Protein 6J36 (pdb70)

Nearest PDB structures (foldseek):
  6j36-assembly1_A  TM=1.002E+00  e=2.004E-99  Mesomycoplasma hyopneumoniae
  6j36-assembly1_B  TM=9.979E-01  e=2.632E-93  Mesomycoplasma hyopneumoniae
  7e2p-assembly1_B  TM=9.617E-01  e=6.930E-70  Mycoplasmopsis bovis
  5bof-assembly1_B  TM=9.779E-01  e=1.240E-60  Staphylococcus aureus
  8w21-assembly1_A  TM=9.631E-01  e=4.347E-54  Chlamydia trachomatis D/UW-3/CX

Solvent-accessible surface area: 32927 Å² total; per-residue (Å²): 34,114,2,66,93,9,65,1,28,7,2,1,2,0,83,0,10,0,4,0,28,0,10,0,82,7,133,6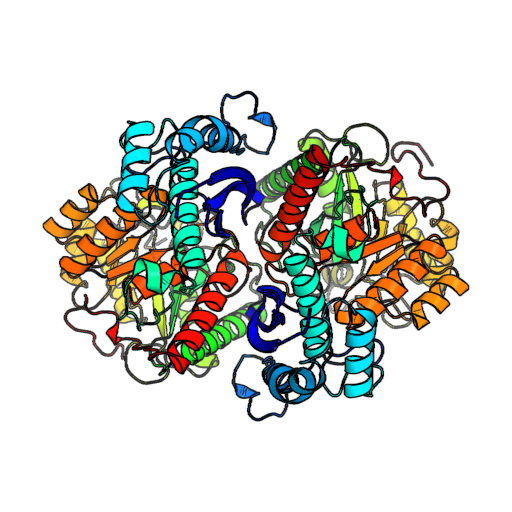8,63,2,90,2,33,1,14,2,24,10,22,23,55,115,42,115,71,28,8,10,16,47,30,0,78,146,47,181,41,21,119,41,4,57,35,89,75,1,0,41,34,0,4,41,14,0,40,103,70,0,4,88,90,0,75,36,44,38,0,103,62,22,151,77,0,1,86,84,0,44,108,52,4,60,44,138,44,6,93,131,2,0,1,6,0,0,0,0,0,0,4,0,0,0,39,0,0,4,80,38,69,216,60,30,19,0,66,45,31,31,39,117,127,10,24,28,1,0,0,0,4,2,2,1,0,18,9,6,70,173,16,74,4,21,0,8,0,71,5,0,2,0,0,0,2,18,31,177,57,1,67,54,0,0,19,2,0,0,51,0,12,25,17,0,20,75,23,0,88,146,67,66,32,58,47,19,11,23,56,28,0,0,6,22,0,102,0,96,26,8,64,66,0,0,69,36,0,24,68,0,0,120,102,17,54,29,78,19,4,10,42,52,139,60,0,0,0,0,0,1,4,1,14,0,38,105,6,52,86,46,140,47,0,17,4,105,39,48,51,80,71,65,36,66,210,136,93,71,19,162,132,91,142,6,40,28,59,34,124,68,0,18,76,27,0,12,114,7,12,81,131,7,2,0,0,2,2,4,5,0,2,2,54,81,13,38,114,1,0,44,34,0,29,137,128,39,7,63,28,20,0,1,2,0,21,52,0,0,5,2,39,41,116,30,1,104,96,0,48,118,62,146,0,5,12,0,2,3,1,26,11,8,11,17,0,0,1,8,45,0,46,60,2,2,111,32,0,48,144,47,36,8,0,0,0,1,5,14,37,50,0,11,5,47,19,27,6,14,0,3,0,0,0,9,27,48,1,1,0,0,10,0,0,0,0,7,4,1,0,0,2,2,2,0,10,56,0,7,34,1,8,54,59,3,99,79,156,63,117,28,39,16,60,3,87,118,4,10,110,18,14,168,110,12,53,69,40,148,97,182,183,30,115,2,66,97,10,68,1,29,5,2,0,1,0,82,0,12,0,4,0,29,0,10,0,79,7,132,72,61,3,89,2,33,1,14,1,22,12,20,25,55,115,42,117,72,25,9,9,16,42,28,0,80,147,51,182,42,15,117,44,4,57,34,81,77,0,0,44,30,0,4,39,17,0,44,104,65,0,5,87,96,0,79,30,45,39,0,97,63,22,146,76,0,2,83,84,0,40,109,53,4,58,49,136,41,4,95,123,1,0,1,5,0,0,0,0,0,0,6,0,0,1,39,0,0,4,80,37,73,216,54,29,20,0,66,45,33,32,36,117,126,10,38,28,1,0,0,0,5,3,2,1,1,20,5,7,156,94,14,82,4,21,0,9,0,67,6,0,2,1,0,0,2,20,28,186,56,1,67,51,0,0,21,2,1,0,43,0,13,24,15,0,22,66,24,0,91,145,68,66,30,60,46,21,11,26,58,32,0,0,5,20,0,96,0,100,27,8,63,59,1,0,68,36,1,21,68,0,0,118,99,16,56,28,78,19,4,13,45,55,141,56,0,0,0,0,0,1,10,1,17,0,38,112,7,49,92,49,151,70,0,25,4,98,38,45,88,68,65,62,188,140,66,73,8,55,36,124,54,0,20,79,24,0,11,116,5,12,81,135,6,2,0,0,2,0,5,6,0,2,1,51,82,10,53,138,5,0,40,44,0,24,152,137,45,6,75,37,22,0,0,0,0,21,48,1,0,6,3,40,38,95,30,2,100,120,0,50,120,84,154,0,7,14,0,2,3,1,28,11,7,12,21,0,0,2,6,44,0,48,63,1,3,108,32,0,50,150,48,35,8,0,0,0,0,4,10,36,53,0,11,5,45,20,26,6,14,0,4,0,0,0,12,24,50,1,0,0,0,11,0,1,0,0,8,4,1,0,0,2,2,2,0,12,55,0,8,32,1,8,58,61,2,97,78,164,59,131,28,34,16,57,2,82,121,3,9,112,20,12,153,90,12,85,106,46,197

Foldseek 3Di:
DFWADKAKDWDAWPVGFIWMKIWIAGPLGFIFMFTAFDDAQDDDFFAHADFQPPHPCQPVDPPSGYRVQLRCCLHPPLTVQRGGDDLLPLVVSLVSVCVSQPDQSSNRNGLRSQANVSRRSLRRVCRSVVHDSLCSLFPDDFFEQAWEFAWAEADDDPFPALENFGTKTKTFFQDFALVVSVVLLVLLRVLLLVVCVVVPWDAAAALQRHDHTRDLYPVRVLVSSQVSLVVSPAHDWADDHRHMAMETERQQQRQDPPFKGFSVSNCPVPDDPPDDPVVCPRIGGLVRLLVVVVVCLLVGRYQEYECSDHLPPLVSLLVSCVPCVQAHFYEYPVNCLLGQVSVVVCLVSVRGQEYEQECSRSRHPVSSVVSCVVSVVSLHAYEYEDDSTFDLGQVSLSVCSSSVSNYYYQGHCDDSRRVSNSVVSVVVCVVCVVPNHHGHNGSVSNSSHNDHDISVDND/DFWADKAKDWDAFLVRFIWMKIWIAGPLGFIFIFTAFDDAQDDDFFQHFDFQPPHPCQPVDPPSGTRVQLRCCLHPPLTVQRGGDDLLPLVVSLVSVCVSCPDQSSNRNGLRSQANVSRRSLRRVCRSVVHDSLCSLFPDDFFEQAFEWAWAEADPDPFPALENFGTKTKTFFQDWALVVSVVLLVLLNVLLLVVCVVVPWDADAALQNHDHTRDLYPVRVLVSSQVSLVVSPAHDWADDHRHMYMETERQQQRQDPPAWGASPSNVVVVCVGIGGLVRLLVVVVVCVLPGRYQEYECSDHLPPLVSQLVSCVPCVLAHFYEYPVNCLLRQVSVVVCLVSVRGQEYEQECSRNRHDVSSVVSCVVSVVSLHAYEYEDDSTFHLGQVSLSVCSSSVRNYYYQGHCDDNRRVSNSVVSVVVCVVCVPPNHHGYNGSVSNSSRNDHDISD

B-factor: mean 31.32, std 9.59, range [12.45, 85.01]

CATH classification: 3.30.390.10 (+1 more: 3.20.20.120)

InterPro domains:
  IPR000941 Enolase [MF_00318] (2-433)
  IPR000941 Enolase [PIRSF001400] (1-439)
  IPR000941 Enolase [PR00148] (37-51)
  IPR000941 Enolase [PR00148] (111-127)
  IPR000941 Enolase [PR00148] (165-178)
  IPR000941 Enolase [PR00148] (333-344)
  IPR000941 Enolase [PR00148] (356-370)
  IPR000941 Enolase [PR00148] (385-402)
  IPR000941 Enolase [PTHR11902] (3-444)
  IPR000941 Enolase [SFLDF00002] (1-433)
  IPR000941 Enolase [TIGR01060] (4-449)
  IPR000941 Enolase [cd03313] (6-432)
  IPR020809 Enolase, conserved site [PS00164] (356-369)
  IPR020810 Enolase, C-terminal TIM barrel domain [PF00113] (145-448)
  IPR020810 Enolase, C-terminal TIM barrel domain [SM01192] (143-449)
  IPR020811 Enolase, N-terminal [PF03952] (4-138)
  IPR020811 Enolase, N-terminal [SM01193] (4-138)
  IPR029017 Enolase-like, N-terminal [G3DSA:3.30.390.10] (3-131)
  IPR029017 Enolase-like, N-terminal [SSF54826] (3-143)
  IPR036849 Enolase-like, C-terminal domain superfamily [G3DSA:3.20.20.120] (132-451)

Secondary structure (DSSP, 8-state):
-BEEEEEEEEEE-TTS-EEEEEEEEETTS-EEEEEPPP--SS-SSS------TTSTTGGGSGGG---HHHHHHIIIIIHHHHTTSBTT-HHHHHHHHHHHH-STT-TTT-HHHHHHHHHHHHHHHHHHTT--HHHHHH-S---BPPEE-EEEEE-STT-SSS--S-EEEEEE-S-SSHHHHHHHHHHHHHHHHHHHHHTT----B-TTS-B----SSHHHHHHHHHHHHHHTT-EESSSSTTEEEEEEE--GGGGB-SS-EE-HHHHHHHS-TT---TT-TTEE-HHHHHHHHHHHHHHS-EEEEES-S-TT-HHHHHHHHHHHTTTSEEEESTTTTT-HHHHHHHHHHT--SEEEE-HHHH-SHHHHHHHHHHHHHTT-EEEEE--SS--S--HHHHHHHHTT--EEE---S-SHHHHHHHHHHHHHHHHHHHHS--B--GGGG-TT-S----SSS--/-BEEEEEEEEEE-TTS-EEEEEEEEETTS-EEEEEPPP--SS-SSS------TTSTTTTSSGGG---HHHHHIIIIIIHHHHTTSBTT-HHHHHHHHHHHH-STT-TTT-HHHHHHHHHHHHHHHHHHTT--HHHHHH-S---BPPEEEEEEEE-STTSSSS--S-EEEEEE-S-SSHHHHHHHHHHHHHHHHHHHHHTT----B-TTS-B----SSHHHHHHHHHHHHHHTT-EESSSSTTEEEEEEE--GGGGB-SS-EE-HHHHHHT---EE-HHHHHHHHHHHHHHS-EEEEES-S-TT-HHHHHHHHHHHTTTSEEEESTTTTT-HHHHHHHHHTT--SEEEE-HHHH-SHHHHHHHHHHHHHTT-EEEEE--SS--S--HHHHHHHHTT--EEE---S-SHHHHHHHHHHHHHHHHHHHHS--B--GGGG-TT-S------

Structure (mmCIF, N/CA/C/O backbone):
data_6J36
#
_entry.id   6J36
#
_cell.length_a   193.154
_cell.length_b   193.154
_cell.length_c   63.943
_cell.angle_alpha   90.00
_cell.angle_beta   90.00
_cell.angle_gamma   90.00
#
_symmetry.space_group_name_H-M   'I 4'
#
loop_
_entity.id
_entity.type
_entity.pdbx_description
1 polymer Enolase
2 non-polymer GLYCEROL
3 non-polymer 'SULFATE ION'
4 water water
#
loop_
_atom_site.group_PDB
_atom_site.id
_atom_site.type_symbol
_atom_site.label_atom_id
_atom_site.label_alt_id
_atom_site.label_comp_id
_atom_site.label_asym_id
_atom_site.label_entity_id
_atom_site.label_seq_id
_atom_site.pdbx_PDB_ins_code
_atom_site.Cartn_x
_atom_site.Cartn_y
_atom_site.Cartn_z
_atom_site.occupancy
_atom_site.B_iso_or_equiv
_atom_site.auth_seq_id
_atom_site.auth_comp_id
_atom_site.auth_asym_id
_atom_site.auth_atom_id
_atom_site.pdbx_PDB_model_num
ATOM 1 N N . SER A 1 2 ? 13.680 202.916 -34.352 1.00 34.78 2 SER A N 1
ATOM 2 C CA . SER A 1 2 ? 12.455 202.586 -35.075 1.00 34.02 2 SER A CA 1
ATOM 3 C C . SER A 1 2 ? 12.313 203.459 -36.340 1.00 38.09 2 SER A C 1
ATOM 4 O O . SER A 1 2 ? 13.013 204.462 -36.501 1.00 41.02 2 SER A O 1
ATOM 7 N N . LYS A 1 3 ? 11.424 203.085 -37.248 1.00 33.37 3 LYS A N 1
ATOM 8 C CA . LYS A 1 3 ? 11.403 203.708 -38.561 1.00 35.53 3 LYS A CA 1
ATOM 9 C C . LYS A 1 3 ? 10.578 204.989 -38.580 1.00 32.27 3 LYS A C 1
ATOM 10 O O . LYS A 1 3 ? 9.501 205.066 -37.982 1.00 31.00 3 LYS A O 1
ATOM 16 N N . ILE A 1 4 ? 11.100 205.994 -39.284 1.00 34.18 4 ILE A N 1
ATOM 17 C CA . ILE A 1 4 ? 10.356 207.220 -39.535 1.00 29.71 4 ILE A CA 1
ATOM 18 C C . ILE A 1 4 ? 9.152 206.903 -40.410 1.00 32.07 4 ILE A C 1
ATOM 19 O O . ILE A 1 4 ? 9.277 206.248 -41.455 1.00 30.44 4 ILE A O 1
ATOM 24 N N . THR A 1 5 ? 7.970 207.362 -39.977 1.00 30.44 5 THR A N 1
ATOM 25 C CA . THR A 1 5 ? 6.721 207.165 -40.701 1.00 27.85 5 THR A CA 1
ATOM 26 C C . THR A 1 5 ? 6.132 208.442 -41.304 1.00 34.18 5 THR A C 1
ATOM 27 O O . THR A 1 5 ? 5.343 208.354 -42.253 1.00 33.26 5 THR A O 1
ATOM 31 N N . LYS A 1 6 ? 6.480 209.616 -40.777 1.00 31.52 6 LYS A N 1
ATOM 32 C CA . LYS A 1 6 ? 5.883 210.865 -41.225 1.00 31.08 6 LYS A CA 1
ATOM 33 C C . LYS A 1 6 ? 6.838 212.011 -40.894 1.00 29.55 6 LYS A C 1
ATOM 34 O O . LYS A 1 6 ? 7.435 212.038 -39.813 1.00 26.35 6 LYS A O 1
ATOM 40 N N . VAL A 1 7 ? 7.009 212.917 -41.857 1.00 32.90 7 VAL A N 1
ATOM 41 C CA . VAL A 1 7 ? 7.768 214.159 -41.711 1.00 25.08 7 VAL A CA 1
ATOM 42 C C . VAL A 1 7 ? 6.903 215.265 -42.286 1.00 25.81 7 VAL A C 1
ATOM 43 O O . VAL A 1 7 ? 6.531 215.209 -43.460 1.00 28.61 7 VAL A O 1
ATOM 47 N N . PHE A 1 8 ? 6.575 216.259 -41.474 1.00 28.47 8 PHE A N 1
ATOM 48 C CA . PHE A 1 8 ? 5.695 217.330 -41.907 1.00 24.95 8 PHE A CA 1
ATOM 49 C C . PHE A 1 8 ? 6.246 218.652 -41.412 1.00 23.65 8 PHE A C 1
ATOM 50 O O . PHE A 1 8 ? 6.656 218.766 -40.255 1.00 25.09 8 PHE A O 1
ATOM 58 N N . ALA A 1 9 ? 6.244 219.641 -42.297 1.00 21.75 9 ALA A N 1
ATOM 59 C CA . ALA A 1 9 ? 6.718 220.980 -42.002 1.00 22.36 9 ALA A CA 1
ATOM 60 C C . ALA A 1 9 ? 5.584 221.970 -42.204 1.00 22.64 9 ALA A C 1
ATOM 61 O O . ALA A 1 9 ? 4.678 221.744 -43.022 1.00 24.45 9 ALA A O 1
ATOM 63 N N . ARG A 1 10 ? 5.667 223.080 -41.470 1.00 17.77 10 ARG A N 1
ATOM 64 C CA . ARG A 1 10 ? 4.716 224.169 -41.575 1.00 20.38 10 ARG A CA 1
ATOM 65 C C . ARG A 1 10 ? 5.443 225.493 -41.368 1.00 23.59 10 ARG A C 1
ATOM 66 O O . ARG A 1 10 ? 6.517 225.560 -40.761 1.00 21.82 10 ARG A O 1
ATOM 74 N N . GLU A 1 11 ? 4.811 226.555 -41.855 1.00 23.89 11 GLU A N 1
ATOM 75 C CA . GLU A 1 11 ? 5.285 227.914 -41.666 1.00 21.42 11 GLU A CA 1
ATOM 76 C C . GLU A 1 11 ? 4.593 228.535 -40.455 1.00 23.96 11 GLU A C 1
ATOM 77 O O . GLU A 1 11 ? 3.358 228.531 -40.363 1.00 20.64 11 GLU A O 1
ATOM 83 N N . ILE A 1 12 ? 5.403 229.068 -39.535 1.00 21.55 12 ILE A N 1
ATOM 84 C CA . ILE A 1 12 ? 4.945 229.791 -38.356 1.00 20.85 12 ILE A CA 1
ATOM 85 C C . ILE A 1 12 ? 5.769 231.063 -38.249 1.00 22.18 12 ILE A C 1
ATOM 86 O O . ILE A 1 12 ? 6.497 231.413 -39.186 1.00 21.94 12 ILE A O 1
ATOM 91 N N . LEU A 1 13 ? 5.670 231.767 -37.119 1.00 21.52 13 LEU A N 1
ATOM 92 C CA . LEU A 1 13 ? 6.380 233.030 -36.941 1.00 20.57 13 LEU A CA 1
ATOM 93 C C . LEU A 1 13 ? 7.462 232.902 -35.876 1.00 24.41 13 LEU A C 1
ATOM 94 O O . LEU A 1 13 ? 7.325 232.130 -34.922 1.00 20.48 13 LEU A O 1
ATOM 99 N N . ASP A 1 14 ? 8.537 233.676 -36.046 1.00 19.50 14 ASP A N 1
ATOM 100 C CA . ASP A 1 14 ? 9.621 233.721 -35.078 1.00 21.43 14 ASP A CA 1
ATOM 101 C C . ASP A 1 14 ? 9.415 234.903 -34.122 1.00 20.62 14 ASP A C 1
ATOM 102 O O . ASP A 1 14 ? 8.430 235.645 -34.206 1.00 20.02 14 ASP A O 1
ATOM 107 N N . SER A 1 15 ? 10.359 235.081 -33.198 1.00 16.91 15 SER A N 1
ATOM 108 C CA . SER A 1 15 ? 10.158 236.037 -32.116 1.00 21.15 15 SER A CA 1
ATOM 109 C C . SER A 1 15 ? 10.291 237.482 -32.568 1.00 21.95 15 SER A C 1
ATOM 110 O O . SER A 1 15 ? 10.031 238.389 -31.776 1.00 18.75 15 SER A O 1
ATOM 113 N N . ARG A 1 16 ? 10.689 237.720 -33.814 1.00 22.57 16 ARG A N 1
ATOM 114 C CA . ARG A 1 16 ? 10.672 239.054 -34.384 1.00 21.97 16 ARG A CA 1
ATOM 115 C C . ARG A 1 16 ? 9.474 239.257 -35.295 1.00 23.65 16 ARG A C 1
ATOM 116 O O . ARG A 1 16 ? 9.396 240.275 -35.983 1.00 21.92 16 ARG A O 1
ATOM 124 N N . GLY A 1 17 ? 8.559 238.295 -35.343 1.00 20.06 17 GLY A N 1
ATOM 125 C CA . GLY A 1 17 ? 7.418 238.433 -36.221 1.00 21.50 17 GLY A CA 1
ATOM 126 C C . GLY A 1 17 ? 7.693 238.165 -37.681 1.00 19.85 17 GLY A C 1
ATOM 127 O O . GLY A 1 17 ? 6.982 238.694 -38.539 1.00 25.04 17 GLY A O 1
ATOM 128 N N . ASN A 1 18 ? 8.695 237.354 -37.997 1.00 18.96 18 ASN A N 1
ATOM 129 C CA . ASN A 1 18 ? 8.962 236.967 -39.375 1.00 22.53 18 ASN A CA 1
ATOM 130 C C . ASN A 1 18 ? 8.765 235.468 -39.532 1.00 23.02 18 ASN A C 1
ATOM 131 O O . ASN A 1 18 ? 8.968 234.720 -38.578 1.00 22.39 18 ASN A O 1
ATOM 136 N N . PRO A 1 19 ? 8.374 235.000 -40.716 1.00 24.93 19 PRO A N 1
ATOM 137 C CA . PRO A 1 19 ? 8.160 233.559 -40.904 1.00 22.21 19 PRO A CA 1
ATOM 138 C C . PRO A 1 19 ? 9.398 232.733 -40.576 1.00 20.26 19 PRO A C 1
ATOM 139 O O . PRO A 1 19 ? 10.530 233.140 -40.828 1.00 20.46 19 PRO A O 1
ATOM 143 N N . THR A 1 20 ? 9.163 231.555 -40.010 1.00 18.07 20 THR A N 1
ATOM 144 C CA . THR A 1 20 ? 10.175 230.513 -39.936 1.00 19.61 20 THR A CA 1
ATOM 145 C C . THR A 1 20 ? 9.463 229.173 -40.028 1.00 21.35 20 THR A C 1
ATOM 146 O O . THR A 1 20 ? 8.246 229.114 -40.191 1.00 18.75 20 THR A O 1
ATOM 150 N N . ILE A 1 21 ? 10.231 228.094 -39.904 1.00 21.08 21 ILE A N 1
ATOM 151 C CA . ILE A 1 21 ? 9.763 226.756 -40.235 1.00 24.47 21 ILE A CA 1
ATOM 152 C C . ILE A 1 21 ? 9.835 225.855 -39.003 1.00 21.26 21 ILE A C 1
ATOM 153 O O . ILE A 1 21 ? 10.811 225.883 -38.246 1.00 20.63 21 ILE A O 1
ATOM 158 N N . GLN A 1 22 ? 8.796 225.049 -38.821 1.00 21.87 22 GLN A N 1
ATOM 159 C CA . GLN A 1 22 ? 8.723 224.031 -37.783 1.00 18.90 22 GLN A CA 1
ATOM 160 C C . GLN A 1 22 ? 8.516 222.678 -38.458 1.00 21.62 22 GLN A C 1
ATOM 161 O O . GLN A 1 22 ? 7.687 222.559 -39.370 1.00 20.39 22 GLN A O 1
ATOM 167 N N . VAL A 1 23 ? 9.275 221.669 -38.030 1.00 22.44 23 VAL A N 1
ATOM 168 C CA . VAL A 1 23 ? 9.200 220.325 -38.596 1.00 25.11 23 VAL A CA 1
ATOM 169 C C . VAL A 1 23 ? 8.836 219.337 -37.495 1.00 24.98 23 VAL A C 1
ATOM 170 O O . VAL A 1 23 ? 9.451 219.346 -36.423 1.00 25.13 23 VAL A O 1
ATOM 174 N N . ASP A 1 24 ? 7.850 218.485 -37.773 1.00 24.07 24 ASP A N 1
ATOM 175 C CA . ASP A 1 24 ? 7.437 217.381 -36.913 1.00 24.16 24 ASP A CA 1
ATOM 176 C C . ASP A 1 24 ? 7.870 216.054 -37.532 1.00 25.81 24 ASP A C 1
ATOM 177 O O . ASP A 1 24 ? 7.709 215.843 -38.738 1.00 28.46 24 ASP A O 1
ATOM 182 N N . VAL A 1 25 ? 8.403 215.151 -36.714 1.00 25.57 25 VAL A N 1
ATOM 183 C CA . VAL A 1 25 ? 8.808 213.821 -37.165 1.00 25.47 25 VAL A CA 1
ATOM 184 C C . VAL A 1 25 ? 8.148 212.773 -36.268 1.00 28.65 25 VAL A C 1
ATOM 185 O O . VAL A 1 25 ? 8.200 212.887 -35.036 1.00 25.15 25 VAL A O 1
ATOM 189 N N . TYR A 1 26 ? 7.540 211.750 -36.887 1.00 29.04 26 TYR A N 1
ATOM 190 C CA . TYR A 1 26 ? 6.921 210.628 -36.181 1.00 29.60 26 TYR A CA 1
ATOM 191 C C . TYR A 1 26 ? 7.642 209.330 -36.530 1.00 33.27 26 TYR A C 1
ATOM 192 O O . TYR A 1 26 ? 8.085 209.148 -37.672 1.00 27.45 26 TYR A O 1
ATOM 201 N N . THR A 1 27 ? 7.753 208.424 -35.547 1.00 32.08 27 THR A N 1
ATOM 202 C CA . THR A 1 27 ? 8.339 207.109 -35.771 1.00 32.60 27 THR A CA 1
ATOM 203 C C . THR A 1 27 ? 7.321 206.012 -35.471 1.00 36.07 27 THR A C 1
ATOM 204 O O . THR A 1 27 ? 6.386 206.199 -34.678 1.00 27.99 27 THR 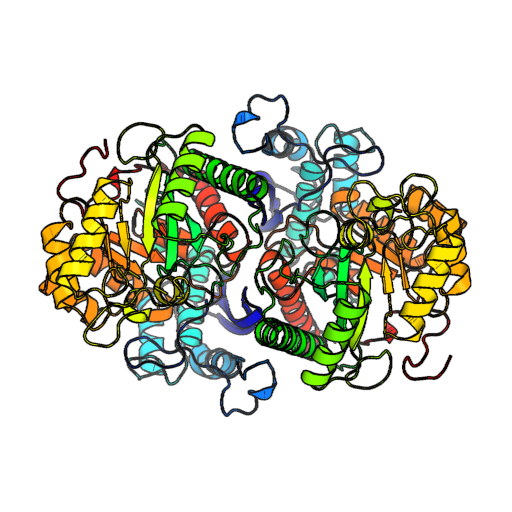A O 1
ATOM 208 N N . LEU A 1 28 ? 7.532 204.858 -36.119 1.00 31.12 28 LEU A N 1
ATOM 209 C CA . LEU A 1 28 ? 6.648 203.707 -35.966 1.00 32.19 28 LEU A CA 1
ATOM 210 C C . LEU A 1 28 ? 6.476 203.285 -34.506 1.00 34.55 28 LEU A C 1
ATOM 211 O O . LEU A 1 28 ? 5.403 202.807 -34.117 1.00 33.14 28 LEU A O 1
ATOM 216 N N . ALA A 1 29 ? 7.507 203.463 -33.682 1.00 35.15 29 ALA A N 1
ATOM 217 C CA . ALA A 1 29 ? 7.419 203.116 -32.267 1.00 37.57 29 ALA A CA 1
ATOM 218 C C . ALA A 1 29 ? 6.649 204.138 -31.430 1.00 37.17 29 ALA A C 1
ATOM 219 O O . ALA A 1 29 ? 6.554 203.963 -30.213 1.00 36.51 29 ALA A O 1
ATOM 221 N N . GLY A 1 30 ? 6.118 205.205 -32.029 1.00 40.07 30 GLY A N 1
ATOM 222 C CA . GLY A 1 30 ? 5.410 206.223 -31.277 1.00 32.42 30 GLY A CA 1
ATOM 223 C C . GLY A 1 30 ? 6.229 207.418 -30.841 1.00 30.09 30 GLY A C 1
ATOM 224 O O . GLY A 1 30 ? 5.731 208.237 -30.061 1.00 28.74 30 GLY A O 1
ATOM 225 N N . GLY A 1 31 ? 7.467 207.548 -31.307 1.00 31.54 31 GLY A N 1
ATOM 226 C CA . GLY A 1 31 ? 8.240 208.743 -31.004 1.00 29.98 31 GLY A CA 1
ATOM 227 C C . GLY A 1 31 ? 7.749 209.943 -31.804 1.00 32.35 31 GLY A C 1
ATOM 228 O O . GLY A 1 31 ? 7.346 209.827 -32.965 1.00 30.94 31 GLY A O 1
ATOM 229 N N . PHE A 1 32 ? 7.785 211.111 -31.166 1.00 31.04 32 PHE A N 1
ATOM 230 C CA . PHE A 1 32 ? 7.436 212.377 -31.802 1.00 28.75 32 PHE A CA 1
ATOM 231 C C . PHE A 1 32 ? 8.532 213.384 -31.482 1.00 26.38 32 PHE A C 1
ATOM 232 O O . PHE A 1 32 ? 8.945 213.508 -30.326 1.00 28.44 32 PHE A O 1
ATOM 240 N N . GLY A 1 33 ? 9.014 214.074 -32.503 1.00 25.95 33 GLY A N 1
ATOM 241 C CA . GLY A 1 33 ? 9.997 215.127 -32.320 1.00 21.21 33 GLY A CA 1
ATOM 242 C C . GLY A 1 33 ? 9.591 216.335 -33.135 1.00 25.06 33 GLY A C 1
ATOM 243 O O . GLY A 1 33 ? 8.980 216.213 -34.197 1.00 24.82 33 GLY A O 1
ATOM 244 N N . SER A 1 34 ? 9.911 217.518 -32.613 1.00 26.16 34 SER A N 1
ATOM 245 C CA . SER A 1 34 ? 9.485 218.744 -33.276 1.00 24.47 34 SER A CA 1
ATOM 246 C C . SER A 1 34 ? 10.492 219.860 -33.025 1.00 25.69 34 SER A C 1
ATOM 247 O O . SER A 1 34 ? 10.893 220.100 -31.884 1.00 22.26 34 SER A O 1
ATOM 250 N N . ALA A 1 35 ? 10.885 220.553 -34.085 1.00 20.88 35 ALA A N 1
ATOM 251 C CA . ALA A 1 35 ? 11.921 221.565 -33.976 1.00 20.55 35 ALA A CA 1
ATOM 252 C C . ALA A 1 35 ? 11.508 222.803 -34.751 1.00 23.09 35 ALA A C 1
ATOM 253 O O . ALA A 1 35 ? 10.797 222.725 -35.762 1.00 20.45 35 ALA A O 1
ATOM 255 N N . ILE A 1 36 ? 11.977 223.953 -34.270 1.00 21.71 36 ILE A N 1
ATOM 256 C CA . ILE A 1 36 ? 11.723 225.238 -34.906 1.00 22.76 36 ILE A CA 1
ATOM 257 C C . ILE A 1 36 ? 13.065 225.868 -35.231 1.00 24.35 36 ILE A C 1
ATOM 258 O O . ILE A 1 36 ? 13.925 225.991 -34.350 1.00 23.69 36 ILE A O 1
ATOM 263 N N . VAL A 1 37 ? 13.236 226.274 -36.480 1.00 22.03 37 VAL A N 1
ATOM 264 C CA . VAL A 1 37 ? 14.529 226.769 -36.960 1.00 21.06 37 VAL A CA 1
ATOM 265 C C . VAL A 1 37 ? 14.638 228.259 -36.637 1.00 19.57 37 VAL A C 1
ATOM 266 O O . VAL A 1 37 ? 13.700 229.012 -36.925 1.00 21.26 37 VAL A O 1
ATOM 270 N N . PRO A 1 38 ? 15.753 228.726 -36.095 1.00 20.83 38 PRO A N 1
ATOM 271 C CA . PRO A 1 38 ? 15.926 230.168 -35.867 1.00 21.53 38 PRO A CA 1
ATOM 272 C C . PRO A 1 38 ? 16.294 230.917 -37.148 1.00 26.83 38 PRO A C 1
ATOM 273 O O . PRO A 1 38 ? 16.614 230.337 -38.185 1.00 21.48 38 PRO A O 1
ATOM 277 N N . SER A 1 39 ? 16.249 232.240 -37.055 1.00 25.95 39 SER A N 1
ATOM 278 C CA . SER A 1 39 ? 16.576 233.075 -38.201 1.00 25.16 39 SER A CA 1
ATOM 279 C C . SER A 1 39 ? 18.057 232.950 -38.556 1.00 27.45 39 SER A C 1
ATOM 280 O O . SER A 1 39 ? 18.907 232.752 -37.689 1.00 26.08 39 SER A O 1
ATOM 283 N N . GLY A 1 40 ? 18.361 233.071 -39.854 1.00 28.15 40 GLY A N 1
ATOM 284 C CA . GLY A 1 40 ? 19.725 232.939 -40.352 1.00 28.94 40 GLY A CA 1
ATOM 285 C C . GLY A 1 40 ? 20.048 233.883 -41.502 1.00 38.08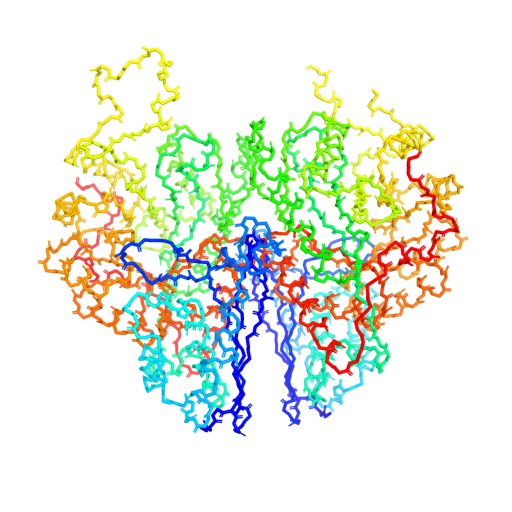 40 GLY A C 1
ATOM 286 O O . GLY A 1 40 ? 19.348 234.883 -41.705 1.00 39.41 40 GLY A O 1
ATOM 287 N N . ALA A 1 41 ? 21.096 233.585 -42.269 1.00 36.13 41 ALA A N 1
ATOM 288 C CA . ALA A 1 41 ? 21.480 234.403 -43.417 1.00 32.76 41 ALA A CA 1
ATOM 289 C C . ALA A 1 41 ? 20.883 233.851 -44.709 1.00 35.17 41 ALA A C 1
ATOM 290 O O . ALA A 1 41 ? 20.833 232.635 -44.919 1.00 31.61 41 ALA A O 1
ATOM 292 N N . SER A 1 42 ? 20.457 234.769 -45.581 1.00 35.69 42 SER A N 1
ATOM 293 C CA . SER A 1 42 ? 19.850 234.483 -46.876 1.00 32.31 42 SER A CA 1
ATOM 294 C C . SER A 1 42 ? 20.839 234.585 -48.033 1.00 35.08 42 SER A C 1
ATOM 295 O O . SER A 1 42 ? 20.715 233.861 -49.030 1.00 34.86 42 SER A O 1
ATOM 298 N N . THR A 1 43 ? 21.785 235.502 -47.924 1.00 34.81 43 THR A N 1
ATOM 299 C CA . THR A 1 43 ? 22.883 235.676 -48.852 1.00 37.47 43 THR A CA 1
ATOM 300 C C . THR A 1 43 ? 24.176 235.581 -48.058 1.00 37.04 43 THR A C 1
ATOM 301 O O . THR A 1 43 ? 24.178 235.694 -46.827 1.00 36.80 43 THR A O 1
ATOM 305 N N . GLY A 1 44 ? 25.276 235.381 -48.758 1.00 37.90 44 GLY A N 1
ATOM 306 C CA . GLY A 1 44 ? 26.581 235.297 -48.122 1.00 38.91 44 GLY A CA 1
ATOM 307 C C . GLY A 1 44 ? 27.352 234.177 -48.776 1.00 38.15 44 GLY A C 1
ATOM 308 O O . GLY A 1 44 ? 26.786 233.199 -49.267 1.00 38.54 44 GLY A O 1
ATOM 309 N N . SER A 1 45 ? 28.672 234.313 -48.787 1.00 30.82 45 SER A N 1
ATOM 310 C CA . SER A 1 45 ? 29.519 233.366 -49.489 1.00 38.06 45 SER A CA 1
ATOM 311 C C . SER A 1 45 ? 30.192 232.369 -48.560 1.00 35.76 45 SER A C 1
ATOM 312 O O . SER A 1 45 ? 31.094 231.655 -48.998 1.00 40.96 45 SER A O 1
ATOM 315 N N . ARG A 1 46 ? 29.777 232.290 -47.299 1.00 34.20 46 ARG A N 1
ATOM 316 C CA . ARG A 1 46 ? 30.577 231.549 -46.331 1.00 37.33 46 ARG A CA 1
ATOM 317 C C . ARG A 1 46 ? 29.761 230.596 -45.465 1.00 36.20 46 ARG A C 1
ATOM 318 O O . ARG A 1 46 ? 30.289 229.577 -45.006 1.00 37.82 46 ARG A O 1
ATOM 326 N N . GLU A 1 47 ? 28.490 230.902 -45.228 1.00 32.70 47 GLU A N 1
ATOM 327 C CA . GLU A 1 47 ? 27.685 230.105 -44.315 1.00 34.28 47 GLU A CA 1
ATOM 328 C C . GLU A 1 47 ? 26.562 229.394 -45.070 1.00 32.28 47 GLU A C 1
ATOM 329 O O . GLU A 1 47 ? 26.302 229.665 -46.244 1.00 31.07 47 GLU A O 1
ATOM 335 N N . ALA A 1 48 ? 25.912 228.444 -44.393 1.00 30.25 48 ALA A N 1
ATOM 336 C CA . ALA A 1 48 ? 24.731 227.808 -44.968 1.00 30.74 48 ALA A CA 1
ATOM 337 C C . ALA A 1 48 ? 23.616 228.835 -45.104 1.00 31.60 48 ALA A C 1
ATOM 338 O O . ALA A 1 48 ? 23.488 229.739 -44.271 1.00 25.23 48 ALA A O 1
ATOM 340 N N . LEU A 1 49 ? 22.822 228.703 -46.175 1.00 27.98 49 LEU A N 1
ATOM 341 C CA . LEU A 1 49 ? 21.882 229.734 -46.602 1.00 28.04 49 LEU A CA 1
ATOM 342 C C . LEU A 1 49 ? 20.455 229.258 -46.365 1.00 27.54 49 LEU A C 1
ATOM 343 O O . LEU A 1 49 ? 20.035 228.230 -46.908 1.00 23.26 49 LEU A O 1
ATOM 348 N N . GLU A 1 50 ? 19.712 230.007 -45.561 1.00 27.54 50 GLU A N 1
ATOM 349 C CA . GLU A 1 50 ? 18.282 229.763 -45.459 1.00 28.60 50 GLU A CA 1
ATOM 350 C C . GLU A 1 50 ? 17.601 230.234 -46.737 1.00 22.78 50 GLU A C 1
ATOM 351 O O . GLU A 1 50 ? 18.039 231.191 -47.383 1.00 22.75 50 GLU A O 1
ATOM 357 N N . LEU A 1 51 ? 16.500 229.574 -47.073 1.00 20.06 51 LEU A N 1
ATOM 358 C CA . LEU A 1 51 ? 15.721 229.903 -48.256 1.00 21.77 51 LEU A CA 1
ATOM 359 C C . LEU A 1 51 ? 14.456 230.640 -47.829 1.00 24.97 51 LEU A C 1
ATOM 360 O O . LEU A 1 51 ? 13.665 230.118 -47.030 1.00 21.10 51 LEU A O 1
ATOM 365 N N . ARG A 1 52 ? 14.278 231.851 -48.359 1.00 24.63 52 ARG A N 1
ATOM 366 C CA . ARG A 1 52 ? 13.077 232.659 -48.205 1.00 24.24 52 ARG A CA 1
ATOM 367 C C . ARG A 1 52 ? 12.267 232.592 -49.498 1.00 31.19 52 ARG A C 1
ATOM 368 O O . ARG A 1 52 ? 12.686 231.993 -50.491 1.00 30.34 52 ARG A O 1
ATOM 376 N N . ASP A 1 53 ? 11.110 233.250 -49.502 1.00 24.72 53 ASP A N 1
ATOM 377 C CA . ASP A 1 53 ? 10.167 233.104 -50.597 1.00 23.72 53 ASP A CA 1
ATOM 378 C C . ASP A 1 53 ? 10.348 234.162 -51.695 1.00 26.75 53 ASP A C 1
ATOM 379 O O . ASP A 1 53 ? 9.449 234.344 -52.520 1.00 26.32 53 ASP A O 1
ATOM 384 N N . THR A 1 54 ? 11.486 234.854 -51.715 1.00 28.56 54 THR A N 1
ATOM 385 C CA . THR A 1 54 ? 11.784 235.833 -52.757 1.00 27.09 54 THR A CA 1
ATOM 386 C C . THR A 1 54 ? 11.573 235.238 -54.141 1.00 27.38 54 THR A C 1
ATOM 387 O O . THR A 1 54 ? 12.028 234.123 -54.415 1.00 29.10 54 THR A O 1
ATOM 391 N N . ASN A 1 55 ? 10.885 235.987 -55.008 1.00 22.01 55 ASN A N 1
ATOM 392 C CA . ASN A 1 55 ? 10.668 235.594 -56.409 1.00 29.58 55 ASN A CA 1
ATOM 393 C C . ASN A 1 55 ? 10.030 234.219 -56.528 1.00 26.35 55 ASN A C 1
ATOM 394 O O . ASN A 1 55 ? 10.494 233.354 -57.272 1.00 24.33 55 ASN A O 1
ATOM 399 N N . THR A 1 56 ? 8.988 234.005 -55.736 1.00 22.44 56 THR A N 1
ATOM 400 C CA . THR A 1 56 ? 8.145 232.826 -55.816 1.00 22.78 56 THR A CA 1
ATOM 401 C C . THR A 1 56 ? 6.711 233.309 -55.745 1.00 23.48 56 THR A C 1
ATOM 402 O O . THR A 1 56 ? 6.447 234.461 -55.391 1.00 25.15 56 THR A O 1
ATOM 406 N N . LYS A 1 57 ? 5.778 232.405 -56.054 1.00 25.19 57 LYS A N 1
ATOM 407 C CA . LYS A 1 57 ? 4.360 232.703 -55.899 1.00 24.21 57 LYS A CA 1
ATOM 408 C C . LYS A 1 57 ? 3.986 233.031 -54.460 1.00 26.78 57 LYS A C 1
ATOM 409 O O . LYS A 1 57 ? 2.862 233.495 -54.214 1.00 31.80 57 LYS A O 1
ATOM 415 N N . TYR A 1 58 ? 4.890 232.798 -53.511 1.00 23.11 58 TYR A N 1
ATOM 416 C CA . TYR A 1 58 ? 4.638 233.050 -52.101 1.00 24.39 58 TYR A CA 1
ATOM 417 C C . TYR A 1 58 ? 5.131 234.416 -51.639 1.00 26.97 58 TYR A C 1
ATOM 418 O O . TYR A 1 58 ? 4.871 234.790 -50.488 1.00 25.61 58 TYR A O 1
ATOM 427 N N . ALA A 1 59 ? 5.831 235.161 -52.505 1.00 25.93 59 ALA A N 1
ATOM 428 C CA . ALA A 1 59 ? 6.567 236.342 -52.060 1.00 27.12 59 ALA A CA 1
ATOM 429 C C . ALA A 1 59 ? 5.664 237.346 -51.355 1.00 28.65 59 ALA A C 1
ATOM 430 O O . ALA A 1 59 ? 6.081 238.006 -50.396 1.00 30.39 59 ALA A O 1
ATOM 432 N N . ASP A 1 60 ? 4.419 237.456 -51.791 1.00 30.34 60 ASP A N 1
ATOM 433 C CA . ASP A 1 60 ? 3.515 238.452 -51.235 1.00 29.35 60 ASP A CA 1
ATOM 434 C C . ASP A 1 60 ? 2.849 238.022 -49.926 1.00 26.88 60 ASP A C 1
ATOM 435 O O . ASP A 1 60 ? 2.084 238.812 -49.370 1.00 24.93 60 ASP A O 1
ATOM 440 N N . ASN A 1 61 ? 3.120 236.812 -49.413 1.00 28.61 61 ASN A N 1
ATOM 441 C CA . ASN A 1 61 ? 2.418 236.327 -48.217 1.00 25.49 61 ASN A CA 1
ATOM 442 C C . ASN A 1 61 ? 2.708 237.185 -46.989 1.00 22.64 61 ASN A C 1
ATOM 443 O O . ASN A 1 61 ? 1.795 237.504 -46.222 1.00 25.32 61 ASN A O 1
ATOM 448 N N . TRP A 1 62 ? 3.968 237.549 -46.771 1.00 24.56 62 TRP A N 1
ATOM 449 C CA . TRP A 1 62 ? 4.395 238.218 -45.543 1.00 24.12 62 TRP A CA 1
ATOM 450 C C . TRP A 1 62 ? 5.282 239.407 -45.877 1.00 25.79 62 TRP A C 1
ATOM 451 O O . TRP A 1 62 ? 5.926 239.440 -46.927 1.00 26.06 62 TRP A O 1
ATOM 462 N N . TYR A 1 63 ? 5.363 240.352 -44.938 1.00 24.35 63 TYR A N 1
ATOM 463 C CA . TYR A 1 63 ? 6.199 241.536 -45.120 1.00 24.27 63 TYR A CA 1
ATOM 464 C C . TYR A 1 63 ? 7.623 241.167 -45.523 1.00 25.61 63 TYR A C 1
ATOM 465 O O . TYR A 1 63 ? 8.180 240.161 -45.072 1.00 24.79 63 TYR A O 1
ATOM 474 N N . GLY A 1 64 ? 8.226 242.018 -46.357 1.00 23.35 64 GLY A N 1
ATOM 475 C CA . GLY A 1 64 ? 9.606 241.834 -46.768 1.00 24.51 64 GLY A CA 1
ATOM 476 C C . GLY A 1 64 ? 9.871 240.607 -47.610 1.00 26.37 64 GLY A C 1
ATOM 477 O O . GLY A 1 64 ? 11.031 240.229 -47.760 1.00 31.90 64 GLY A O 1
ATOM 478 N N . GLN A 1 65 ? 8.835 239.970 -48.158 1.00 25.15 65 GLN A N 1
ATOM 479 C CA . GLN A 1 65 ? 8.976 238.690 -48.864 1.00 29.39 65 GLN A CA 1
ATOM 480 C C . GLN A 1 65 ? 9.707 237.649 -48.012 1.00 26.62 65 GLN A C 1
ATOM 481 O O . GLN A 1 65 ? 10.588 236.936 -48.490 1.00 30.80 65 GLN A O 1
ATOM 487 N N . LYS A 1 66 ? 9.354 237.549 -46.734 1.00 27.40 66 LYS A N 1
ATOM 488 C CA . LYS A 1 66 ? 10.138 236.735 -45.818 1.00 23.50 66 LYS A CA 1
ATOM 489 C C . LYS A 1 66 ? 9.538 235.360 -45.548 1.00 21.82 66 LYS A C 1
ATOM 490 O O . LYS A 1 66 ? 10.014 234.658 -44.654 1.00 23.36 66 LYS A O 1
ATOM 496 N N . GLY A 1 67 ? 8.504 234.959 -46.277 1.00 23.50 67 GLY A N 1
ATOM 497 C CA . GLY A 1 67 ? 7.918 233.651 -46.057 1.00 21.55 67 GLY A CA 1
ATOM 498 C C . GLY A 1 67 ? 8.922 232.535 -46.263 1.00 20.97 67 GLY A C 1
ATOM 499 O O . GLY A 1 67 ? 9.992 232.726 -46.847 1.00 20.93 67 GLY A O 1
ATOM 500 N N . VAL A 1 68 ? 8.565 231.335 -45.788 1.00 16.78 68 VAL A N 1
ATOM 501 C CA . VAL A 1 68 ? 9.459 230.189 -45.938 1.00 18.11 68 VAL A CA 1
ATOM 502 C C . VAL A 1 68 ? 8.675 228.991 -46.461 1.00 21.29 68 VAL A C 1
ATOM 503 O O . VAL A 1 68 ? 9.032 227.839 -46.181 1.00 21.64 68 VAL A O 1
ATOM 507 N N . MET A 1 69 ? 7.605 229.252 -47.231 1.00 25.49 69 MET A N 1
ATOM 508 C CA . MET A 1 69 ? 6.799 228.168 -47.813 1.00 26.15 69 MET A CA 1
ATOM 509 C C . MET A 1 69 ? 7.587 227.319 -48.809 1.00 22.90 69 MET A C 1
ATOM 510 O O . MET A 1 69 ? 7.298 226.124 -48.968 1.00 26.34 69 MET A O 1
ATOM 515 N N . THR A 1 70 ? 8.552 227.905 -49.518 1.00 25.93 70 THR A N 1
ATOM 516 C CA . THR A 1 70 ? 9.348 227.095 -50.440 1.00 25.02 70 THR A CA 1
ATOM 517 C C . THR A 1 70 ? 10.108 226.031 -49.664 1.00 23.23 70 THR A C 1
ATOM 518 O O . THR A 1 70 ? 10.088 224.848 -50.022 1.00 25.01 70 THR A O 1
ATOM 522 N N . ALA A 1 71 ? 10.746 226.434 -48.565 1.00 21.06 71 ALA A N 1
ATOM 523 C CA . ALA A 1 71 ? 11.435 225.487 -47.695 1.00 24.78 71 ALA A CA 1
ATOM 524 C C . ALA A 1 71 ? 10.461 224.477 -47.092 1.00 23.18 71 ALA A C 1
ATOM 525 O O . ALA A 1 71 ? 10.788 223.291 -46.966 1.00 21.75 71 ALA A O 1
ATOM 527 N N . VAL A 1 72 ? 9.251 224.926 -46.741 1.00 22.35 72 VAL A N 1
ATOM 528 C CA . VAL A 1 72 ? 8.225 224.005 -46.256 1.00 22.46 72 VAL A CA 1
ATOM 529 C C . VAL A 1 72 ? 7.877 222.982 -47.330 1.00 22.56 72 VAL A C 1
ATOM 530 O O . VAL A 1 72 ? 7.847 221.770 -47.070 1.00 24.93 72 VAL A O 1
ATOM 534 N N . ASP A 1 73 ? 7.612 223.453 -48.553 1.00 23.68 73 ASP A N 1
ATOM 535 C CA . ASP A 1 73 ? 7.391 222.531 -49.669 1.00 25.47 73 ASP A CA 1
ATOM 536 C C . ASP A 1 73 ? 8.582 221.594 -49.877 1.00 22.79 73 ASP A C 1
ATOM 537 O O . ASP A 1 73 ? 8.395 220.404 -50.139 1.00 24.47 73 ASP A O 1
ATOM 542 N N . ASN A 1 74 ? 9.812 222.098 -49.739 1.00 23.67 74 ASN A N 1
ATOM 543 C CA . ASN A 1 74 ? 10.989 221.243 -49.916 1.00 21.82 74 ASN A CA 1
ATOM 544 C C . ASN A 1 74 ? 11.060 220.137 -48.872 1.00 27.10 74 ASN A C 1
ATOM 545 O O . ASN A 1 74 ? 11.523 219.027 -49.171 1.00 25.36 74 ASN A O 1
ATOM 550 N N . VAL A 1 75 ? 10.645 220.427 -47.629 1.00 22.19 75 VAL A N 1
ATOM 551 C CA . VAL A 1 75 ? 10.561 219.368 -46.631 1.00 22.41 75 VAL A CA 1
ATOM 552 C C . VAL A 1 75 ? 9.463 218.383 -47.012 1.00 22.90 75 VAL A C 1
ATOM 553 O O . VAL A 1 75 ? 9.682 217.167 -47.072 1.00 23.76 75 VAL A O 1
ATOM 557 N N . ASN A 1 76 ? 8.270 218.899 -47.290 1.00 21.67 76 ASN A N 1
ATOM 558 C CA . ASN A 1 76 ? 7.108 218.032 -47.440 1.00 25.17 76 ASN A CA 1
ATOM 559 C C . ASN A 1 76 ? 7.136 217.236 -48.744 1.00 28.99 76 ASN A C 1
ATOM 560 O O . ASN A 1 76 ? 6.575 216.136 -48.802 1.00 28.71 76 ASN A O 1
ATOM 565 N N . ASN A 1 77 ? 7.761 217.769 -49.802 1.00 27.22 77 ASN A N 1
ATOM 566 C CA . ASN A 1 77 ? 7.699 217.147 -51.123 1.00 26.58 77 ASN A CA 1
ATOM 567 C C . ASN A 1 77 ? 8.994 216.487 -51.569 1.00 27.52 77 ASN A C 1
ATOM 568 O O . ASN A 1 77 ? 8.942 215.597 -52.416 1.00 31.43 77 ASN A O 1
ATOM 573 N N . ILE A 1 78 ? 10.147 216.890 -51.034 1.00 27.25 78 ILE A N 1
ATOM 574 C CA . ILE A 1 78 ? 11.439 216.408 -51.503 1.00 23.61 78 ILE A CA 1
ATOM 575 C C . ILE A 1 78 ? 12.183 215.638 -50.415 1.00 27.73 78 ILE A C 1
ATOM 576 O O . ILE A 1 78 ? 12.631 214.510 -50.635 1.00 30.66 78 ILE A O 1
ATOM 581 N N . ILE A 1 79 ? 12.309 216.223 -49.225 1.00 27.83 79 ILE A N 1
ATOM 582 C CA . ILE A 1 79 ? 13.109 215.573 -48.194 1.00 25.68 79 ILE A CA 1
ATOM 583 C C . ILE A 1 79 ? 12.337 214.433 -47.538 1.00 25.55 79 ILE A C 1
ATOM 584 O O . ILE A 1 79 ? 12.893 213.358 -47.291 1.00 28.84 79 ILE A O 1
ATOM 589 N N . ALA A 1 80 ? 11.052 214.639 -47.255 1.00 25.39 80 ALA A N 1
ATOM 590 C CA . ALA A 1 80 ? 10.288 213.638 -46.511 1.00 25.85 80 ALA A CA 1
ATOM 591 C C . ALA A 1 80 ? 10.236 212.287 -47.217 1.00 29.91 80 ALA A C 1
ATOM 592 O O . ALA A 1 80 ? 10.557 211.276 -46.574 1.00 30.30 80 ALA A O 1
ATOM 594 N N . PRO A 1 81 ? 9.855 212.179 -48.501 1.00 33.37 81 PRO A N 1
ATOM 595 C CA . PRO A 1 81 ? 9.869 210.843 -49.131 1.00 31.41 81 PRO A CA 1
ATOM 596 C C . PRO A 1 81 ? 11.234 210.160 -49.112 1.00 30.87 81 PRO A C 1
ATOM 597 O O . PRO A 1 81 ? 11.287 208.927 -49.128 1.00 34.04 81 PRO A O 1
ATOM 601 N N . GLU A 1 82 ? 12.337 210.920 -49.083 1.00 34.11 82 GLU A N 1
ATOM 602 C CA . GLU A 1 82 ? 13.679 210.345 -49.021 1.00 35.24 82 GLU A CA 1
ATOM 603 C C . GLU A 1 82 ? 14.025 209.783 -47.652 1.00 35.09 82 GLU A C 1
ATOM 604 O O . GLU A 1 82 ? 14.895 208.908 -47.556 1.00 36.48 82 GLU A O 1
ATOM 610 N N . ILE A 1 83 ? 13.385 210.292 -46.602 1.00 31.58 83 ILE A N 1
ATOM 611 C CA . ILE A 1 83 ? 13.765 210.007 -45.230 1.00 28.30 83 ILE A CA 1
ATOM 612 C C . ILE A 1 83 ? 12.841 208.980 -44.583 1.00 31.08 83 ILE A C 1
ATOM 613 O O . ILE A 1 83 ? 13.282 208.225 -43.708 1.00 31.07 83 ILE A O 1
ATOM 618 N N . ILE A 1 84 ? 11.576 208.914 -45.008 1.00 30.02 84 ILE A N 1
ATOM 619 C CA . ILE A 1 84 ? 10.630 207.975 -44.419 1.00 34.31 84 ILE A CA 1
ATOM 620 C C . ILE A 1 84 ? 11.076 206.552 -44.712 1.00 34.03 84 ILE A C 1
ATOM 621 O O . ILE A 1 84 ? 11.487 206.229 -45.835 1.00 26.98 84 ILE A O 1
ATOM 626 N N . GLY A 1 85 ? 11.017 205.694 -43.687 1.00 33.64 85 GLY A N 1
ATOM 627 C CA . GLY A 1 85 ? 11.489 204.332 -43.787 1.00 35.13 85 GLY A CA 1
ATOM 628 C C . GLY A 1 85 ? 12.872 204.099 -43.221 1.00 33.80 85 GLY A C 1
ATOM 629 O O . GLY A 1 85 ? 13.259 202.941 -43.058 1.00 32.92 85 GLY A O 1
ATOM 630 N N . LEU A 1 86 ? 13.630 205.154 -42.932 1.00 33.33 86 LEU A N 1
ATOM 631 C CA . LEU A 1 86 ? 14.935 205.026 -42.297 1.00 33.33 86 LEU A CA 1
ATOM 632 C C . LEU A 1 86 ? 14.789 204.969 -40.781 1.00 36.18 86 LEU A C 1
ATOM 633 O O . LEU A 1 86 ? 13.906 205.610 -40.203 1.00 34.47 86 LEU A O 1
ATOM 638 N N . CYS A 1 87 ? 15.659 204.190 -40.138 1.00 35.91 87 CYS A N 1
ATOM 639 C CA . CYS A 1 87 ? 15.657 204.136 -38.683 1.00 40.40 87 CYS A CA 1
ATOM 640 C C . CYS A 1 87 ? 16.062 205.501 -38.123 1.00 39.38 87 CYS A C 1
ATOM 641 O O . CYS A 1 87 ? 17.072 206.083 -38.537 1.00 35.18 87 CYS A O 1
ATOM 644 N N . CYS A 1 88 ? 15.251 206.023 -37.193 1.00 36.49 88 CYS A N 1
ATOM 645 C CA . CYS A 1 88 ? 15.471 207.374 -36.679 1.00 36.85 88 CYS A CA 1
ATOM 646 C C . CYS A 1 88 ? 16.745 207.488 -35.849 1.00 36.04 88 CYS A C 1
ATOM 647 O O . CYS A 1 88 ? 17.288 208.596 -35.729 1.00 35.48 88 CYS A O 1
ATOM 650 N N . LYS A 1 89 ? 17.232 206.379 -35.273 1.00 38.33 89 LYS A N 1
ATOM 651 C CA . LYS A 1 89 ? 18.439 206.421 -34.449 1.00 39.37 89 LYS A CA 1
ATOM 652 C C . LYS A 1 89 ? 19.701 206.704 -35.259 1.00 32.55 89 LYS A C 1
ATOM 653 O O . LYS A 1 89 ? 20.740 207.007 -34.666 1.00 33.28 89 LYS A O 1
ATOM 659 N N . ASN A 1 90 ? 19.637 206.621 -36.586 1.00 33.51 90 ASN A N 1
ATOM 660 C CA . ASN A 1 90 ? 20.817 206.778 -37.438 1.00 31.68 90 ASN A CA 1
ATOM 661 C C . ASN A 1 90 ? 20.978 208.248 -37.825 1.00 30.91 90 ASN A C 1
ATOM 662 O O . ASN A 1 90 ? 20.820 208.639 -38.979 1.00 27.95 90 ASN A O 1
ATOM 667 N N . GLN A 1 91 ? 21.308 209.071 -36.822 1.00 28.04 91 GLN A N 1
ATOM 668 C CA . GLN A 1 91 ? 21.393 210.515 -37.043 1.00 27.58 91 GLN A CA 1
ATOM 669 C C . GLN A 1 91 ? 22.373 210.852 -38.166 1.00 24.40 91 GLN A C 1
ATOM 670 O O . GLN A 1 91 ? 22.065 211.649 -39.064 1.00 21.68 91 GLN A O 1
ATOM 676 N N . ARG A 1 92 ? 23.554 210.240 -38.143 1.00 24.33 92 ARG A N 1
ATOM 677 C CA . ARG A 1 92 ? 24.573 210.608 -39.116 1.00 25.02 92 ARG A CA 1
ATOM 678 C C . ARG A 1 92 ? 24.165 210.191 -40.525 1.00 27.86 92 ARG A C 1
ATOM 679 O O . ARG A 1 92 ? 24.359 210.951 -41.481 1.00 30.61 92 ARG A O 1
ATOM 687 N N . LEU A 1 93 ? 23.549 209.013 -40.659 1.00 27.73 93 LEU A N 1
ATOM 688 C CA . LEU A 1 93 ? 22.988 208.592 -41.938 1.00 28.94 93 LEU A CA 1
ATOM 689 C C . LEU A 1 93 ? 21.965 209.598 -42.458 1.00 28.22 93 LEU A C 1
ATOM 690 O O . LEU A 1 93 ? 22.044 210.037 -43.612 1.00 31.58 93 LEU A O 1
ATOM 695 N N . ILE A 1 94 ? 20.984 209.966 -41.622 1.00 30.69 94 ILE A N 1
ATOM 696 C CA . ILE A 1 94 ? 19.936 210.890 -42.062 1.00 28.61 94 ILE A CA 1
ATOM 697 C C . ILE A 1 94 ? 20.550 212.200 -42.539 1.00 26.16 94 ILE A C 1
ATOM 698 O O . ILE A 1 94 ? 20.211 212.715 -43.613 1.00 27.54 94 ILE A O 1
ATOM 703 N N . ASP A 1 95 ? 21.443 212.769 -41.727 1.00 25.52 95 ASP A N 1
ATOM 704 C CA . ASP A 1 95 ? 22.058 214.041 -42.073 1.00 25.18 95 ASP A CA 1
ATOM 705 C C . ASP A 1 95 ? 22.871 213.922 -43.347 1.00 30.22 95 ASP A C 1
ATOM 706 O O . ASP A 1 95 ? 22.892 214.852 -44.155 1.00 31.02 95 ASP A O 1
ATOM 711 N N . GLN A 1 96 ? 23.568 212.794 -43.532 1.00 32.82 96 GLN A N 1
ATOM 712 C CA . GLN A 1 96 ? 24.333 212.598 -44.761 1.00 35.14 96 GLN A CA 1
ATOM 713 C C . GLN A 1 96 ? 23.404 212.510 -45.963 1.00 31.74 96 GLN A C 1
ATOM 714 O O . GLN A 1 96 ? 23.636 213.169 -46.981 1.00 31.36 96 GLN A O 1
ATOM 720 N N . LYS A 1 97 ? 22.325 211.729 -45.842 1.00 28.64 97 LYS A N 1
ATOM 721 C CA . LYS A 1 97 ? 21.360 211.591 -46.936 1.00 31.25 97 LYS A CA 1
ATOM 722 C C . LYS A 1 97 ? 20.780 212.940 -47.360 1.00 34.09 97 LYS A C 1
ATOM 723 O O . LYS A 1 97 ? 20.654 213.221 -48.562 1.00 35.77 97 LYS A O 1
ATOM 729 N N . ILE A 1 98 ? 20.424 213.789 -46.390 1.00 29.60 98 ILE A N 1
ATOM 730 C CA . ILE A 1 98 ? 19.808 215.074 -46.710 1.00 27.49 98 ILE A CA 1
ATOM 731 C C . ILE A 1 98 ? 20.826 216.041 -47.286 1.00 29.44 98 ILE A C 1
ATOM 732 O O . ILE A 1 98 ? 20.487 216.877 -48.135 1.00 31.17 98 ILE A O 1
ATOM 737 N N . ILE A 1 99 ? 22.076 215.969 -46.830 1.00 27.97 99 ILE A N 1
ATOM 738 C CA . ILE A 1 99 ? 23.123 216.796 -47.425 1.00 31.59 99 ILE A CA 1
ATOM 739 C C . ILE A 1 99 ? 23.297 216.443 -48.901 1.00 31.60 99 ILE A C 1
ATOM 740 O O . ILE A 1 99 ? 23.337 217.323 -49.769 1.00 30.48 99 ILE A O 1
ATOM 745 N N . GLU A 1 100 ? 23.394 215.141 -49.202 1.00 31.75 100 GLU A N 1
ATOM 746 C CA . GLU A 1 100 ? 23.528 214.686 -50.583 1.00 33.49 100 GLU A CA 1
ATOM 747 C C . GLU A 1 100 ? 22.286 215.021 -51.400 1.00 34.16 100 GLU A C 1
ATOM 748 O O . GLU A 1 100 ? 22.381 215.389 -52.574 1.00 31.60 100 GLU A O 1
ATOM 754 N N . LEU A 1 101 ? 21.108 214.909 -50.792 1.00 35.88 101 LEU A N 1
ATOM 755 C CA . LEU A 1 101 ? 19.885 215.238 -51.508 1.00 34.95 101 LEU A CA 1
ATOM 756 C C . LEU A 1 101 ? 19.891 216.689 -51.985 1.00 36.43 101 LEU A C 1
ATOM 757 O O . LEU A 1 101 ? 19.395 216.996 -53.076 1.00 37.86 101 LEU A O 1
ATOM 762 N N . ASP A 1 102 ? 20.448 217.596 -51.179 1.00 37.90 102 ASP A N 1
ATOM 763 C CA . ASP A 1 102 ? 20.536 218.994 -51.579 1.00 32.40 102 ASP A CA 1
ATOM 764 C C . ASP A 1 102 ? 21.667 219.203 -52.580 1.00 35.93 102 ASP A C 1
ATOM 765 O O . ASP A 1 102 ? 21.500 219.917 -53.571 1.00 31.06 102 ASP A O 1
ATOM 770 N N . GLY A 1 103 ? 22.821 218.584 -52.346 1.00 35.92 103 GLY A N 1
ATOM 771 C CA . GLY A 1 103 ? 23.874 218.557 -53.339 1.00 35.02 103 GLY A CA 1
ATOM 772 C C . GLY A 1 103 ? 24.720 219.811 -53.468 1.00 37.81 103 GLY A C 1
ATOM 773 O O . GLY A 1 103 ? 25.725 219.780 -54.185 1.00 40.00 103 GLY A O 1
ATOM 774 N N . THR A 1 104 ? 24.356 220.914 -52.813 1.00 35.57 104 THR A N 1
ATOM 775 C CA . THR A 1 104 ? 25.185 222.112 -52.850 1.00 32.20 104 THR A CA 1
ATOM 776 C C . THR A 1 104 ? 25.869 222.310 -51.503 1.00 35.54 104 THR A C 1
ATOM 777 O O . THR A 1 104 ? 25.271 222.027 -50.459 1.00 33.80 104 THR A O 1
ATOM 781 N N . PRO A 1 105 ? 27.128 222.755 -51.486 1.00 36.28 105 PRO A N 1
ATOM 782 C CA . PRO A 1 105 ? 27.860 222.799 -50.206 1.00 32.35 105 PRO A CA 1
ATOM 783 C C . PRO A 1 105 ? 27.255 223.755 -49.179 1.00 35.14 105 PRO A C 1
ATOM 784 O O . PRO A 1 105 ? 27.337 223.491 -47.972 1.00 26.90 105 PRO A O 1
ATOM 788 N N . ASN A 1 106 ? 26.638 224.850 -49.614 1.00 34.11 106 ASN A N 1
ATOM 789 C CA . ASN A 1 106 ? 26.062 225.824 -48.701 1.00 28.95 106 ASN A CA 1
ATOM 790 C C . ASN A 1 106 ? 24.565 225.599 -48.472 1.00 30.42 106 ASN A C 1
ATOM 791 O O . ASN A 1 106 ? 23.896 226.472 -47.903 1.00 28.53 106 ASN A O 1
ATOM 796 N N . LYS A 1 107 ? 24.038 224.442 -48.895 1.00 31.96 107 LYS A N 1
ATOM 797 C CA . LYS A 1 107 ? 22.645 224.041 -48.673 1.00 30.33 107 LYS A CA 1
ATOM 798 C C . LYS A 1 107 ? 21.650 225.007 -49.321 1.00 31.90 107 LYS A C 1
ATOM 799 O O . LYS A 1 107 ? 20.498 225.124 -48.891 1.00 26.87 107 LYS A O 1
ATOM 805 N N . GLU A 1 108 ? 22.075 225.647 -50.411 1.00 32.22 108 GLU A N 1
ATOM 806 C CA . GLU A 1 108 ? 21.281 226.692 -51.050 1.00 34.62 108 GLU A CA 1
ATOM 807 C C . GLU A 1 108 ? 20.065 226.154 -51.793 1.00 33.47 108 GLU A C 1
ATOM 808 O O . GLU A 1 108 ? 19.057 226.861 -51.908 1.00 34.40 108 GLU A O 1
ATOM 814 N N . LYS A 1 109 ? 20.137 224.937 -52.335 1.00 30.62 109 LYS A N 1
ATOM 815 C CA . LYS A 1 109 ? 19.053 224.472 -53.193 1.00 30.22 109 LYS A CA 1
ATOM 816 C C . LYS A 1 109 ? 17.788 224.218 -52.381 1.00 34.19 109 LYS A C 1
ATOM 817 O O . LYS A 1 109 ? 16.734 224.796 -52.659 1.00 34.87 109 LYS A O 1
ATOM 823 N N . LEU A 1 110 ? 17.874 223.363 -51.364 1.00 31.23 110 LEU A N 1
ATOM 824 C CA . LEU A 1 110 ? 16.714 223.080 -50.528 1.00 29.20 110 LEU A CA 1
ATOM 825 C C . LEU A 1 110 ? 16.521 224.100 -49.410 1.00 28.40 110 LEU A C 1
ATOM 826 O O . LEU A 1 110 ? 15.391 224.286 -48.947 1.00 29.22 110 LEU A O 1
ATOM 831 N N . GLY A 1 111 ? 17.580 224.778 -48.984 1.00 28.19 111 GLY A N 1
ATOM 832 C CA . GLY A 1 111 ? 17.485 225.705 -47.877 1.00 26.90 111 GLY A CA 1
ATOM 833 C C . GLY A 1 111 ? 18.091 225.136 -46.609 1.00 25.19 111 GLY A C 1
ATOM 834 O O . GLY A 1 111 ? 17.763 224.012 -46.206 1.00 24.01 111 GLY A O 1
ATOM 835 N N . ALA A 1 112 ? 19.006 225.888 -45.986 1.00 24.74 112 ALA A N 1
ATOM 836 C CA . ALA A 1 112 ? 19.578 225.440 -44.717 1.00 24.16 112 ALA A CA 1
ATOM 837 C C . ALA A 1 112 ? 18.511 225.321 -43.634 1.00 25.25 112 ALA A C 1
ATOM 838 O O . ALA A 1 112 ? 18.665 224.531 -42.695 1.00 24.38 112 ALA A O 1
ATOM 840 N N . ASN A 1 113 ? 17.432 226.099 -43.739 1.00 21.21 113 ASN A N 1
ATOM 841 C CA . ASN A 1 113 ? 16.374 226.025 -42.741 1.00 20.56 113 ASN A CA 1
ATOM 842 C C . ASN A 1 113 ? 15.533 224.758 -42.907 1.00 20.42 113 ASN A C 1
ATOM 843 O O . ASN A 1 113 ? 15.169 224.122 -41.915 1.00 22.40 113 ASN A O 1
ATOM 848 N N . ALA A 1 114 ? 15.230 224.360 -44.147 1.00 21.10 114 ALA A N 1
ATOM 849 C CA . ALA A 1 114 ? 14.560 223.077 -44.352 1.00 20.36 114 ALA A CA 1
ATOM 850 C C . ALA A 1 114 ? 15.429 221.931 -43.864 1.00 23.94 114 ALA A C 1
ATOM 851 O O . ALA A 1 114 ? 14.933 220.976 -43.256 1.00 22.81 114 ALA A O 1
ATOM 853 N N . ILE A 1 115 ? 16.734 222.014 -44.101 1.00 22.38 115 ILE A N 1
ATOM 854 C CA . ILE A 1 115 ? 17.601 220.897 -43.746 1.00 25.07 115 ILE A CA 1
ATOM 855 C C . ILE A 1 115 ? 17.754 220.795 -42.232 1.00 24.13 115 ILE A C 1
ATOM 856 O O . ILE A 1 115 ? 17.549 219.720 -41.659 1.00 22.78 115 ILE A O 1
ATOM 861 N N . LEU A 1 116 ? 18.074 221.912 -41.555 1.00 24.02 116 LEU A N 1
ATOM 862 C CA . LEU A 1 116 ? 18.247 221.866 -40.095 1.00 22.71 116 LEU A CA 1
ATOM 863 C C . LEU A 1 116 ? 16.962 221.441 -39.378 1.00 23.10 116 LEU A C 1
ATOM 864 O O . LEU A 1 116 ? 17.013 220.643 -38.434 1.00 22.04 116 LEU A O 1
ATOM 869 N N . GLY A 1 117 ? 15.804 221.958 -39.814 1.00 20.75 117 GLY A N 1
ATOM 870 C CA . GLY A 1 117 ? 14.541 221.564 -39.202 1.00 19.49 117 GLY A CA 1
ATOM 871 C C . GLY A 1 117 ? 14.328 220.059 -39.174 1.00 23.54 117 GLY A C 1
ATOM 872 O O . GLY A 1 117 ? 13.942 219.485 -38.148 1.00 27.96 117 GLY A O 1
ATOM 873 N N . VAL A 1 118 ? 14.589 219.394 -40.299 1.00 22.01 118 VAL A N 1
ATOM 874 C CA . VAL A 1 118 ? 14.488 217.941 -40.338 1.00 23.66 118 VAL A CA 1
ATOM 875 C C . VAL A 1 118 ? 15.565 217.300 -39.463 1.00 24.46 118 VAL A C 1
ATOM 876 O O . VAL A 1 118 ? 15.294 216.352 -38.714 1.00 24.11 118 VAL A O 1
ATOM 880 N N . SER A 1 119 ? 16.797 217.812 -39.537 1.00 21.80 119 SER A N 1
ATOM 881 C CA . SER A 1 119 ? 17.901 217.233 -38.784 1.00 22.07 119 SER A CA 1
ATOM 882 C C . SER A 1 119 ? 17.586 217.190 -37.292 1.00 22.62 119 SER A C 1
ATOM 883 O O . SER A 1 119 ? 17.812 216.172 -36.628 1.00 23.16 119 SER A O 1
ATOM 886 N N . LEU A 1 120 ? 17.046 218.285 -36.752 1.00 23.41 120 LEU A N 1
ATOM 887 C CA . LEU A 1 120 ? 16.764 218.373 -35.321 1.00 23.00 120 LEU A CA 1
ATOM 888 C C . LEU A 1 120 ? 15.514 217.587 -34.935 1.00 25.62 120 LEU A C 1
ATOM 889 O O . LEU A 1 120 ? 15.494 216.927 -33.893 1.00 26.49 120 LEU A O 1
ATOM 894 N N . ALA A 1 121 ? 14.459 217.644 -35.751 1.00 25.22 121 ALA A N 1
ATOM 895 C CA . ALA A 1 121 ? 13.247 216.920 -35.395 1.00 23.06 121 ALA A CA 1
ATOM 896 C C . ALA A 1 121 ? 13.506 215.422 -35.377 1.00 24.38 121 ALA A C 1
ATOM 897 O O . ALA A 1 121 ? 12.974 214.701 -34.527 1.00 26.56 121 ALA A O 1
ATOM 899 N N . VAL A 1 122 ? 14.346 214.943 -36.294 1.00 25.40 122 VAL A N 1
ATOM 900 C CA . VAL A 1 122 ? 14.733 213.536 -36.305 1.00 24.12 122 VAL A CA 1
ATOM 901 C C . VAL A 1 122 ? 15.400 213.153 -34.990 1.00 25.93 122 VAL A C 1
ATOM 902 O O . VAL A 1 122 ? 15.086 212.114 -34.398 1.00 25.65 122 VAL A O 1
ATOM 906 N N . ALA A 1 123 ? 16.337 213.985 -34.516 1.00 22.50 123 ALA A N 1
ATOM 907 C CA . ALA A 1 123 ? 17.038 213.661 -33.276 1.00 25.17 123 ALA A CA 1
ATOM 908 C C . ALA A 1 123 ? 16.095 213.700 -32.086 1.00 28.81 123 ALA A C 1
ATOM 909 O O . ALA A 1 123 ? 16.180 212.852 -31.188 1.00 26.15 123 ALA A O 1
ATOM 911 N N . LYS A 1 124 ? 15.195 214.682 -32.053 1.00 25.56 124 LYS A N 1
ATOM 912 C CA . LYS A 1 124 ? 14.285 214.769 -30.922 1.00 21.20 124 LYS A CA 1
ATOM 913 C C . LYS A 1 124 ? 13.325 213.586 -30.904 1.00 24.53 124 LYS A C 1
ATOM 914 O O . LYS A 1 124 ? 13.007 213.067 -29.835 1.00 23.36 124 LYS A O 1
ATOM 920 N N . ALA A 1 125 ? 12.869 213.134 -32.081 1.00 25.19 125 ALA A N 1
ATOM 921 C CA . ALA A 1 125 ? 12.006 211.954 -32.141 1.00 25.35 125 ALA A CA 1
ATOM 922 C C . ALA A 1 125 ? 12.731 210.700 -31.661 1.00 25.82 125 ALA A C 1
ATOM 923 O O . ALA A 1 125 ? 12.114 209.822 -31.054 1.00 25.86 125 ALA A O 1
ATOM 925 N N . ALA A 1 126 ? 14.030 210.587 -31.941 1.00 25.94 126 ALA A N 1
ATOM 926 C CA . ALA A 1 126 ? 14.774 209.413 -31.508 1.00 24.60 126 ALA A CA 1
ATOM 927 C C . ALA A 1 126 ? 14.968 209.424 -30.002 1.00 24.00 126 ALA A C 1
ATOM 928 O O . ALA A 1 126 ? 14.788 208.395 -29.347 1.00 24.65 126 ALA A O 1
ATOM 930 N N . ALA A 1 127 ? 15.351 210.577 -29.440 1.00 22.38 127 ALA A N 1
ATOM 931 C CA . ALA A 1 127 ? 15.380 210.741 -27.985 1.00 26.08 127 ALA A CA 1
ATOM 932 C C . ALA A 1 127 ? 14.015 210.463 -27.359 1.00 26.15 127 ALA A C 1
ATOM 933 O O . ALA A 1 127 ? 13.918 209.768 -26.343 1.00 29.24 127 ALA A O 1
ATOM 935 N N . ASN A 1 128 ? 12.946 211.017 -27.943 1.00 26.63 128 ASN A N 1
ATOM 936 C CA . ASN A 1 128 ? 11.617 210.849 -27.364 1.00 26.22 128 ASN A CA 1
ATOM 937 C C . ASN A 1 128 ? 11.208 209.380 -27.324 1.00 29.66 128 ASN A C 1
ATOM 938 O O . ASN A 1 128 ? 10.606 208.921 -26.348 1.00 29.60 128 ASN A O 1
ATOM 943 N N . GLU A 1 129 ? 11.534 208.631 -28.378 1.00 26.62 129 GLU A N 1
ATOM 944 C CA . GLU A 1 129 ? 11.181 207.216 -28.449 1.00 29.60 129 GLU A CA 1
ATOM 945 C C . GLU A 1 129 ? 12.025 206.380 -27.502 1.00 31.44 129 GLU A C 1
ATOM 946 O O . GLU A 1 129 ? 11.558 205.352 -27.001 1.00 35.90 129 GLU A O 1
ATOM 952 N N . LEU A 1 130 ? 13.251 206.808 -27.223 1.00 31.23 130 LEU A N 1
ATOM 953 C CA . LEU A 1 130 ? 14.091 206.116 -26.263 1.00 28.23 130 LEU A CA 1
ATOM 954 C C . LEU A 1 130 ? 13.840 206.568 -24.827 1.00 30.86 130 LEU A C 1
ATOM 955 O O . LEU A 1 130 ? 14.498 206.070 -23.914 1.00 32.36 130 LEU A O 1
ATOM 960 N N . ARG A 1 131 ? 12.893 207.480 -24.606 1.00 32.08 131 ARG A N 1
ATOM 961 C CA . ARG A 1 131 ? 12.594 208.006 -23.270 1.00 35.30 131 ARG A CA 1
ATOM 962 C C . ARG A 1 131 ? 13.855 208.540 -22.587 1.00 30.74 131 ARG A C 1
ATOM 963 O O . ARG A 1 131 ? 14.110 208.296 -21.406 1.00 30.20 131 ARG A O 1
ATOM 971 N N . MET A 1 132 ? 14.661 209.264 -23.358 1.00 31.86 132 MET A N 1
ATOM 972 C CA . MET A 1 132 ? 15.875 209.922 -22.887 1.00 32.88 132 MET A CA 1
ATOM 973 C C . MET A 1 132 ? 15.756 211.420 -23.101 1.00 28.18 132 MET A C 1
ATOM 974 O O . MET A 1 132 ? 15.262 211.843 -24.151 1.00 31.71 132 MET A O 1
ATOM 979 N N . PRO A 1 133 ? 16.192 212.244 -22.148 1.00 31.32 133 PRO A N 1
ATOM 980 C CA . PRO A 1 133 ? 16.350 213.672 -22.448 1.00 25.70 133 PRO A CA 1
ATOM 981 C C . PRO A 1 133 ? 17.285 213.838 -23.635 1.00 25.52 133 PRO A C 1
ATOM 982 O O . PRO A 1 133 ? 18.192 213.029 -23.846 1.00 28.61 133 PRO A O 1
ATOM 986 N N . LEU A 1 134 ? 17.049 214.893 -24.419 1.00 22.17 134 LEU A N 1
ATOM 987 C CA . LEU A 1 134 ? 17.812 215.088 -25.654 1.00 23.71 134 LEU A CA 1
ATOM 988 C C . LEU A 1 134 ? 19.312 215.126 -25.397 1.00 21.95 134 LEU A C 1
ATOM 989 O O . LEU A 1 134 ? 20.094 214.611 -26.202 1.00 22.74 134 LEU A O 1
ATOM 994 N N . PHE A 1 135 ? 19.735 215.722 -24.279 1.00 23.15 135 PHE A N 1
ATOM 995 C CA . PHE A 1 135 ? 21.164 215.858 -24.020 1.00 19.17 135 PHE A CA 1
ATOM 996 C C . PHE A 1 135 ? 21.806 214.516 -23.706 1.00 23.76 135 PHE A C 1
ATOM 997 O O . PHE A 1 135 ? 23.007 214.353 -23.931 1.00 24.40 135 PHE A O 1
ATOM 1005 N N . ARG A 1 136 ? 21.042 213.558 -23.160 1.00 22.69 136 ARG A N 1
ATOM 1006 C CA . ARG A 1 136 ? 21.581 212.210 -22.966 1.00 25.49 136 ARG A CA 1
ATOM 1007 C C . ARG A 1 136 ? 21.689 211.470 -24.294 1.00 25.53 136 ARG A C 1
ATOM 1008 O O . ARG A 1 136 ? 22.650 210.723 -24.518 1.00 21.82 136 ARG A O 1
ATOM 1016 N N . TYR A 1 137 ? 20.696 211.644 -25.174 1.00 22.57 137 TYR A N 1
ATOM 1017 C CA . TYR A 1 137 ? 20.787 211.079 -26.515 1.00 20.60 137 TYR A CA 1
ATOM 1018 C C . TYR A 1 137 ? 21.978 211.665 -27.260 1.00 23.45 137 TYR A C 1
ATOM 1019 O O . TYR A 1 137 ? 22.759 210.936 -27.878 1.00 25.26 137 TYR A O 1
ATOM 1028 N N . LEU A 1 138 ? 22.146 212.984 -27.203 1.00 20.82 138 LEU A N 1
ATOM 1029 C CA . LEU A 1 138 ? 23.217 213.581 -27.989 1.00 25.05 138 LEU A CA 1
ATOM 1030 C C . LEU A 1 138 ? 24.573 213.261 -27.395 1.00 24.26 138 LEU A C 1
ATOM 1031 O O . LEU A 1 138 ? 25.538 213.105 -28.138 1.00 26.79 138 LEU A O 1
ATOM 1036 N N . GLY A 1 139 ? 24.659 213.130 -26.070 1.00 25.37 139 GLY A N 1
ATOM 1037 C CA . GLY A 1 139 ? 25.943 213.166 -25.407 1.00 21.58 139 GLY A CA 1
ATOM 1038 C C . GLY A 1 139 ? 26.458 211.909 -24.739 1.00 24.26 139 GLY A C 1
ATOM 1039 O O . GLY A 1 139 ? 27.621 211.906 -24.324 1.00 24.55 139 GLY A O 1
ATOM 1040 N N . GLY A 1 140 ? 25.653 210.848 -24.622 1.00 21.93 140 GLY A N 1
ATOM 1041 C CA . GLY A 1 140 ? 26.088 209.647 -23.893 1.00 25.29 140 GLY A CA 1
ATOM 1042 C C . GLY A 1 140 ? 25.743 209.695 -22.410 1.00 25.65 140 GLY A C 1
ATOM 1043 O O . GLY A 1 140 ? 24.938 210.511 -21.976 1.00 23.02 140 GLY A O 1
ATOM 1044 N N . THR A 1 141 ? 26.377 208.813 -21.619 1.00 25.01 141 THR A N 1
ATOM 1045 C CA . THR A 1 141 ? 26.022 208.671 -20.203 1.00 27.14 141 THR A CA 1
ATOM 1046 C C . THR A 1 141 ? 26.615 209.752 -19.307 1.00 29.16 141 THR A C 1
ATOM 1047 O O . THR A 1 141 ? 26.060 210.023 -18.235 1.00 24.19 141 THR A O 1
ATOM 1051 N N . ASN A 1 142 ? 27.726 210.353 -19.700 1.00 26.78 142 ASN A N 1
ATOM 1052 C CA . ASN A 1 142 ? 28.499 211.132 -18.746 1.00 30.01 142 ASN A CA 1
ATOM 1053 C C . ASN A 1 142 ? 28.279 212.647 -18.643 1.00 28.65 142 ASN A C 1
ATOM 1054 O O . ASN A 1 142 ? 28.826 213.240 -17.710 1.00 32.36 142 ASN A O 1
ATOM 1059 N N . PRO A 1 143 ? 27.538 213.330 -19.523 1.00 28.69 143 PRO A N 1
ATOM 1060 C CA . PRO A 1 143 ? 27.442 214.794 -19.375 1.00 31.04 143 PRO A CA 1
ATOM 1061 C C . PRO A 1 143 ? 26.848 215.208 -18.030 1.00 28.97 143 PRO A C 1
ATOM 1062 O O . PRO A 1 143 ? 25.825 214.677 -17.592 1.00 28.20 143 PRO A O 1
ATOM 1066 N N . THR A 1 144 ? 27.528 216.153 -17.364 1.00 25.43 144 THR A N 1
ATOM 1067 C CA . THR A 1 144 ? 27.048 216.754 -16.126 1.00 26.63 144 THR A CA 1
ATOM 1068 C C . THR A 1 144 ? 27.270 218.258 -16.035 1.00 28.56 144 THR A C 1
ATOM 1069 O O . THR A 1 144 ? 26.955 218.837 -14.988 1.00 28.02 144 THR A O 1
ATOM 1073 N N . LEU A 1 145 ? 27.828 218.910 -17.059 1.00 27.16 145 LEU A N 1
ATOM 1074 C CA . LEU A 1 145 ? 28.363 220.260 -16.902 1.00 21.41 145 LEU A CA 1
ATOM 1075 C C . LEU A 1 145 ? 27.305 221.268 -17.319 1.00 23.63 145 LEU A C 1
ATOM 1076 O O . LEU A 1 145 ? 26.985 221.390 -18.505 1.00 23.82 145 LEU A O 1
ATOM 1081 N N . MET A 1 146 ? 26.751 221.979 -16.330 1.00 24.91 146 MET A N 1
ATOM 1082 C CA . MET A 1 146 ? 25.834 223.072 -16.604 1.00 22.88 146 MET A CA 1
ATOM 1083 C C . MET A 1 146 ? 2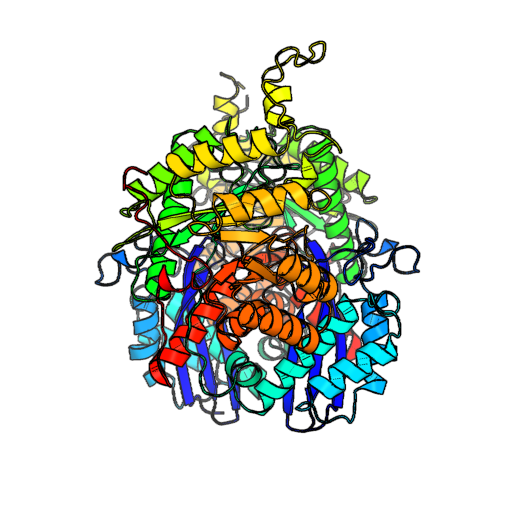6.637 224.271 -17.086 1.00 21.80 146 MET A C 1
ATOM 1084 O O . MET A 1 146 ? 27.658 224.604 -16.481 1.00 25.67 146 MET A O 1
ATOM 1089 N N . PRO A 1 147 ? 26.234 224.922 -18.166 1.00 24.74 147 PRO A N 1
ATOM 1090 C CA . PRO A 1 147 ? 27.073 225.979 -18.733 1.00 26.05 147 PRO A CA 1
ATOM 1091 C C . PRO A 1 147 ? 26.895 227.297 -18.005 1.00 21.93 147 PRO A C 1
ATOM 1092 O O . PRO A 1 147 ? 25.838 227.593 -17.452 1.00 21.96 147 PRO A O 1
ATOM 1096 N N . VAL A 1 148 ? 27.953 228.093 -18.026 1.00 25.05 148 VAL A N 1
ATOM 1097 C CA . VAL A 1 148 ? 27.869 229.487 -17.578 1.00 25.84 148 VAL A CA 1
ATOM 1098 C C . VAL A 1 148 ? 27.167 230.303 -18.658 1.00 25.61 148 VAL A C 1
ATOM 1099 O O . VAL A 1 148 ? 27.592 230.267 -19.823 1.00 24.05 148 VAL A O 1
ATOM 1103 N N . PRO A 1 149 ? 26.120 231.048 -18.321 1.00 26.49 149 PRO A N 1
ATOM 1104 C CA . PRO A 1 149 ? 25.453 231.880 -19.330 1.00 26.03 149 PRO A CA 1
ATOM 1105 C C . PRO A 1 149 ? 26.180 233.196 -19.570 1.00 29.22 149 PRO A C 1
ATOM 1106 O O . PRO A 1 149 ? 26.739 233.803 -18.653 1.00 30.20 149 PRO A O 1
ATOM 1110 N N . MET A 1 150 ? 26.186 233.614 -20.834 1.00 24.85 150 MET A N 1
ATOM 1111 C CA . MET A 1 150 ? 26.586 234.956 -21.247 1.00 28.86 150 MET A CA 1
ATOM 1112 C C . MET A 1 150 ? 25.313 235.771 -21.429 1.00 24.96 150 MET A C 1
ATOM 1113 O O . MET A 1 150 ? 24.654 235.659 -22.463 1.00 26.39 150 MET A O 1
ATOM 1118 N N . LEU A 1 151 ? 24.967 236.604 -20.444 1.00 29.69 151 LEU A N 1
ATOM 1119 C CA . LEU A 1 151 ? 23.678 237.301 -20.436 1.00 27.64 151 LEU A CA 1
ATOM 1120 C C . LEU A 1 151 ? 23.803 238.701 -20.997 1.00 26.67 151 LEU A C 1
ATOM 1121 O O . LEU A 1 151 ? 24.374 239.583 -20.357 1.00 28.23 151 LEU A O 1
ATOM 1126 N N . ASN A 1 152 ? 23.208 238.910 -22.160 1.00 29.15 152 ASN A N 1
ATOM 1127 C CA . ASN A 1 152 ? 23.099 240.243 -22.726 1.00 30.08 152 ASN A CA 1
ATOM 1128 C C . ASN A 1 152 ? 22.392 241.169 -21.737 1.00 30.57 152 ASN A C 1
ATOM 1129 O O . ASN A 1 152 ? 21.447 240.758 -21.056 1.00 33.60 152 ASN A O 1
ATOM 1134 N N . VAL A 1 153 ? 22.864 242.416 -21.631 1.00 28.08 153 VAL A N 1
ATOM 1135 C CA . VAL A 1 153 ? 22.182 243.417 -20.802 1.00 24.98 153 VAL A CA 1
ATOM 1136 C C . VAL A 1 153 ? 22.185 244.797 -21.472 1.00 27.92 153 VAL A C 1
ATOM 1137 O O . VAL A 1 153 ? 21.191 245.529 -21.392 1.00 27.53 153 VAL A O 1
ATOM 1141 N N . ILE A 1 154 ? 23.284 245.168 -22.137 1.00 23.26 154 ILE A N 1
ATOM 1142 C CA . ILE A 1 154 ? 23.432 246.481 -22.761 1.00 26.50 154 ILE A CA 1
ATOM 1143 C C . ILE A 1 154 ? 23.748 246.308 -24.243 1.00 26.94 154 ILE A C 1
ATOM 1144 O O . ILE A 1 154 ? 24.690 245.592 -24.603 1.00 24.11 154 ILE A O 1
ATOM 1149 N N . ASN A 1 155 ? 22.998 247.006 -25.092 1.00 25.44 155 ASN A N 1
ATOM 1150 C CA . ASN A 1 155 ? 23.115 246.876 -26.536 1.00 26.93 155 ASN A CA 1
ATOM 1151 C C . ASN A 1 155 ? 23.508 248.200 -27.178 1.00 28.57 155 ASN A C 1
ATOM 1152 O O . ASN A 1 155 ? 23.120 249.278 -26.709 1.00 28.79 155 ASN A O 1
ATOM 1157 N N . GLY A 1 156 ? 24.280 248.095 -28.255 1.00 30.02 156 GLY A N 1
ATOM 1158 C CA . GLY A 1 156 ? 24.785 249.238 -28.999 1.00 28.28 156 GLY A CA 1
ATOM 1159 C C . GLY A 1 156 ? 24.915 248.872 -30.470 1.00 30.85 156 GLY A C 1
ATOM 1160 O O . GLY A 1 156 ? 24.110 248.106 -31.006 1.00 27.75 156 GLY A O 1
ATOM 1161 N N . GLY A 1 157 ? 25.926 249.427 -31.134 1.00 30.96 157 GLY A N 1
ATOM 1162 C CA . GLY A 1 157 ? 26.082 249.085 -32.537 1.00 29.95 157 GLY A CA 1
ATOM 1163 C C . GLY A 1 157 ? 25.043 249.733 -33.443 1.00 35.53 157 GLY A C 1
ATOM 1164 O O . GLY A 1 157 ? 24.360 250.694 -33.078 1.00 36.48 157 GLY A O 1
ATOM 1165 N N . GLU A 1 158 ? 24.897 249.141 -34.632 1.00 42.87 158 GLU A N 1
ATOM 1166 C CA . GLU A 1 158 ? 24.311 249.850 -35.774 1.00 54.12 158 GLU A CA 1
ATOM 1167 C C . GLU A 1 158 ? 22.920 250.415 -35.460 1.00 55.93 158 GLU A C 1
ATOM 1168 O O . GLU A 1 158 ? 22.660 251.608 -35.675 1.00 50.83 158 GLU A O 1
ATOM 1170 N N . HIS A 1 159 ? 22.016 249.581 -34.939 1.00 52.19 159 HIS A N 1
ATOM 1171 C CA . HIS A 1 159 ? 20.603 249.946 -34.883 1.00 54.12 159 HIS A CA 1
ATOM 1172 C C . HIS A 1 159 ? 20.187 250.626 -33.583 1.00 53.86 159 HIS A C 1
ATOM 1173 O O . HIS A 1 159 ? 19.048 251.102 -33.495 1.00 57.45 159 HIS A O 1
ATOM 1180 N N . ALA A 1 160 ? 21.067 250.695 -32.585 1.00 41.70 160 ALA A N 1
ATOM 1181 C CA . ALA A 1 160 ? 20.751 251.372 -31.334 1.00 41.82 160 ALA A CA 1
ATOM 1182 C C . ALA A 1 160 ? 21.020 252.867 -31.468 1.00 41.00 160 ALA A C 1
ATOM 1183 O O . ALA A 1 160 ? 22.089 253.275 -31.926 1.00 42.47 160 ALA A O 1
ATOM 1185 N N . SER A 1 161 ? 20.050 253.686 -31.055 1.00 43.48 161 SER A N 1
ATOM 1186 C CA . SER A 1 161 ? 20.167 255.141 -31.121 1.00 41.69 161 SER A CA 1
ATOM 1187 C C . SER A 1 161 ? 21.298 255.711 -30.263 1.00 42.36 161 SER A C 1
ATOM 1188 O O . SER A 1 161 ? 21.602 256.904 -30.392 1.00 45.01 161 SER A O 1
ATOM 1191 N N . ASN A 1 162 ? 21.930 254.913 -29.403 1.00 38.21 162 ASN A N 1
ATOM 1192 C CA . ASN A 1 162 ? 22.900 255.446 -28.451 1.00 36.24 162 ASN A CA 1
ATOM 1193 C C . ASN A 1 162 ? 24.266 255.625 -29.116 1.00 34.40 162 ASN A C 1
ATOM 1194 O O . ASN A 1 162 ? 24.425 255.468 -30.325 1.00 32.30 162 ASN A O 1
ATOM 1199 N N . THR A 1 163 ? 25.277 255.950 -28.309 1.00 33.58 163 THR A N 1
ATOM 1200 C CA . THR A 1 163 ? 26.614 256.277 -28.786 1.00 34.82 163 THR A CA 1
ATOM 1201 C C . THR A 1 163 ? 27.602 255.144 -28.535 1.00 34.69 163 THR A C 1
ATOM 1202 O O . THR A 1 163 ? 28.817 255.372 -28.511 1.00 37.93 163 THR A O 1
ATOM 1206 N N . LEU A 1 164 ? 27.104 253.927 -28.352 1.00 32.91 164 LEU A N 1
ATOM 1207 C CA . LEU A 1 164 ? 27.955 252.754 -28.222 1.00 31.49 164 LEU A CA 1
ATOM 1208 C C . LEU A 1 164 ? 28.197 252.172 -29.607 1.00 30.02 164 LEU A C 1
ATOM 1209 O O . LEU A 1 164 ? 27.242 251.834 -30.311 1.00 32.18 164 LEU A O 1
ATOM 1214 N N . ASP A 1 165 ? 29.469 252.036 -29.985 1.00 27.48 165 ASP A N 1
ATOM 1215 C CA . ASP A 1 165 ? 29.799 251.396 -31.247 1.00 29.64 165 ASP A CA 1
ATOM 1216 C C . ASP A 1 165 ? 29.932 249.881 -31.120 1.00 29.56 165 ASP A C 1
ATOM 1217 O O . ASP A 1 165 ? 29.593 249.166 -32.066 1.00 27.41 165 ASP A O 1
ATOM 1222 N N . PHE A 1 166 ? 30.384 249.380 -29.967 1.00 28.55 166 PHE A N 1
ATOM 1223 C CA . PHE A 1 166 ? 30.333 247.947 -29.680 1.00 28.49 166 PHE A CA 1
ATOM 1224 C C . PHE A 1 166 ? 28.883 247.462 -29.640 1.00 26.36 166 PHE A C 1
ATOM 1225 O O . PHE A 1 166 ? 27.980 248.168 -29.178 1.00 25.74 166 PHE A O 1
ATOM 1233 N N . GLN A 1 167 ? 28.666 246.221 -30.086 1.00 28.69 167 GLN A N 1
ATOM 1234 C CA . GLN A 1 167 ? 27.295 245.773 -30.306 1.00 27.98 167 GLN A CA 1
ATOM 1235 C C . GLN A 1 167 ? 26.615 245.287 -29.022 1.00 27.02 167 GLN A C 1
ATOM 1236 O O . GLN A 1 167 ? 25.422 245.541 -28.827 1.00 25.13 167 GLN A O 1
ATOM 1242 N N . GLU A 1 168 ? 27.317 244.580 -28.136 1.00 28.38 168 GLU A N 1
ATOM 1243 C CA . GLU A 1 168 ? 26.638 244.192 -26.906 1.00 28.53 168 GLU A CA 1
ATOM 1244 C C . GLU A 1 168 ? 27.613 243.994 -25.756 1.00 30.25 168 GLU A C 1
ATOM 1245 O O . GLU A 1 168 ? 28.793 243.668 -25.948 1.00 29.29 168 GLU A O 1
ATOM 1251 N N . PHE A 1 169 ? 27.083 244.206 -24.551 1.00 27.89 169 PHE A N 1
ATOM 1252 C CA . PHE A 1 169 ? 27.743 243.931 -23.287 1.00 24.35 169 PHE A CA 1
ATOM 1253 C C . PHE A 1 169 ? 26.954 242.857 -22.548 1.00 28.65 169 PHE A C 1
ATOM 1254 O O . PHE A 1 169 ? 25.717 242.861 -22.574 1.00 26.64 169 PHE A O 1
ATOM 1262 N N . MET A 1 170 ? 27.672 241.952 -21.872 1.00 27.88 170 MET A N 1
ATOM 1263 C CA . MET A 1 170 ? 27.081 240.805 -21.197 1.00 28.20 170 MET A CA 1
ATOM 1264 C C . MET A 1 170 ? 27.709 240.626 -19.824 1.00 28.49 170 MET A C 1
ATOM 1265 O O . MET A 1 170 ? 28.862 241.011 -19.603 1.00 28.82 170 MET A O 1
ATOM 1270 N N . ILE A 1 171 ? 26.938 240.033 -18.902 1.00 25.43 171 ILE A N 1
ATOM 1271 C CA . ILE A 1 171 ? 27.447 239.594 -17.603 1.00 27.62 171 ILE A CA 1
ATOM 1272 C C . ILE A 1 171 ? 27.554 238.074 -17.625 1.00 30.03 171 ILE A C 1
ATOM 1273 O O . ILE A 1 171 ? 26.793 237.389 -18.323 1.00 26.35 171 ILE A O 1
ATOM 1278 N N . MET A 1 172 ? 28.501 237.549 -16.849 1.00 23.81 172 MET A N 1
ATOM 1279 C CA . MET A 1 172 ? 28.681 236.107 -16.673 1.00 22.17 172 MET A CA 1
ATOM 1280 C C . MET A 1 172 ? 28.811 235.823 -15.185 1.00 26.81 172 MET A C 1
ATOM 1281 O O . MET A 1 172 ? 29.827 236.220 -14.577 1.00 26.70 172 MET A O 1
ATOM 1286 N N . PRO A 1 173 ? 27.822 235.163 -14.557 1.00 26.08 173 PRO A N 1
ATOM 1287 C CA . PRO A 1 173 ? 27.907 234.880 -13.105 1.00 23.34 173 PRO A CA 1
ATOM 1288 C C . PRO A 1 173 ? 28.833 233.717 -12.783 1.00 24.16 173 PRO A C 1
ATOM 1289 O O . PRO A 1 173 ? 28.465 232.556 -12.980 1.00 25.02 173 PRO A O 1
ATOM 1293 N N . LEU A 1 174 ? 30.031 234.003 -12.279 1.00 25.31 174 LEU A N 1
ATOM 1294 C CA . LEU A 1 174 ? 31.033 232.955 -12.141 1.00 23.71 174 LEU A CA 1
ATOM 1295 C C . LEU A 1 174 ? 31.057 232.321 -10.749 1.00 25.22 174 LEU A C 1
ATOM 1296 O O . LEU A 1 174 ? 30.974 231.096 -10.635 1.00 23.90 174 LEU A O 1
ATOM 1301 N N . GLY A 1 175 ? 31.179 233.120 -9.688 1.00 27.12 175 GLY A N 1
ATOM 1302 C CA . GLY A 1 175 ? 31.442 232.558 -8.366 1.00 24.49 175 GLY A CA 1
ATOM 1303 C C . GLY A 1 175 ? 30.237 231.996 -7.630 1.00 27.08 175 GLY A C 1
ATOM 1304 O O . GLY A 1 175 ? 29.853 232.521 -6.582 1.00 26.27 175 GLY A O 1
ATOM 1305 N N . PHE A 1 176 ? 29.638 230.923 -8.149 1.00 26.25 176 PHE A N 1
ATOM 1306 C CA . PHE A 1 176 ? 28.430 230.353 -7.569 1.00 28.77 176 PHE A CA 1
ATOM 1307 C C . PHE A 1 176 ? 28.505 228.838 -7.628 1.00 28.25 176 PHE A C 1
ATOM 1308 O O . PHE A 1 176 ? 29.167 228.269 -8.495 1.00 34.67 176 PHE A O 1
ATOM 1316 N N . ARG A 1 177 ? 27.821 228.192 -6.685 1.00 32.92 177 ARG A N 1
ATOM 1317 C CA . ARG A 1 177 ? 27.987 226.756 -6.506 1.00 37.00 177 ARG A CA 1
ATOM 1318 C C . ARG A 1 177 ? 27.160 225.943 -7.488 1.00 29.62 177 ARG A C 1
ATOM 1319 O O . ARG A 1 177 ? 27.570 224.846 -7.865 1.00 31.93 177 ARG A O 1
ATOM 1327 N N . THR A 1 178 ? 25.980 226.438 -7.863 1.00 29.49 178 THR A N 1
ATOM 1328 C CA . THR A 1 178 ? 25.027 225.712 -8.687 1.00 24.94 178 THR A CA 1
ATOM 1329 C C . THR A 1 178 ? 24.585 226.608 -9.834 1.00 27.62 178 THR A C 1
ATOM 1330 O O . THR A 1 178 ? 24.728 227.832 -9.783 1.00 25.99 178 THR A O 1
ATOM 1334 N N . PHE A 1 179 ? 24.037 225.981 -10.877 1.00 26.03 179 PHE A N 1
ATOM 1335 C CA . PHE A 1 179 ? 23.467 226.762 -11.965 1.00 24.60 179 PHE A CA 1
ATOM 1336 C C . PHE A 1 179 ? 22.281 227.588 -11.480 1.00 22.19 179 PHE A C 1
ATOM 1337 O O . PHE A 1 179 ? 22.116 228.745 -11.886 1.00 18.92 179 PHE A O 1
ATOM 1345 N N . LYS A 1 180 ? 21.446 227.016 -10.606 1.00 23.47 180 LYS A N 1
ATOM 1346 C CA . LYS A 1 180 ? 20.314 227.779 -10.094 1.00 24.92 180 LYS A CA 1
ATOM 1347 C C . LYS A 1 180 ? 20.781 229.055 -9.408 1.00 22.02 180 LYS A C 1
ATOM 1348 O O . LYS A 1 180 ? 20.200 230.126 -9.614 1.00 22.93 180 LYS A O 1
ATOM 1354 N N . GLU A 1 181 ? 21.839 228.968 -8.604 1.00 23.93 181 GLU A N 1
ATOM 1355 C CA . GLU A 1 181 ? 22.309 230.153 -7.893 1.00 24.83 181 GLU A CA 1
ATOM 1356 C C . GLU A 1 181 ? 22.902 231.172 -8.851 1.00 23.50 181 GLU A C 1
ATOM 1357 O O . GLU A 1 181 ? 22.710 232.384 -8.677 1.00 25.97 181 GLU A O 1
ATOM 1363 N N . ALA A 1 182 ? 23.630 230.704 -9.866 1.00 25.54 182 ALA A N 1
ATOM 1364 C CA . ALA A 1 182 ? 24.151 231.618 -10.872 1.00 23.10 182 ALA A CA 1
ATOM 1365 C C . ALA A 1 182 ? 23.011 232.326 -11.602 1.00 21.60 182 ALA A C 1
ATOM 1366 O O . ALA A 1 182 ? 23.063 233.542 -11.826 1.00 20.84 182 ALA A O 1
ATOM 1368 N N . LEU A 1 183 ? 21.944 231.596 -11.925 1.00 19.22 183 LEU A N 1
ATOM 1369 C CA . LEU A 1 183 ? 20.810 232.226 -12.594 1.00 21.48 183 LEU A CA 1
ATOM 1370 C C . LEU A 1 183 ? 20.088 233.198 -11.668 1.00 21.02 183 LEU A C 1
ATOM 1371 O O . LEU A 1 183 ? 19.630 234.259 -12.109 1.00 21.88 183 LEU A O 1
ATOM 1376 N N . GLN A 1 184 ? 19.996 232.871 -10.376 1.00 20.19 184 GLN A N 1
ATOM 1377 C CA . GLN A 1 184 ? 19.431 233.818 -9.418 1.00 21.46 184 GLN A CA 1
ATOM 1378 C C . GLN A 1 184 ? 20.248 235.106 -9.370 1.00 21.72 184 GLN A C 1
ATOM 1379 O O . GLN A 1 184 ? 19.683 236.207 -9.333 1.00 25.03 184 GLN A O 1
ATOM 1385 N N . ALA A 1 185 ? 21.578 234.990 -9.411 1.00 17.99 185 ALA A N 1
ATOM 1386 C CA . ALA A 1 185 ? 22.429 236.176 -9.419 1.00 20.18 185 ALA A CA 1
ATOM 1387 C C . ALA A 1 185 ? 22.189 237.027 -10.659 1.00 24.45 185 ALA A C 1
ATOM 1388 O O . ALA A 1 185 ? 22.060 238.254 -10.559 1.00 25.12 185 ALA A O 1
ATOM 1390 N N . ALA A 1 186 ? 22.113 236.391 -11.839 1.00 18.07 186 ALA A N 1
ATOM 1391 C CA . ALA A 1 186 ? 21.828 237.142 -13.060 1.00 21.18 186 ALA A CA 1
ATOM 1392 C C . ALA A 1 186 ? 20.464 237.825 -12.985 1.00 21.91 186 ALA A C 1
ATOM 1393 O O . ALA A 1 186 ? 20.315 238.972 -13.428 1.00 23.30 186 ALA A O 1
ATOM 1395 N N . ASN A 1 187 ? 19.456 237.128 -12.442 1.00 18.24 187 ASN A N 1
ATOM 1396 C CA . ASN A 1 187 ? 18.153 237.743 -12.172 1.00 22.48 187 ASN A CA 1
ATOM 1397 C C . ASN A 1 187 ? 18.281 238.997 -11.313 1.00 23.48 187 ASN A C 1
ATOM 1398 O O . ASN A 1 187 ? 17.631 240.016 -11.585 1.00 22.57 187 ASN A O 1
ATOM 1403 N N . LYS A 1 188 ? 19.124 238.951 -10.278 1.00 19.81 188 LYS A N 1
ATOM 1404 C CA . LYS A 1 188 ? 19.253 240.114 -9.404 1.00 24.03 188 LYS A CA 1
ATOM 1405 C C . LYS A 1 188 ? 19.970 241.262 -10.109 1.00 23.54 188 LYS A C 1
ATOM 1406 O O . LYS A 1 188 ? 19.538 242.414 -10.014 1.00 25.41 188 LYS A O 1
ATOM 1412 N N . VAL A 1 189 ? 21.059 240.971 -10.828 1.00 25.90 189 VAL A N 1
ATOM 1413 C CA . VAL A 1 189 ? 21.759 242.020 -11.572 1.00 25.91 189 VAL A CA 1
ATOM 1414 C C . VAL A 1 189 ? 20.837 242.661 -12.609 1.00 26.71 189 VAL A C 1
ATOM 1415 O O . VAL A 1 189 ? 20.816 243.887 -12.762 1.00 29.87 189 VAL A O 1
ATOM 1419 N N . PHE A 1 190 ? 20.026 241.846 -13.293 1.00 23.32 190 PHE A N 1
ATOM 1420 C CA . PHE A 1 190 ? 19.174 242.321 -14.384 1.00 26.18 190 PHE A CA 1
ATOM 1421 C C . PHE A 1 190 ? 18.121 243.307 -13.885 1.00 25.73 190 PHE A C 1
ATOM 1422 O O . PHE A 1 190 ? 17.941 244.388 -14.455 1.00 25.97 190 PHE A O 1
ATOM 1430 N N . HIS A 1 191 ? 17.411 242.949 -12.819 1.00 27.08 191 HIS A N 1
ATOM 1431 C CA . HIS A 1 191 ? 16.362 243.824 -12.313 1.00 26.45 191 HIS A CA 1
ATOM 1432 C C . HIS A 1 191 ? 16.931 245.038 -11.584 1.00 27.32 191 HIS A C 1
ATOM 1433 O O . HIS A 1 191 ? 16.312 246.106 -11.608 1.00 29.81 191 HIS A O 1
ATOM 1440 N N . ASN A 1 192 ? 18.073 244.880 -10.898 1.00 28.02 192 ASN A N 1
ATOM 1441 C CA . ASN A 1 192 ? 18.762 246.026 -10.311 1.00 28.30 192 ASN A CA 1
ATOM 1442 C C . ASN A 1 192 ? 19.315 246.943 -11.391 1.00 28.03 192 ASN A C 1
ATOM 1443 O O . ASN A 1 192 ? 19.319 248.167 -11.228 1.00 30.61 192 ASN A O 1
ATOM 1448 N N . LEU A 1 193 ? 19.817 246.369 -12.487 1.00 29.78 193 LEU A N 1
ATOM 1449 C CA . LEU A 1 193 ? 20.257 247.194 -13.604 1.00 27.55 193 LEU A CA 1
ATOM 1450 C C . LEU A 1 193 ? 19.088 247.977 -14.178 1.00 28.85 193 LEU A C 1
ATOM 1451 O O . LEU A 1 193 ? 19.220 249.166 -14.481 1.00 32.99 193 LEU A O 1
ATOM 1456 N N . ALA A 1 194 ? 17.921 247.337 -14.290 1.00 28.41 194 ALA A N 1
ATOM 1457 C CA . ALA A 1 194 ? 16.752 248.034 -14.816 1.00 31.34 194 ALA A CA 1
ATOM 1458 C C . ALA A 1 194 ? 16.294 249.135 -13.869 1.00 29.55 194 ALA A C 1
ATOM 1459 O O . ALA A 1 194 ? 15.812 250.184 -14.314 1.00 32.45 194 ALA A O 1
ATOM 1461 N N . LYS A 1 195 ? 16.429 248.915 -12.562 1.00 28.54 195 LYS A N 1
ATOM 1462 C CA . LYS A 1 195 ? 16.034 249.946 -11.604 1.00 32.64 195 LYS A CA 1
ATOM 1463 C C . LYS A 1 195 ? 16.987 251.138 -11.657 1.00 29.99 195 LYS A C 1
ATOM 1464 O O . LYS A 1 195 ? 16.542 252.291 -11.682 1.00 29.77 195 LYS A O 1
ATOM 1470 N N . LEU A 1 196 ? 18.304 250.876 -11.695 1.00 25.37 196 LEU A N 1
ATOM 1471 C CA . LEU A 1 196 ? 19.291 251.952 -11.791 1.00 26.26 196 LEU A CA 1
ATOM 1472 C C . LEU A 1 196 ? 19.095 252.770 -13.055 1.00 32.78 196 LEU A C 1
ATOM 1473 O O . LEU A 1 196 ? 19.224 254.000 -13.033 1.00 37.38 196 LEU A O 1
ATOM 1478 N N . LEU A 1 197 ? 18.792 252.097 -14.171 1.00 32.51 197 LEU A N 1
ATOM 1479 C CA . LEU A 1 197 ? 18.554 252.786 -15.432 1.00 32.16 197 LEU A CA 1
ATOM 1480 C C . LEU A 1 197 ? 17.364 253.725 -15.319 1.00 30.82 197 LEU A C 1
ATOM 1481 O O . LEU A 1 197 ? 17.443 254.891 -15.720 1.00 34.68 197 LEU A O 1
ATOM 1486 N N . LYS A 1 198 ? 16.241 253.230 -14.792 1.00 31.23 198 LYS A N 1
ATOM 1487 C CA . LYS A 1 198 ? 15.089 254.104 -14.580 1.00 37.06 198 LYS A CA 1
ATOM 1488 C C . LYS A 1 198 ? 15.448 255.263 -13.656 1.00 38.69 198 LYS A C 1
ATOM 1489 O O . LYS A 1 198 ? 15.119 256.418 -13.948 1.00 37.96 198 LYS A O 1
ATOM 1495 N N . LYS A 1 199 ? 16.158 254.972 -12.557 1.00 36.79 199 LYS A N 1
ATOM 1496 C CA . LYS A 1 199 ? 16.572 255.999 -11.603 1.00 38.60 199 LYS A CA 1
ATOM 1497 C C . LYS A 1 199 ? 17.305 257.153 -12.272 1.00 39.41 199 LYS A C 1
ATOM 1498 O O . LYS A 1 199 ? 17.165 258.304 -11.846 1.00 41.80 199 LYS A O 1
ATOM 1504 N N . SER A 1 200 ? 18.084 256.877 -13.318 1.00 37.44 200 SER A N 1
ATOM 1505 C CA . SER A 1 200 ? 18.818 257.916 -14.030 1.00 35.20 200 SER A CA 1
ATOM 1506 C C . SER A 1 200 ? 18.093 258.420 -15.275 1.00 37.61 200 SER A C 1
ATOM 1507 O O . SER A 1 200 ? 18.694 259.127 -16.087 1.00 41.74 200 SER A O 1
ATOM 1510 N N . GLY A 1 201 ? 16.828 258.063 -15.457 1.00 37.45 201 GLY A N 1
ATOM 1511 C CA . GLY A 1 201 ? 16.085 258.552 -16.596 1.00 37.66 201 GLY A CA 1
ATOM 1512 C C . GLY A 1 201 ? 16.389 257.876 -17.911 1.00 38.94 201 GLY A C 1
ATOM 1513 O O . GLY A 1 201 ? 16.085 258.441 -18.961 1.00 38.76 201 GLY A O 1
ATOM 1514 N N . PHE A 1 202 ? 16.979 256.686 -17.898 1.00 38.10 202 PHE A N 1
ATOM 1515 C CA . PHE A 1 202 ? 17.188 255.954 -19.140 1.00 36.86 202 PHE A CA 1
ATOM 1516 C C . PHE A 1 202 ? 15.961 255.115 -19.488 1.00 39.35 202 PHE A C 1
ATOM 1517 O O . PHE A 1 202 ? 15.133 254.781 -18.630 1.00 36.66 202 PHE A O 1
ATOM 1525 N N . GLU A 1 203 ? 15.863 254.771 -20.771 1.00 35.46 203 GLU A N 1
ATOM 1526 C CA . GLU A 1 203 ? 14.777 253.941 -21.256 1.00 37.50 203 GLU A CA 1
ATOM 1527 C C . GLU A 1 203 ? 15.000 252.486 -20.876 1.00 35.42 203 GLU A C 1
ATOM 1528 O O . GLU A 1 203 ? 16.131 252.002 -20.788 1.00 31.03 203 GLU A O 1
ATOM 1534 N N . THR A 1 204 ? 13.898 251.780 -20.664 1.00 32.93 204 THR A N 1
ATOM 1535 C CA . THR A 1 204 ? 13.982 250.411 -20.189 1.00 36.01 204 THR A CA 1
ATOM 1536 C C . THR A 1 204 ? 13.220 249.435 -21.094 1.00 31.48 204 THR A C 1
ATOM 1537 O O . THR A 1 204 ? 13.047 248.267 -20.734 1.00 30.01 204 THR A O 1
ATOM 1541 N N . GLN A 1 205 ? 12.818 249.859 -22.291 1.00 29.09 205 GLN A N 1
ATOM 1542 C CA . GLN A 1 205 ? 12.338 248.898 -23.272 1.00 30.28 205 GLN A CA 1
ATOM 1543 C C . GLN A 1 205 ? 13.489 248.005 -23.735 1.00 28.94 205 GLN A C 1
ATOM 1544 O O . GLN A 1 205 ? 14.662 248.287 -23.491 1.00 29.24 205 GLN A O 1
ATOM 1550 N N . VAL A 1 206 ? 13.149 246.908 -24.410 1.00 23.59 206 VAL A N 1
ATOM 1551 C CA . VAL A 1 206 ? 14.146 245.904 -24.750 1.00 26.56 206 VAL A CA 1
ATOM 1552 C C . VAL A 1 206 ? 14.188 245.711 -26.267 1.00 26.92 206 VAL A C 1
ATOM 1553 O O . VAL A 1 206 ? 13.270 246.099 -26.997 1.00 25.54 206 VAL A O 1
ATOM 1557 N N . GLY A 1 207 ? 15.294 245.127 -26.730 1.00 19.82 207 GLY A N 1
ATOM 1558 C CA . GLY A 1 207 ? 15.481 244.764 -28.116 1.00 20.05 207 GLY A CA 1
ATOM 1559 C C . GLY A 1 207 ? 15.251 243.282 -28.372 1.00 27.64 207 GLY A C 1
ATOM 1560 O O . GLY A 1 207 ? 14.585 242.572 -27.604 1.00 25.71 207 GLY A O 1
ATOM 1561 N N . ASP A 1 208 ? 15.839 242.806 -29.465 1.00 25.24 208 ASP A N 1
ATOM 1562 C CA . ASP A 1 208 ? 15.587 241.453 -29.947 1.00 23.68 208 ASP A CA 1
ATOM 1563 C C . ASP A 1 208 ? 15.930 240.389 -28.915 1.00 26.89 208 ASP A C 1
ATOM 1564 O O . ASP A 1 208 ? 15.254 239.355 -28.857 1.00 21.31 208 ASP A O 1
ATOM 1569 N N . GLU A 1 209 ? 16.968 240.606 -28.099 1.00 27.18 209 GLU A N 1
ATOM 1570 C CA . GLU A 1 209 ? 17.409 239.592 -27.145 1.00 26.73 209 GLU A CA 1
ATOM 1571 C C . GLU A 1 209 ? 16.934 239.860 -25.728 1.00 27.77 209 GLU A C 1
ATOM 1572 O O . GLU A 1 209 ? 17.374 239.166 -24.800 1.00 27.83 209 GLU A O 1
ATOM 1578 N N . GLY A 1 210 ? 16.055 240.839 -25.540 1.00 23.18 210 GLY A N 1
ATOM 1579 C CA . GLY A 1 210 ? 15.500 241.136 -24.238 1.00 23.62 210 GLY A CA 1
ATOM 1580 C C . GLY A 1 210 ? 16.393 241.917 -23.302 1.00 25.92 210 GLY A C 1
ATOM 1581 O O . GLY A 1 210 ? 16.109 241.950 -22.097 1.00 24.89 210 GLY A O 1
ATOM 1582 N N . GLY A 1 211 ? 17.479 242.509 -23.806 1.00 25.06 211 GLY A N 1
ATOM 1583 C CA . GLY A 1 211 ? 18.294 243.427 -23.044 1.00 22.98 211 GLY A CA 1
ATOM 1584 C C . GLY A 1 211 ? 18.008 244.889 -23.387 1.00 27.55 211 GLY A C 1
ATOM 1585 O O . GLY A 1 211 ? 17.154 245.219 -24.207 1.00 27.90 211 GLY A O 1
ATOM 1586 N N . PHE A 1 212 ? 18.760 245.774 -22.732 1.00 25.92 212 PHE A N 1
ATOM 1587 C CA . PHE A 1 212 ? 18.534 247.211 -22.777 1.00 27.91 212 PHE A CA 1
ATOM 1588 C C . PHE A 1 212 ? 19.475 247.903 -23.762 1.00 25.72 212 PHE A C 1
ATOM 1589 O O . PHE A 1 212 ? 20.617 247.482 -23.964 1.00 25.52 212 PHE A O 1
ATOM 1597 N N . ALA A 1 213 ? 18.989 248.993 -24.355 1.00 28.87 213 ALA A N 1
ATOM 1598 C CA . ALA A 1 213 ? 19.800 249.877 -25.203 1.00 30.62 213 ALA A CA 1
ATOM 1599 C C . ALA A 1 213 ? 19.610 251.311 -24.742 1.00 25.51 213 ALA A C 1
ATOM 1600 O O . ALA A 1 213 ? 19.034 252.132 -25.458 1.00 28.99 213 ALA A O 1
ATOM 1602 N N . PRO A 1 214 ? 20.051 251.643 -23.532 1.00 32.29 214 PRO A N 1
ATOM 1603 C CA . PRO A 1 214 ? 19.851 253.004 -23.028 1.00 32.38 214 PRO A CA 1
ATOM 1604 C C . PRO A 1 214 ? 20.754 253.990 -23.752 1.00 31.96 214 PRO A C 1
ATOM 1605 O O . PRO A 1 214 ? 21.692 253.616 -24.451 1.00 33.50 214 PRO A O 1
ATOM 1609 N N . ASN A 1 215 ? 20.453 255.277 -23.571 1.00 30.20 215 ASN A N 1
ATOM 1610 C CA . ASN A 1 215 ? 21.163 256.353 -24.264 1.00 32.48 215 ASN A CA 1
ATOM 1611 C C . ASN A 1 215 ? 22.488 256.687 -23.567 1.00 36.09 215 ASN A C 1
ATOM 1612 O O . ASN A 1 215 ? 22.724 257.798 -23.100 1.00 38.11 215 ASN A O 1
ATOM 1617 N N . PHE A 1 216 ? 23.366 255.689 -23.496 1.00 37.16 216 PHE A N 1
ATOM 1618 C CA . PHE A 1 216 ? 24.708 255.912 -22.978 1.00 33.15 216 PHE A CA 1
ATOM 1619 C C . PHE A 1 216 ? 25.555 256.697 -23.981 1.00 36.10 216 PHE A C 1
ATOM 1620 O O . PHE A 1 216 ? 25.347 256.625 -25.193 1.00 35.97 216 PHE A O 1
ATOM 1628 N N . ASN A 1 217 ? 26.535 257.442 -23.458 1.00 40.09 217 ASN A N 1
ATOM 1629 C CA . ASN A 1 217 ? 27.398 258.302 -24.262 1.00 37.20 217 ASN A CA 1
ATOM 1630 C C . ASN A 1 217 ? 28.690 257.635 -24.708 1.00 34.02 217 ASN A C 1
ATOM 1631 O O . ASN A 1 217 ? 29.320 258.127 -25.649 1.00 32.76 217 ASN A O 1
ATOM 1636 N N . SER A 1 218 ? 29.130 256.572 -24.034 1.00 34.93 218 SER A N 1
ATOM 1637 C CA . SER A 1 218 ? 30.389 255.927 -24.389 1.00 32.69 218 SER A CA 1
ATOM 1638 C C . SER A 1 218 ? 30.435 254.527 -23.797 1.00 33.19 218 SER A C 1
ATOM 1639 O O . SER A 1 218 ? 29.682 254.196 -22.877 1.00 31.14 218 SER A O 1
ATOM 1642 N N . HIS A 1 219 ? 31.359 253.720 -24.331 1.00 28.39 219 HIS A N 1
ATOM 1643 C CA . HIS A 1 219 ? 31.642 252.398 -23.778 1.00 29.83 219 HIS A CA 1
ATOM 1644 C C . HIS A 1 219 ? 31.946 252.456 -22.291 1.00 34.28 219 HIS A C 1
ATOM 1645 O O . HIS A 1 219 ? 31.518 251.583 -21.521 1.00 34.77 219 HIS A O 1
ATOM 1652 N N . GLU A 1 220 ? 32.718 253.464 -21.875 1.00 33.53 220 GLU A N 1
ATOM 1653 C CA . GLU A 1 220 ? 33.079 253.606 -20.470 1.00 30.85 220 GLU A CA 1
ATOM 1654 C C . GLU A 1 220 ? 31.850 253.895 -19.619 1.00 30.05 220 GLU A C 1
ATOM 1655 O O . GLU A 1 220 ? 31.671 253.291 -18.556 1.00 36.61 220 GLU A O 1
ATOM 1661 N N . GLN A 1 221 ? 30.976 254.793 -20.071 1.00 29.58 221 GLN A N 1
ATOM 1662 C CA . GLN A 1 221 ? 29.766 255.049 -19.295 1.00 36.63 221 GLN A CA 1
ATOM 1663 C C . GLN A 1 221 ? 28.927 253.783 -19.137 1.00 34.41 221 GLN A C 1
ATOM 1664 O O . GLN A 1 221 ? 28.431 253.499 -18.042 1.00 33.87 221 GLN A O 1
ATOM 1670 N N . ALA A 1 222 ? 28.764 253.007 -20.215 1.00 31.62 222 ALA A N 1
ATOM 1671 C CA . ALA A 1 222 ? 28.006 251.762 -20.122 1.00 29.69 222 ALA A CA 1
ATOM 1672 C C . ALA A 1 222 ? 28.684 250.783 -19.173 1.00 34.19 222 ALA A C 1
ATOM 1673 O O . ALA A 1 222 ? 28.039 250.219 -18.281 1.00 31.67 222 ALA A O 1
ATOM 1675 N N . LEU A 1 223 ? 30.002 250.600 -19.327 1.00 35.39 223 LEU A N 1
ATOM 1676 C CA . LEU A 1 223 ? 30.736 249.671 -18.467 1.00 33.09 223 LEU A CA 1
ATOM 1677 C C . LEU A 1 223 ? 30.727 250.105 -17.005 1.00 33.41 223 LEU A C 1
ATOM 1678 O O . LEU A 1 223 ? 30.683 249.256 -16.105 1.00 37.18 223 LEU A O 1
ATOM 1683 N N . ASP A 1 224 ? 30.782 251.415 -16.735 1.00 35.93 224 ASP A N 1
ATOM 1684 C CA . ASP A 1 224 ? 30.701 251.876 -15.345 1.00 33.74 224 ASP A CA 1
ATOM 1685 C C . ASP A 1 224 ? 29.347 251.519 -14.744 1.00 36.72 224 ASP A C 1
ATOM 1686 O O . ASP A 1 224 ? 29.263 250.991 -13.629 1.00 39.05 224 ASP A O 1
ATOM 1691 N N . PHE A 1 225 ? 28.272 251.807 -15.484 1.00 36.18 225 PHE A N 1
ATOM 1692 C CA . PHE A 1 225 ? 26.922 251.468 -15.046 1.00 34.17 225 PHE A CA 1
ATOM 1693 C C . PHE A 1 225 ? 26.790 249.983 -14.738 1.00 35.03 225 PHE A C 1
ATOM 1694 O O . PHE A 1 225 ? 26.177 249.598 -13.734 1.00 34.68 225 PHE A O 1
ATOM 1702 N N . LEU A 1 226 ? 27.354 249.138 -15.602 1.00 33.51 226 LEU A N 1
ATOM 1703 C CA . LEU A 1 226 ? 27.312 247.699 -15.396 1.00 32.17 226 LEU A CA 1
ATOM 1704 C C . LEU A 1 226 ? 27.995 247.313 -14.091 1.00 31.66 226 LEU A C 1
ATOM 1705 O O . LEU A 1 226 ? 27.468 246.512 -13.309 1.00 29.05 226 LEU A O 1
ATOM 1710 N N . VAL A 1 227 ? 29.182 247.867 -13.846 1.00 32.80 227 VAL A N 1
ATOM 1711 C CA . VAL A 1 227 ? 29.928 247.517 -12.640 1.00 31.24 227 VAL A CA 1
ATOM 1712 C C . VAL A 1 227 ? 29.135 247.879 -11.387 1.00 30.67 227 VAL A C 1
ATOM 1713 O O . VAL A 1 227 ? 29.067 247.101 -10.430 1.00 29.48 227 VAL A O 1
ATOM 1717 N N . ASP A 1 228 ? 28.507 249.053 -11.379 1.00 33.54 228 ASP A N 1
ATOM 1718 C CA . ASP A 1 228 ? 27.766 249.475 -10.196 1.00 33.18 228 ASP A CA 1
ATOM 1719 C C . ASP A 1 228 ? 26.517 248.619 -9.980 1.00 35.15 228 ASP A C 1
ATOM 1720 O O . ASP A 1 228 ? 26.166 248.294 -8.833 1.00 34.89 228 ASP A O 1
ATOM 1725 N N . ALA A 1 229 ? 25.837 248.232 -11.066 1.00 34.52 229 ALA A N 1
ATOM 1726 C CA . ALA A 1 229 ? 24.697 247.329 -10.930 1.00 33.15 229 ALA A CA 1
ATOM 1727 C C . ALA A 1 229 ? 25.110 246.012 -10.285 1.00 28.79 229 ALA A C 1
ATOM 1728 O O . ALA A 1 229 ? 24.393 245.478 -9.431 1.00 28.50 229 ALA A O 1
ATOM 1730 N N . ILE A 1 230 ? 26.261 245.467 -10.685 1.00 30.31 230 ILE A N 1
ATOM 1731 C CA . ILE A 1 230 ? 26.746 244.226 -10.083 1.00 26.18 230 ILE A CA 1
ATOM 1732 C C . ILE A 1 230 ? 26.959 244.424 -8.583 1.00 31.26 230 ILE A C 1
ATOM 1733 O O . ILE A 1 230 ? 26.501 243.621 -7.761 1.00 27.44 230 ILE A O 1
ATOM 1738 N N . LYS A 1 231 ? 27.615 245.529 -8.206 1.00 31.27 231 LYS A N 1
ATOM 1739 C CA . LYS A 1 231 ? 27.833 245.822 -6.792 1.00 32.85 231 LYS A CA 1
ATOM 1740 C C . LYS A 1 231 ? 26.520 246.075 -6.056 1.00 32.29 231 LYS A C 1
ATOM 1741 O O . LYS A 1 231 ? 26.334 245.593 -4.935 1.00 32.13 231 LYS A O 1
ATOM 1747 N N . GLU A 1 232 ? 25.590 246.813 -6.673 1.00 32.24 232 GLU A N 1
ATOM 1748 C CA . GLU A 1 232 ? 24.325 247.109 -6.006 1.00 34.71 232 GLU A CA 1
ATOM 1749 C C . GLU A 1 232 ? 23.532 245.842 -5.716 1.00 33.79 232 GLU A C 1
ATOM 1750 O O . GLU A 1 232 ? 22.790 245.782 -4.730 1.00 32.58 232 GLU A O 1
ATOM 1756 N N . SER A 1 233 ? 23.674 244.829 -6.565 1.00 31.53 233 SER A N 1
ATOM 1757 C CA . SER A 1 233 ? 23.023 243.541 -6.396 1.00 29.85 233 SER A CA 1
ATOM 1758 C C . SER A 1 233 ? 23.666 242.677 -5.316 1.00 29.04 233 SER A C 1
ATOM 1759 O O . SER A 1 233 ? 23.108 241.628 -4.978 1.00 28.32 233 SER A O 1
ATOM 1762 N N . GLY A 1 234 ? 24.823 243.066 -4.788 1.00 26.36 234 GLY A N 1
ATOM 1763 C CA . GLY A 1 234 ? 25.476 242.300 -3.748 1.00 23.24 234 GLY A CA 1
ATOM 1764 C C . GLY A 1 234 ? 26.592 241.384 -4.204 1.00 26.34 234 GLY A C 1
ATOM 1765 O O . GLY A 1 234 ? 26.951 240.467 -3.464 1.00 30.60 234 GLY A O 1
ATOM 1766 N N . PHE A 1 235 ? 27.166 241.611 -5.380 1.00 29.18 235 PHE A N 1
ATOM 1767 C CA . PHE A 1 235 ? 28.155 240.714 -5.959 1.00 27.68 235 PHE A CA 1
ATOM 1768 C C . PHE A 1 235 ? 29.460 241.460 -6.202 1.00 25.86 235 PHE A C 1
ATOM 1769 O O . PHE A 1 235 ? 29.550 242.677 -6.047 1.00 27.30 235 PHE A O 1
ATOM 1777 N N . ASN A 1 236 ? 30.491 240.717 -6.572 1.00 25.49 236 ASN A N 1
ATOM 1778 C CA . ASN A 1 236 ? 31.785 241.330 -6.773 1.00 27.67 236 ASN A CA 1
ATOM 1779 C C . ASN A 1 236 ? 32.145 241.306 -8.248 1.00 29.26 236 ASN A C 1
ATOM 1780 O O . ASN A 1 236 ? 32.226 240.221 -8.846 1.00 29.10 236 ASN A O 1
ATOM 1785 N N . PRO A 1 237 ? 32.339 242.458 -8.887 1.00 31.09 237 PRO A N 1
ATOM 1786 C CA . PRO A 1 237 ? 32.821 242.451 -10.273 1.00 29.34 237 PRO A CA 1
ATOM 1787 C C . PRO A 1 237 ? 34.246 241.920 -10.297 1.00 33.10 237 PRO A C 1
ATOM 1788 O O . PRO A 1 237 ? 35.141 242.475 -9.648 1.00 30.82 237 PRO A O 1
ATOM 1792 N N . GLY A 1 238 ? 34.440 240.817 -11.011 1.00 26.85 238 GLY A N 1
ATOM 1793 C CA . GLY A 1 238 ? 35.734 240.170 -11.043 1.00 28.26 238 GLY A CA 1
ATOM 1794 C C . GLY A 1 238 ? 35.620 238.783 -11.637 1.00 27.71 238 GLY A C 1
ATOM 1795 O O . GLY A 1 238 ? 34.564 238.377 -12.123 1.00 27.05 238 GLY A O 1
ATOM 1796 N N . PHE A 1 239 ? 36.741 238.069 -11.590 1.00 30.73 239 PHE A N 1
ATOM 1797 C CA . PHE A 1 239 ? 36.861 236.727 -12.144 1.00 31.20 239 PHE A CA 1
ATOM 1798 C C . PHE A 1 239 ? 36.825 235.639 -11.074 1.00 33.49 239 PHE A C 1
ATOM 1799 O O . PHE A 1 239 ? 36.073 234.675 -11.208 1.00 31.44 239 PHE A O 1
ATOM 1807 N N . LYS A 1 240 ? 37.620 235.772 -10.012 1.00 30.89 240 LYS A N 1
ATOM 1808 C CA . LYS A 1 240 ? 37.814 234.709 -9.033 1.00 36.91 240 LYS A CA 1
ATOM 1809 C C . LYS A 1 240 ? 37.059 235.000 -7.740 1.00 32.98 240 LYS A C 1
ATOM 1810 O O . LYS A 1 240 ? 36.655 236.133 -7.465 1.00 32.21 240 LYS A O 1
ATOM 1816 N N . GLY A 1 241 ? 36.850 233.944 -6.957 1.00 28.08 241 GLY A N 1
ATOM 1817 C CA . GLY A 1 241 ? 36.231 234.061 -5.652 1.00 28.48 241 GLY A CA 1
ATOM 1818 C C . GLY A 1 241 ? 34.712 233.993 -5.678 1.00 30.63 241 GLY A C 1
ATOM 1819 O O . GLY A 1 241 ? 34.065 233.981 -6.725 1.00 25.90 241 GLY A O 1
ATOM 1820 N N . GLU A 1 242 ? 34.137 233.960 -4.478 1.00 34.29 242 GLU A N 1
ATOM 1821 C CA . GLU A 1 242 ? 32.693 233.848 -4.329 1.00 32.21 242 GLU A CA 1
ATOM 1822 C C . GLU A 1 242 ? 31.997 235.100 -4.832 1.00 31.06 242 GLU A C 1
ATOM 1823 O O . GLU A 1 242 ? 32.461 236.222 -4.600 1.00 25.30 242 GLU A O 1
ATOM 1829 N N . ASN A 1 243 ? 30.849 234.902 -5.480 1.00 27.59 243 ASN A N 1
ATOM 1830 C CA . ASN A 1 243 ? 29.989 235.988 -5.942 1.00 29.63 243 ASN A CA 1
ATOM 1831 C C . ASN A 1 243 ? 30.626 236.827 -7.042 1.00 25.23 243 ASN A C 1
ATOM 1832 O O . ASN A 1 243 ? 30.191 237.955 -7.281 1.00 26.49 243 ASN A O 1
ATOM 1837 N N . ALA A 1 244 ? 31.672 236.322 -7.695 1.00 24.31 244 ALA A N 1
ATOM 1838 C CA . ALA A 1 244 ? 32.262 237.044 -8.814 1.00 26.89 244 ALA A CA 1
ATOM 1839 C C . ALA A 1 244 ? 31.292 237.090 -9.986 1.00 25.75 244 ALA A C 1
ATOM 1840 O O . ALA A 1 244 ? 30.655 236.092 -10.335 1.00 27.15 244 ALA A O 1
ATOM 1842 N N . VAL A 1 245 ? 31.172 238.255 -10.597 1.00 27.14 245 VAL A N 1
ATOM 1843 C CA . VAL A 1 245 ? 30.405 238.405 -11.829 1.00 25.76 245 VAL A CA 1
ATOM 1844 C C . VAL A 1 245 ? 31.284 239.136 -12.833 1.00 26.55 245 VAL A C 1
ATOM 1845 O O . VAL A 1 245 ? 31.725 240.263 -12.566 1.00 26.25 245 VAL A O 1
ATOM 1849 N N . ALA A 1 246 ? 31.564 238.493 -13.971 1.00 26.80 246 ALA A N 1
ATOM 1850 C CA . ALA A 1 246 ? 32.430 239.084 -14.978 1.00 22.38 246 ALA A CA 1
ATOM 1851 C C . ALA A 1 246 ? 31.600 239.732 -16.082 1.00 29.11 246 ALA A C 1
ATOM 1852 O O . ALA A 1 246 ? 30.370 239.639 -16.121 1.00 25.63 246 ALA A O 1
ATOM 1854 N N . ILE A 1 247 ? 32.300 240.401 -16.994 1.00 29.86 247 ILE A N 1
ATOM 1855 C CA . ILE A 1 247 ? 31.684 241.068 -18.130 1.00 25.44 247 ILE A CA 1
ATOM 1856 C C . ILE A 1 247 ? 32.247 240.452 -19.404 1.00 28.74 247 ILE A C 1
ATOM 1857 O O . ILE A 1 247 ? 33.425 240.080 -19.450 1.00 27.78 247 ILE A O 1
ATOM 1862 N N . ALA A 1 248 ? 31.404 240.327 -20.432 1.00 25.07 248 ALA A N 1
ATOM 1863 C CA . ALA A 1 248 ? 31.871 239.977 -21.763 1.00 24.91 248 ALA A CA 1
ATOM 1864 C C . ALA A 1 248 ? 31.334 240.986 -22.771 1.00 30.23 248 ALA A C 1
ATOM 1865 O O . ALA A 1 248 ? 30.290 241.618 -22.570 1.00 28.40 248 ALA A O 1
ATOM 1867 N N . ILE A 1 249 ? 32.057 241.124 -23.875 1.00 28.89 249 ILE A N 1
ATOM 1868 C CA . ILE A 1 249 ? 31.743 242.114 -24.892 1.00 26.14 249 ILE A CA 1
ATOM 1869 C C . ILE A 1 249 ? 31.682 241.437 -26.256 1.00 26.29 249 ILE A C 1
ATOM 1870 O O . ILE A 1 249 ? 32.516 240.581 -26.569 1.00 25.29 249 ILE A O 1
ATOM 1875 N N . ASP A 1 250 ? 30.692 241.818 -27.070 1.00 29.32 250 ASP A N 1
ATOM 1876 C CA . ASP A 1 250 ? 30.709 241.559 -28.515 1.00 28.42 250 ASP A CA 1
ATOM 1877 C C . ASP A 1 250 ? 30.915 242.901 -29.214 1.00 29.49 250 ASP A C 1
ATOM 1878 O O . ASP A 1 250 ? 29.969 243.683 -29.386 1.00 27.58 250 ASP A O 1
ATOM 1883 N N . ALA A 1 251 ? 32.159 243.159 -29.621 1.00 29.18 251 ALA A N 1
ATOM 1884 C CA . ALA A 1 251 ? 32.463 244.394 -30.330 1.00 27.97 251 ALA A CA 1
ATOM 1885 C C . ALA A 1 251 ? 31.844 244.414 -31.724 1.00 26.11 251 ALA A C 1
ATOM 1886 O O . ALA A 1 251 ? 31.440 245.479 -32.202 1.00 26.88 251 ALA A O 1
ATOM 1888 N N . ALA A 1 252 ? 31.726 243.250 -32.367 1.00 27.64 252 ALA A N 1
ATOM 1889 C CA . ALA A 1 252 ? 31.261 243.119 -33.753 1.00 28.23 252 ALA A CA 1
ATOM 1890 C C . ALA A 1 252 ? 31.976 244.127 -34.668 1.00 28.12 252 ALA A C 1
ATOM 1891 O O . ALA A 1 252 ? 31.360 244.955 -35.345 1.00 29.68 252 ALA A O 1
ATOM 1893 N N . ALA A 1 253 ? 33.306 244.028 -34.682 1.00 24.70 253 ALA A N 1
ATOM 1894 C CA . ALA A 1 253 ? 34.140 245.086 -35.243 1.00 31.58 253 ALA A CA 1
ATOM 1895 C C . ALA A 1 253 ? 34.138 245.135 -36.772 1.00 31.13 253 ALA A C 1
ATOM 1896 O O . ALA A 1 253 ? 34.602 246.132 -37.329 1.00 33.68 253 ALA A O 1
ATOM 1898 N N . SER A 1 254 ? 33.643 244.105 -37.466 1.00 25.64 254 SER A N 1
ATOM 1899 C CA . SER A 1 254 ? 33.417 244.238 -38.904 1.00 30.40 254 SER A CA 1
ATOM 1900 C C . SER A 1 254 ? 32.491 245.408 -39.216 1.00 36.38 254 SER A C 1
ATOM 1901 O O . SER A 1 254 ? 32.584 246.003 -40.298 1.00 31.15 254 SER A O 1
ATOM 1904 N N . GLU A 1 255 ? 31.602 245.763 -38.281 1.00 30.03 255 GLU A N 1
ATOM 1905 C CA . GLU A 1 255 ? 30.603 246.779 -38.568 1.00 31.86 255 GLU A CA 1
ATOM 1906 C C . GLU A 1 255 ? 31.169 248.189 -38.548 1.00 32.32 255 GLU A C 1
ATOM 1907 O O . GLU A 1 255 ? 30.530 249.096 -39.082 1.00 35.91 255 GLU A O 1
ATOM 1913 N N . PHE A 1 256 ? 32.331 248.411 -37.927 1.00 34.94 256 PHE A N 1
ATOM 1914 C CA . PHE A 1 256 ? 32.916 249.749 -37.914 1.00 34.15 256 PHE A CA 1
ATOM 1915 C C . PHE A 1 256 ? 34.344 249.751 -38.453 1.00 30.02 256 PHE A C 1
ATOM 1916 O O . PHE A 1 256 ? 35.096 250.696 -38.214 1.00 31.86 256 PHE A O 1
ATOM 1924 N N . TYR A 1 257 ? 34.732 248.699 -39.166 1.00 36.95 257 TYR A N 1
ATOM 1925 C CA . TYR A 1 257 ? 35.962 248.665 -39.941 1.00 36.47 257 TYR A CA 1
ATOM 1926 C C . TYR A 1 257 ? 35.631 249.151 -41.346 1.00 40.52 257 TYR A C 1
ATOM 1927 O O . TYR A 1 257 ? 34.636 248.710 -41.934 1.00 36.85 257 TYR A O 1
ATOM 1936 N N . ASN A 1 258 ? 36.448 250.056 -41.882 1.00 39.41 258 ASN A N 1
ATOM 1937 C CA . ASN A 1 258 ? 36.194 250.579 -43.220 1.00 43.67 258 ASN A CA 1
ATOM 1938 C C . ASN A 1 258 ? 37.071 249.947 -44.290 1.00 43.45 258 ASN A C 1
ATOM 1939 O O . ASN A 1 258 ? 36.972 250.333 -45.456 1.00 45.93 258 ASN A O 1
ATOM 1944 N N . GLY A 1 259 ? 37.920 248.985 -43.929 1.00 44.18 259 GLY A N 1
ATOM 1945 C CA . GLY A 1 259 ? 38.898 248.406 -44.833 1.00 41.35 259 GLY A CA 1
ATOM 1946 C C . GLY A 1 259 ? 40.323 248.647 -44.370 1.00 49.22 259 GLY A C 1
ATOM 1947 O O . GLY A 1 259 ? 41.195 247.795 -44.574 1.00 51.03 259 GLY A O 1
ATOM 1948 N N . GLN A 1 260 ? 40.569 249.788 -43.729 1.00 43.68 260 GLN A N 1
ATOM 1949 C CA . GLN A 1 260 ? 41.905 250.185 -43.303 1.00 43.03 260 GLN A CA 1
ATOM 1950 C C . GLN A 1 260 ? 41.959 250.469 -41.815 1.00 46.38 260 GLN A C 1
ATOM 1951 O O . GLN A 1 260 ? 42.875 249.996 -41.130 1.00 48.06 260 GLN A O 1
ATOM 1957 N N . LYS A 1 261 ? 40.989 251.219 -41.291 1.00 42.28 261 LYS A N 1
ATOM 1958 C CA . LYS A 1 261 ? 40.968 251.583 -39.888 1.00 41.00 261 LYS A CA 1
ATOM 1959 C C . LYS A 1 261 ? 39.608 251.258 -39.280 1.00 41.23 261 LYS A C 1
ATOM 1960 O O . LYS A 1 261 ? 38.592 251.122 -39.972 1.00 38.10 261 LYS A O 1
ATOM 1966 N N . TYR A 1 262 ? 39.612 251.120 -37.963 1.00 34.89 262 TYR A N 1
ATOM 1967 C CA . TYR A 1 262 ? 38.385 251.013 -37.191 1.00 37.91 262 TYR A CA 1
ATOM 1968 C C . TYR A 1 262 ? 37.957 252.416 -36.785 1.00 33.38 262 TYR A C 1
ATOM 1969 O O . TYR A 1 262 ? 38.774 253.206 -36.302 1.00 34.00 262 TYR A O 1
ATOM 1978 N N . VAL A 1 263 ? 36.683 252.728 -36.998 1.00 32.73 263 VAL A N 1
ATOM 1979 C CA . VAL A 1 263 ? 36.151 254.057 -36.728 1.00 32.02 263 VAL A CA 1
ATOM 1980 C C . VAL A 1 263 ? 34.968 253.932 -35.784 1.00 33.43 263 VAL A C 1
ATOM 1981 O O . VAL A 1 263 ? 33.962 253.303 -36.134 1.00 32.29 263 VAL A O 1
ATOM 1985 N N . PHE A 1 264 ? 35.080 254.539 -34.596 1.00 32.12 264 PHE A N 1
ATOM 1986 C CA . PHE A 1 264 ? 33.959 254.650 -33.659 1.00 33.23 264 PHE A CA 1
ATOM 1987 C C . PHE A 1 264 ? 32.996 255.701 -34.207 1.00 31.98 264 PHE A C 1
ATOM 1988 O O . PHE A 1 264 ? 32.950 256.852 -33.759 1.00 31.90 264 PHE A O 1
ATOM 1996 N N . LYS A 1 265 ? 32.183 255.284 -35.181 1.00 32.06 265 LYS A N 1
ATOM 1997 C CA . LYS A 1 265 ? 31.477 256.271 -35.994 1.00 32.11 265 LYS A CA 1
ATOM 1998 C C . LYS A 1 265 ? 30.279 256.887 -35.287 1.00 34.13 265 LYS A C 1
ATOM 1999 O O . LYS A 1 265 ? 29.963 258.053 -35.533 1.00 34.97 265 LYS A O 1
ATOM 2005 N N . LYS A 1 266 ? 29.607 256.155 -34.398 1.00 38.75 266 LYS A N 1
ATOM 2006 C CA . LYS A 1 266 ? 28.562 256.799 -33.602 1.00 36.67 266 LYS A CA 1
ATOM 2007 C C . LYS A 1 266 ? 29.164 257.763 -32.593 1.00 35.20 266 LYS A C 1
ATOM 2008 O O . LYS A 1 266 ? 28.624 258.853 -32.359 1.00 34.43 266 LYS A O 1
ATOM 2014 N N . LEU A 1 267 ? 30.286 257.379 -31.989 1.00 32.61 267 LEU A N 1
ATOM 2015 C CA . LEU A 1 267 ? 30.950 258.270 -31.052 1.00 33.67 267 LEU A CA 1
ATOM 2016 C C . LEU A 1 267 ? 31.410 259.549 -31.750 1.00 37.91 267 LEU A C 1
ATOM 2017 O O . LEU A 1 267 ? 31.279 260.646 -31.194 1.00 39.41 267 LEU A O 1
ATOM 2022 N N . LYS A 1 268 ? 31.929 259.428 -32.984 1.00 37.84 268 LYS A N 1
ATOM 2023 C CA . LYS A 1 268 ? 32.436 260.594 -33.713 1.00 38.57 268 LYS A CA 1
ATOM 2024 C C . LYS A 1 268 ? 31.303 261.494 -34.189 1.00 40.00 268 LYS A C 1
ATOM 2025 O O . LYS A 1 268 ? 31.393 262.722 -34.076 1.00 43.01 268 LYS A O 1
ATOM 2031 N N . ALA A 1 269 ? 30.226 260.905 -34.717 1.00 35.67 269 ALA A N 1
ATOM 2032 C CA . ALA A 1 269 ? 29.057 261.692 -35.107 1.00 40.71 269 ALA A CA 1
ATOM 2033 C C . ALA A 1 269 ? 28.426 262.441 -33.935 1.00 41.24 269 ALA A C 1
ATOM 2034 O O . ALA A 1 269 ? 27.631 263.359 -34.159 1.00 46.97 269 ALA A O 1
ATOM 2036 N N . ALA A 1 270 ? 28.752 262.079 -32.697 1.00 40.78 270 ALA A N 1
ATOM 2037 C CA . ALA A 1 270 ? 28.231 262.806 -31.550 1.00 41.81 270 ALA A CA 1
ATOM 2038 C C . ALA A 1 270 ? 29.095 263.998 -31.172 1.00 44.92 270 ALA A C 1
ATOM 2039 O O . ALA A 1 270 ? 28.560 265.021 -30.724 1.00 47.12 270 ALA A O 1
ATOM 2041 N N . SER A 1 271 ? 30.417 263.888 -31.326 1.00 41.41 271 SER A N 1
ATOM 2042 C CA . SER A 1 271 ? 31.295 265.019 -31.036 1.00 44.34 271 SER A CA 1
ATOM 2043 C C . SER A 1 271 ? 31.334 265.994 -32.209 1.00 46.97 271 SER A C 1
ATOM 2044 O O . SER A 1 271 ? 31.022 267.178 -32.058 1.00 51.51 271 SER A O 1
ATOM 2047 N N . LEU A 1 272 ? 31.685 265.499 -33.393 1.00 44.65 272 LEU A N 1
ATOM 2048 C CA . LEU A 1 272 ? 31.985 266.361 -34.529 1.00 49.54 272 LEU A CA 1
ATOM 2049 C C . LEU A 1 272 ? 30.726 266.770 -35.283 1.00 50.25 272 LEU A C 1
ATOM 2050 O O . LEU A 1 272 ? 29.857 265.940 -35.577 1.00 51.67 272 LEU A O 1
ATOM 2055 N N . SER A 1 273 ? 30.643 268.056 -35.619 1.00 48.15 273 SER A N 1
ATOM 2056 C CA . SER A 1 273 ? 29.602 268.505 -36.527 1.00 48.28 273 SER A CA 1
ATOM 2057 C C . SER A 1 273 ? 29.844 267.927 -37.917 1.00 50.00 273 SER A C 1
ATOM 2058 O O . SER A 1 273 ? 30.889 267.333 -38.202 1.00 49.98 273 SER A O 1
ATOM 2061 N N . LYS A 1 274 ? 28.863 268.122 -38.800 1.00 50.94 274 LYS A N 1
ATOM 2062 C CA . LYS A 1 274 ? 28.878 267.419 -40.080 1.00 54.08 274 LYS A CA 1
ATOM 2063 C C . LYS A 1 274 ? 29.975 267.927 -41.019 1.00 53.13 274 LYS A C 1
ATOM 2064 O O . LYS A 1 274 ? 30.490 267.156 -41.840 1.00 53.65 274 LYS A O 1
ATOM 2070 N N . ASN A 1 275 ? 30.353 269.202 -40.916 1.00 53.33 275 ASN A N 1
ATOM 2071 C CA . ASN A 1 275 ? 31.405 269.779 -41.751 1.00 45.31 275 ASN A CA 1
ATOM 2072 C C . ASN A 1 275 ? 32.810 269.390 -41.298 1.00 49.86 275 ASN A C 1
ATOM 2073 O O . ASN A 1 275 ? 33.785 269.724 -41.986 1.00 39.44 275 ASN A O 1
ATOM 2078 N N . GLN A 1 276 ? 32.943 268.713 -40.155 1.00 49.18 276 GLN A N 1
ATOM 2079 C CA . GLN A 1 276 ? 34.245 268.493 -39.543 1.00 47.88 276 GLN A CA 1
ATOM 2080 C C . GLN A 1 276 ? 34.844 267.148 -39.932 1.00 48.99 276 GLN A C 1
ATOM 2081 O O . GLN A 1 276 ? 34.148 266.133 -40.014 1.00 52.96 276 GLN A O 1
ATOM 2087 N N . ALA A 1 277 ? 36.146 267.160 -40.177 1.00 43.83 277 ALA A N 1
ATOM 2088 C CA . ALA A 1 277 ? 36.925 265.941 -40.237 1.00 43.44 277 ALA A CA 1
ATOM 2089 C C . ALA A 1 277 ? 37.532 265.665 -38.868 1.00 45.00 277 ALA A C 1
ATOM 2090 O O . ALA A 1 277 ? 37.519 266.501 -37.963 1.00 39.96 277 ALA A O 1
ATOM 2092 N N . ASP A 1 278 ? 38.067 264.464 -38.727 1.00 43.01 278 ASP A N 1
ATOM 2093 C CA . ASP A 1 278 ? 38.689 264.028 -37.488 1.00 42.36 278 ASP A CA 1
ATOM 2094 C C . ASP A 1 278 ? 40.201 264.207 -37.626 1.00 40.57 278 ASP A C 1
ATOM 2095 O O . ASP A 1 278 ? 40.971 263.255 -37.729 1.00 39.66 278 ASP A O 1
ATOM 2100 N N . LEU A 1 279 ? 40.614 265.479 -37.655 1.00 43.73 279 LEU A N 1
ATOM 2101 C CA . LEU A 1 279 ? 41.993 265.807 -38.015 1.00 42.24 279 LEU A CA 1
ATOM 2102 C C . LEU A 1 279 ? 42.997 265.169 -37.064 1.00 43.86 279 LEU A C 1
ATOM 2103 O O . LEU A 1 279 ? 44.124 264.854 -37.471 1.00 46.56 279 LEU A O 1
ATOM 2108 N N . ASP A 1 280 ? 42.605 264.959 -35.812 1.00 43.59 280 ASP A N 1
ATOM 2109 C CA . ASP A 1 280 ? 43.475 264.407 -34.782 1.00 46.59 280 ASP A CA 1
ATOM 2110 C C . ASP A 1 280 ? 43.451 262.887 -34.721 1.00 46.01 280 ASP A C 1
ATOM 2111 O O . ASP A 1 280 ? 44.219 262.310 -33.942 1.00 46.18 280 ASP A O 1
ATOM 2116 N N . GLU A 1 281 ? 42.593 262.233 -35.515 1.00 42.16 281 GLU A N 1
ATOM 2117 C CA . GLU A 1 281 ? 42.420 260.776 -35.492 1.00 46.13 281 GLU A CA 1
ATOM 2118 C C . GLU A 1 281 ? 41.995 260.289 -34.103 1.00 45.68 281 GLU A C 1
ATOM 2119 O O . GLU A 1 281 ? 42.476 259.269 -33.600 1.00 45.24 281 GLU A O 1
ATOM 2125 N N . LYS A 1 282 ? 41.067 261.030 -33.488 1.00 45.12 282 LYS A N 1
ATOM 2126 C CA . LYS A 1 282 ? 40.632 260.761 -32.123 1.00 42.76 282 LYS A CA 1
ATOM 2127 C C . LYS A 1 282 ? 39.715 259.543 -32.041 1.00 46.84 282 LYS A C 1
ATOM 2128 O O . LYS A 1 282 ? 39.744 258.817 -31.038 1.00 44.37 282 LYS A O 1
ATOM 2134 N N . PHE A 1 283 ? 38.911 259.306 -33.087 1.00 39.79 283 PHE A N 1
ATOM 2135 C CA . PHE A 1 283 ? 37.938 258.222 -33.142 1.00 36.29 283 PHE A CA 1
ATOM 2136 C C . PHE A 1 283 ? 38.315 257.141 -34.152 1.00 40.44 283 PHE A C 1
ATOM 2137 O O . PHE A 1 283 ? 37.453 256.346 -34.537 1.00 39.09 283 PHE A O 1
ATOM 2145 N N . GLU A 1 284 ? 39.582 257.099 -34.590 1.00 38.60 284 GLU A N 1
ATOM 2146 C CA . GLU A 1 284 ? 40.083 256.127 -35.557 1.00 38.04 284 GLU A CA 1
ATOM 2147 C C . GLU A 1 284 ? 41.211 255.310 -34.954 1.00 33.52 284 GLU A C 1
ATOM 2148 O O . GLU A 1 284 ? 41.969 255.801 -34.112 1.00 36.90 284 GLU A O 1
ATOM 2154 N N . PHE A 1 285 ? 41.347 254.077 -35.447 1.00 33.15 285 PHE A N 1
ATOM 2155 C CA . PHE A 1 285 ? 42.272 253.100 -34.888 1.00 34.56 285 PHE A CA 1
ATOM 2156 C C . PHE A 1 285 ? 42.717 252.142 -35.975 1.00 38.58 285 PHE A C 1
ATOM 2157 O O . PHE A 1 285 ? 41.878 251.506 -36.617 1.00 41.60 285 PHE A O 1
ATOM 2165 N N . ASN A 1 286 ? 44.021 252.001 -36.155 1.00 38.83 286 ASN A N 1
ATOM 2166 C CA . ASN A 1 286 ? 44.485 250.832 -36.876 1.00 37.29 286 ASN A CA 1
ATOM 2167 C C . ASN A 1 286 ? 44.388 249.623 -35.945 1.00 36.89 286 ASN A C 1
ATOM 2168 O O . ASN A 1 286 ? 43.970 249.742 -34.785 1.00 36.90 286 ASN A O 1
ATOM 2173 N N . SER A 1 287 ? 44.808 248.451 -36.440 1.00 32.57 287 SER A N 1
ATOM 2174 C CA . SER A 1 287 ? 44.737 247.222 -35.645 1.00 37.81 287 SER A CA 1
ATOM 2175 C C . SER A 1 287 ? 45.426 247.370 -34.290 1.00 37.32 287 SER A C 1
ATOM 2176 O O . SER A 1 287 ? 44.836 247.077 -33.242 1.00 38.35 287 SER A O 1
ATOM 2179 N N . GLU A 1 288 ? 46.684 247.814 -34.298 1.00 36.60 288 GLU A N 1
ATOM 2180 C CA . GLU A 1 288 ? 47.442 247.921 -33.060 1.00 38.30 288 GLU A CA 1
ATOM 2181 C C . GLU A 1 288 ? 46.830 248.950 -32.120 1.00 38.70 288 GLU A C 1
ATOM 2182 O O . GLU A 1 288 ? 46.798 248.749 -30.899 1.00 37.42 288 GLU A O 1
ATOM 2188 N N . GLU A 1 289 ? 46.346 250.066 -32.667 1.00 36.83 289 GLU A N 1
ATOM 2189 C CA . GLU A 1 289 ? 45.726 251.074 -31.816 1.00 37.97 289 GLU A CA 1
ATOM 2190 C C . GLU A 1 289 ? 44.450 250.541 -31.179 1.00 38.04 289 GLU A C 1
ATOM 2191 O O . GLU A 1 289 ? 44.148 250.864 -30.024 1.00 39.02 289 GLU A O 1
ATOM 2197 N N . LEU A 1 290 ? 43.693 249.717 -31.911 1.00 36.87 290 LEU A N 1
ATOM 2198 C CA . LEU A 1 290 ? 42.484 249.144 -31.328 1.00 36.68 290 LEU A CA 1
ATOM 2199 C C . LEU A 1 290 ? 42.845 248.124 -30.251 1.00 34.63 290 LEU A C 1
ATOM 2200 O O . LEU A 1 290 ? 42.252 248.121 -29.169 1.00 30.81 290 LEU A O 1
ATOM 2205 N N . LEU A 1 291 ? 43.868 247.302 -30.506 1.00 34.94 291 LEU A N 1
ATOM 2206 C CA . LEU A 1 291 ? 44.389 246.402 -29.481 1.00 32.23 291 LEU A CA 1
ATOM 2207 C C . LEU A 1 291 ? 44.805 247.161 -28.218 1.00 34.56 291 LEU A C 1
ATOM 2208 O O . LEU A 1 291 ? 44.559 246.694 -27.101 1.00 33.34 291 LEU A O 1
ATOM 2213 N N . ASN A 1 292 ? 45.441 248.331 -28.371 1.00 34.63 292 ASN A N 1
ATOM 2214 C CA . ASN A 1 292 ? 45.779 249.144 -27.200 1.00 37.59 292 ASN A CA 1
ATOM 2215 C C . ASN A 1 292 ? 44.522 249.603 -26.467 1.00 37.97 292 ASN A C 1
ATOM 2216 O O . ASN A 1 292 ? 44.509 249.701 -25.235 1.00 33.83 292 ASN A O 1
ATOM 2221 N N . TYR A 1 293 ? 43.464 249.929 -27.214 1.00 35.14 293 TYR A N 1
ATOM 2222 C CA . TYR A 1 293 ? 42.232 250.362 -26.567 1.00 36.71 293 TYR A CA 1
ATOM 2223 C C . TYR A 1 293 ? 41.598 249.213 -25.779 1.00 37.18 293 TYR A C 1
ATOM 2224 O O . TYR A 1 293 ? 41.174 249.398 -24.630 1.00 35.53 293 TYR A O 1
ATOM 2233 N N . TYR A 1 294 ? 41.531 248.012 -26.378 1.00 36.72 294 TYR A N 1
ATOM 2234 C CA . TYR A 1 294 ? 41.058 246.840 -25.639 1.00 37.25 294 TYR A CA 1
ATOM 2235 C C . TYR A 1 294 ? 41.872 246.644 -24.361 1.00 36.10 294 TYR A C 1
ATOM 2236 O O . TYR A 1 294 ? 41.310 246.427 -23.283 1.00 32.62 294 TYR A O 1
ATOM 2245 N N . GLY A 1 295 ? 43.202 246.745 -24.464 1.00 32.84 295 GLY A N 1
ATOM 2246 C CA . GLY A 1 295 ? 44.037 246.594 -23.282 1.00 35.52 295 GLY A CA 1
ATOM 2247 C C . GLY A 1 295 ? 43.676 247.559 -22.166 1.00 37.98 295 GLY A C 1
ATOM 2248 O O . GLY A 1 295 ? 43.708 247.198 -20.984 1.00 37.96 295 GLY A O 1
ATOM 2249 N N . GLN A 1 296 ? 43.325 248.798 -22.522 1.00 35.72 296 GLN A N 1
ATOM 2250 C CA . GLN A 1 296 ? 42.901 249.769 -21.516 1.00 38.37 296 GLN A CA 1
ATOM 2251 C C . GLN A 1 296 ? 41.615 249.326 -20.829 1.00 34.52 296 GLN A C 1
ATOM 2252 O O . GLN A 1 296 ? 41.506 249.370 -19.601 1.00 32.73 296 GLN A O 1
ATOM 2258 N N . LEU A 1 297 ? 40.613 248.920 -21.616 1.00 38.28 297 LEU A N 1
ATOM 2259 C CA . LEU A 1 297 ? 39.367 248.454 -21.019 1.00 33.59 297 LEU A CA 1
ATOM 2260 C C . LEU A 1 297 ? 39.608 247.223 -20.152 1.00 32.18 297 LEU A C 1
ATOM 2261 O O . LEU A 1 297 ? 39.087 247.131 -19.036 1.00 31.35 297 LEU A O 1
ATOM 2266 N N . LEU A 1 298 ? 40.426 246.284 -20.636 1.00 33.58 298 LEU A N 1
ATOM 2267 C CA . LEU A 1 298 ? 40.704 245.064 -19.885 1.00 33.80 298 LEU A CA 1
ATOM 2268 C C . LEU A 1 298 ? 41.370 245.351 -18.546 1.00 35.57 298 LEU A C 1
ATOM 2269 O O . LEU A 1 298 ? 41.148 244.614 -17.578 1.00 34.05 298 LEU A O 1
ATOM 2274 N N . ALA A 1 299 ? 42.207 246.392 -18.472 1.00 39.41 299 ALA A N 1
ATOM 2275 C CA . ALA A 1 299 ? 42.897 246.702 -17.219 1.00 36.07 299 ALA A CA 1
ATOM 2276 C C . ALA A 1 299 ? 41.942 247.286 -16.185 1.00 35.46 299 ALA A C 1
ATOM 2277 O O . ALA A 1 299 ? 42.024 246.949 -14.999 1.00 38.79 299 ALA A O 1
ATOM 2279 N N . LYS A 1 300 ? 41.009 248.140 -16.620 1.00 32.54 300 LYS A N 1
ATOM 2280 C CA . LYS A 1 300 ? 40.089 248.813 -15.710 1.00 32.82 300 LYS A CA 1
ATOM 2281 C C . LYS A 1 300 ? 38.814 248.019 -15.414 1.00 37.16 300 LYS A C 1
ATOM 2282 O O . LYS A 1 300 ? 38.243 248.170 -14.329 1.00 34.15 300 LYS A O 1
ATOM 2288 N N . TYR A 1 301 ? 38.352 247.166 -16.331 1.00 36.16 301 TYR A N 1
ATOM 2289 C CA . TYR A 1 301 ? 37.059 246.523 -16.136 1.00 33.10 301 TYR A CA 1
ATOM 2290 C C . TYR A 1 301 ? 37.191 245.007 -16.156 1.00 33.63 301 TYR A C 1
ATOM 2291 O O . TYR A 1 301 ? 38.054 244.465 -16.847 1.00 29.21 301 TYR A O 1
ATOM 2300 N N . PRO A 1 302 ? 36.342 244.290 -15.412 1.00 36.31 302 PRO A N 1
ATOM 2301 C CA . PRO A 1 302 ? 36.470 242.822 -15.335 1.00 33.99 302 PRO A CA 1
ATOM 2302 C C . PRO A 1 302 ? 35.931 242.118 -16.582 1.00 34.39 302 PRO A C 1
ATOM 2303 O O . PRO A 1 302 ? 34.982 241.329 -16.527 1.00 30.48 302 PRO A O 1
ATOM 2307 N N . ILE A 1 303 ? 36.542 242.408 -17.730 1.00 30.22 303 ILE A N 1
ATOM 2308 C CA . ILE A 1 303 ? 36.111 241.851 -19.010 1.00 31.01 303 ILE A CA 1
ATOM 2309 C C . ILE A 1 303 ? 36.850 240.536 -19.223 1.00 30.05 303 ILE A C 1
ATOM 2310 O O . ILE A 1 303 ? 38.058 240.515 -19.479 1.00 30.12 303 ILE A O 1
ATOM 2315 N N . ILE A 1 304 ? 36.112 239.434 -19.127 1.00 27.36 304 ILE A N 1
ATOM 2316 C CA . ILE A 1 304 ? 36.696 238.108 -19.278 1.00 28.61 304 ILE A CA 1
ATOM 2317 C C . ILE A 1 304 ? 36.715 237.646 -20.737 1.00 26.72 304 ILE A C 1
ATOM 2318 O O . ILE A 1 304 ? 37.530 236.785 -21.098 1.00 28.15 304 ILE A O 1
ATOM 2323 N N . SER A 1 305 ? 35.864 238.208 -21.592 1.00 22.61 305 SER A N 1
ATOM 2324 C CA . SER A 1 305 ? 35.694 237.667 -22.933 1.00 26.82 305 SER A CA 1
ATOM 2325 C C . SER A 1 305 ? 35.352 238.781 -23.917 1.00 23.27 305 SER A C 1
ATOM 2326 O O . SER A 1 305 ? 34.540 239.662 -23.616 1.00 22.82 305 SER A O 1
ATOM 2329 N N . ILE A 1 306 ? 35.978 238.734 -25.093 1.00 26.33 306 ILE A N 1
ATOM 2330 C CA . ILE A 1 306 ? 35.712 239.692 -26.165 1.00 24.81 306 ILE A CA 1
ATOM 2331 C C . ILE A 1 306 ? 35.476 238.914 -27.450 1.00 24.19 306 ILE A C 1
ATOM 2332 O O . ILE A 1 306 ? 36.335 238.124 -27.857 1.00 24.13 306 ILE A O 1
ATOM 2337 N N . GLU A 1 307 ? 34.322 239.150 -28.088 1.00 20.90 307 GLU A N 1
ATOM 2338 C CA . GLU A 1 307 ? 33.911 238.481 -29.319 1.00 28.10 307 GLU A CA 1
ATOM 2339 C C . GLU A 1 307 ? 34.027 239.445 -30.503 1.00 29.08 307 GLU A C 1
ATOM 2340 O O . GLU A 1 307 ? 33.655 240.621 -30.398 1.00 27.85 307 GLU A O 1
ATOM 2346 N N . ASP A 1 308 ? 34.567 238.948 -31.620 1.00 26.55 308 ASP A N 1
ATOM 2347 C CA . ASP A 1 308 ? 34.759 239.736 -32.844 1.00 28.89 308 ASP A CA 1
ATOM 2348 C C . ASP A 1 308 ? 35.436 241.079 -32.555 1.00 30.76 308 ASP A C 1
ATOM 2349 O O . ASP A 1 308 ? 34.981 242.141 -32.992 1.00 30.54 308 ASP A O 1
ATOM 2354 N N . GLY A 1 309 ? 36.535 241.034 -31.804 1.00 24.51 309 GLY A N 1
ATOM 2355 C CA . GLY A 1 309 ? 37.265 242.256 -31.520 1.00 27.19 309 GLY A CA 1
ATOM 2356 C C . GLY A 1 309 ? 37.815 242.939 -32.757 1.00 33.58 309 GLY A C 1
ATOM 2357 O O . GLY A 1 309 ? 38.057 244.152 -32.734 1.00 32.93 309 GLY A O 1
ATOM 2358 N N . PHE A 1 310 ? 38.008 242.191 -33.838 1.00 26.62 310 PHE A N 1
ATOM 2359 C CA . PHE A 1 310 ? 38.572 242.711 -35.072 1.00 31.35 310 PHE A CA 1
ATOM 2360 C C . PHE A 1 310 ? 37.702 242.228 -36.227 1.00 31.39 310 PHE A C 1
ATOM 2361 O O . PHE A 1 310 ? 36.807 241.397 -36.045 1.00 30.60 310 PHE A O 1
ATOM 2369 N N . ALA A 1 311 ? 37.919 242.795 -37.411 1.00 29.45 311 ALA A N 1
ATOM 2370 C CA . ALA A 1 311 ? 37.016 242.522 -38.524 1.00 30.84 311 ALA A CA 1
ATOM 2371 C C . ALA A 1 311 ? 37.271 241.133 -39.114 1.00 27.55 311 ALA A C 1
ATOM 2372 O O . ALA A 1 311 ? 38.336 240.539 -38.935 1.00 29.53 311 ALA A O 1
ATOM 2374 N N . GLU A 1 312 ? 36.258 240.619 -39.823 1.00 30.58 312 GLU A N 1
ATOM 2375 C CA . GLU A 1 312 ? 36.342 239.297 -40.452 1.00 35.55 312 GLU A CA 1
ATOM 2376 C C . GLU A 1 312 ? 37.508 239.186 -41.429 1.00 39.04 312 GLU A C 1
ATOM 2377 O O . GLU A 1 312 ? 38.039 238.090 -41.639 1.00 39.50 312 GLU A O 1
ATOM 2383 N N . SER A 1 313 ? 37.893 240.287 -42.065 1.00 35.35 313 SER A N 1
ATOM 2384 C CA . SER A 1 313 ? 38.990 240.253 -43.018 1.00 39.30 313 SER A CA 1
ATOM 2385 C C . SER A 1 313 ? 40.329 240.592 -42.380 1.00 40.45 313 SER A C 1
ATOM 2386 O O . SER A 1 313 ? 41.371 240.448 -43.033 1.00 47.27 313 SER A O 1
ATOM 2389 N N . ASP A 1 314 ? 40.334 241.006 -41.117 1.00 36.19 314 ASP A N 1
ATOM 2390 C CA . ASP A 1 314 ? 41.563 241.405 -40.447 1.00 31.71 314 ASP A CA 1
ATOM 2391 C C . ASP A 1 314 ? 42.078 240.256 -39.576 1.00 32.49 314 ASP A C 1
ATOM 2392 O O . ASP A 1 314 ? 42.072 240.305 -38.342 1.00 36.87 314 ASP A O 1
ATOM 2397 N N . TRP A 1 315 ? 42.533 239.203 -40.262 1.00 32.63 315 TRP A N 1
ATOM 2398 C CA . TRP A 1 315 ? 43.112 238.046 -39.587 1.00 29.62 315 TRP A CA 1
ATOM 2399 C C . TRP A 1 315 ? 44.328 238.435 -38.762 1.00 33.58 315 TRP A C 1
ATOM 2400 O O . TRP A 1 315 ? 44.546 237.892 -37.669 1.00 35.25 315 TRP A O 1
ATOM 2411 N N . GLN A 1 316 ? 45.121 239.386 -39.257 1.00 32.59 316 GLN A N 1
ATOM 2412 C CA . GLN A 1 316 ? 46.289 239.833 -38.504 1.00 36.24 316 GLN A CA 1
ATOM 2413 C C . GLN A 1 316 ? 45.897 240.443 -37.160 1.00 34.28 316 GLN A C 1
ATOM 2414 O O . GLN A 1 316 ? 46.525 240.154 -36.133 1.00 31.42 316 GLN A O 1
ATOM 2420 N N . GLY A 1 317 ? 44.881 241.309 -37.147 1.00 34.12 317 GLY A N 1
ATOM 2421 C CA . GLY A 1 317 ? 44.431 241.874 -35.884 1.00 32.79 317 GLY A CA 1
ATOM 2422 C C . GLY A 1 317 ? 44.062 240.803 -34.870 1.00 34.81 317 GLY A C 1
ATOM 2423 O O . GLY A 1 317 ? 44.384 240.919 -33.681 1.00 35.14 317 GLY A O 1
ATOM 2424 N N . PHE A 1 318 ? 43.387 239.740 -35.325 1.00 31.45 318 PHE A N 1
ATOM 2425 C CA . PHE A 1 318 ? 43.041 238.645 -34.426 1.00 28.62 318 PHE A CA 1
ATOM 2426 C C . PHE A 1 318 ? 44.292 237.954 -33.900 1.00 32.95 318 PHE A C 1
ATOM 2427 O O . PHE A 1 318 ? 44.407 237.689 -32.696 1.00 33.04 318 PHE A O 1
ATOM 2435 N N . ILE A 1 319 ? 45.245 237.663 -34.794 1.00 32.19 319 ILE A N 1
ATOM 2436 C CA . ILE A 1 319 ? 46.446 236.936 -34.401 1.00 30.66 319 ILE A CA 1
ATOM 2437 C C . ILE A 1 319 ? 47.230 237.723 -33.359 1.00 32.61 319 ILE A C 1
ATOM 2438 O O . ILE A 1 319 ? 47.748 237.156 -32.387 1.00 35.33 319 ILE A O 1
ATOM 2443 N N . ALA A 1 320 ? 47.309 239.043 -33.531 1.00 33.16 320 ALA A N 1
ATOM 2444 C CA . ALA A 1 320 ? 47.978 239.883 -32.542 1.00 35.41 320 ALA A CA 1
ATOM 2445 C C . ALA A 1 320 ? 47.171 239.969 -31.247 1.00 36.62 320 ALA A C 1
ATOM 2446 O O . ALA A 1 320 ? 47.746 239.946 -30.151 1.00 35.48 320 ALA A O 1
ATOM 2448 N N . PHE A 1 321 ? 45.839 240.061 -31.355 1.00 34.35 321 PHE A N 1
ATOM 2449 C CA . PHE A 1 321 ? 44.976 240.040 -30.171 1.00 33.19 321 PHE A CA 1
ATOM 2450 C C . PHE A 1 321 ? 45.193 238.771 -29.345 1.00 34.43 321 PHE A C 1
ATOM 2451 O O . PHE A 1 321 ? 45.374 238.836 -28.121 1.00 32.47 321 PHE A O 1
ATOM 2459 N N . ASN A 1 322 ? 45.173 237.600 -29.999 1.00 32.43 322 ASN A N 1
ATOM 2460 C CA . ASN A 1 322 ? 45.376 236.345 -29.275 1.00 33.96 322 ASN A CA 1
ATOM 2461 C C . ASN A 1 322 ? 46.786 236.245 -28.700 1.00 37.15 322 ASN A C 1
ATOM 2462 O O . ASN A 1 322 ? 46.984 235.632 -27.641 1.00 37.77 322 ASN A O 1
ATOM 2467 N N . GLN A 1 323 ? 47.765 236.845 -29.380 1.00 36.58 323 GLN A N 1
ATOM 2468 C CA . GLN A 1 323 ? 49.140 236.854 -28.895 1.00 40.16 323 GLN A CA 1
ATOM 2469 C C . GLN A 1 323 ? 49.287 237.679 -27.617 1.00 38.57 323 GLN A C 1
ATOM 2470 O O . GLN A 1 323 ? 49.976 237.259 -26.680 1.00 37.58 323 GLN A O 1
ATOM 2476 N N . LYS A 1 324 ? 48.655 238.854 -27.554 1.00 34.68 324 LYS A N 1
ATOM 2477 C CA . LYS A 1 324 ? 48.901 239.763 -26.436 1.00 32.77 324 LYS A CA 1
ATOM 2478 C C . LYS A 1 324 ? 48.086 239.406 -25.189 1.00 37.82 324 LYS A C 1
ATOM 2479 O O . LYS A 1 324 ? 48.614 239.454 -24.073 1.00 39.35 324 LYS A O 1
ATOM 2485 N N . TYR A 1 325 ? 46.801 239.064 -25.343 1.00 40.65 325 TYR A N 1
ATOM 2486 C CA . TYR A 1 325 ? 45.912 238.853 -24.201 1.00 36.73 325 TYR A CA 1
ATOM 2487 C C . TYR A 1 325 ? 45.230 237.489 -24.205 1.00 36.21 325 TYR A C 1
ATOM 2488 O O . TYR A 1 325 ? 44.365 237.245 -23.352 1.00 34.01 325 TYR A O 1
ATOM 2497 N N . GLY A 1 326 ? 45.585 236.594 -25.132 1.00 33.94 326 GLY A N 1
ATOM 2498 C CA . GLY A 1 326 ? 44.907 235.309 -25.230 1.00 31.47 326 GLY A CA 1
ATOM 2499 C C . GLY A 1 326 ? 45.182 234.358 -24.081 1.00 33.25 326 GLY A C 1
ATOM 2500 O O . GLY A 1 326 ? 44.403 233.424 -23.857 1.00 34.20 326 GLY A O 1
ATOM 2501 N N . ASN A 1 327 ? 46.272 234.565 -23.346 1.00 38.93 327 ASN A N 1
ATOM 2502 C CA . ASN A 1 327 ? 46.536 233.709 -22.197 1.00 36.88 327 ASN A CA 1
ATOM 2503 C C . ASN A 1 327 ? 45.571 233.989 -21.058 1.00 35.19 327 ASN A C 1
ATOM 2504 O O . ASN A 1 327 ? 45.246 233.078 -20.294 1.00 35.83 327 ASN A O 1
ATOM 2509 N N . ASN A 1 328 ? 45.083 235.226 -20.949 1.00 34.29 328 ASN A N 1
ATOM 2510 C CA . ASN A 1 328 ? 44.317 235.680 -19.799 1.00 33.52 328 ASN A CA 1
ATOM 2511 C C . ASN A 1 328 ? 42.880 236.048 -20.121 1.00 30.61 328 ASN A C 1
ATOM 2512 O O . ASN A 1 328 ? 42.142 236.423 -19.203 1.00 29.95 328 ASN A O 1
ATOM 2517 N N . HIS A 1 329 ? 42.472 235.997 -21.387 1.00 28.79 329 HIS A N 1
ATOM 2518 C CA . HIS A 1 329 ? 41.168 236.490 -21.807 1.00 27.05 329 HIS A CA 1
ATOM 2519 C C . HIS A 1 329 ? 40.652 235.633 -22.947 1.00 30.82 329 HIS A C 1
ATOM 2520 O O . HIS A 1 329 ? 41.427 235.162 -23.785 1.00 29.93 329 HIS A O 1
ATOM 2527 N N . GLN A 1 330 ? 39.334 235.430 -22.970 1.00 30.22 330 GLN A N 1
ATOM 2528 C CA . GLN A 1 330 ? 38.700 234.711 -24.069 1.00 30.04 330 GLN A CA 1
ATOM 2529 C C . GLN A 1 330 ? 38.592 235.609 -25.302 1.00 27.31 330 GLN A C 1
ATOM 2530 O O . GLN A 1 330 ? 38.174 236.770 -25.204 1.00 25.04 330 GLN A O 1
ATOM 2536 N N . ILE A 1 331 ? 38.979 235.063 -26.455 1.00 27.29 331 ILE A N 1
ATOM 2537 C CA . ILE A 1 331 ? 38.923 235.732 -27.760 1.00 28.57 331 ILE A CA 1
ATOM 2538 C C . ILE A 1 331 ? 38.008 234.896 -28.661 1.00 27.73 331 ILE A C 1
ATOM 2539 O O . ILE A 1 331 ? 38.421 233.831 -29.138 1.00 25.55 331 ILE A O 1
ATOM 2544 N N . VAL A 1 332 ? 36.786 235.380 -28.922 1.00 23.69 332 VAL A N 1
ATOM 2545 C CA . VAL A 1 332 ? 35.762 234.622 -29.642 1.00 23.35 332 VAL A CA 1
ATOM 2546 C C . VAL A 1 332 ? 35.668 235.099 -31.085 1.00 25.55 332 VAL A C 1
ATOM 2547 O O . VAL A 1 332 ? 35.616 236.309 -31.347 1.00 26.68 332 VAL A O 1
ATOM 2551 N N . GLY A 1 333 ? 35.611 234.145 -32.014 1.00 27.60 333 GLY A N 1
ATOM 2552 C CA . GLY A 1 333 ? 35.233 234.414 -33.397 1.00 27.82 333 GLY A CA 1
ATOM 2553 C C . GLY A 1 333 ? 33.760 234.117 -33.601 1.00 28.87 333 GLY A C 1
ATOM 2554 O O . GLY A 1 333 ? 33.257 233.071 -33.182 1.00 27.86 333 GLY A O 1
ATOM 2555 N N . ASP A 1 334 ? 33.060 235.061 -34.224 1.00 26.75 334 ASP A N 1
ATOM 2556 C CA . ASP A 1 334 ? 31.677 234.828 -34.628 1.00 30.16 334 ASP A CA 1
ATOM 2557 C C . ASP A 1 334 ? 31.543 235.089 -36.126 1.00 30.81 334 ASP A C 1
ATOM 2558 O O . ASP A 1 334 ? 31.456 234.154 -36.939 1.00 26.74 334 ASP A O 1
ATOM 2563 N N . ASP A 1 335 ? 31.530 236.369 -36.497 1.00 28.48 335 ASP A N 1
ATOM 2564 C CA . ASP A 1 335 ? 31.560 236.713 -37.907 1.00 30.35 335 ASP A CA 1
ATOM 2565 C C . ASP A 1 335 ? 32.841 236.209 -38.562 1.00 30.03 335 ASP A C 1
ATOM 2566 O O . ASP A 1 335 ? 32.825 235.812 -39.731 1.00 32.09 335 ASP A O 1
ATOM 2571 N N . LEU A 1 336 ? 33.941 236.155 -37.807 1.00 28.85 336 LEU A N 1
ATOM 2572 C CA . LEU A 1 336 ? 35.192 235.653 -38.360 1.00 30.07 336 LEU A CA 1
ATOM 2573 C C . LEU A 1 336 ? 35.042 234.222 -38.886 1.00 33.09 336 LEU A C 1
ATOM 2574 O O . LEU A 1 336 ? 35.579 233.885 -39.946 1.00 31.31 336 LEU A O 1
ATOM 2579 N N . THR A 1 337 ? 34.297 233.369 -38.171 1.00 32.05 337 THR A N 1
ATOM 2580 C CA . THR A 1 337 ? 34.313 231.933 -38.427 1.00 25.43 337 THR A CA 1
ATOM 2581 C C . THR A 1 337 ? 33.007 231.363 -38.965 1.00 26.85 337 THR A C 1
ATOM 2582 O O . THR A 1 337 ? 33.046 230.329 -39.643 1.00 24.49 337 THR A O 1
ATOM 2586 N N . VAL A 1 338 ? 31.870 232.017 -38.687 1.00 28.19 338 VAL A N 1
ATOM 2587 C CA . VAL A 1 338 ? 30.495 231.624 -39.024 1.00 26.74 338 VAL A CA 1
ATOM 2588 C C . VAL A 1 338 ? 30.253 230.114 -38.980 1.00 27.39 338 VAL A C 1
ATOM 2589 O O . VAL A 1 338 ? 29.600 229.556 -39.869 1.00 30.24 338 VAL A O 1
ATOM 2593 N N . THR A 1 339 ? 30.754 229.445 -37.941 1.00 27.58 339 THR A N 1
ATOM 2594 C CA . THR A 1 339 ? 30.523 228.004 -37.736 1.00 31.88 339 THR A CA 1
ATOM 2595 C C . THR A 1 339 ? 30.927 227.183 -38.966 1.00 29.69 339 THR A C 1
ATOM 2596 O O . THR A 1 339 ? 30.315 226.164 -39.307 1.00 28.72 339 THR A O 1
ATOM 2600 N N . ASN A 1 340 ? 31.988 227.617 -39.631 1.00 30.85 340 ASN A N 1
ATOM 2601 C CA . ASN A 1 340 ? 32.479 226.957 -40.836 1.00 30.60 340 ASN A CA 1
ATOM 2602 C C . ASN A 1 340 ? 33.724 226.153 -40.474 1.00 30.22 340 ASN A C 1
ATOM 2603 O O . ASN A 1 340 ? 34.726 226.724 -40.028 1.00 30.00 340 ASN A O 1
ATOM 2608 N N . VAL A 1 341 ? 33.657 224.837 -40.694 1.00 28.86 341 VAL A N 1
ATOM 2609 C CA . VAL A 1 341 ? 34.722 223.920 -40.289 1.00 32.78 341 VAL A CA 1
ATOM 2610 C C . VAL A 1 341 ? 36.050 224.273 -40.960 1.00 31.20 341 VAL A C 1
ATOM 2611 O O . VAL A 1 341 ? 37.114 224.221 -40.327 1.00 27.66 341 VAL A O 1
ATOM 2615 N N . GLU A 1 342 ? 36.014 224.645 -42.244 1.00 32.07 342 GLU A N 1
ATOM 2616 C CA . GLU A 1 342 ? 37.248 224.988 -42.949 1.00 32.50 342 GLU A CA 1
ATOM 2617 C C . GLU A 1 342 ? 37.862 226.280 -42.410 1.00 30.86 342 GLU A C 1
ATOM 2618 O O . GLU A 1 342 ? 39.090 226.394 -42.300 1.00 34.69 342 GLU A O 1
ATOM 2624 N N . ILE A 1 343 ? 37.029 227.264 -42.068 1.00 30.58 343 ILE A N 1
ATOM 2625 C CA . ILE A 1 343 ? 37.555 228.502 -41.499 1.00 29.34 343 ILE A CA 1
ATOM 2626 C C . ILE A 1 343 ? 38.080 228.274 -40.085 1.00 30.11 343 ILE A C 1
ATOM 2627 O O . ILE A 1 343 ? 39.070 228.894 -39.677 1.00 30.71 343 ILE A O 1
ATOM 2632 N N . LEU A 1 344 ? 37.441 227.381 -39.319 1.00 30.68 344 LEU A N 1
ATOM 2633 C CA . LEU A 1 344 ? 37.947 227.033 -37.995 1.00 27.54 344 LEU A CA 1
ATOM 2634 C C . LEU A 1 344 ? 39.326 226.385 -38.086 1.00 28.86 344 LEU A C 1
ATOM 2635 O O . LEU A 1 344 ? 40.212 226.695 -37.282 1.00 28.80 344 LEU A O 1
ATOM 2640 N N . LYS A 1 345 ? 39.538 225.497 -39.068 1.00 30.08 345 LYS A N 1
ATOM 2641 C CA . LYS A 1 345 ? 40.871 224.922 -39.266 1.00 32.64 345 LYS A CA 1
ATOM 2642 C C . LYS A 1 345 ? 41.905 226.011 -39.517 1.00 31.70 345 LYS A C 1
ATOM 2643 O O . LYS A 1 345 ? 43.021 225.951 -38.992 1.00 34.25 345 LYS A O 1
ATOM 2649 N N . LYS A 1 346 ? 41.538 227.025 -40.303 1.00 29.94 346 LYS A N 1
ATOM 2650 C CA . LYS A 1 346 ? 42.421 228.166 -40.530 1.00 30.99 346 LYS A CA 1
ATOM 2651 C C . LYS A 1 346 ? 42.671 228.943 -39.238 1.00 29.06 346 LYS A C 1
ATOM 2652 O O . LYS A 1 346 ? 43.812 229.290 -38.922 1.00 33.40 346 LYS A O 1
ATOM 2658 N N . ALA A 1 347 ? 41.611 229.222 -38.474 1.00 29.62 347 ALA A N 1
ATOM 2659 C CA . ALA A 1 347 ? 41.771 229.932 -37.206 1.00 29.77 347 ALA A CA 1
ATOM 2660 C C . ALA A 1 347 ? 42.638 229.146 -36.222 1.00 31.75 347 ALA A C 1
ATOM 2661 O O . ALA A 1 347 ? 43.440 229.733 -35.483 1.00 30.76 347 ALA A O 1
ATOM 2663 N N . ILE A 1 348 ? 42.481 227.817 -36.190 1.00 31.42 348 ILE A N 1
ATOM 2664 C CA . ILE A 1 348 ? 43.322 226.978 -35.338 1.00 31.77 348 ILE A CA 1
ATOM 2665 C C . ILE A 1 348 ? 44.777 227.067 -35.786 1.00 37.15 348 ILE A C 1
ATOM 2666 O O . ILE A 1 348 ? 45.691 227.236 -34.968 1.00 35.09 348 ILE A O 1
ATOM 2671 N N . ASN A 1 349 ? 45.002 226.978 -37.104 1.00 29.78 349 ASN A N 1
ATOM 2672 C CA . ASN A 1 349 ? 46.353 226.964 -37.660 1.00 34.95 349 ASN A CA 1
ATOM 2673 C C . ASN A 1 349 ? 47.048 228.312 -37.479 1.00 35.12 349 ASN A C 1
ATOM 2674 O O . ASN A 1 349 ? 48.247 228.359 -37.182 1.00 40.28 349 ASN A O 1
ATOM 2679 N N . LEU A 1 350 ? 46.312 229.416 -37.620 1.00 33.11 350 LEU A N 1
ATOM 2680 C CA . LEU A 1 350 ? 46.879 230.752 -37.458 1.00 33.50 350 LEU A CA 1
ATOM 2681 C C . LEU A 1 350 ? 46.845 231.253 -36.019 1.00 33.02 350 LEU A C 1
ATOM 2682 O O . LEU A 1 350 ? 47.314 232.370 -35.758 1.00 32.00 350 LEU A O 1
ATOM 2687 N N . LYS A 1 351 ? 46.287 230.470 -35.089 1.00 36.73 351 LYS A N 1
ATOM 2688 C CA . LYS A 1 351 ? 46.145 230.865 -33.682 1.00 33.76 351 LYS A CA 1
ATOM 2689 C C . LYS A 1 351 ? 45.431 232.213 -33.547 1.00 28.72 351 LYS A C 1
ATOM 2690 O O . LYS A 1 351 ? 45.830 233.088 -32.775 1.00 28.72 351 LYS A O 1
ATOM 2696 N N . ALA A 1 352 ? 44.336 232.358 -34.300 1.00 28.48 352 ALA A N 1
ATOM 2697 C CA . ALA A 1 352 ? 43.603 233.617 -34.358 1.00 29.77 352 ALA A CA 1
ATOM 2698 C C . ALA A 1 352 ? 42.693 233.822 -33.151 1.00 29.24 352 ALA A C 1
ATOM 2699 O O . ALA A 1 352 ? 42.509 234.966 -32.710 1.00 28.17 352 ALA A O 1
ATOM 2701 N N . ILE A 1 353 ? 42.133 232.741 -32.596 1.00 28.68 353 ILE A N 1
ATOM 2702 C CA . ILE A 1 353 ? 41.151 232.810 -31.517 1.00 29.19 353 ILE A CA 1
ATOM 2703 C C . ILE A 1 353 ? 41.406 231.669 -30.541 1.00 29.03 353 ILE A C 1
ATOM 2704 O O . ILE A 1 353 ? 42.150 230.732 -30.826 1.00 28.80 353 ILE A O 1
ATOM 2709 N N . ASN A 1 354 ? 40.766 231.748 -29.376 1.00 28.74 354 ASN A N 1
ATOM 2710 C CA . ASN A 1 354 ? 40.747 230.607 -28.468 1.00 31.62 354 ASN A CA 1
ATOM 2711 C C . ASN A 1 354 ? 39.323 230.184 -28.130 1.00 28.48 354 ASN A C 1
ATOM 2712 O O . ASN A 1 354 ? 39.114 229.426 -27.177 1.00 27.58 354 ASN A O 1
ATOM 2717 N N . SER A 1 355 ? 38.349 230.621 -28.930 1.00 26.87 355 SER A N 1
ATOM 2718 C CA . SER A 1 355 ? 36.941 230.341 -28.685 1.00 26.26 355 SER A CA 1
ATOM 2719 C C . SER A 1 355 ? 36.156 230.644 -29.958 1.00 28.89 355 SER A C 1
ATOM 2720 O O . SER A 1 355 ? 36.535 231.522 -30.740 1.00 25.48 355 SER A O 1
ATOM 2723 N N . ILE A 1 356 ? 35.043 229.933 -30.143 1.00 24.83 356 ILE A N 1
ATOM 2724 C CA . ILE A 1 356 ? 34.194 230.118 -31.315 1.00 25.87 356 ILE A CA 1
ATOM 2725 C C . ILE A 1 356 ? 32.730 229.967 -30.905 1.00 25.88 356 ILE A C 1
ATOM 2726 O O . ILE A 1 356 ? 32.392 229.107 -30.086 1.00 21.43 356 ILE A O 1
ATOM 2731 N N . LEU A 1 357 ? 31.875 230.854 -31.434 1.00 24.52 357 LEU A N 1
ATOM 2732 C CA . LEU A 1 357 ? 30.428 230.690 -31.340 1.00 23.58 357 LEU A CA 1
ATOM 2733 C C . LEU A 1 357 ? 29.946 229.568 -32.253 1.00 26.59 357 LEU A C 1
ATOM 2734 O O . LEU A 1 357 ? 30.433 229.405 -33.379 1.00 23.83 357 LEU A O 1
ATOM 2739 N N . ILE A 1 358 ? 28.956 228.816 -31.780 1.00 24.21 358 ILE A N 1
ATOM 2740 C CA . ILE A 1 358 ? 28.390 227.695 -32.519 1.00 23.31 358 ILE A CA 1
ATOM 2741 C C . ILE A 1 358 ? 26.925 227.998 -32.799 1.00 26.18 358 ILE A C 1
ATOM 2742 O O . ILE A 1 358 ? 26.124 228.135 -31.864 1.00 24.97 358 ILE A O 1
ATOM 2747 N N . LYS A 1 359 ? 26.570 228.086 -34.082 1.00 24.92 359 LYS A N 1
ATOM 2748 C CA . LYS A 1 359 ? 25.204 228.392 -34.513 1.00 23.95 359 LYS A CA 1
ATOM 2749 C C . LYS A 1 359 ? 24.729 227.268 -35.434 1.00 22.79 359 LYS A C 1
ATOM 2750 O O . LYS A 1 359 ? 25.150 227.187 -36.588 1.00 23.06 359 LYS A O 1
ATOM 2756 N N . LEU A 1 360 ? 23.850 226.415 -34.910 1.00 24.79 360 LEU A N 1
ATOM 2757 C CA . LEU A 1 360 ? 23.324 225.259 -35.637 1.00 23.02 360 LEU A CA 1
ATOM 2758 C C . LEU A 1 360 ? 22.971 225.576 -37.088 1.00 24.99 360 LEU A C 1
ATOM 2759 O O . LEU A 1 360 ? 23.353 224.848 -38.016 1.00 24.87 360 LEU A O 1
ATOM 2764 N N . ASN A 1 361 ? 22.249 226.671 -37.295 1.00 22.18 361 ASN A N 1
ATOM 2765 C CA . ASN A 1 361 ? 21.679 226.992 -38.593 1.00 25.42 361 ASN A CA 1
ATOM 2766 C C . ASN A 1 361 ? 22.678 227.696 -39.504 1.00 26.50 361 ASN A C 1
ATOM 2767 O O . ASN A 1 361 ? 22.381 227.905 -40.680 1.00 28.54 361 ASN A O 1
ATOM 2772 N N . GLN A 1 362 ? 23.876 228.007 -39.002 1.00 26.18 362 GLN A N 1
ATOM 2773 C CA . GLN A 1 362 ? 24.949 228.501 -39.854 1.00 28.48 362 GLN A CA 1
ATOM 2774 C C . GLN A 1 362 ? 25.694 227.387 -40.570 1.00 27.10 362 GLN A C 1
ATOM 2775 O O . GLN A 1 362 ? 26.399 227.663 -41.546 1.00 25.90 362 GLN A O 1
ATOM 2781 N N . ILE A 1 363 ? 25.597 226.152 -40.086 1.00 26.73 363 ILE A N 1
ATOM 2782 C CA . ILE A 1 363 ? 26.253 225.015 -40.714 1.00 26.91 363 ILE A CA 1
ATOM 2783 C C . ILE A 1 363 ? 25.236 224.056 -41.326 1.00 26.25 363 ILE A C 1
ATOM 2784 O O . ILE A 1 363 ? 25.419 223.595 -42.456 1.00 30.36 363 ILE A O 1
ATOM 2789 N N . GLY A 1 364 ? 24.128 223.795 -40.631 1.00 26.58 364 GLY A N 1
ATOM 2790 C CA . GLY A 1 364 ? 22.894 223.356 -41.258 1.00 23.69 364 GLY A CA 1
ATOM 2791 C C . GLY A 1 364 ? 22.403 221.978 -40.870 1.00 25.24 364 GLY A C 1
ATOM 2792 O O . GLY A 1 364 ? 21.241 221.664 -41.153 1.00 26.14 364 GLY A O 1
ATOM 2793 N N . THR A 1 365 ? 23.237 221.121 -40.274 1.00 22.15 365 THR A N 1
ATOM 2794 C CA . THR A 1 365 ? 22.773 219.858 -39.694 1.00 21.82 365 THR A CA 1
ATOM 2795 C C . THR A 1 365 ? 23.370 219.674 -38.300 1.00 24.99 365 THR A C 1
ATOM 2796 O O . THR A 1 365 ? 24.315 220.367 -37.897 1.00 20.97 365 THR A O 1
ATOM 2800 N N . LEU A 1 366 ? 22.790 218.726 -37.555 1.00 23.46 366 LEU A N 1
ATOM 2801 C CA . LEU A 1 366 ? 23.262 218.465 -36.196 1.00 25.33 366 LEU A CA 1
ATOM 2802 C C . LEU A 1 366 ? 24.604 217.738 -36.208 1.00 25.55 366 LEU A C 1
ATOM 2803 O O . LEU A 1 366 ? 25.486 218.057 -35.406 1.00 24.26 366 LEU A O 1
ATOM 2808 N N . SER A 1 367 ? 24.791 216.774 -37.125 1.00 26.88 367 SER A N 1
ATOM 2809 C CA . SER A 1 367 ? 26.059 216.043 -37.166 1.00 26.97 367 SER A CA 1
ATOM 2810 C C . SER A 1 367 ? 27.227 216.961 -37.541 1.00 23.14 367 SER A C 1
ATOM 2811 O O . SER A 1 367 ? 28.334 216.815 -37.015 1.00 25.85 367 SER A O 1
ATOM 2814 N N . GLU A 1 368 ? 27.005 217.917 -38.437 1.00 21.16 368 GLU A N 1
ATOM 2815 C CA . GLU A 1 368 ? 28.093 218.818 -38.792 1.00 23.90 368 GLU A CA 1
ATOM 2816 C C . GLU A 1 368 ? 28.396 219.752 -37.632 1.00 25.01 368 GLU A C 1
ATOM 2817 O O . GLU A 1 368 ? 29.563 220.045 -37.347 1.00 24.54 368 GLU A O 1
ATOM 2823 N N . THR A 1 369 ? 27.353 220.202 -36.931 1.00 24.97 369 THR A N 1
ATOM 2824 C CA . THR A 1 369 ? 27.572 220.990 -35.728 1.00 22.96 369 THR A CA 1
ATOM 2825 C C . THR A 1 369 ? 28.399 220.216 -34.706 1.00 23.54 369 THR A C 1
ATOM 2826 O O . THR A 1 369 ? 29.315 220.776 -34.092 1.00 24.78 369 THR A O 1
ATOM 2830 N N . LEU A 1 370 ? 28.108 218.924 -34.518 1.00 21.32 370 LEU A N 1
ATOM 2831 C CA . LEU A 1 370 ? 28.874 218.157 -33.536 1.00 24.46 370 LEU A CA 1
ATOM 2832 C C . LEU A 1 370 ? 30.310 217.935 -34.007 1.00 26.66 370 LEU A C 1
ATOM 2833 O O . LEU A 1 370 ? 31.247 217.984 -33.196 1.00 24.48 370 LEU A O 1
ATOM 2838 N N . ASP A 1 371 ? 30.512 217.701 -35.317 1.00 23.88 371 ASP A N 1
ATOM 2839 C CA . ASP A 1 371 ? 31.875 217.666 -35.846 1.00 22.96 371 ASP A CA 1
ATOM 2840 C C . ASP A 1 371 ? 32.616 218.959 -35.515 1.00 24.50 371 ASP A C 1
ATOM 2841 O O . ASP A 1 371 ? 33.769 218.928 -35.065 1.00 23.58 371 ASP A O 1
ATOM 2846 N N . ALA A 1 372 ? 31.952 220.108 -35.713 1.00 24.16 372 ALA A N 1
ATOM 2847 C CA . ALA A 1 372 ? 32.613 221.401 -35.550 1.00 25.83 372 ALA A CA 1
ATOM 2848 C C . ALA A 1 372 ? 32.956 221.663 -34.093 1.00 26.47 372 ALA A C 1
ATOM 2849 O O . ALA A 1 372 ? 34.059 222.129 -33.783 1.00 24.11 372 ALA A O 1
ATOM 2851 N N . ILE A 1 373 ? 32.021 221.353 -33.190 1.00 26.24 373 ILE A N 1
ATOM 2852 C CA . ILE A 1 373 ? 32.269 221.464 -31.753 1.00 25.45 373 ILE A CA 1
ATOM 2853 C C . ILE A 1 373 ? 33.457 220.597 -31.343 1.00 27.29 373 ILE A C 1
ATOM 2854 O O . ILE A 1 373 ? 34.367 221.043 -30.630 1.00 23.84 373 ILE A O 1
ATOM 2859 N N . HIS A 1 374 ? 33.446 219.330 -31.764 1.00 27.81 374 HIS A N 1
ATOM 2860 C CA . HIS A 1 374 ? 34.513 218.412 -31.380 1.00 29.14 374 HIS A CA 1
ATOM 2861 C C . HIS A 1 374 ? 35.883 218.889 -31.883 1.00 31.55 374 HIS A C 1
ATOM 2862 O O . HIS A 1 374 ? 36.881 218.803 -31.151 1.00 25.24 374 HIS A O 1
ATOM 2869 N N . LEU A 1 375 ? 35.952 219.405 -33.122 1.00 25.15 375 LEU A N 1
ATOM 2870 C CA . LEU A 1 375 ? 37.217 219.946 -33.626 1.00 26.81 375 LEU A CA 1
ATOM 2871 C C . LEU A 1 375 ? 37.681 221.146 -32.796 1.00 26.32 375 LEU A C 1
ATOM 2872 O O . LEU A 1 375 ? 38.872 221.283 -32.489 1.00 26.68 375 LEU A O 1
ATOM 2877 N N . ALA A 1 376 ? 36.755 222.023 -32.418 1.00 25.45 376 ALA A N 1
ATOM 2878 C CA . ALA A 1 376 ? 37.114 223.179 -31.600 1.00 27.65 376 ALA A CA 1
ATOM 2879 C C . ALA A 1 376 ? 37.681 222.752 -30.246 1.00 28.88 376 ALA A C 1
ATOM 2880 O O . ALA A 1 376 ? 38.726 223.250 -29.812 1.00 27.59 376 ALA A O 1
ATOM 2882 N N . GLN A 1 377 ? 37.003 221.821 -29.571 1.00 27.27 377 GLN A N 1
ATOM 2883 C CA . GLN A 1 377 ? 37.411 221.416 -28.228 1.00 27.53 377 GLN A CA 1
ATOM 2884 C C . GLN A 1 377 ? 38.720 220.634 -28.252 1.00 28.57 377 GLN A C 1
ATOM 2885 O O . GLN A 1 377 ? 39.584 220.831 -27.391 1.00 26.79 377 GLN A O 1
ATOM 2891 N N . LYS A 1 378 ? 38.890 219.754 -29.236 1.00 27.02 378 LYS A N 1
ATOM 2892 C CA . LYS A 1 378 ? 40.140 219.010 -29.362 1.00 26.29 378 LYS A CA 1
ATOM 2893 C C . LYS A 1 378 ? 41.3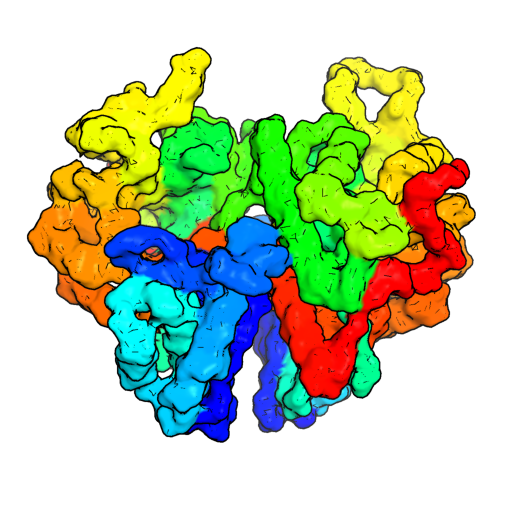36 219.944 -29.501 1.00 28.58 378 LYS A C 1
ATOM 2894 O O . LYS A 1 378 ? 42.435 219.618 -29.047 1.00 33.20 378 LYS A O 1
ATOM 2900 N N . SER A 1 379 ? 41.139 221.107 -30.107 1.00 28.68 379 SER A N 1
ATOM 2901 C CA . SER A 1 379 ? 42.203 222.065 -30.349 1.00 28.15 379 SER A CA 1
ATOM 2902 C C . SER A 1 379 ? 42.405 223.011 -29.193 1.00 29.66 379 SER A C 1
ATOM 2903 O O . SER A 1 379 ? 43.195 223.948 -29.313 1.00 32.57 379 SER A O 1
ATOM 2906 N N . GLY A 1 380 ? 41.696 222.810 -28.086 1.00 32.62 380 GLY A N 1
ATOM 2907 C CA . GLY A 1 380 ? 41.888 223.658 -26.930 1.00 27.52 380 GLY A CA 1
ATOM 2908 C C . GLY A 1 380 ? 41.083 224.930 -26.947 1.00 30.87 380 GLY A C 1
ATOM 2909 O O . GLY A 1 380 ? 41.393 225.849 -26.194 1.00 33.27 380 GLY A O 1
ATOM 2910 N N . MET A 1 381 ? 40.059 225.017 -27.786 1.00 30.76 381 MET A N 1
ATOM 2911 C CA . MET A 1 381 ? 39.147 226.153 -27.799 1.00 31.62 381 MET A CA 1
ATOM 2912 C C . MET A 1 381 ? 37.864 225.817 -27.051 1.00 29.01 381 MET A C 1
ATOM 2913 O O . MET A 1 381 ? 37.474 224.651 -26.937 1.00 28.64 381 MET A O 1
ATOM 2918 N N . THR A 1 382 ? 37.190 226.854 -26.558 1.00 26.96 382 THR A N 1
ATOM 2919 C CA . THR A 1 382 ? 35.837 226.667 -26.060 1.00 27.53 382 THR A CA 1
ATOM 2920 C C . THR A 1 382 ? 34.856 226.833 -27.217 1.00 28.45 382 THR A C 1
ATOM 2921 O O . THR A 1 382 ? 35.133 227.537 -28.190 1.00 28.23 382 THR A O 1
ATOM 2925 N N . ALA A 1 383 ? 33.726 226.130 -27.128 1.00 22.94 383 ALA A N 1
ATOM 2926 C CA . ALA A 1 383 ? 32.648 226.224 -28.108 1.00 26.95 383 ALA A CA 1
ATOM 2927 C C . ALA A 1 383 ? 31.434 226.781 -27.382 1.00 23.81 383 ALA A C 1
ATOM 2928 O O . ALA A 1 383 ? 30.872 226.117 -26.512 1.00 27.60 383 ALA A O 1
ATOM 2930 N N . VAL A 1 384 ? 31.057 228.009 -27.703 1.00 25.16 384 VAL A N 1
ATOM 2931 C CA . VAL A 1 384 ? 29.973 228.711 -27.026 1.00 24.44 384 VAL A CA 1
ATOM 2932 C C . VAL A 1 384 ? 28.707 228.523 -27.856 1.00 26.03 384 VAL A C 1
ATOM 2933 O O . VAL A 1 384 ? 28.622 229.026 -28.984 1.00 21.41 384 VAL A O 1
ATOM 2937 N N . ILE A 1 385 ? 27.727 227.799 -27.311 1.00 19.45 385 ILE A N 1
ATOM 2938 C CA . ILE A 1 385 ? 26.500 227.506 -28.044 1.00 22.07 385 ILE A CA 1
ATOM 2939 C C . ILE A 1 385 ? 25.654 228.770 -28.084 1.00 23.37 385 ILE A C 1
ATOM 2940 O O . ILE A 1 385 ? 25.341 229.348 -27.041 1.00 23.37 385 ILE A O 1
ATOM 2945 N N . SER A 1 386 ? 25.283 229.206 -29.286 1.00 25.46 386 SER A N 1
ATOM 2946 C CA . SER A 1 386 ? 24.723 230.538 -29.470 1.00 23.47 386 SER A CA 1
ATOM 2947 C C . SER A 1 386 ? 23.299 230.494 -30.015 1.00 20.28 386 SER A C 1
ATOM 2948 O O . SER A 1 386 ? 22.933 229.604 -30.775 1.00 19.52 386 SER A O 1
ATOM 2951 N N . HIS A 1 387 ? 22.503 231.475 -29.591 1.00 20.84 387 HIS A N 1
ATOM 2952 C CA . HIS A 1 387 ? 21.180 231.749 -30.121 1.00 18.83 387 HIS A CA 1
ATOM 2953 C C . HIS A 1 387 ? 21.308 232.571 -31.408 1.00 23.46 387 HIS A C 1
ATOM 2954 O O . HIS A 1 387 ? 22.411 232.893 -31.858 1.00 21.43 387 HIS A O 1
ATOM 2961 N N . ARG A 1 388 ? 20.170 232.916 -32.012 1.00 22.37 388 ARG A N 1
ATOM 2962 C CA . ARG A 1 388 ? 20.099 233.892 -33.097 1.00 19.77 388 ARG A CA 1
ATOM 2963 C C . ARG A 1 388 ? 19.200 235.047 -32.670 1.00 26.75 388 ARG A C 1
ATOM 2964 O O . ARG A 1 388 ? 18.566 235.013 -31.610 1.00 23.54 388 ARG A O 1
ATOM 2972 N N . SER A 1 389 ? 19.161 236.088 -33.504 1.00 23.93 389 SER A N 1
ATOM 2973 C CA . SER A 1 389 ? 18.275 237.216 -33.237 1.00 26.05 389 SER A CA 1
ATOM 2974 C C . SER A 1 389 ? 16.808 236.809 -33.321 1.00 25.25 389 SER A C 1
ATOM 2975 O O . SER A 1 389 ? 15.986 237.267 -32.518 1.00 24.32 389 SER A O 1
ATOM 2978 N N . GLY A 1 390 ? 16.456 235.982 -34.304 1.00 24.54 390 GLY A N 1
ATOM 2979 C CA . GLY A 1 390 ? 15.104 235.483 -34.457 1.00 25.08 390 GLY A CA 1
ATOM 2980 C C . GLY A 1 390 ? 15.017 234.082 -33.897 1.00 25.61 390 GLY A C 1
ATOM 2981 O O . GLY A 1 390 ? 15.744 233.190 -34.324 1.00 25.49 390 GLY A O 1
ATOM 2982 N N . GLU A 1 391 ? 14.134 233.892 -32.916 1.00 24.28 391 GLU A N 1
ATOM 2983 C CA . GLU A 1 391 ? 14.164 232.712 -32.064 1.00 26.20 391 GLU A CA 1
ATOM 2984 C C . GLU A 1 391 ? 12.742 232.252 -31.776 1.00 22.77 391 GLU A C 1
ATOM 2985 O O . GLU A 1 391 ? 11.770 232.846 -32.244 1.00 23.38 391 GLU A O 1
ATOM 2991 N N . SER A 1 392 ? 12.641 231.202 -30.962 1.00 22.05 392 SER A N 1
ATOM 2992 C CA . SER A 1 392 ? 11.380 230.557 -30.625 1.00 26.32 392 SER A CA 1
ATOM 2993 C C . SER A 1 392 ? 11.514 229.919 -29.243 1.00 26.54 392 SER A C 1
ATOM 2994 O O . SER A 1 392 ? 12.548 230.042 -28.579 1.00 27.39 392 SER A O 1
ATOM 2997 N N . GLU A 1 393 ? 10.456 229.223 -28.808 1.00 27.53 393 GLU A N 1
ATOM 2998 C CA . GLU A 1 393 ? 10.525 228.448 -27.569 1.00 27.54 393 GLU A CA 1
ATOM 2999 C C . GLU A 1 393 ? 11.341 227.165 -27.726 1.00 24.48 393 GLU A C 1
ATOM 3000 O O . GLU A 1 393 ? 11.476 226.404 -26.762 1.00 25.41 393 GLU A O 1
ATOM 3006 N N . ASP A 1 394 ? 11.879 226.896 -28.905 1.00 24.62 394 ASP A N 1
ATOM 3007 C CA . ASP A 1 394 ? 12.743 225.734 -29.071 1.00 25.29 394 ASP A CA 1
ATOM 3008 C C . ASP A 1 394 ? 13.977 225.892 -28.191 1.00 22.61 394 ASP A C 1
ATOM 3009 O O . ASP A 1 394 ? 14.573 226.971 -28.143 1.00 26.08 394 ASP A O 1
ATOM 3014 N N . THR A 1 395 ? 14.357 224.827 -27.471 1.00 20.06 395 THR A N 1
ATOM 3015 C CA . THR A 1 395 ? 15.469 224.923 -26.530 1.00 22.42 395 THR A CA 1
ATOM 3016 C C . THR A 1 395 ? 16.592 223.934 -26.837 1.00 22.06 395 THR A C 1
ATOM 3017 O O . THR A 1 395 ? 17.334 223.541 -25.940 1.00 20.02 395 THR A O 1
ATOM 3021 N N . THR A 1 396 ? 16.743 223.548 -28.105 1.00 21.60 396 THR A N 1
ATOM 3022 C CA . THR A 1 396 ? 17.786 222.597 -28.490 1.00 20.01 396 THR A CA 1
ATOM 3023 C C . THR A 1 396 ? 19.152 222.968 -27.922 1.00 19.50 396 THR A C 1
ATOM 3024 O O . THR A 1 396 ? 19.880 222.098 -27.424 1.00 21.81 396 THR A O 1
ATOM 3028 N N . ILE A 1 397 ? 19.515 224.255 -27.983 1.00 19.98 397 ILE A N 1
ATOM 3029 C CA . ILE A 1 397 ? 20.880 224.674 -27.661 1.00 21.89 397 ILE A CA 1
ATOM 3030 C C . ILE A 1 397 ? 21.192 224.507 -26.178 1.00 20.72 397 ILE A C 1
ATOM 3031 O O . ILE A 1 397 ? 22.370 224.406 -25.809 1.00 19.94 397 ILE A O 1
ATOM 3036 N N . ALA A 1 398 ? 20.167 224.506 -25.319 1.00 18.87 398 ALA A N 1
ATOM 3037 C CA . ALA A 1 398 ? 20.369 224.134 -23.921 1.00 20.04 398 ALA A CA 1
ATOM 3038 C C . ALA A 1 398 ? 20.852 222.697 -23.817 1.00 21.26 398 ALA A C 1
ATOM 3039 O O . ALA A 1 398 ? 21.880 222.420 -23.191 1.00 21.59 398 ALA A O 1
ATOM 3041 N N . ASP A 1 399 ? 20.119 221.762 -24.436 1.00 21.15 399 ASP A N 1
ATOM 3042 C CA . ASP A 1 399 ? 20.538 220.364 -24.392 1.00 23.08 399 ASP A CA 1
ATOM 3043 C C . ASP A 1 399 ? 21.879 220.179 -25.083 1.00 23.30 399 ASP A C 1
ATOM 3044 O O . ASP A 1 399 ? 22.712 219.389 -24.624 1.00 20.41 399 ASP A O 1
ATOM 3049 N N . LEU A 1 400 ? 22.117 220.922 -26.174 1.00 22.51 400 LEU A N 1
ATOM 3050 C CA . LEU A 1 400 ? 23.370 220.762 -26.901 1.00 19.72 400 LEU A CA 1
ATOM 3051 C C . LEU A 1 400 ? 24.533 221.205 -26.043 1.00 19.33 400 LEU A C 1
ATOM 3052 O O . LEU A 1 400 ? 25.544 220.500 -25.944 1.00 21.82 400 LEU A O 1
ATOM 3057 N N . ALA A 1 401 ? 24.393 222.357 -25.386 1.00 20.94 401 ALA A N 1
ATOM 3058 C CA . ALA A 1 401 ? 25.472 222.856 -24.539 1.00 21.36 401 ALA A CA 1
ATOM 3059 C C . ALA A 1 401 ? 25.834 221.857 -23.443 1.00 22.15 401 ALA A C 1
ATOM 3060 O O . ALA A 1 401 ? 27.021 221.656 -23.144 1.00 22.62 401 ALA A O 1
ATOM 3062 N N . VAL A 1 402 ? 24.829 221.217 -22.831 1.00 21.08 402 VAL A N 1
ATOM 3063 C CA . VAL A 1 402 ? 25.119 220.231 -21.786 1.00 27.09 402 VAL A CA 1
ATOM 3064 C C . VAL A 1 402 ? 25.701 218.958 -22.400 1.00 27.55 402 VAL A C 1
ATOM 3065 O O . VAL A 1 402 ? 26.667 218.386 -21.877 1.00 27.56 402 VAL A O 1
ATOM 3069 N N . ALA A 1 403 ? 25.145 218.521 -23.535 1.00 21.16 403 ALA A N 1
ATOM 3070 C CA . ALA A 1 403 ? 25.569 217.266 -24.163 1.00 25.77 403 ALA A CA 1
ATOM 3071 C C . ALA A 1 403 ? 27.059 217.259 -24.491 1.00 26.43 403 ALA A C 1
ATOM 3072 O O . ALA A 1 403 ? 27.720 216.230 -24.335 1.00 25.77 403 ALA A O 1
ATOM 3074 N N . VAL A 1 404 ? 27.604 218.383 -24.970 1.00 25.29 404 VAL A N 1
ATOM 3075 C CA . VAL A 1 404 ? 29.005 218.435 -25.385 1.00 23.07 404 VAL A CA 1
ATOM 3076 C C . VAL A 1 404 ? 29.903 219.038 -24.308 1.00 23.70 404 VAL A C 1
ATOM 3077 O O . VAL A 1 404 ? 31.101 219.226 -24.551 1.00 21.16 404 VAL A O 1
ATOM 3081 N N . SER A 1 405 ? 29.356 219.336 -23.119 1.00 22.71 405 SER A N 1
ATOM 3082 C CA . SER A 1 405 ? 30.098 220.013 -22.053 1.00 23.16 405 SER A CA 1
ATOM 3083 C C . SER A 1 405 ? 30.754 221.288 -22.579 1.00 27.57 405 SER A C 1
ATOM 3084 O O . SER A 1 405 ? 31.942 221.527 -22.372 1.00 27.91 405 SER A O 1
ATOM 3087 N N . SER A 1 406 ? 29.969 222.107 -23.282 1.00 20.90 406 SER A N 1
ATOM 3088 C CA . SER A 1 406 ? 30.501 223.367 -23.778 1.00 24.26 406 SER A CA 1
ATOM 3089 C C . SER A 1 406 ? 31.047 224.219 -22.640 1.00 23.48 406 SER A C 1
ATOM 3090 O O . SER A 1 406 ? 32.143 224.777 -22.749 1.00 25.96 406 SER A O 1
ATOM 3093 N N . GLY A 1 407 ? 30.308 224.316 -21.536 1.00 23.88 407 GLY A N 1
ATOM 3094 C CA . GLY A 1 407 ? 30.697 225.163 -20.432 1.00 22.93 407 GLY A CA 1
ATOM 3095 C C . GLY A 1 407 ? 30.212 226.586 -20.543 1.00 22.90 407 GLY A C 1
ATOM 3096 O O . GLY A 1 407 ? 30.261 227.319 -19.551 1.00 23.04 407 GLY A O 1
ATOM 3097 N N . GLN A 1 408 ? 29.747 227.004 -21.717 1.00 21.68 408 GLN A N 1
ATOM 3098 C CA . GLN A 1 408 ? 29.258 228.360 -21.909 1.00 21.66 408 GLN A CA 1
ATOM 3099 C C . GLN A 1 408 ? 28.141 228.348 -22.943 1.00 24.92 408 GLN A C 1
ATOM 3100 O O . GLN A 1 408 ? 28.214 227.643 -23.955 1.00 24.39 408 GLN A O 1
ATOM 3106 N N . ILE A 1 409 ? 27.121 229.152 -22.688 1.00 25.45 409 ILE A N 1
ATOM 3107 C CA . ILE A 1 409 ? 25.999 229.316 -23.596 1.00 22.86 409 ILE A CA 1
ATOM 3108 C C . ILE A 1 409 ? 25.712 230.809 -23.702 1.00 27.17 409 ILE A C 1
ATOM 3109 O O . ILE A 1 409 ? 25.952 231.575 -22.763 1.00 26.98 409 ILE A O 1
ATOM 3114 N N . LYS A 1 410 ? 25.234 231.227 -24.873 1.00 21.48 410 LYS A N 1
ATOM 3115 C CA . LYS A 1 410 ? 24.912 232.621 -25.155 1.00 24.11 410 LYS A CA 1
ATOM 3116 C C . LYS A 1 410 ? 23.493 232.643 -25.704 1.00 23.03 410 LYS A C 1
ATOM 3117 O O . LYS A 1 410 ? 23.272 232.352 -26.886 1.00 22.96 410 LYS A O 1
ATOM 3123 N N . THR A 1 411 ? 22.528 233.006 -24.867 1.00 19.74 411 THR A N 1
ATOM 3124 C CA . THR A 1 411 ? 21.154 232.871 -25.323 1.00 21.98 411 THR A CA 1
ATOM 3125 C C . THR A 1 411 ? 20.275 234.016 -24.823 1.00 27.60 411 THR A C 1
ATOM 3126 O O . THR A 1 411 ? 19.046 233.873 -24.729 1.00 25.63 411 THR A O 1
ATOM 3130 N N . GLY A 1 412 ? 20.875 235.161 -24.529 1.00 25.76 412 GLY A N 1
ATOM 3131 C CA . GLY A 1 412 ? 20.128 236.403 -24.462 1.00 23.95 412 GLY A CA 1
ATOM 3132 C C . GLY A 1 412 ? 19.986 236.921 -23.046 1.00 27.81 412 GLY A C 1
ATOM 3133 O O . GLY A 1 412 ? 20.522 236.367 -22.084 1.00 27.52 412 GLY A O 1
ATOM 3134 N N . SER A 1 413 ? 19.226 238.004 -22.936 1.00 25.28 413 SER A N 1
ATOM 3135 C CA . SER A 1 413 ? 19.016 238.617 -21.633 1.00 27.79 413 SER A CA 1
ATOM 3136 C C . SER A 1 413 ? 18.013 237.798 -20.826 1.00 25.99 413 SER A C 1
ATOM 3137 O O . SER A 1 413 ? 17.670 236.673 -21.191 1.00 25.52 413 SER A O 1
ATOM 3140 N N . LEU A 1 414 ? 17.528 238.356 -19.715 1.00 25.51 414 LEU A N 1
ATOM 3141 C CA . LEU A 1 414 ? 16.524 237.683 -18.883 1.00 25.70 414 LEU A CA 1
ATOM 3142 C C . LEU A 1 414 ? 15.124 238.263 -19.082 1.00 26.41 414 LEU A C 1
ATOM 3143 O O . LEU A 1 414 ? 14.389 238.511 -18.120 1.00 24.95 414 LEU A O 1
ATOM 3148 N N . SER A 1 415 ? 14.730 238.486 -20.330 1.00 25.37 415 SER A N 1
ATOM 3149 C CA . SER A 1 415 ? 13.324 238.691 -20.639 1.00 25.15 415 SER A CA 1
ATOM 3150 C C . SER A 1 415 ? 13.078 238.168 -22.043 1.00 21.68 415 SER A C 1
ATOM 3151 O O . SER A 1 415 ? 14.019 237.938 -22.803 1.00 21.59 415 SER A O 1
ATOM 3154 N N . ARG A 1 416 ? 11.796 237.977 -22.364 1.00 18.98 416 ARG A N 1
ATOM 3155 C CA . ARG A 1 416 ? 11.288 237.360 -23.593 1.00 23.96 416 ARG A CA 1
ATOM 3156 C C . ARG A 1 416 ? 11.425 235.848 -23.524 1.00 25.87 416 ARG A C 1
ATOM 3157 O O . ARG A 1 416 ? 12.517 235.315 -23.262 1.00 20.52 416 ARG A O 1
ATOM 3165 N N . THR A 1 417 ? 10.319 235.154 -23.797 1.00 23.65 417 THR A N 1
ATOM 3166 C CA . THR A 1 417 ? 10.341 233.699 -23.777 1.00 22.51 417 THR A CA 1
ATOM 3167 C C . THR A 1 417 ? 11.361 233.138 -24.763 1.00 23.34 417 THR A C 1
ATOM 3168 O O . THR A 1 417 ? 11.912 232.061 -24.515 1.00 22.86 417 THR A O 1
ATOM 3172 N N . ASP A 1 418 ? 11.655 233.860 -25.862 1.00 21.71 418 ASP A N 1
ATOM 3173 C CA . ASP A 1 418 ? 12.617 233.348 -26.839 1.00 23.48 418 ASP A CA 1
ATOM 3174 C C . ASP A 1 418 ? 14.004 233.163 -26.239 1.00 22.37 418 ASP A C 1
ATOM 3175 O O . ASP A 1 418 ? 14.789 232.358 -26.747 1.00 22.92 418 ASP A O 1
ATOM 3180 N N . ARG A 1 419 ? 14.312 233.867 -25.163 1.00 23.37 419 ARG A N 1
ATOM 3181 C CA . ARG A 1 419 ? 15.524 233.644 -24.394 1.00 19.66 419 ARG A CA 1
ATOM 3182 C C . ARG A 1 419 ? 15.260 232.849 -23.114 1.00 22.20 419 ARG A C 1
ATOM 3183 O O . ARG A 1 419 ? 16.002 231.908 -22.811 1.00 22.25 419 ARG A O 1
ATOM 3191 N N . ILE A 1 420 ? 14.179 233.181 -22.395 1.00 21.60 420 ILE A N 1
ATOM 3192 C CA . ILE A 1 420 ? 13.899 232.621 -21.068 1.00 22.51 420 ILE A CA 1
ATOM 3193 C C . ILE A 1 420 ? 13.694 231.109 -21.140 1.00 22.40 420 ILE A C 1
ATOM 3194 O O . ILE A 1 420 ? 14.129 230.365 -20.249 1.00 22.32 420 ILE A O 1
ATOM 3199 N N . ALA A 1 421 ? 13.056 230.626 -22.211 1.00 22.17 421 ALA A N 1
ATOM 3200 C CA . ALA A 1 421 ? 12.825 229.187 -22.348 1.00 23.88 421 ALA A CA 1
ATOM 3201 C C . ALA A 1 421 ? 14.125 228.387 -22.267 1.00 20.63 421 ALA A C 1
ATOM 3202 O O . ALA A 1 421 ? 14.126 227.258 -21.767 1.00 23.36 421 ALA A O 1
ATOM 3204 N N . LYS A 1 422 ? 15.234 228.935 -22.766 1.00 21.39 422 LYS A N 1
ATOM 3205 C CA . LYS A 1 422 ? 16.491 228.197 -22.712 1.00 20.32 422 LYS A CA 1
ATOM 3206 C C . LYS A 1 422 ? 17.009 228.104 -21.282 1.00 21.20 422 LYS A C 1
ATOM 3207 O O . LYS A 1 422 ? 17.543 227.065 -20.878 1.00 20.33 422 LYS A O 1
ATOM 3213 N N . TYR A 1 423 ? 16.885 229.184 -20.505 1.00 20.17 423 TYR A N 1
ATOM 3214 C CA . TYR A 1 423 ? 17.300 229.106 -19.107 1.00 21.30 423 TYR A CA 1
ATOM 3215 C C . TYR A 1 423 ? 16.397 228.156 -18.341 1.00 19.38 423 TYR A C 1
ATOM 3216 O O . TYR A 1 423 ? 16.863 227.410 -17.471 1.00 22.48 423 TYR A O 1
ATOM 3225 N N . ASN A 1 424 ? 15.109 228.146 -18.685 1.00 19.94 424 ASN A N 1
ATOM 3226 C CA . ASN A 1 424 ? 14.172 227.228 -18.060 1.00 20.10 424 ASN A CA 1
ATOM 3227 C C . ASN A 1 424 ? 14.513 225.786 -18.404 1.00 23.44 424 ASN A C 1
ATOM 3228 O O . ASN A 1 424 ? 14.405 224.892 -17.551 1.00 21.58 424 ASN A O 1
ATOM 3233 N N . ARG A 1 425 ? 14.919 225.535 -19.653 1.00 21.52 425 ARG A N 1
ATOM 3234 C CA . ARG A 1 425 ? 15.323 224.183 -20.012 1.00 23.10 425 ARG A CA 1
ATOM 3235 C C . ARG A 1 425 ? 16.561 223.758 -19.223 1.00 22.16 425 ARG A C 1
ATOM 3236 O O . ARG A 1 425 ? 16.663 222.604 -18.792 1.00 21.93 425 ARG A O 1
ATOM 3244 N N . LEU A 1 426 ? 17.503 224.687 -19.007 1.00 16.60 426 LEU A N 1
ATOM 3245 C CA . LEU A 1 426 ? 18.670 224.388 -18.185 1.00 19.12 426 LEU A CA 1
ATOM 3246 C C . LEU A 1 426 ? 18.278 224.110 -16.726 1.00 22.99 426 LEU A C 1
ATOM 3247 O O . LEU A 1 426 ? 18.881 223.258 -16.071 1.00 18.95 426 LEU A O 1
ATOM 3252 N N . LEU A 1 427 ? 17.257 224.804 -16.207 1.00 17.25 427 LEU A N 1
ATOM 3253 C CA . LEU A 1 427 ? 16.776 224.496 -14.866 1.00 19.54 427 LEU A CA 1
ATOM 3254 C C . LEU A 1 427 ? 16.186 223.090 -14.807 1.00 22.30 427 LEU A C 1
ATOM 3255 O O . LEU A 1 427 ? 16.405 222.363 -13.830 1.00 19.33 427 LEU A O 1
ATOM 3260 N N . VAL A 1 428 ? 15.445 222.683 -15.851 1.00 19.82 428 VAL A N 1
ATOM 3261 C CA . VAL A 1 428 ? 14.907 221.322 -15.891 1.00 22.58 428 VAL A CA 1
ATOM 3262 C C . VAL A 1 428 ? 16.041 220.299 -16.046 1.00 25.14 428 VAL A C 1
ATOM 3263 O O . VAL A 1 428 ? 16.021 219.228 -15.426 1.00 20.99 428 VAL A O 1
ATOM 3267 N N . ILE A 1 429 ? 17.047 220.602 -16.872 1.00 23.36 429 ILE A N 1
ATOM 3268 C CA . ILE A 1 429 ? 18.170 219.675 -16.996 1.00 23.05 429 ILE A CA 1
ATOM 3269 C C . ILE A 1 429 ? 18.926 219.583 -15.674 1.00 21.74 429 ILE A C 1
ATOM 3270 O O . ILE A 1 429 ? 19.348 218.496 -15.259 1.00 21.60 429 ILE A O 1
ATOM 3275 N N . GLU A 1 430 ? 19.101 220.718 -14.988 1.00 20.34 430 GLU A N 1
ATOM 3276 C CA . GLU A 1 430 ? 19.757 220.694 -13.685 1.00 21.70 430 GLU A CA 1
ATOM 3277 C C . GLU A 1 430 ? 18.974 219.830 -12.701 1.00 23.68 430 GLU A C 1
ATOM 3278 O O . GLU A 1 430 ? 19.562 219.070 -11.923 1.00 22.10 430 GLU A O 1
ATOM 3284 N N . GLU A 1 431 ? 17.644 219.921 -12.736 1.00 24.96 431 GLU A N 1
ATOM 3285 C CA . GLU A 1 431 ? 16.818 219.112 -11.848 1.00 24.53 431 GLU A CA 1
ATOM 3286 C C . GLU A 1 431 ? 16.947 217.631 -12.189 1.00 29.40 431 GLU A C 1
ATOM 3287 O O . GLU A 1 431 ? 17.056 216.788 -11.286 1.00 25.35 431 GLU A O 1
ATOM 3293 N N . TYR A 1 432 ? 16.981 217.298 -13.488 1.00 22.86 432 TYR A N 1
ATOM 3294 C CA . TYR A 1 432 ? 17.149 215.901 -13.889 1.00 26.09 432 TYR A CA 1
ATOM 3295 C C . TYR A 1 432 ? 18.480 215.345 -13.392 1.00 26.83 432 TYR A C 1
ATOM 3296 O O . TYR A 1 432 ? 18.533 214.245 -12.823 1.00 26.68 432 TYR A O 1
ATOM 3305 N N . LEU A 1 433 ? 19.566 216.102 -13.581 1.00 23.90 433 LEU A N 1
ATOM 3306 C CA . LEU A 1 433 ? 20.879 215.631 -13.147 1.00 25.05 433 LEU A CA 1
ATOM 3307 C C . LEU A 1 433 ? 20.981 215.561 -11.627 1.00 31.64 433 LEU A C 1
ATOM 3308 O O . LEU A 1 433 ? 21.692 214.703 -11.093 1.00 31.80 433 LEU A O 1
ATOM 3313 N N . ASN A 1 434 ? 20.272 216.431 -10.903 1.00 29.87 434 ASN A N 1
ATOM 3314 C CA . ASN A 1 434 ? 20.374 216.388 -9.447 1.00 30.48 434 ASN A CA 1
ATOM 3315 C C . ASN A 1 434 ? 19.818 215.078 -8.883 1.00 30.71 434 ASN A C 1
ATOM 3316 O O . ASN A 1 434 ? 20.380 214.522 -7.933 1.00 31.13 434 ASN A O 1
ATOM 3321 N N . SER A 1 435 ? 18.744 214.547 -9.468 1.00 30.81 435 SER A N 1
ATOM 3322 C CA . SER A 1 435 ? 18.200 213.305 -8.925 1.00 36.18 435 SER A CA 1
ATOM 3323 C C . SER A 1 435 ? 18.793 212.036 -9.544 1.00 34.70 435 SER A C 1
ATOM 3324 O O . SER A 1 435 ? 18.935 211.041 -8.832 1.00 44.84 435 SER A O 1
ATOM 3327 N N . TYR A 1 436 ? 19.183 212.039 -10.821 1.00 38.63 436 TYR A N 1
ATOM 3328 C CA . TYR A 1 436 ? 19.635 210.822 -11.498 1.00 36.45 436 TYR A CA 1
ATOM 3329 C C . TYR A 1 436 ? 21.127 210.794 -11.796 1.00 36.56 436 TYR A C 1
ATOM 3330 O O . TYR A 1 436 ? 21.604 209.828 -12.408 1.00 32.40 436 TYR A O 1
ATOM 3339 N N . ALA A 1 437 ? 21.874 211.806 -11.353 1.00 37.01 437 ALA A N 1
ATOM 3340 C CA . ALA A 1 437 ? 23.312 211.897 -11.573 1.00 32.84 437 ALA A CA 1
ATOM 3341 C C . ALA A 1 437 ? 23.900 212.981 -10.671 1.00 35.61 437 ALA A C 1
ATOM 3342 O O . ALA A 1 437 ? 23.661 212.987 -9.454 1.00 35.99 437 ALA A O 1
ATOM 3344 N N . LYS A 1 438 ? 24.648 213.921 -11.256 1.00 38.99 438 LYS A N 1
ATOM 3345 C CA . LYS A 1 438 ? 25.055 215.127 -10.536 1.00 39.39 438 LYS A CA 1
ATOM 3346 C C . LYS A 1 438 ? 25.108 216.297 -11.513 1.00 35.42 438 LYS A C 1
ATOM 3347 O O . LYS A 1 438 ? 25.515 216.138 -12.672 1.00 34.46 438 LYS A O 1
ATOM 3353 N N . ALA A 1 439 ? 24.690 217.468 -11.051 1.00 32.94 439 ALA A N 1
ATOM 3354 C CA . ALA A 1 439 ? 24.825 218.688 -11.839 1.00 33.32 439 ALA A CA 1
ATOM 3355 C C . ALA A 1 439 ? 26.057 219.419 -11.339 1.00 32.40 439 ALA A C 1
ATOM 3356 O O . ALA A 1 439 ? 26.179 219.677 -10.141 1.00 34.70 439 ALA A O 1
ATOM 3358 N N . ASP A 1 440 ? 26.983 219.711 -12.241 1.00 32.76 440 ASP A N 1
ATOM 3359 C CA . ASP A 1 440 ? 28.167 220.491 -11.915 1.00 32.99 440 ASP A CA 1
ATOM 3360 C C . ASP A 1 440 ? 28.055 221.886 -12.521 1.00 31.05 440 ASP A C 1
ATOM 3361 O O . ASP A 1 440 ? 27.822 222.036 -13.730 1.00 29.69 440 ASP A O 1
ATOM 3366 N N . TYR A 1 441 ? 28.204 222.892 -11.672 1.00 29.62 441 TYR A N 1
ATOM 3367 C CA . TYR A 1 441 ? 28.487 224.259 -12.081 1.00 26.28 441 TYR A CA 1
ATOM 3368 C C . TYR A 1 441 ? 29.845 224.608 -11.492 1.00 29.61 441 TYR A C 1
ATOM 3369 O O . TYR A 1 441 ? 30.015 224.585 -10.265 1.00 29.07 441 TYR A O 1
ATOM 3378 N N . ILE A 1 442 ? 30.816 224.892 -12.358 1.00 25.39 442 ILE A N 1
ATOM 3379 C CA . ILE A 1 442 ? 32.204 225.073 -11.945 1.00 27.72 442 ILE A CA 1
ATOM 3380 C C . ILE A 1 442 ? 32.689 226.504 -12.174 1.00 30.47 442 ILE A C 1
ATOM 3381 O O . ILE A 1 442 ? 33.890 226.773 -12.050 1.00 28.98 442 ILE A O 1
ATOM 3386 N N . GLY A 1 443 ? 31.788 227.422 -12.522 1.00 26.00 443 GLY A N 1
ATOM 3387 C CA . GLY A 1 443 ? 32.134 228.834 -12.616 1.00 21.46 443 GLY A CA 1
ATOM 3388 C C . GLY A 1 443 ? 33.313 229.090 -13.541 1.00 27.38 443 GLY A C 1
ATOM 3389 O O . GLY A 1 443 ? 33.329 228.649 -14.700 1.00 25.90 443 GLY A O 1
ATOM 3390 N N . ARG A 1 444 ? 34.323 229.802 -13.013 1.00 23.79 444 ARG A N 1
ATOM 3391 C CA . ARG A 1 444 ? 35.460 230.242 -13.815 1.00 28.80 444 ARG A CA 1
ATOM 3392 C C . ARG A 1 444 ? 36.249 229.077 -14.399 1.00 32.63 444 ARG A C 1
ATOM 3393 O O . ARG A 1 444 ? 36.989 229.273 -15.369 1.00 29.78 444 ARG A O 1
ATOM 3401 N N . GLU A 1 445 ? 36.096 227.869 -13.851 1.00 27.86 445 GLU A N 1
ATOM 3402 C CA . GLU A 1 445 ? 36.866 226.744 -14.366 1.00 31.40 445 GLU A CA 1
ATOM 3403 C C . GLU A 1 445 ? 36.470 226.330 -15.780 1.00 25.97 445 GLU A C 1
ATOM 3404 O O . GLU A 1 445 ? 37.125 225.450 -16.338 1.00 31.29 445 GLU A O 1
ATOM 3410 N N . VAL A 1 446 ? 35.419 226.903 -16.372 1.00 26.28 446 VAL A N 1
ATOM 3411 C CA . VAL A 1 446 ? 35.072 226.488 -17.733 1.00 26.93 446 VAL A CA 1
ATOM 3412 C C . VAL A 1 446 ? 36.055 227.041 -18.760 1.00 30.49 446 VAL A C 1
ATOM 3413 O O . VAL A 1 446 ? 36.130 226.529 -19.886 1.00 26.59 446 VAL A O 1
ATOM 3417 N N . PHE A 1 447 ? 36.823 228.070 -18.403 1.00 28.35 447 PHE A N 1
ATOM 3418 C CA . PHE A 1 447 ? 37.802 228.657 -19.315 1.00 28.02 447 PHE A CA 1
ATOM 3419 C C . PHE A 1 447 ? 39.086 227.822 -19.337 1.00 29.63 447 PHE A C 1
ATOM 3420 O O . PHE A 1 447 ? 40.174 228.284 -19.007 1.00 27.97 447 PHE A O 1
ATOM 3428 N N . TYR A 1 448 ? 38.943 226.560 -19.751 1.00 31.33 448 TYR A N 1
ATOM 3429 C CA . TYR A 1 448 ? 40.117 225.711 -19.946 1.00 31.53 448 TYR A CA 1
ATOM 3430 C C . TYR A 1 448 ? 40.993 226.200 -21.094 1.00 31.42 448 TYR A C 1
ATOM 3431 O O . TYR A 1 448 ? 42.141 225.760 -21.213 1.00 33.43 448 TYR A O 1
ATOM 3440 N N . ASN A 1 449 ? 40.475 227.086 -21.947 1.00 33.84 449 ASN A N 1
ATOM 3441 C CA . ASN A 1 449 ? 41.246 227.656 -23.049 1.00 32.38 449 ASN A CA 1
ATOM 3442 C C . ASN A 1 449 ? 42.180 228.771 -22.601 1.00 32.31 449 ASN A C 1
ATOM 3443 O O . ASN A 1 449 ? 42.977 229.241 -23.414 1.00 36.95 449 ASN A O 1
ATOM 3448 N N . LEU A 1 450 ? 42.101 229.211 -21.349 1.00 28.13 450 LEU A N 1
ATOM 3449 C CA . LEU A 1 450 ? 42.921 230.314 -20.864 1.00 34.13 450 LEU A CA 1
ATOM 3450 C C . LEU A 1 450 ? 44.105 229.748 -20.095 1.00 37.47 450 LEU A C 1
ATOM 3451 O O . LEU A 1 450 ? 43.921 229.043 -19.097 1.00 32.57 450 LEU A O 1
ATOM 3456 N N . LYS A 1 451 ? 45.313 230.060 -20.570 1.00 40.67 451 LYS A N 1
ATOM 3457 C CA . LYS A 1 451 ? 46.535 229.537 -19.965 1.00 42.86 451 LYS A CA 1
ATOM 3458 C C . LYS A 1 451 ? 46.661 229.970 -18.506 1.00 44.90 451 LYS A C 1
ATOM 3459 O O . LYS A 1 451 ? 47.063 229.178 -17.646 1.00 41.95 451 LYS A O 1
ATOM 3465 N N . LYS A 1 452 ? 46.313 231.223 -18.206 1.00 46.34 452 LYS A N 1
ATOM 3466 C CA . LYS A 1 452 ? 46.372 231.722 -16.835 1.00 50.88 452 LYS A CA 1
ATOM 3467 C C . LYS A 1 452 ? 45.273 232.764 -16.654 1.00 47.60 452 LYS A C 1
ATOM 3468 O O . LYS A 1 452 ? 45.447 233.933 -17.012 1.00 51.43 452 LYS A O 1
ATOM 3474 N N . LEU A 1 453 ? 44.161 232.346 -16.076 1.00 47.10 453 LEU A N 1
ATOM 3475 C CA . LEU A 1 453 ? 43.190 233.318 -15.610 1.00 49.80 453 LEU A CA 1
ATOM 3476 C C . LEU A 1 453 ? 43.671 233.953 -14.305 1.00 49.60 453 LEU A C 1
ATOM 3477 O O . LEU A 1 453 ? 44.032 233.248 -13.356 1.00 51.01 453 LEU A O 1
ATOM 3482 N N . GLU A 1 454 ? 43.669 235.277 -14.262 1.00 47.64 454 GLU A N 1
ATOM 3483 C CA . GLU A 1 454 ? 44.186 236.041 -13.139 1.00 49.80 454 GLU A CA 1
ATOM 3484 C C . GLU A 1 454 ? 43.041 236.592 -12.303 1.00 47.41 454 GLU A C 1
ATOM 3485 O O . GLU A 1 454 ? 41.872 236.504 -12.683 1.00 44.72 454 GLU A O 1
ATOM 3491 N N . HIS A 1 455 ? 43.401 237.151 -11.140 1.00 43.76 455 HIS A N 1
ATOM 3492 C CA . HIS A 1 455 ? 42.476 237.963 -10.359 1.00 43.37 455 HIS A CA 1
ATOM 3493 C C . HIS A 1 455 ? 42.325 239.320 -11.026 1.00 41.54 455 HIS A C 1
ATOM 3494 O O . HIS A 1 455 ? 43.321 239.990 -11.317 1.00 41.76 455 HIS A O 1
ATOM 3501 N N . HIS A 1 456 ? 41.080 239.740 -11.255 1.00 38.65 456 HIS A N 1
ATOM 3502 C CA . HIS A 1 456 ? 40.881 241.029 -11.904 1.00 43.57 456 HIS A CA 1
ATOM 3503 C C . HIS A 1 456 ? 41.359 242.182 -11.027 1.00 42.48 456 HIS A C 1
ATOM 3504 O O . HIS A 1 456 ? 41.997 243.116 -11.524 1.00 42.04 456 HIS A O 1
ATOM 3511 N N . HIS A 1 457 ? 41.047 242.146 -9.727 1.00 42.09 457 HIS A N 1
ATOM 3512 C CA . HIS A 1 457 ? 41.440 243.247 -8.853 1.00 47.77 457 HIS A CA 1
ATOM 3513 C C . HIS A 1 457 ? 42.956 243.350 -8.694 1.00 47.97 457 HIS A C 1
ATOM 3514 O O . HIS A 1 457 ? 43.451 244.416 -8.307 1.00 44.44 457 HIS A O 1
ATOM 3521 N N . HIS A 1 458 ? 43.695 242.283 -9.002 1.00 44.72 458 HIS A N 1
ATOM 3522 C CA . HIS A 1 458 ? 45.151 242.334 -8.958 1.00 49.49 458 HIS A CA 1
ATOM 3523 C C . HIS A 1 458 ? 45.684 243.416 -9.890 1.00 49.32 458 HIS A C 1
ATOM 3524 O O . HIS A 1 458 ? 45.162 243.633 -10.991 1.00 47.21 458 HIS A O 1
ATOM 3531 N N . HIS A 1 459 ? 46.735 244.098 -9.436 1.00 49.67 459 HIS A N 1
ATOM 3532 C CA . HIS A 1 459 ? 47.426 245.053 -10.286 1.00 56.15 459 HIS A CA 1
ATOM 3533 C C . HIS A 1 459 ? 48.275 244.298 -11.302 1.00 57.00 459 HIS A C 1
ATOM 3534 O O . HIS A 1 459 ? 49.211 243.583 -10.927 1.00 56.08 459 HIS A O 1
ATOM 3541 N N . HIS A 1 460 ? 47.947 244.454 -12.583 1.00 61.94 460 HIS A N 1
ATOM 3542 C CA . HIS A 1 460 ? 48.682 243.775 -13.645 1.00 63.73 460 HIS A CA 1
ATOM 3543 C C . HIS A 1 460 ? 49.828 244.648 -14.173 1.00 67.65 460 HIS A C 1
ATOM 3544 O O . HIS A 1 460 ? 49.691 245.857 -14.422 1.00 63.64 460 HIS A O 1
ATOM 3552 N N . SER B 1 2 ? -8.077 207.938 -17.675 1.00 35.17 2 SER B N 1
ATOM 3553 C CA . SER B 1 2 ? -7.199 207.067 -16.904 1.00 35.99 2 SER B CA 1
ATOM 3554 C C . SER B 1 2 ? -6.720 207.765 -15.624 1.00 38.10 2 SER B C 1
ATOM 3555 O O . SER B 1 2 ? -6.830 208.987 -15.495 1.00 37.79 2 SER B O 1
ATOM 3558 N N . LYS B 1 3 ? -6.198 206.993 -14.674 1.00 34.73 3 LYS B N 1
ATOM 3559 C CA . LYS B 1 3 ? -5.877 207.532 -13.355 1.00 38.50 3 LYS B CA 1
ATOM 3560 C C . LYS B 1 3 ? -4.615 208.385 -13.394 1.00 32.06 3 LYS B C 1
ATOM 3561 O O . LYS B 1 3 ? -3.637 208.041 -14.057 1.00 32.72 3 LYS B O 1
ATOM 3567 N N . ILE B 1 4 ? -4.648 209.506 -12.673 1.00 34.52 4 ILE B N 1
ATOM 3568 C CA . ILE B 1 4 ? -3.453 210.317 -12.479 1.00 29.56 4 ILE B CA 1
ATOM 3569 C C . ILE B 1 4 ? -2.479 209.546 -11.601 1.00 35.31 4 ILE B C 1
ATOM 3570 O O . ILE B 1 4 ? -2.834 209.085 -10.508 1.00 30.70 4 ILE B O 1
ATOM 3575 N N . THR B 1 5 ? -1.243 209.396 -12.079 1.00 33.88 5 THR B N 1
ATOM 3576 C CA . THR B 1 5 ? -0.220 208.692 -11.322 1.00 29.20 5 THR B CA 1
ATOM 3577 C C . THR B 1 5 ? 0.813 209.616 -10.689 1.00 33.53 5 THR B C 1
ATOM 3578 O O . THR B 1 5 ? 1.404 209.257 -9.660 1.00 31.05 5 THR B O 1
ATOM 3582 N N . LYS B 1 6 ? 1.034 210.798 -11.267 1.00 30.33 6 LYS B N 1
ATOM 3583 C CA . LYS B 1 6 ? 2.115 211.676 -10.841 1.00 29.34 6 LYS B CA 1
ATOM 3584 C C . LYS B 1 6 ? 1.725 213.123 -11.118 1.00 31.18 6 LYS B C 1
ATOM 3585 O O . LYS B 1 6 ? 1.220 213.432 -12.203 1.00 26.49 6 LYS B O 1
ATOM 3591 N N . VAL B 1 7 ? 1.952 213.993 -10.130 1.00 27.47 7 VAL B N 1
ATOM 3592 C CA . VAL B 1 7 ? 1.805 215.439 -10.258 1.00 24.20 7 VAL B CA 1
ATOM 3593 C C . VAL B 1 7 ? 3.069 216.068 -9.686 1.00 24.24 7 VAL B C 1
ATOM 3594 O O . VAL B 1 7 ? 3.439 215.771 -8.551 1.00 30.41 7 VAL B O 1
ATOM 3598 N N . PHE B 1 8 ? 3.746 216.910 -10.469 1.00 23.82 8 PHE B N 1
ATOM 3599 C CA . PHE B 1 8 ? 5.006 217.504 -10.031 1.00 23.67 8 PHE B CA 1
ATOM 3600 C C . PHE B 1 8 ? 5.114 218.932 -10.551 1.00 23.70 8 PHE B C 1
ATOM 3601 O O . PHE B 1 8 ? 4.872 219.188 -11.735 1.00 25.47 8 PHE B O 1
ATOM 3609 N N . ALA B 1 9 ? 5.499 219.848 -9.665 1.00 23.04 9 ALA B N 1
ATOM 3610 C CA . ALA B 1 9 ? 5.642 221.268 -9.957 1.00 22.52 9 ALA B CA 1
ATOM 3611 C C . ALA B 1 9 ? 7.090 221.705 -9.765 1.00 24.06 9 ALA B C 1
ATOM 3612 O O . ALA B 1 9 ? 7.818 221.147 -8.934 1.00 22.55 9 ALA B O 1
ATOM 3614 N N . ARG B 1 10 ? 7.493 222.726 -10.528 1.00 18.73 10 ARG B N 1
ATOM 3615 C CA . ARG B 1 10 ? 8.820 223.310 -10.425 1.00 18.15 10 ARG B CA 1
ATOM 3616 C C . ARG B 1 10 ? 8.712 224.813 -10.647 1.00 22.41 10 ARG B C 1
ATOM 3617 O O . ARG B 1 10 ? 7.753 225.317 -11.247 1.00 23.09 10 ARG B O 1
ATOM 3625 N N . GLU B 1 11 ? 9.724 225.524 -10.164 1.00 19.51 11 GLU B N 1
ATOM 3626 C CA . GLU B 1 11 ? 9.844 226.964 -10.353 1.00 22.49 11 GLU B CA 1
ATOM 3627 C C . GLU B 1 11 ? 10.738 227.249 -11.559 1.00 22.52 11 GLU B C 1
ATOM 3628 O O . GLU B 1 11 ? 11.873 226.764 -11.631 1.00 20.51 11 GLU B O 1
ATOM 3634 N N . ILE B 1 12 ? 10.207 228.012 -12.511 1.00 20.55 12 ILE B N 1
ATOM 3635 C CA . ILE B 1 12 ? 10.949 228.483 -13.667 1.00 16.76 12 ILE B CA 1
ATOM 3636 C C . ILE B 1 12 ? 10.739 229.990 -13.730 1.00 22.74 12 ILE B C 1
ATOM 3637 O O . ILE B 1 12 ? 10.175 230.580 -12.795 1.00 21.30 12 ILE B O 1
ATOM 3642 N N . LEU B 1 13 ? 11.162 230.620 -14.834 1.00 20.36 13 LEU B N 1
ATOM 3643 C CA . LEU B 1 13 ? 11.041 232.062 -15.026 1.00 20.63 13 LEU B CA 1
ATOM 3644 C C . LEU B 1 13 ? 10.009 232.391 -16.108 1.00 23.95 13 LEU B C 1
ATOM 3645 O O . LEU B 1 13 ? 9.865 231.657 -17.097 1.00 18.83 13 LEU B O 1
ATOM 3650 N N . ASP B 1 14 ? 9.291 233.497 -15.923 1.00 20.08 14 ASP B N 1
ATOM 3651 C CA . ASP B 1 14 ? 8.331 233.960 -16.921 1.00 21.75 14 ASP B CA 1
ATOM 3652 C C . ASP B 1 14 ? 9.021 234.923 -17.894 1.00 19.70 14 ASP B C 1
ATOM 3653 O O . ASP B 1 14 ? 10.235 235.130 -17.832 1.00 20.02 14 ASP B O 1
ATOM 3658 N N . SER B 1 15 ? 8.248 235.553 -18.790 1.00 17.70 15 SER B N 1
ATOM 3659 C CA . SER B 1 15 ? 8.844 236.335 -19.872 1.00 20.42 15 SER B CA 1
ATOM 3660 C C . SER B 1 15 ? 9.377 237.689 -19.416 1.00 22.70 15 SER B C 1
ATOM 3661 O O . SER B 1 15 ? 10.026 238.380 -20.208 1.00 19.89 15 SER B O 1
ATOM 3664 N N . ARG B 1 16 ? 9.126 238.085 -18.166 1.00 21.76 16 ARG B N 1
ATOM 3665 C CA . ARG B 1 16 ? 9.707 239.301 -17.615 1.00 23.38 16 ARG B CA 1
ATOM 3666 C C . ARG B 1 16 ? 10.891 239.015 -16.707 1.00 21.45 16 ARG B C 1
ATOM 3667 O O . ARG B 1 16 ? 11.362 239.921 -16.019 1.00 22.82 16 ARG B O 1
ATOM 3675 N N . GLY B 1 17 ? 11.374 237.779 -16.675 1.00 22.00 17 GLY B N 1
ATOM 3676 C CA . GLY B 1 17 ? 12.471 237.465 -15.788 1.00 20.77 17 GLY B CA 1
ATOM 3677 C C . GLY B 1 17 ? 12.072 237.268 -14.346 1.00 25.15 17 GLY B C 1
ATOM 3678 O O . GLY B 1 17 ? 12.935 237.354 -13.468 1.00 23.50 17 GLY B O 1
ATOM 3679 N N . ASN B 1 18 ? 10.768 236.985 -14.066 1.00 20.14 18 ASN B N 1
ATOM 3680 C CA . ASN B 1 18 ? 10.299 236.746 -12.698 1.00 23.49 18 ASN B CA 1
ATOM 3681 C C . ASN B 1 18 ? 9.818 235.308 -12.530 1.00 25.53 18 ASN B C 1
ATOM 3682 O O . ASN B 1 18 ? 9.294 234.719 -13.477 1.00 24.67 18 ASN B O 1
ATOM 3687 N N . PRO B 1 19 ? 9.984 234.719 -11.342 1.00 24.78 19 PRO B N 1
ATOM 3688 C CA . PRO B 1 19 ? 9.606 233.313 -11.155 1.00 19.80 19 PRO B CA 1
ATOM 3689 C C . PRO B 1 19 ? 8.146 233.055 -11.487 1.00 20.86 19 PRO B C 1
ATOM 3690 O O . PRO B 1 19 ? 7.277 233.902 -11.284 1.00 23.47 19 PRO B O 1
ATOM 3694 N N . THR B 1 20 ? 7.880 231.856 -11.994 1.00 19.72 20 THR B N 1
ATOM 3695 C CA . THR B 1 20 ? 6.522 231.339 -12.078 1.00 17.88 20 THR B CA 1
ATOM 3696 C C . THR B 1 20 ? 6.594 229.824 -11.962 1.00 20.42 20 THR B C 1
ATOM 3697 O O . THR B 1 20 ? 7.671 229.236 -11.815 1.00 20.11 20 THR B O 1
ATOM 3701 N N . ILE B 1 21 ? 5.434 229.190 -11.984 1.00 21.57 21 ILE B N 1
ATOM 3702 C CA . ILE B 1 21 ? 5.326 227.776 -11.666 1.00 24.47 21 ILE B CA 1
ATOM 3703 C C . ILE B 1 21 ? 4.928 227.010 -12.923 1.00 20.11 21 ILE B C 1
ATOM 3704 O O . ILE B 1 21 ? 4.073 227.453 -13.697 1.00 21.50 21 ILE B O 1
ATOM 3709 N N . GLN B 1 22 ? 5.545 225.853 -13.109 1.00 19.97 22 GLN B N 1
ATOM 3710 C CA . GLN B 1 22 ? 5.194 224.903 -14.147 1.00 20.07 22 GLN B CA 1
ATOM 3711 C C . GLN B 1 22 ? 4.751 223.614 -13.479 1.00 19.16 22 GLN B C 1
ATOM 3712 O O . GLN B 1 22 ? 5.377 223.177 -12.511 1.00 19.15 22 GLN B O 1
ATOM 3718 N N . VAL B 1 23 ? 3.686 222.995 -13.998 1.00 24.17 23 VAL B N 1
ATOM 3719 C CA . VAL B 1 23 ? 3.139 221.760 -13.430 1.00 22.67 23 VAL B CA 1
ATOM 3720 C C . VAL B 1 23 ? 3.063 220.684 -14.512 1.00 22.94 23 VAL B C 1
ATOM 3721 O O . VAL B 1 23 ? 2.531 220.930 -15.598 1.00 23.92 23 VAL B O 1
ATOM 3725 N N . ASP B 1 24 ? 3.577 219.490 -14.201 1.00 21.82 24 ASP B N 1
ATOM 3726 C CA . ASP B 1 24 ? 3.451 218.302 -15.037 1.00 22.42 24 ASP B CA 1
ATOM 3727 C C . ASP B 1 24 ? 2.496 217.295 -14.399 1.00 25.21 24 ASP B C 1
ATOM 3728 O O . ASP B 1 24 ? 2.535 217.067 -13.181 1.00 24.50 24 ASP B O 1
ATOM 3733 N N . VAL B 1 25 ? 1.668 216.657 -15.229 1.00 20.25 25 VAL B N 1
ATOM 3734 C CA . VAL B 1 25 ? 0.734 215.626 -14.790 1.00 23.31 25 VAL B CA 1
ATOM 3735 C C . VAL B 1 25 ? 0.921 214.404 -15.686 1.00 27.71 25 VAL B C 1
ATOM 3736 O O . VAL B 1 25 ? 0.964 214.536 -16.916 1.00 25.43 25 VAL B O 1
ATOM 3740 N N . TYR B 1 26 ? 1.008 213.216 -15.076 1.00 25.91 26 TYR B N 1
ATOM 3741 C CA . TYR B 1 26 ? 1.070 211.962 -15.819 1.00 29.76 26 TYR B CA 1
ATOM 3742 C C . TYR B 1 26 ? -0.103 211.068 -15.434 1.00 31.32 26 TYR B C 1
ATOM 3743 O O . TYR B 1 26 ? -0.587 211.108 -14.296 1.00 26.47 26 TYR B O 1
ATOM 3752 N N . THR B 1 27 ? -0.539 210.238 -16.383 1.00 30.82 27 THR B N 1
ATOM 3753 C CA . THR B 1 27 ? -1.613 209.285 -16.139 1.00 31.25 27 THR B CA 1
ATOM 3754 C C . THR B 1 27 ? -1.169 207.867 -16.467 1.00 33.41 27 THR B C 1
ATOM 3755 O O . THR B 1 27 ? -0.237 207.647 -17.248 1.00 28.50 27 THR B O 1
ATOM 3759 N N . LEU B 1 28 ? -1.902 206.914 -15.875 1.00 31.75 28 LEU B N 1
ATOM 3760 C CA . LEU B 1 28 ? -1.593 205.494 -16.017 1.00 31.91 28 LEU B CA 1
ATOM 3761 C C . LEU B 1 28 ? -1.537 205.065 -17.480 1.00 33.09 28 LEU B C 1
ATOM 3762 O O . LEU B 1 28 ? -0.672 204.270 -17.870 1.00 34.20 28 LEU B O 1
ATOM 3767 N N . ALA B 1 29 ? -2.442 205.581 -18.309 1.00 28.58 29 ALA B N 1
ATOM 3768 C CA . ALA B 1 29 ? -2.456 205.195 -19.716 1.00 32.62 29 ALA B CA 1
ATOM 3769 C C . ALA B 1 29 ? -1.351 205.852 -20.549 1.00 35.45 29 ALA B C 1
ATOM 3770 O O . ALA B 1 29 ? -1.281 205.605 -21.754 1.00 39.49 29 ALA B O 1
ATOM 3772 N N . GLY B 1 30 ? -0.491 206.676 -19.962 1.00 35.75 30 GLY B N 1
ATOM 3773 C CA . GLY B 1 30 ? 0.568 207.321 -20.708 1.00 29.78 30 GLY B CA 1
ATOM 3774 C C . GLY B 1 30 ? 0.324 208.769 -21.079 1.00 28.33 30 GLY B C 1
ATOM 3775 O O . GLY B 1 30 ? 1.118 209.336 -21.825 1.00 27.83 30 GLY B O 1
ATOM 3776 N N . GLY B 1 31 ? -0.743 209.383 -20.593 1.00 31.83 31 GLY B N 1
ATOM 3777 C CA . GLY B 1 31 ? -0.953 210.789 -20.863 1.00 29.91 31 GLY B CA 1
ATOM 3778 C C . GLY B 1 31 ? 0.024 211.662 -20.099 1.00 31.63 31 GLY B C 1
ATOM 3779 O O . GLY B 1 31 ? 0.430 211.360 -18.971 1.00 33.36 31 GLY B O 1
ATOM 3780 N N . PHE B 1 32 ? 0.411 212.764 -20.736 1.00 30.98 32 PHE B N 1
ATOM 3781 C CA . PHE B 1 32 ? 1.286 213.755 -20.130 1.00 27.19 32 PHE B CA 1
ATOM 3782 C C . PHE B 1 32 ? 0.734 215.139 -20.426 1.00 26.05 32 PHE B C 1
ATOM 3783 O O . PHE B 1 32 ? 0.370 215.435 -21.567 1.00 28.46 32 PHE B O 1
ATOM 3791 N N . GLY B 1 33 ? 0.644 215.965 -19.401 1.00 31.06 33 GLY B N 1
ATOM 3792 C CA . GLY B 1 33 ? 0.197 217.338 -19.564 1.00 24.63 33 GLY B CA 1
ATOM 3793 C C . GLY B 1 33 ? 1.096 218.262 -18.776 1.00 27.74 33 GLY B C 1
ATOM 3794 O O . GLY B 1 33 ? 1.555 217.919 -17.688 1.00 26.41 33 GLY B O 1
ATOM 3795 N N . SER B 1 34 ? 1.366 219.432 -19.348 1.00 24.73 34 SER B N 1
ATOM 3796 C CA . SER B 1 34 ? 2.242 220.392 -18.693 1.00 26.09 34 SER B CA 1
ATOM 3797 C C . SER B 1 34 ? 1.726 221.799 -18.934 1.00 21.82 34 SER B C 1
ATOM 3798 O O . SER B 1 34 ? 1.324 222.132 -20.046 1.00 21.93 34 SER B O 1
ATOM 3801 N N . ALA B 1 35 ? 1.757 222.629 -17.900 1.00 20.00 35 ALA B N 1
ATOM 3802 C CA . ALA B 1 35 ? 1.223 223.975 -18.019 1.00 20.59 35 ALA B CA 1
ATOM 3803 C C . ALA B 1 35 ? 2.095 224.947 -17.240 1.00 21.66 35 ALA B C 1
ATOM 3804 O O . ALA B 1 35 ? 2.712 224.588 -16.231 1.00 22.84 35 ALA B O 1
ATOM 3806 N N . ILE B 1 36 ? 2.125 226.191 -17.706 1.00 24.03 36 ILE B N 1
ATOM 3807 C CA . ILE B 1 36 ? 2.863 227.268 -17.051 1.00 24.00 36 ILE B CA 1
ATOM 3808 C C . ILE B 1 36 ? 1.887 228.390 -16.719 1.00 22.98 36 ILE B C 1
ATOM 3809 O O . ILE B 1 36 ? 1.178 228.877 -17.607 1.00 21.56 36 ILE B O 1
ATOM 3814 N N . VAL B 1 37 ? 1.866 228.813 -15.456 1.00 24.74 37 VAL B N 1
ATOM 3815 C CA . VAL B 1 37 ? 0.934 229.848 -15.000 1.00 20.30 37 VAL B CA 1
ATOM 3816 C C . VAL B 1 37 ? 1.466 231.232 -15.365 1.00 20.28 37 VAL B C 1
ATOM 3817 O O . VAL B 1 37 ? 2.653 231.509 -15.166 1.00 21.53 37 VAL B O 1
ATOM 3821 N N . PRO B 1 38 ? 0.645 232.121 -15.899 1.00 21.07 38 PRO B N 1
ATOM 3822 C CA . PRO B 1 38 ? 1.086 233.502 -16.136 1.00 22.83 38 PRO B CA 1
ATOM 3823 C C . PRO B 1 38 ? 1.049 234.309 -14.839 1.00 28.51 38 PRO B C 1
ATOM 3824 O O . PRO B 1 38 ? 0.503 233.877 -13.827 1.00 25.31 38 PRO B O 1
ATOM 3828 N N . SER B 1 39 ? 1.645 235.501 -14.881 1.00 27.47 39 SER B N 1
ATOM 3829 C CA . SER B 1 39 ? 1.729 236.326 -13.681 1.00 25.70 39 SER B CA 1
ATOM 3830 C C . SER B 1 39 ? 0.381 236.977 -13.393 1.00 30.10 39 SER B C 1
ATOM 3831 O O . SER B 1 39 ? -0.360 237.340 -14.309 1.00 29.15 39 SER B O 1
ATOM 3834 N N . GLY B 1 40 ? 0.068 237.122 -12.099 1.00 27.98 40 GLY B N 1
ATOM 3835 C CA . GLY B 1 40 ? -1.210 237.657 -11.656 1.00 29.74 40 GLY B CA 1
ATOM 3836 C C . GLY B 1 40 ? -1.070 238.578 -10.457 1.00 35.85 40 GLY B C 1
ATOM 3837 O O . GLY B 1 40 ? 0.024 239.081 -10.190 1.00 39.06 40 GLY B O 1
ATOM 3838 N N . ALA B 1 41 ? -2.151 238.817 -9.721 1.00 37.11 41 ALA B N 1
ATOM 3839 C CA . ALA B 1 41 ? -2.101 239.716 -8.575 1.00 34.14 41 ALA B CA 1
ATOM 3840 C C . ALA B 1 41 ? -1.721 238.964 -7.306 1.00 37.03 41 ALA B C 1
ATOM 3841 O O . ALA B 1 41 ? -2.120 237.813 -7.101 1.00 31.97 41 ALA B O 1
ATOM 3843 N N . SER B 1 42 ? -0.953 239.640 -6.451 1.00 38.24 42 SER B N 1
ATOM 3844 C CA . SER B 1 42 ? -0.555 239.116 -5.152 1.00 37.82 42 SER B CA 1
ATOM 3845 C C . SER B 1 42 ? -1.382 239.696 -4.005 1.00 35.60 42 SER B C 1
ATOM 3846 O O . SER B 1 42 ? -1.466 239.078 -2.935 1.00 35.91 42 SER B O 1
ATOM 3849 N N . THR B 1 43 ? -1.981 240.867 -4.210 1.00 33.02 43 THR B N 1
ATOM 3850 C CA . THR B 1 43 ? -2.892 241.482 -3.259 1.00 36.39 43 THR B CA 1
ATOM 3851 C C . THR B 1 43 ? -4.087 242.027 -4.031 1.00 35.52 43 THR B C 1
ATOM 3852 O O . THR B 1 43 ? -4.059 242.164 -5.257 1.00 38.69 43 THR B O 1
ATOM 3856 N N . GLY B 1 44 ? -5.149 242.335 -3.301 1.00 41.01 44 GLY B N 1
ATOM 3857 C CA . GLY B 1 44 ? -6.398 242.768 -3.901 1.00 30.80 44 GLY B CA 1
ATOM 3858 C C . GLY B 1 44 ? -7.462 241.978 -3.172 1.00 34.89 44 GLY B C 1
ATOM 3859 O O . GLY B 1 44 ? -7.228 240.863 -2.701 1.00 38.30 44 GLY B O 1
ATOM 3860 N N . SER B 1 45 ? -8.645 242.568 -3.055 1.00 34.27 45 SER B N 1
ATOM 3861 C CA . SER B 1 45 ? -9.758 241.896 -2.400 1.00 36.58 45 SER B CA 1
ATOM 3862 C C . SER B 1 45 ? -10.773 241.351 -3.393 1.00 35.36 45 SER B C 1
ATOM 3863 O O . SER B 1 45 ? -11.849 240.903 -2.982 1.00 38.01 45 SER B O 1
ATOM 3866 N N . ARG B 1 46 ? -10.463 241.374 -4.686 1.00 32.81 46 ARG B N 1
ATOM 3867 C CA . ARG B 1 46 ? -11.462 241.034 -5.687 1.00 33.43 46 ARG B CA 1
ATOM 3868 C C . ARG B 1 46 ? -11.108 239.832 -6.552 1.00 32.69 46 ARG B C 1
ATOM 3869 O O . ARG B 1 46 ? -12.021 239.170 -7.053 1.00 35.71 46 ARG B O 1
ATOM 3877 N N . GLU B 1 47 ? -9.828 239.532 -6.754 1.00 33.10 47 GLU B N 1
ATOM 3878 C CA . GLU B 1 47 ? -9.437 238.455 -7.652 1.00 30.51 47 GLU B CA 1
ATOM 3879 C C . GLU B 1 47 ? -8.759 237.323 -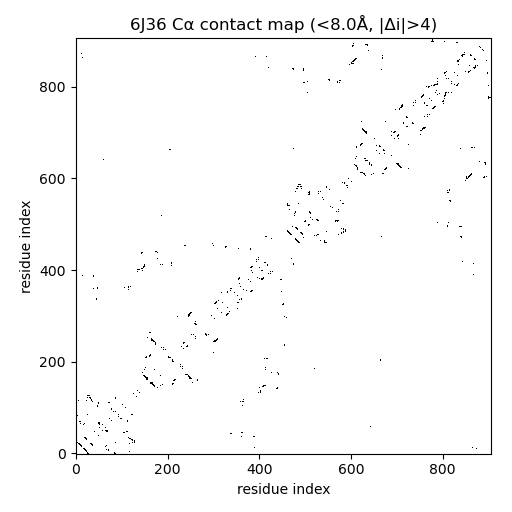6.886 1.00 29.35 47 GLU B C 1
ATOM 3880 O O . GLU B 1 47 ? -8.320 237.487 -5.747 1.00 29.02 47 GLU B O 1
ATOM 3886 N N . ALA B 1 48 ? -8.695 236.153 -7.519 1.00 29.72 48 ALA B N 1
ATOM 3887 C CA . ALA B 1 48 ? -7.895 235.072 -6.962 1.00 29.63 48 ALA B CA 1
ATOM 3888 C C . ALA B 1 48 ? -6.454 235.549 -6.824 1.00 28.03 48 ALA B C 1
ATOM 3889 O O . ALA B 1 48 ? -5.954 236.286 -7.673 1.00 25.42 48 ALA B O 1
ATOM 3891 N N . LEU B 1 49 ? -5.797 235.153 -5.732 1.00 27.02 49 LEU B N 1
ATOM 3892 C CA . LEU B 1 49 ? -4.486 235.685 -5.367 1.00 30.25 49 LEU B CA 1
ATOM 3893 C C . LEU B 1 49 ? -3.400 234.638 -5.594 1.00 29.51 49 LEU B C 1
ATOM 3894 O O . LEU B 1 49 ? -3.465 233.539 -5.031 1.00 25.72 49 LEU B O 1
ATOM 3899 N N . GLU B 1 50 ? -2.400 234.984 -6.408 1.00 28.09 50 GLU B N 1
ATOM 3900 C CA . GLU B 1 50 ? -1.205 234.152 -6.527 1.00 26.10 50 GLU B CA 1
ATOM 3901 C C . GLU B 1 50 ? -0.333 234.286 -5.281 1.00 22.12 50 GLU B C 1
ATOM 3902 O O . GLU B 1 50 ? -0.302 235.328 -4.620 1.00 23.02 50 GLU B O 1
ATOM 3908 N N . LEU B 1 51 ? 0.415 233.232 -4.989 1.00 21.68 51 LEU B N 1
ATOM 3909 C CA . LEU B 1 51 ? 1.235 233.168 -3.787 1.00 23.34 51 LEU B CA 1
ATOM 3910 C C . LEU B 1 51 ? 2.708 233.265 -4.163 1.00 25.05 51 LEU B C 1
ATOM 3911 O O . LEU B 1 51 ? 3.219 232.398 -4.885 1.00 21.06 51 LEU B O 1
ATOM 3916 N N . ARG B 1 52 ? 3.375 234.312 -3.665 1.00 20.29 52 ARG B N 1
ATOM 3917 C CA . ARG B 1 52 ? 4.812 234.550 -3.785 1.00 23.60 52 ARG B CA 1
ATOM 3918 C C . ARG B 1 52 ? 5.517 234.137 -2.495 1.00 25.32 52 ARG B C 1
ATOM 3919 O O . ARG B 1 52 ? 4.880 233.799 -1.500 1.00 22.93 52 ARG B O 1
ATOM 3927 N N . ASP B 1 53 ? 6.850 234.191 -2.513 1.00 24.04 53 ASP B N 1
ATOM 3928 C CA . ASP B 1 53 ? 7.667 233.704 -1.409 1.00 23.85 53 ASP B CA 1
ATOM 3929 C C . ASP B 1 53 ? 7.950 234.771 -0.342 1.00 24.48 53 ASP B C 1
ATOM 3930 O O . ASP B 1 53 ? 8.853 234.587 0.479 1.00 25.87 53 ASP B O 1
ATOM 3935 N N . THR B 1 54 ? 7.186 235.861 -0.318 1.00 27.18 54 THR B N 1
ATOM 3936 C CA . THR B 1 54 ? 7.352 236.888 0.710 1.00 28.95 54 THR B CA 1
ATOM 3937 C C . THR B 1 54 ? 7.257 236.283 2.108 1.00 25.72 54 THR B C 1
ATOM 3938 O O . THR B 1 54 ? 6.362 235.482 2.387 1.00 25.29 54 THR B O 1
ATOM 3942 N N . ASN B 1 55 ? 8.196 236.659 2.978 1.00 25.85 55 ASN B N 1
ATOM 3943 C CA . ASN B 1 55 ? 8.193 236.235 4.386 1.00 30.09 55 ASN B CA 1
ATOM 3944 C C . ASN B 1 55 ? 8.224 234.719 4.517 1.00 27.24 55 ASN B C 1
ATOM 3945 O O . ASN B 1 55 ? 7.457 234.120 5.278 1.00 23.62 55 ASN B O 1
ATOM 3950 N N . THR B 1 56 ? 9.103 234.100 3.729 1.00 23.63 56 THR B N 1
ATOM 3951 C CA . THR B 1 56 ? 9.403 232.684 3.841 1.00 21.01 56 THR B CA 1
ATOM 3952 C C . THR B 1 56 ? 10.910 232.525 3.758 1.00 23.60 56 THR B C 1
ATOM 3953 O O . THR B 1 56 ? 11.643 233.478 3.464 1.00 23.64 56 THR B O 1
ATOM 3957 N N . LYS B 1 57 ? 11.363 231.295 4.009 1.00 19.43 57 LYS B N 1
ATOM 3958 C CA . LYS B 1 57 ? 12.758 230.926 3.850 1.00 25.11 57 LYS B CA 1
ATOM 3959 C C . LYS B 1 57 ? 13.215 230.987 2.396 1.00 26.11 57 LYS B C 1
ATOM 3960 O O . LYS B 1 57 ? 14.412 230.850 2.129 1.00 25.45 57 LYS B O 1
ATOM 3966 N N . TYR B 1 58 ? 12.297 231.188 1.458 1.00 20.84 58 TYR B N 1
ATOM 3967 C CA . TYR B 1 58 ? 12.632 231.298 0.048 1.00 26.49 58 TYR B CA 1
ATOM 3968 C C . TYR B 1 58 ? 12.768 232.741 -0.421 1.00 26.74 58 TYR B C 1
ATOM 3969 O O . TYR B 1 58 ? 13.158 232.963 -1.571 1.00 26.13 58 TYR B O 1
ATOM 3978 N N . ALA B 1 59 ? 12.458 233.718 0.444 1.00 28.25 59 ALA B N 1
ATOM 3979 C CA . ALA B 1 59 ? 12.254 235.092 -0.013 1.00 26.01 59 ALA B CA 1
ATOM 3980 C C . ALA B 1 59 ? 13.467 235.652 -0.737 1.00 27.07 59 ALA B C 1
ATOM 3981 O O . ALA B 1 59 ? 13.312 236.444 -1.672 1.00 31.45 59 ALA B O 1
ATOM 3983 N N . ASP B 1 60 ? 14.671 235.270 -0.332 1.00 25.74 60 ASP B N 1
ATOM 3984 C CA . ASP B 1 60 ? 15.874 235.859 -0.905 1.00 28.41 60 ASP B CA 1
ATOM 3985 C C . ASP B 1 60 ? 16.367 235.145 -2.151 1.00 23.91 60 ASP B C 1
ATOM 3986 O O . ASP B 1 60 ? 17.357 235.593 -2.739 1.00 22.65 60 ASP B O 1
ATOM 3991 N N . ASN B 1 61 ? 15.714 234.050 -2.557 1.00 23.27 61 ASN B N 1
ATOM 3992 C CA . ASN B 1 61 ? 16.120 233.331 -3.766 1.00 24.91 61 ASN B CA 1
ATOM 3993 C C . ASN B 1 61 ? 16.197 234.254 -4.983 1.00 22.54 61 ASN B C 1
ATOM 3994 O O . ASN B 1 61 ? 17.154 234.192 -5.757 1.00 27.76 61 ASN B O 1
ATOM 3999 N N . TRP B 1 62 ? 15.193 235.107 -5.174 1.00 22.27 62 TRP B N 1
ATOM 4000 C CA . TRP B 1 62 ? 15.061 235.898 -6.395 1.00 26.20 62 TRP B CA 1
ATOM 4001 C C . TRP B 1 62 ? 14.760 237.359 -6.069 1.00 27.10 62 TRP B C 1
ATOM 4002 O O . TRP B 1 62 ? 14.251 237.693 -4.998 1.00 26.75 62 TRP B O 1
ATOM 4013 N N . TYR B 1 63 ? 15.039 238.223 -7.040 1.00 28.16 63 TYR B N 1
ATOM 4014 C CA . TYR B 1 63 ? 14.816 239.654 -6.878 1.00 23.67 63 TYR B CA 1
ATOM 4015 C C . TYR B 1 63 ? 13.383 239.964 -6.464 1.00 24.95 63 TYR B C 1
ATOM 4016 O O . TYR B 1 63 ? 12.426 239.383 -6.988 1.00 23.54 63 TYR B O 1
ATOM 4025 N N . GLY B 1 64 ? 13.238 240.942 -5.565 1.00 26.44 64 GLY B N 1
ATOM 4026 C CA . GLY B 1 64 ? 11.925 241.371 -5.116 1.00 22.82 64 GLY B CA 1
ATOM 4027 C C . GLY B 1 64 ? 11.155 240.340 -4.322 1.00 25.30 64 GLY B C 1
ATOM 4028 O O . GLY B 1 64 ? 9.945 240.496 -4.148 1.00 28.21 64 GLY B O 1
ATOM 4029 N N . GLN B 1 65 ? 11.815 239.289 -3.833 1.00 23.48 65 GLN B N 1
ATOM 4030 C CA . GLN B 1 65 ? 11.140 238.195 -3.123 1.00 31.67 65 GLN B CA 1
ATOM 4031 C C . GLN B 1 65 ? 10.022 237.567 -3.968 1.00 26.36 65 GLN B C 1
ATOM 4032 O O . GLN B 1 65 ? 8.970 237.181 -3.451 1.00 27.84 65 GLN B O 1
ATOM 4038 N N . LYS B 1 66 ? 10.242 237.452 -5.275 1.00 26.53 66 LYS B N 1
ATOM 4039 C CA . LYS B 1 66 ? 9.190 237.035 -6.196 1.00 25.63 66 LYS B CA 1
ATOM 4040 C C . LYS B 1 66 ? 9.177 235.539 -6.467 1.00 21.49 66 LYS B C 1
ATOM 4041 O O . LYS B 1 66 ? 8.475 235.102 -7.384 1.00 20.71 66 LYS B O 1
ATOM 4047 N N . GLY B 1 67 ? 9.920 234.750 -5.697 1.00 22.54 67 GLY B N 1
ATOM 4048 C CA . GLY B 1 67 ? 9.895 233.310 -5.877 1.00 20.44 67 GLY B CA 1
ATOM 4049 C C . GLY B 1 67 ? 8.509 232.730 -5.671 1.00 21.33 67 GLY B C 1
ATOM 4050 O O . GLY B 1 67 ? 7.629 233.341 -5.059 1.00 20.63 67 GLY B O 1
ATOM 4051 N N . VAL B 1 68 ? 8.316 231.510 -6.184 1.00 20.61 68 VAL B N 1
ATOM 4052 C CA . VAL B 1 68 ? 7.027 230.828 -6.056 1.00 17.44 68 VAL B CA 1
ATOM 4053 C C . VAL B 1 68 ? 7.237 229.411 -5.540 1.00 18.72 68 VAL B C 1
ATOM 4054 O O . VAL B 1 68 ? 6.367 228.547 -5.718 1.00 19.35 68 VAL B O 1
ATOM 4058 N N . MET B 1 69 ? 8.387 229.168 -4.889 1.00 17.60 69 MET B N 1
ATOM 4059 C CA . MET B 1 69 ? 8.659 227.860 -4.281 1.00 23.44 69 MET B CA 1
ATOM 4060 C C . MET B 1 69 ? 7.583 227.442 -3.284 1.00 23.08 69 MET B C 1
ATOM 4061 O O . MET B 1 69 ? 7.316 226.243 -3.126 1.00 22.49 69 MET B O 1
ATOM 4066 N N . THR B 1 70 ? 6.976 228.394 -2.574 1.00 22.30 70 THR B N 1
ATOM 4067 C CA . THR B 1 70 ? 5.927 228.003 -1.637 1.00 21.34 70 THR B CA 1
ATOM 4068 C C . THR B 1 70 ? 4.758 227.382 -2.394 1.00 23.73 70 THR B C 1
ATOM 4069 O O . THR B 1 70 ? 4.267 226.305 -2.024 1.00 24.73 70 THR B O 1
ATOM 4073 N N . ALA B 1 71 ? 4.318 228.034 -3.478 1.00 18.97 71 ALA B N 1
ATOM 4074 C CA . ALA B 1 71 ? 3.296 227.442 -4.335 1.00 22.73 71 ALA B CA 1
ATOM 4075 C C . ALA B 1 71 ? 3.742 226.088 -4.876 1.00 23.05 71 ALA B C 1
ATOM 4076 O O . ALA B 1 71 ? 2.943 225.147 -4.930 1.00 23.72 71 ALA B O 1
ATOM 4078 N N . VAL B 1 72 ? 5.013 225.976 -5.296 1.00 22.21 72 VAL B N 1
ATOM 4079 C CA . VAL B 1 72 ? 5.541 224.692 -5.756 1.00 21.80 72 VAL B CA 1
ATOM 4080 C C . VAL B 1 72 ? 5.435 223.636 -4.656 1.00 21.93 72 VAL B C 1
ATOM 4081 O O . VAL B 1 72 ? 5.017 222.500 -4.906 1.00 24.04 72 VAL B O 1
ATOM 4085 N N . ASP B 1 73 ? 5.838 223.992 -3.430 1.00 20.49 73 ASP B N 1
ATOM 4086 C CA . ASP B 1 73 ? 5.670 223.098 -2.283 1.00 24.61 73 ASP B CA 1
ATOM 4087 C C . ASP B 1 73 ? 4.204 222.732 -2.054 1.00 24.62 73 ASP B C 1
ATOM 4088 O O . ASP B 1 73 ? 3.892 221.584 -1.725 1.00 24.96 73 ASP B O 1
ATOM 4093 N N . ASN B 1 74 ? 3.286 223.685 -2.236 1.00 26.16 74 ASN B N 1
ATOM 4094 C CA . ASN B 1 74 ? 1.871 223.374 -2.049 1.00 22.80 74 ASN B CA 1
ATOM 4095 C C . ASN B 1 74 ? 1.382 222.362 -3.072 1.00 26.09 74 ASN B C 1
ATOM 4096 O O . ASN B 1 74 ? 0.603 221.463 -2.729 1.00 24.04 74 ASN B O 1
ATOM 4101 N N . VAL B 1 75 ? 1.821 222.483 -4.336 1.00 24.20 75 VAL B N 1
ATOM 4102 C CA . VAL B 1 75 ? 1.451 221.472 -5.327 1.00 20.51 75 VAL B CA 1
ATOM 4103 C C . VAL B 1 75 ? 2.062 220.127 -4.945 1.00 24.08 75 VAL B C 1
ATOM 4104 O O . VAL B 1 75 ? 1.372 219.105 -4.868 1.00 24.87 75 VAL B O 1
ATOM 4108 N N . ASN B 1 76 ? 3.366 220.110 -4.686 1.00 22.26 76 ASN B N 1
ATOM 4109 C CA . ASN B 1 76 ? 4.045 218.827 -4.546 1.00 24.87 76 ASN B CA 1
ATOM 4110 C C . ASN B 1 76 ? 3.682 218.117 -3.241 1.00 29.80 76 ASN B C 1
ATOM 4111 O O . ASN B 1 76 ? 3.640 216.880 -3.211 1.00 30.49 76 ASN B O 1
ATOM 4116 N N . ASN B 1 77 ? 3.415 218.871 -2.165 1.00 25.34 77 ASN B N 1
ATOM 4117 C CA . ASN B 1 77 ? 3.174 218.303 -0.840 1.00 28.83 77 ASN B CA 1
ATOM 4118 C C . ASN B 1 77 ? 1.705 218.191 -0.467 1.00 29.84 77 ASN B C 1
ATOM 4119 O O . ASN B 1 77 ? 1.338 217.273 0.270 1.00 31.95 77 ASN B O 1
ATOM 4124 N N . ILE B 1 78 ? 0.853 219.100 -0.929 1.00 28.19 78 ILE B N 1
ATOM 4125 C CA . ILE B 1 78 ? -0.541 219.146 -0.504 1.00 27.35 78 ILE B CA 1
ATOM 4126 C C . ILE B 1 78 ? -1.485 218.712 -1.624 1.00 29.57 78 ILE B C 1
ATOM 4127 O O . ILE B 1 78 ? -2.290 217.795 -1.446 1.00 28.44 78 ILE B O 1
ATOM 4132 N N . ILE B 1 79 ? -1.399 219.355 -2.792 1.00 28.89 79 ILE B N 1
ATOM 4133 C CA . ILE B 1 79 ? -2.407 219.097 -3.818 1.00 24.60 79 ILE B CA 1
ATOM 4134 C C . ILE B 1 79 ? -2.206 217.724 -4.437 1.00 27.85 79 ILE B C 1
ATOM 4135 O O . ILE B 1 79 ? -3.172 216.995 -4.679 1.00 25.89 79 ILE B O 1
ATOM 4140 N N . ALA B 1 80 ? -0.953 217.345 -4.692 1.00 28.77 80 ALA B N 1
ATOM 4141 C CA . ALA B 1 80 ? -0.691 216.124 -5.450 1.00 29.66 80 ALA B CA 1
ATOM 4142 C C . ALA B 1 80 ? -1.257 214.877 -4.785 1.00 31.36 80 ALA B C 1
ATOM 4143 O O . ALA B 1 80 ? -1.885 214.070 -5.490 1.00 33.49 80 ALA B O 1
ATOM 4145 N N . PRO B 1 81 ? -1.081 214.634 -3.480 1.00 29.71 81 PRO B N 1
ATOM 4146 C CA . PRO B 1 81 ? -1.637 213.390 -2.915 1.00 34.64 81 PRO B CA 1
ATOM 4147 C C . PRO B 1 81 ? -3.157 213.364 -2.876 1.00 34.59 81 PRO B C 1
ATOM 4148 O O . PRO B 1 81 ? -3.733 212.268 -2.872 1.00 35.46 81 PRO B O 1
ATOM 4152 N N . GLU B 1 82 ? -3.824 214.525 -2.867 1.00 32.01 82 GLU B N 1
ATOM 4153 C CA . GLU B 1 82 ? -5.282 214.546 -2.980 1.00 35.30 82 GLU B CA 1
ATOM 4154 C C . GLU B 1 82 ? -5.775 214.111 -4.357 1.00 35.80 82 GLU B C 1
ATOM 4155 O O . GLU B 1 82 ? -6.890 213.593 -4.471 1.00 37.29 82 GLU B O 1
ATOM 4161 N N . ILE B 1 83 ? -4.963 214.299 -5.399 1.00 32.47 83 ILE B N 1
ATOM 4162 C CA . ILE B 1 83 ? -5.381 214.231 -6.799 1.00 34.92 83 ILE B CA 1
ATOM 4163 C C . ILE B 1 83 ? -4.955 212.903 -7.425 1.00 34.35 83 ILE B C 1
ATOM 4164 O O . ILE B 1 83 ? -5.617 212.384 -8.335 1.00 31.56 83 ILE B O 1
ATOM 4169 N N . ILE B 1 84 ? -3.846 212.340 -6.942 1.00 30.19 84 ILE B N 1
ATOM 4170 C CA . ILE B 1 84 ? -3.334 211.095 -7.502 1.00 32.45 84 ILE B CA 1
ATOM 4171 C C . ILE B 1 84 ? -4.330 209.976 -7.233 1.00 30.65 84 ILE B C 1
ATOM 4172 O O . ILE B 1 84 ? -4.828 209.822 -6.112 1.00 34.64 84 ILE B O 1
ATOM 4177 N N . GLY B 1 85 ? -4.639 209.198 -8.271 1.00 37.34 85 GLY B N 1
ATOM 4178 C CA . GLY B 1 85 ? -5.638 208.154 -8.193 1.00 37.32 85 GLY B CA 1
ATOM 4179 C C . GLY B 1 85 ? -7.029 208.559 -8.648 1.00 38.42 85 GLY B C 1
ATOM 4180 O O . GLY B 1 85 ? -7.915 207.704 -8.678 1.00 35.03 85 GLY B O 1
ATOM 4181 N N . LEU B 1 86 ? -7.249 209.829 -8.991 1.00 36.58 86 LEU B N 1
ATOM 4182 C CA . LEU B 1 86 ? -8.499 210.257 -9.612 1.00 36.33 86 LEU B CA 1
ATOM 4183 C C . LEU B 1 86 ? -8.389 210.173 -11.132 1.00 33.29 86 LEU B C 1
ATOM 4184 O O . LEU B 1 86 ? -7.305 210.333 -11.701 1.00 33.71 86 LEU B O 1
ATOM 4189 N N . CYS B 1 87 ? -9.523 209.922 -11.787 1.00 35.07 87 CYS B N 1
ATOM 4190 C CA . CYS B 1 87 ? -9.549 209.868 -13.246 1.00 39.32 87 CYS B CA 1
ATOM 4191 C C . CYS B 1 87 ? -9.326 211.270 -13.822 1.00 36.22 87 CYS B C 1
ATOM 4192 O O . CYS B 1 87 ? -10.022 212.224 -13.449 1.00 31.42 87 CYS B O 1
ATOM 4195 N N . CYS B 1 88 ? -8.347 211.398 -14.732 1.00 33.31 88 CYS B N 1
ATOM 4196 C CA . CYS B 1 88 ? -7.965 212.724 -15.217 1.00 31.56 88 CYS B CA 1
ATOM 4197 C C . CYS B 1 88 ? -9.050 213.381 -16.064 1.00 35.37 88 CYS B C 1
ATOM 4198 O O . CYS B 1 88 ? -9.057 214.616 -16.174 1.00 31.28 88 CYS B O 1
ATOM 4201 N N . LYS B 1 89 ? -9.952 212.594 -16.674 1.00 34.74 89 LYS B N 1
ATOM 4202 C CA . LYS B 1 89 ? -11.001 213.149 -17.534 1.00 35.31 89 LYS B CA 1
ATOM 4203 C C . LYS B 1 89 ? -12.112 213.843 -16.745 1.00 31.84 89 LYS B C 1
ATOM 4204 O O . LYS B 1 89 ? -12.996 214.455 -17.362 1.00 27.99 89 LYS B O 1
ATOM 4210 N N . ASN B 1 90 ? -12.083 213.776 -15.410 1.00 28.64 90 ASN B N 1
ATOM 4211 C CA . ASN B 1 90 ? -13.108 214.409 -14.569 1.00 32.13 90 ASN B CA 1
ATOM 4212 C C . ASN B 1 90 ? -12.657 215.813 -14.165 1.00 30.06 90 ASN B C 1
ATOM 4213 O O . ASN B 1 90 ? -12.370 216.099 -12.998 1.00 29.60 90 ASN B O 1
ATOM 4218 N N . GLN B 1 91 ? -12.607 216.704 -15.161 1.00 28.81 91 GLN B N 1
ATOM 4219 C CA . GLN B 1 91 ? -12.060 218.039 -14.925 1.00 27.64 91 GLN B CA 1
ATOM 4220 C C . GLN B 1 91 ? -12.805 218.756 -13.802 1.00 28.21 91 GLN B C 1
ATOM 4221 O O . GLN B 1 91 ? -12.189 219.350 -12.903 1.00 26.39 91 GLN B O 1
ATOM 4227 N N . ARG B 1 92 ? -14.138 218.705 -13.833 1.00 25.32 92 ARG B N 1
ATOM 4228 C CA . ARG B 1 92 ? -14.925 219.456 -12.862 1.00 26.86 92 ARG B CA 1
ATOM 4229 C C . ARG B 1 92 ? -14.734 218.912 -11.449 1.00 28.44 92 ARG B C 1
ATOM 4230 O O . ARG B 1 92 ? -14.695 219.681 -10.485 1.00 31.45 92 ARG B O 1
ATOM 4238 N N . LEU B 1 93 ? -14.594 217.594 -11.312 1.00 30.38 93 LEU B N 1
ATOM 4239 C CA . LEU B 1 93 ? -14.326 216.999 -10.007 1.00 28.44 93 LEU B CA 1
ATOM 4240 C C . LEU B 1 93 ? -12.966 217.420 -9.469 1.00 27.64 93 LEU B C 1
ATOM 4241 O O . LEU B 1 93 ? -12.834 217.749 -8.285 1.00 28.13 93 LEU B O 1
ATOM 4246 N N . ILE B 1 94 ? -11.933 217.364 -10.313 1.00 28.33 94 ILE B N 1
ATOM 4247 C CA . ILE B 1 94 ? -10.593 217.761 -9.884 1.00 29.19 94 ILE B CA 1
ATOM 4248 C C . ILE B 1 94 ? -10.590 219.227 -9.475 1.00 30.07 94 ILE B C 1
ATOM 4249 O O . ILE B 1 94 ? -10.070 219.593 -8.411 1.00 30.50 94 ILE B O 1
ATOM 4254 N N . ASP B 1 95 ? -11.158 220.091 -10.319 1.00 28.82 95 ASP B N 1
ATOM 4255 C CA . ASP B 1 95 ? -11.197 221.510 -9.987 1.00 28.62 95 ASP B CA 1
ATOM 4256 C C . ASP B 1 95 ? -11.914 221.724 -8.663 1.00 30.46 95 ASP B C 1
ATOM 4257 O O . ASP B 1 95 ? -11.412 222.435 -7.786 1.00 30.93 95 ASP B O 1
ATOM 4262 N N . GLN B 1 96 ? -13.067 221.069 -8.481 1.00 34.39 96 GLN B N 1
ATOM 4263 C CA . GLN B 1 96 ? -13.834 221.224 -7.243 1.00 34.24 96 GLN B CA 1
ATOM 4264 C C . GLN B 1 96 ? -13.080 220.646 -6.046 1.00 31.81 96 GLN B C 1
ATOM 4265 O O . GLN B 1 96 ? -13.051 221.264 -4.976 1.00 33.69 96 GLN B O 1
ATOM 4271 N N . LYS B 1 97 ? -12.443 219.480 -6.218 1.00 28.50 97 LYS B N 1
ATOM 4272 C CA . LYS B 1 97 ? -11.557 218.923 -5.192 1.00 30.95 97 LYS B CA 1
ATOM 4273 C C . LYS B 1 97 ? -10.558 219.960 -4.694 1.00 35.91 97 LYS B C 1
ATOM 4274 O O . LYS B 1 97 ? -10.338 220.121 -3.480 1.00 33.42 97 LYS B O 1
ATOM 4280 N N . ILE B 1 98 ? -9.923 220.655 -5.636 1.00 30.49 98 ILE B N 1
ATOM 4281 C CA . ILE B 1 98 ? -8.784 221.505 -5.331 1.00 29.67 98 ILE B CA 1
ATOM 4282 C C . ILE B 1 98 ? -9.235 222.813 -4.707 1.00 26.81 98 ILE B C 1
ATOM 4283 O O . ILE B 1 98 ? -8.577 223.335 -3.802 1.00 28.15 98 ILE B O 1
ATOM 4288 N N . ILE B 1 99 ? -10.372 223.341 -5.159 1.00 28.12 99 ILE B N 1
ATOM 4289 C CA . ILE B 1 99 ? -10.963 224.527 -4.539 1.00 29.54 99 ILE B CA 1
ATOM 4290 C C . ILE B 1 99 ? -11.243 224.277 -3.058 1.00 30.15 99 ILE B C 1
ATOM 4291 O O . ILE B 1 99 ? -10.885 225.088 -2.197 1.00 31.27 99 ILE B O 1
ATOM 4296 N N . GLU B 1 100 ? -11.882 223.143 -2.742 1.00 32.55 100 GLU B N 1
ATOM 4297 C CA . GLU B 1 100 ? -12.221 222.821 -1.354 1.00 35.00 100 GLU B CA 1
ATOM 4298 C C . GLU B 1 100 ? -10.973 222.581 -0.515 1.00 34.72 100 GLU B C 1
ATOM 4299 O O . GLU B 1 100 ? -10.934 222.924 0.675 1.00 30.49 100 GLU B O 1
ATOM 4305 N N . LEU B 1 101 ? -9.953 221.971 -1.119 1.00 34.75 101 LEU B N 1
ATOM 4306 C CA . LEU B 1 101 ? -8.698 221.735 -0.422 1.00 27.98 101 LEU B CA 1
ATOM 4307 C C . LEU B 1 101 ? -8.063 223.044 0.037 1.00 31.37 101 LEU B C 1
ATOM 4308 O O . LEU B 1 101 ? -7.524 223.127 1.147 1.00 32.02 101 LEU B O 1
ATOM 4313 N N . ASP B 1 102 ? -8.110 224.081 -0.809 1.00 31.38 102 ASP B N 1
ATOM 4314 C CA . ASP B 1 102 ? -7.637 225.401 -0.397 1.00 30.06 102 ASP B CA 1
ATOM 4315 C C . ASP B 1 102 ? -8.609 226.051 0.589 1.00 33.49 102 ASP B C 1
ATOM 4316 O O . ASP B 1 102 ? -8.187 226.655 1.581 1.00 29.22 102 ASP B O 1
ATOM 4321 N N . GLY B 1 103 ? -9.912 225.955 0.322 1.00 31.51 103 GLY B N 1
ATOM 4322 C CA . GLY B 1 103 ? -10.918 226.359 1.282 1.00 36.05 103 GLY B CA 1
ATOM 4323 C C . GLY B 1 103 ? -11.106 227.848 1.462 1.00 37.48 103 GLY B C 1
ATOM 4324 O O . GLY B 1 103 ? -11.965 228.251 2.253 1.00 37.83 103 GLY B O 1
ATOM 4325 N N . THR B 1 104 ? -10.334 228.682 0.778 1.00 34.06 104 THR B N 1
ATOM 4326 C CA . THR B 1 104 ? -10.669 230.090 0.860 1.00 33.30 104 THR B CA 1
ATOM 4327 C C . THR B 1 104 ? -11.205 230.568 -0.485 1.00 35.09 104 THR B C 1
ATOM 4328 O O . THR B 1 104 ? -10.855 230.011 -1.532 1.00 34.53 104 THR B O 1
ATOM 4332 N N . PRO B 1 105 ? -12.083 231.575 -0.490 1.00 33.97 105 PRO B N 1
ATOM 4333 C CA . PRO B 1 105 ? -12.727 231.965 -1.759 1.00 30.73 105 PRO B CA 1
ATOM 4334 C C . PRO B 1 105 ? -11.761 232.535 -2.793 1.00 34.48 105 PRO B C 1
ATOM 4335 O O . PRO B 1 105 ? -11.935 232.281 -3.992 1.00 31.75 105 PRO B O 1
ATOM 4339 N N . ASN B 1 106 ? -10.734 233.276 -2.377 1.00 32.98 106 ASN B N 1
ATOM 4340 C CA . ASN B 1 106 ? -9.780 233.852 -3.313 1.00 28.71 106 ASN B CA 1
ATOM 4341 C C . ASN B 1 106 ? -8.530 232.990 -3.493 1.00 32.71 106 ASN B C 1
ATOM 4342 O O . ASN B 1 106 ? -7.532 233.479 -4.040 1.00 30.74 106 ASN B O 1
ATOM 4347 N N . LYS B 1 107 ? -8.556 231.732 -3.036 1.00 27.56 107 LYS B N 1
ATOM 4348 C CA . LYS B 1 107 ? -7.455 230.790 -3.238 1.00 28.41 107 LYS B CA 1
ATOM 4349 C C . LYS B 1 107 ? -6.151 231.301 -2.631 1.00 29.42 107 LYS B C 1
ATOM 4350 O O . LYS B 1 107 ? -5.061 230.988 -3.111 1.00 28.31 107 LYS B O 1
ATOM 4356 N N . GLU B 1 108 ? -6.251 232.084 -1.563 1.00 30.84 108 GLU B N 1
ATOM 4357 C CA . GLU B 1 108 ? -5.073 232.703 -0.967 1.00 32.96 108 GLU B CA 1
ATOM 4358 C C . GLU B 1 108 ? -4.184 231.722 -0.203 1.00 31.82 108 GLU B C 1
ATOM 4359 O O . GLU B 1 108 ? -2.973 231.951 -0.110 1.00 31.82 108 GLU B O 1
ATOM 4365 N N . LYS B 1 109 ? -4.747 230.648 0.361 1.00 32.86 109 LYS B N 1
ATOM 4366 C CA . LYS B 1 109 ? -3.958 229.748 1.202 1.00 28.11 109 LYS B CA 1
ATOM 4367 C C . LYS B 1 109 ? -2.911 228.993 0.384 1.00 32.15 109 LYS B C 1
ATOM 4368 O O . LYS B 1 109 ? -1.712 229.076 0.667 1.00 31.40 109 LYS B O 1
ATOM 4374 N N . LEU B 1 110 ? -3.347 228.231 -0.627 1.00 30.00 110 LEU B N 1
ATOM 4375 C CA . LEU B 1 110 ? -2.422 227.486 -1.475 1.00 27.89 110 LEU B CA 1
ATOM 4376 C C . LEU B 1 110 ? -1.901 228.294 -2.659 1.00 25.51 110 LEU B C 1
ATOM 4377 O O . LEU B 1 110 ? -0.829 227.979 -3.184 1.00 27.16 110 LEU B O 1
ATOM 4382 N N . GLY B 1 111 ? -2.607 229.332 -3.084 1.00 25.13 111 GLY B N 1
ATOM 4383 C CA . GLY B 1 111 ? -2.136 230.126 -4.201 1.00 23.77 111 GLY B CA 1
ATOM 4384 C C . GLY B 1 111 ? -2.914 229.860 -5.479 1.00 26.71 111 GLY B C 1
ATOM 4385 O O . GLY B 1 111 ? -3.050 228.705 -5.909 1.00 22.68 111 GLY B O 1
ATOM 4386 N N . ALA B 1 112 ? -3.455 230.928 -6.080 1.00 24.93 112 ALA B N 1
ATOM 4387 C CA . ALA B 1 112 ? -4.111 230.796 -7.375 1.00 21.79 112 ALA B CA 1
ATOM 4388 C C . ALA B 1 112 ? -3.157 230.236 -8.421 1.00 26.33 112 ALA B C 1
ATOM 4389 O O . ALA B 1 112 ? -3.582 229.521 -9.340 1.00 22.36 112 ALA B O 1
ATOM 4391 N N . ASN B 1 113 ? -1.861 230.521 -8.299 1.00 25.22 113 ASN B N 1
ATOM 4392 C CA . ASN B 1 113 ? -0.938 229.990 -9.296 1.00 23.46 113 ASN B CA 1
ATOM 4393 C C . ASN B 1 113 ? -0.718 228.488 -9.104 1.00 22.87 113 ASN B C 1
ATOM 4394 O O . ASN B 1 113 ? -0.634 227.743 -10.087 1.00 23.47 113 ASN B O 1
ATOM 4399 N N . ALA B 1 114 ? -0.666 228.015 -7.853 1.00 23.20 114 ALA B N 1
ATOM 4400 C CA . ALA B 1 114 ? -0.609 226.570 -7.618 1.00 24.62 114 ALA B CA 1
ATOM 4401 C C . ALA B 1 114 ? -1.869 225.875 -8.123 1.00 21.68 114 ALA B C 1
ATOM 4402 O O . ALA B 1 114 ? -1.796 224.809 -8.749 1.00 24.35 114 ALA B O 1
ATOM 4404 N N . ILE B 1 115 ? -3.032 226.461 -7.858 1.00 19.67 115 ILE B N 1
ATOM 4405 C CA . ILE B 1 115 ? -4.286 225.810 -8.213 1.00 23.30 115 ILE B CA 1
ATOM 4406 C C . ILE B 1 115 ? -4.488 225.799 -9.730 1.00 23.16 115 ILE B C 1
ATOM 4407 O O . ILE B 1 115 ? -4.805 224.756 -10.312 1.00 25.61 115 ILE B O 1
ATOM 4412 N N . LEU B 1 116 ? -4.268 226.939 -10.403 1.00 20.75 116 LEU B N 1
ATOM 4413 C CA . LEU B 1 116 ? -4.427 226.960 -11.861 1.00 22.27 116 LEU B CA 1
ATOM 4414 C C . LEU B 1 116 ? -3.436 226.030 -12.563 1.00 22.80 116 LEU B C 1
ATOM 4415 O O . LEU B 1 116 ? -3.792 225.359 -13.543 1.00 23.84 116 LEU B O 1
ATOM 4420 N N . GLY B 1 117 ? -2.183 225.994 -12.100 1.00 19.34 117 GLY B N 1
ATOM 4421 C CA . GLY B 1 117 ? -1.209 225.114 -12.724 1.00 19.37 117 GLY B CA 1
ATOM 4422 C C . GLY B 1 117 ? -1.689 223.676 -12.801 1.00 24.49 117 GLY B C 1
ATOM 4423 O O . GLY B 1 117 ? -1.640 223.045 -13.861 1.00 27.30 117 GLY B O 1
ATOM 4424 N N . VAL B 1 118 ? -2.166 223.142 -11.673 1.00 21.28 118 VAL B N 1
ATOM 4425 C CA . VAL B 1 118 ? -2.711 221.789 -11.648 1.00 21.50 118 VAL B CA 1
ATOM 4426 C C . VAL B 1 118 ? -3.945 221.694 -12.538 1.00 21.48 118 VAL B C 1
ATOM 4427 O O . VAL B 1 118 ? -4.067 220.781 -13.360 1.00 23.69 118 VAL B O 1
ATOM 4431 N N . SER B 1 119 ? -4.884 222.629 -12.376 1.00 21.27 119 SER B N 1
ATOM 4432 C CA . SER B 1 119 ? -6.119 222.596 -13.148 1.00 20.38 119 SER B CA 1
ATOM 4433 C C . SER B 1 119 ? -5.841 222.472 -14.647 1.00 26.84 119 SER B C 1
ATOM 4434 O O . SER B 1 119 ? -6.465 221.658 -15.340 1.00 24.28 119 SER B O 1
ATOM 4437 N N . LEU B 1 120 ? -4.881 223.250 -15.160 1.00 25.06 120 LEU B N 1
ATOM 4438 C CA . LEU B 1 120 ? -4.612 223.241 -16.595 1.00 23.05 120 LEU B CA 1
ATOM 4439 C C . LEU B 1 120 ? -3.804 222.017 -17.013 1.00 26.41 120 LEU B C 1
ATOM 4440 O O . LEU B 1 120 ? -4.061 221.435 -18.079 1.00 23.21 120 LEU B O 1
ATOM 4445 N N . ALA B 1 121 ? -2.824 221.608 -16.198 1.00 22.55 121 ALA B N 1
ATOM 4446 C CA . ALA B 1 121 ? -2.015 220.450 -16.573 1.00 23.20 121 ALA B CA 1
ATOM 4447 C C . ALA B 1 121 ? -2.862 219.180 -16.624 1.00 24.77 121 ALA B C 1
ATOM 4448 O O . ALA B 1 121 ? -2.685 218.337 -17.514 1.00 24.35 121 ALA B O 1
ATOM 4450 N N . VAL B 1 122 ? -3.799 219.041 -15.680 1.00 24.45 122 VAL B N 1
ATOM 4451 C CA . VAL B 1 122 ? -4.740 217.920 -15.670 1.00 25.17 122 VAL B CA 1
ATOM 4452 C C . VAL B 1 122 ? -5.518 217.855 -16.985 1.00 23.80 122 VAL B C 1
ATOM 4453 O O . VAL B 1 122 ? -5.657 216.788 -17.596 1.00 25.47 122 VAL B O 1
ATOM 4457 N N . ALA B 1 123 ? -6.049 218.996 -17.435 1.00 24.16 123 ALA B N 1
ATOM 4458 C CA . ALA B 1 123 ? -6.822 219.006 -18.676 1.00 22.06 123 ALA B CA 1
ATOM 4459 C C . ALA B 1 123 ? -5.953 218.652 -19.876 1.00 23.61 123 ALA B C 1
ATOM 4460 O O . ALA B 1 123 ? -6.391 217.915 -20.767 1.00 22.12 123 ALA B O 1
ATOM 4462 N N . LYS B 1 124 ? -4.721 219.167 -19.923 1.00 22.02 124 LYS B N 1
ATOM 4463 C CA . LYS B 1 124 ? -3.855 218.835 -21.045 1.00 23.45 124 LYS B CA 1
ATOM 4464 C C . LYS B 1 124 ? -3.492 217.356 -21.033 1.00 24.48 124 LYS B C 1
ATOM 4465 O O . LYS B 1 124 ? -3.393 216.727 -22.096 1.00 25.84 124 LYS B O 1
ATOM 4471 N N . ALA B 1 125 ? -3.290 216.785 -19.844 1.00 22.55 125 ALA B N 1
ATOM 4472 C CA . ALA B 1 125 ? -2.977 215.360 -19.761 1.00 26.04 125 ALA B CA 1
ATOM 4473 C C . ALA B 1 125 ? -4.126 214.518 -20.306 1.00 24.67 125 ALA B C 1
ATOM 4474 O O . ALA B 1 125 ? -3.902 213.516 -20.989 1.00 26.64 125 ALA B O 1
ATOM 4476 N N . ALA B 1 126 ? -5.365 214.896 -19.989 1.00 24.99 126 ALA B N 1
ATOM 4477 C CA . ALA B 1 126 ? -6.511 214.150 -20.487 1.00 25.06 126 ALA B CA 1
ATOM 4478 C C . ALA B 1 126 ? -6.613 214.262 -22.002 1.00 25.48 126 ALA B C 1
ATOM 4479 O O . ALA B 1 126 ? -6.784 213.257 -22.701 1.00 27.64 126 ALA B O 1
ATOM 4481 N N . ALA B 1 127 ? -6.500 215.481 -22.527 1.00 25.79 127 ALA B N 1
ATOM 4482 C CA . ALA B 1 127 ? -6.515 215.672 -23.974 1.00 27.71 127 ALA B CA 1
ATOM 4483 C C . ALA B 1 127 ? -5.406 214.873 -24.647 1.00 26.02 127 ALA B C 1
ATOM 4484 O O . ALA B 1 127 ? -5.632 214.249 -25.691 1.00 27.63 127 ALA B O 1
ATOM 4486 N N . ASN B 1 128 ? -4.202 214.876 -24.062 1.00 27.17 128 ASN B N 1
ATOM 4487 C CA . ASN B 1 128 ? -3.093 214.113 -24.636 1.00 26.54 128 ASN B CA 1
ATOM 4488 C C . ASN B 1 128 ? -3.413 212.626 -24.640 1.00 29.06 128 ASN B C 1
ATOM 4489 O O . ASN B 1 128 ? -3.170 211.931 -25.628 1.00 27.20 128 ASN B O 1
ATOM 4494 N N . GLU B 1 129 ? -3.990 212.133 -23.547 1.00 25.69 129 GLU B N 1
ATOM 4495 C CA . GLU B 1 129 ? -4.326 210.721 -23.441 1.00 28.62 129 GLU B CA 1
ATOM 4496 C C . GLU B 1 129 ? -5.333 210.312 -24.501 1.00 30.14 129 GLU B C 1
ATOM 4497 O O . GLU B 1 129 ? -5.199 209.245 -25.112 1.00 30.79 129 GLU B O 1
ATOM 4503 N N . LEU B 1 130 ? -6.350 211.145 -24.727 1.00 28.00 130 LEU B N 1
ATOM 4504 C CA . LEU B 1 130 ? -7.363 210.891 -25.740 1.00 28.98 130 LEU B CA 1
ATOM 4505 C C . LEU B 1 130 ? -6.903 211.258 -27.143 1.00 31.16 130 LEU B C 1
ATOM 4506 O O . LEU B 1 130 ? -7.691 211.134 -28.081 1.00 34.55 130 LEU B O 1
ATOM 4511 N N . ARG B 1 131 ? -5.658 211.699 -27.312 1.00 31.22 131 ARG B N 1
ATOM 4512 C CA . ARG B 1 131 ? -5.107 211.977 -28.640 1.00 31.27 131 ARG B CA 1
ATOM 4513 C C . ARG B 1 131 ? -5.965 212.984 -29.400 1.00 27.82 131 ARG B C 1
ATOM 4514 O O . ARG B 1 131 ? -6.199 212.853 -30.602 1.00 28.24 131 ARG B O 1
ATOM 4522 N N . MET B 1 132 ? -6.426 214.003 -28.683 1.00 31.47 132 MET B N 1
ATOM 4523 C CA . MET B 1 132 ? -7.285 215.081 -29.134 1.00 26.76 132 MET B CA 1
ATOM 4524 C C . MET B 1 132 ? -6.585 216.412 -28.914 1.00 27.33 132 MET B C 1
ATOM 4525 O O . MET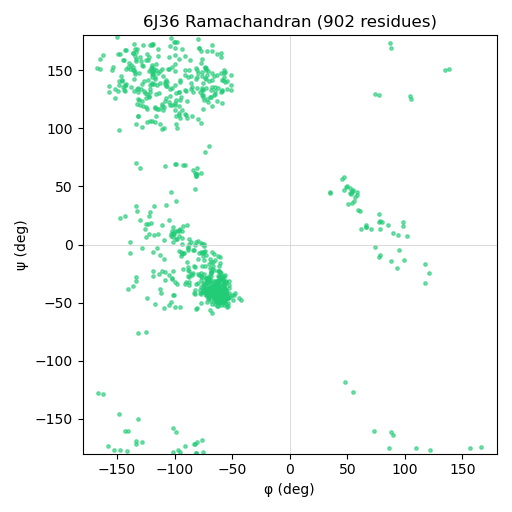 B 1 132 ? -5.999 216.612 -27.843 1.00 30.82 132 MET B O 1
ATOM 4530 N N . PRO B 1 133 ? -6.645 217.349 -29.869 1.00 28.80 133 PRO B N 1
ATOM 4531 C CA . PRO B 1 133 ? -6.206 218.714 -29.562 1.00 23.40 133 PRO B CA 1
ATOM 4532 C C . PRO B 1 133 ? -6.998 219.243 -28.376 1.00 30.02 133 PRO B C 1
ATOM 4533 O O . PRO B 1 133 ? -8.150 218.856 -28.156 1.00 28.22 133 PRO B O 1
ATOM 4537 N N . LEU B 1 134 ? -6.356 220.126 -27.600 1.00 22.72 134 LEU B N 1
ATOM 4538 C CA . LEU B 1 134 ? -6.964 220.607 -26.367 1.00 23.88 134 LEU B CA 1
ATOM 4539 C C . LEU B 1 134 ? -8.284 221.321 -26.628 1.00 24.72 134 LEU B C 1
ATOM 4540 O O . LEU B 1 134 ? -9.247 221.150 -25.869 1.00 22.59 134 LEU B O 1
ATOM 4545 N N . PHE B 1 135 ? -8.357 222.122 -27.696 1.00 23.17 135 PHE B N 1
ATOM 4546 C CA . PHE B 1 135 ? -9.610 222.808 -27.992 1.00 22.20 135 PHE B CA 1
ATOM 4547 C C . PHE B 1 135 ? -10.749 221.824 -28.264 1.00 25.09 135 PHE B C 1
ATOM 4548 O O . PHE B 1 135 ? -11.915 222.167 -28.036 1.00 23.86 135 PHE B O 1
ATOM 4556 N N . ARG B 1 136 ? -10.445 220.605 -28.743 1.00 20.83 136 ARG B N 1
ATOM 4557 C CA . ARG B 1 136 ? -11.502 219.607 -28.917 1.00 24.48 136 ARG B CA 1
ATOM 4558 C C . ARG B 1 136 ? -11.926 219.013 -27.583 1.00 24.08 136 ARG B C 1
ATOM 4559 O O . ARG B 1 136 ? -13.120 218.780 -27.348 1.00 21.93 136 ARG B O 1
ATOM 4567 N N . TYR B 1 137 ? -10.955 218.735 -26.710 1.00 21.71 137 TYR B N 1
ATOM 4568 C CA . TYR B 1 137 ? -11.282 218.234 -25.382 1.00 22.65 137 TYR B CA 1
ATOM 4569 C C . TYR B 1 137 ? -12.122 219.243 -24.612 1.00 23.91 137 TYR B C 1
ATOM 4570 O O . TYR B 1 137 ? -13.084 218.879 -23.931 1.00 25.17 137 TYR B O 1
ATOM 4579 N N . LEU B 1 138 ? -11.780 220.521 -24.729 1.00 23.44 138 LEU B N 1
ATOM 4580 C CA . LEU B 1 138 ? -12.485 221.554 -24.001 1.00 21.83 138 LEU B CA 1
ATOM 4581 C C . LEU B 1 138 ? -13.844 221.852 -24.625 1.00 22.21 138 LEU B C 1
ATOM 4582 O O . LEU B 1 138 ? -14.803 222.127 -23.903 1.00 25.89 138 LEU B O 1
ATOM 4587 N N . GLY B 1 139 ? -13.952 221.789 -25.951 1.00 22.76 139 GLY B N 1
ATOM 4588 C CA . GLY B 1 139 ? -15.133 222.288 -26.632 1.00 23.80 139 GLY B CA 1
ATOM 4589 C C . GLY B 1 139 ? -16.097 221.296 -27.265 1.00 25.42 139 GLY B C 1
ATOM 4590 O O . GLY B 1 139 ? -17.208 221.690 -27.636 1.00 25.25 139 GLY B O 1
ATOM 4591 N N . GLY B 1 140 ? -15.716 220.025 -27.399 1.00 23.89 140 GLY B N 1
ATOM 4592 C CA . GLY B 1 140 ? -16.553 219.063 -28.118 1.00 23.63 140 GLY B CA 1
ATOM 4593 C C . GLY B 1 140 ? -16.266 219.031 -29.614 1.00 28.14 140 GLY B C 1
ATOM 4594 O O . GLY B 1 140 ? -15.225 219.498 -30.082 1.00 22.96 140 GLY B O 1
ATOM 4595 N N . THR B 1 141 ? -17.224 218.479 -30.380 1.00 23.28 141 THR B N 1
ATOM 4596 C CA . THR B 1 141 ? -17.003 218.213 -31.802 1.00 27.34 141 THR B CA 1
ATOM 4597 C C . THR B 1 141 ? -17.100 219.461 -32.681 1.00 23.90 141 THR B C 1
ATOM 4598 O O . THR B 1 141 ? -16.487 219.503 -33.749 1.00 22.47 141 THR B O 1
ATOM 4602 N N . ASN B 1 142 ? -17.849 220.470 -32.274 1.00 22.76 142 ASN B N 1
ATOM 4603 C CA . ASN B 1 142 ? -18.203 221.516 -33.229 1.00 28.14 142 ASN B CA 1
ATOM 4604 C C . ASN B 1 142 ? -17.348 222.785 -33.344 1.00 27.79 142 ASN B C 1
ATOM 4605 O O . ASN B 1 142 ? -17.631 223.583 -34.249 1.00 30.76 142 ASN B O 1
ATOM 4610 N N . PRO B 1 143 ? -16.352 223.062 -32.492 1.00 27.51 143 PRO B N 1
ATOM 4611 C CA . PRO B 1 143 ? -15.628 224.340 -32.637 1.00 29.70 143 PRO B CA 1
ATOM 4612 C C . PRO B 1 143 ? -14.979 224.505 -34.009 1.00 28.03 143 PRO B C 1
ATOM 4613 O O . PRO B 1 143 ? -14.307 223.604 -34.512 1.00 31.24 143 PRO B O 1
ATOM 4617 N N . THR B 1 144 ? -15.204 225.678 -34.614 1.00 23.38 144 THR B N 1
ATOM 4618 C CA . THR B 1 144 ? -14.580 226.076 -35.872 1.00 29.57 144 THR B CA 1
ATOM 4619 C C . THR B 1 144 ? -14.127 227.526 -35.925 1.00 29.22 144 THR B C 1
ATOM 4620 O O . THR B 1 144 ? -13.493 227.897 -36.915 1.00 26.65 144 THR B O 1
ATOM 4624 N N . LEU B 1 145 ? -14.434 228.367 -34.940 1.00 25.70 145 LEU B N 1
ATOM 4625 C CA . LEU B 1 145 ? -14.293 229.814 -35.107 1.00 27.87 145 LEU B CA 1
ATOM 4626 C C . LEU B 1 145 ? -12.899 230.273 -34.684 1.00 24.08 145 LEU B C 1
ATOM 4627 O O . LEU B 1 145 ? -12.555 230.237 -33.500 1.00 22.49 145 LEU B O 1
ATOM 4632 N N . MET B 1 146 ? -12.101 230.701 -35.655 1.00 25.13 146 MET B N 1
ATOM 4633 C CA . MET B 1 146 ? -10.820 231.322 -35.342 1.00 26.95 146 MET B CA 1
ATOM 4634 C C . MET B 1 146 ? -11.067 232.746 -34.868 1.00 23.51 146 MET B C 1
ATOM 4635 O O . MET B 1 146 ? -11.850 233.468 -35.488 1.00 25.84 146 MET B O 1
ATOM 4640 N N . PRO B 1 147 ? -10.430 233.182 -33.793 1.00 21.85 147 PRO B N 1
ATOM 4641 C CA . PRO B 1 147 ? -10.744 234.503 -33.245 1.00 26.55 147 PRO B CA 1
ATOM 4642 C C . PRO B 1 147 ? -10.040 235.621 -33.999 1.00 24.55 147 PRO B C 1
ATOM 4643 O O . PRO B 1 147 ? -8.945 235.452 -34.538 1.00 23.80 147 PRO B O 1
ATOM 4647 N N . VAL B 1 148 ? -10.687 236.782 -34.011 1.00 25.70 148 VAL B N 1
ATOM 4648 C CA . VAL B 1 148 ? -10.072 238.038 -34.447 1.00 25.44 148 VAL B CA 1
ATOM 4649 C C . VAL B 1 148 ? -9.060 238.459 -33.384 1.00 27.03 148 VAL B C 1
ATOM 4650 O O . VAL B 1 148 ? -9.432 238.611 -32.214 1.00 26.50 148 VAL B O 1
ATOM 4654 N N . PRO B 1 149 ? -7.788 238.654 -33.721 1.00 25.74 149 PRO B N 1
ATOM 4655 C CA . PRO B 1 149 ? -6.832 239.124 -32.707 1.00 24.98 149 PRO B CA 1
ATOM 4656 C C . PRO B 1 149 ? -6.905 240.634 -32.477 1.00 27.48 149 PRO B C 1
ATOM 4657 O O . PRO B 1 149 ? -7.182 241.414 -33.391 1.00 29.20 149 PRO B O 1
ATOM 4661 N N . MET B 1 150 ? -6.704 241.034 -31.215 1.00 27.11 150 MET B N 1
ATOM 4662 C CA . MET B 1 150 ? -6.409 242.419 -30.821 1.00 29.67 150 MET B CA 1
ATOM 4663 C C . MET B 1 150 ? -4.908 242.524 -30.623 1.00 28.52 150 MET B C 1
ATOM 4664 O O . MET B 1 150 ? -4.390 242.072 -29.599 1.00 30.06 150 MET B O 1
ATOM 4669 N N . LEU B 1 151 ? -4.208 243.128 -31.580 1.00 28.21 151 LEU B N 1
ATOM 4670 C CA . LEU B 1 151 ? -2.750 243.186 -31.558 1.00 26.48 151 LEU B CA 1
ATOM 4671 C C . LEU B 1 151 ? -2.296 244.531 -31.024 1.00 28.51 151 LEU B C 1
ATOM 4672 O O . LEU B 1 151 ? -2.434 245.556 -31.700 1.00 30.04 151 LEU B O 1
ATOM 4677 N N . ASN B 1 152 ? -1.730 244.515 -29.827 1.00 27.05 152 ASN B N 1
ATOM 4678 C CA . ASN B 1 152 ? -1.031 245.672 -29.297 1.00 29.60 152 ASN B CA 1
ATOM 4679 C C . ASN B 1 152 ? -0.015 246.196 -30.312 1.00 32.74 152 ASN B C 1
ATOM 4680 O O . ASN B 1 152 ? 0.684 245.420 -30.965 1.00 31.55 152 ASN B O 1
ATOM 4685 N N . VAL B 1 153 ? 0.057 247.520 -30.467 1.00 28.48 153 VAL B N 1
ATOM 4686 C CA . VAL B 1 153 ? 1.093 248.106 -31.322 1.00 27.44 153 VAL B CA 1
ATOM 4687 C C . VAL B 1 153 ? 1.738 249.321 -30.650 1.00 30.36 153 VAL B C 1
ATOM 4688 O O . VAL B 1 153 ? 2.947 249.543 -30.797 1.00 27.15 153 VAL B O 1
ATOM 4692 N N . ILE B 1 154 ? 0.950 250.107 -29.899 1.00 24.16 154 ILE B N 1
ATOM 4693 C CA . ILE B 1 154 ? 1.405 251.371 -29.322 1.00 26.97 154 ILE B CA 1
ATOM 4694 C C . ILE B 1 154 ? 1.012 251.409 -27.854 1.00 26.94 154 ILE B C 1
ATOM 4695 O O . ILE B 1 154 ? -0.141 251.126 -27.512 1.00 25.44 154 ILE B O 1
ATOM 4700 N N . ASN B 1 155 ? 1.949 251.820 -26.998 1.00 27.60 155 ASN B N 1
ATOM 4701 C CA . ASN B 1 155 ? 1.789 251.718 -25.554 1.00 28.47 155 ASN B CA 1
ATOM 4702 C C . ASN B 1 155 ? 2.011 253.063 -24.874 1.00 30.51 155 ASN B C 1
ATOM 4703 O O . ASN B 1 155 ? 2.901 253.834 -25.256 1.00 30.22 155 ASN B O 1
ATOM 4708 N N . GLY B 1 156 ? 1.182 253.331 -23.868 1.00 32.13 156 GLY B N 1
ATOM 4709 C CA . GLY B 1 156 ? 1.216 254.539 -23.078 1.00 35.70 156 GLY B CA 1
ATOM 4710 C C . GLY B 1 156 ? 1.173 254.214 -21.596 1.00 35.29 156 GLY B C 1
ATOM 4711 O O . GLY B 1 156 ? 1.647 253.171 -21.152 1.00 35.13 156 GLY B O 1
ATOM 4712 N N . GLY B 1 157 ? 0.598 255.132 -20.832 1.00 38.64 157 GLY B N 1
ATOM 4713 C CA . GLY B 1 157 ? 0.423 254.911 -19.410 1.00 33.00 157 GLY B CA 1
ATOM 4714 C C . GLY B 1 157 ? 1.630 255.308 -18.589 1.00 39.49 157 GLY B C 1
ATOM 4715 O O . GLY B 1 157 ? 2.644 255.816 -19.082 1.00 36.24 157 GLY B O 1
ATOM 4716 N N . GLU B 1 158 ? 1.515 255.016 -17.292 1.00 46.46 158 GLU B N 1
ATOM 4717 C CA . GLU B 1 158 ? 2.441 255.558 -16.298 1.00 54.71 158 GLU B CA 1
ATOM 4718 C C . GLU B 1 158 ? 3.897 255.177 -16.585 1.00 51.21 158 GLU B C 1
ATOM 4719 O O . GLU B 1 158 ? 4.797 256.020 -16.471 1.00 47.22 158 GLU B O 1
ATOM 4725 N N . HIS B 1 159 ? 4.149 253.920 -16.962 1.00 50.87 159 HIS B N 1
ATOM 4726 C CA . HIS B 1 159 ? 5.505 253.401 -17.132 1.00 50.51 159 HIS B CA 1
ATOM 4727 C C . HIS B 1 159 ? 6.122 253.727 -18.489 1.00 48.86 159 HIS B C 1
ATOM 4728 O O . HIS B 1 159 ? 7.296 253.404 -18.706 1.00 52.41 159 HIS B O 1
ATOM 4730 N N . ALA B 1 160 ? 5.374 254.342 -19.404 1.00 44.75 160 ALA B N 1
ATOM 4731 C CA . ALA B 1 160 ? 5.890 254.732 -20.710 1.00 41.79 160 ALA B CA 1
ATOM 4732 C C . ALA B 1 160 ? 6.269 256.208 -20.681 1.00 46.51 160 ALA B C 1
ATOM 4733 O O . ALA B 1 160 ? 5.472 257.051 -20.254 1.00 44.25 160 ALA B O 1
ATOM 4735 N N . SER B 1 161 ? 7.474 256.521 -21.144 1.00 46.25 161 SER B N 1
ATOM 4736 C CA . SER B 1 161 ? 7.981 257.885 -21.059 1.00 46.53 161 SER B CA 1
ATOM 4737 C C . SER B 1 161 ? 7.350 258.851 -22.067 1.00 44.58 161 SER B C 1
ATOM 4738 O O . SER B 1 161 ? 7.704 260.035 -22.055 1.00 49.87 161 SER B O 1
ATOM 4741 N N . ASN B 1 162 ? 6.437 258.403 -22.929 1.00 41.59 162 ASN B N 1
ATOM 4742 C CA . ASN B 1 162 ? 5.817 259.294 -23.904 1.00 39.41 162 ASN B CA 1
ATOM 4743 C C . ASN B 1 162 ? 4.661 260.052 -23.247 1.00 42.26 162 ASN B C 1
ATOM 4744 O O . ASN B 1 162 ? 4.457 259.987 -22.034 1.00 35.54 162 ASN B O 1
ATOM 4749 N N . THR B 1 163 ? 3.874 260.776 -24.043 1.00 35.32 163 THR B N 1
ATOM 4750 C CA . THR B 1 163 ? 2.812 261.621 -23.508 1.00 41.90 163 THR B CA 1
ATOM 4751 C C . THR B 1 163 ? 1.425 261.038 -23.788 1.00 42.66 163 THR B C 1
ATOM 4752 O O . THR B 1 163 ? 0.458 261.773 -24.006 1.00 42.03 163 THR B O 1
ATOM 4756 N N . LEU B 1 164 ? 1.317 259.713 -23.789 1.00 38.66 164 LEU B N 1
ATOM 4757 C CA . LEU B 1 164 ? 0.040 259.033 -23.932 1.00 35.28 164 LEU B CA 1
ATOM 4758 C C . LEU B 1 164 ? -0.388 258.560 -22.552 1.00 41.26 164 LEU B C 1
ATOM 4759 O O . LEU B 1 164 ? 0.328 257.784 -21.902 1.00 37.13 164 LEU B O 1
ATOM 4764 N N . ASP B 1 165 ? -1.546 259.042 -22.100 1.00 38.38 165 ASP B N 1
ATOM 4765 C CA . ASP B 1 165 ? -2.070 258.607 -20.817 1.00 38.64 165 ASP B CA 1
ATOM 4766 C C . ASP B 1 165 ? -2.925 257.353 -20.950 1.00 33.50 165 ASP B C 1
ATOM 4767 O O . ASP B 1 165 ? -3.009 256.571 -20.004 1.00 30.78 165 ASP B O 1
ATOM 4772 N N . PHE B 1 166 ? -3.541 257.143 -22.114 1.00 36.70 166 PHE B N 1
ATOM 4773 C CA . PHE B 1 166 ? -4.154 255.863 -22.435 1.00 33.38 166 PHE B CA 1
ATOM 4774 C C . PHE B 1 166 ? -3.111 254.752 -22.413 1.00 35.68 166 PHE B C 1
ATOM 4775 O O . PHE B 1 166 ? -1.943 254.958 -22.759 1.00 36.49 166 PHE B O 1
ATOM 4783 N N . GLN B 1 167 ? -3.550 253.550 -22.032 1.00 32.05 167 GLN B N 1
ATOM 4784 C CA . GLN B 1 167 ? -2.600 252.467 -21.783 1.00 31.57 167 GLN B CA 1
ATOM 4785 C C . GLN B 1 167 ? -2.078 251.832 -23.069 1.00 32.93 167 GLN B C 1
ATOM 4786 O O . GLN B 1 167 ? -0.863 251.649 -23.224 1.00 33.78 167 GLN B O 1
ATOM 4792 N N . GLU B 1 168 ? -2.966 251.453 -23.991 1.00 27.58 168 GLU B N 1
ATOM 4793 C CA . GLU B 1 168 ? -2.475 250.772 -25.179 1.00 29.77 168 GLU B CA 1
ATOM 4794 C C . GLU B 1 168 ? -3.425 250.963 -26.363 1.00 31.16 168 GLU B C 1
ATOM 4795 O O . GLU B 1 168 ? -4.637 251.139 -26.202 1.00 30.43 168 GLU B O 1
ATOM 4801 N N . PHE B 1 169 ? -2.843 250.957 -27.558 1.00 26.68 169 PHE B N 1
ATOM 4802 C CA . PHE B 1 169 ? -3.579 251.012 -28.812 1.00 24.83 169 PHE B CA 1
ATOM 4803 C C . PHE B 1 169 ? -3.355 249.700 -29.557 1.00 24.97 169 PHE B C 1
ATOM 4804 O O . PHE B 1 169 ? -2.233 249.184 -29.594 1.00 24.29 169 PHE B O 1
ATOM 4812 N N . MET B 1 170 ? -4.426 249.153 -30.138 1.00 27.86 170 MET B N 1
ATOM 4813 C CA . MET B 1 170 ? -4.396 247.868 -30.833 1.00 24.85 170 MET B CA 1
ATOM 4814 C C . MET B 1 170 ? -4.977 248.012 -32.236 1.00 27.26 170 MET B C 1
ATOM 4815 O O . MET B 1 170 ? -5.814 248.892 -32.486 1.00 28.26 170 MET B O 1
ATOM 4820 N N . ILE B 1 171 ? -4.528 247.128 -33.164 1.00 21.27 171 ILE B N 1
ATOM 4821 C CA . ILE B 1 171 ? -5.182 246.952 -34.464 1.00 25.77 171 ILE B CA 1
ATOM 4822 C C . ILE B 1 171 ? -5.965 245.644 -34.426 1.00 27.58 171 ILE B C 1
ATOM 4823 O O . ILE B 1 171 ? -5.611 244.703 -33.702 1.00 27.60 171 ILE B O 1
ATOM 4828 N N . MET B 1 172 ? -7.048 245.587 -35.193 1.00 22.17 172 MET B N 1
ATOM 4829 C CA . MET B 1 172 ? -7.870 244.382 -35.316 1.00 24.70 172 MET B CA 1
ATOM 4830 C C . MET B 1 172 ? -8.103 244.134 -36.794 1.00 27.46 172 MET B C 1
ATOM 4831 O O . MET B 1 172 ? -8.830 244.921 -37.436 1.00 28.31 172 MET B O 1
ATOM 4836 N N . PRO B 1 173 ? -7.517 243.074 -37.375 1.00 28.48 173 PRO B N 1
ATOM 4837 C CA . PRO B 1 173 ? -7.697 242.787 -38.811 1.00 22.87 173 PRO B CA 1
ATOM 4838 C C . PRO B 1 173 ? -9.035 242.110 -39.076 1.00 26.46 173 PRO B C 1
ATOM 4839 O O . PRO B 1 173 ? -9.227 240.931 -38.765 1.00 26.93 173 PRO B O 1
ATOM 4843 N N . LEU B 1 174 ? -9.960 242.857 -39.673 1.00 26.44 174 LEU B N 1
ATOM 4844 C CA . LEU B 1 174 ? -11.338 242.412 -39.827 1.00 27.57 174 LEU B CA 1
ATOM 4845 C C . LEU B 1 174 ? -11.652 241.851 -41.211 1.00 26.34 174 LEU B C 1
ATOM 4846 O O . LEU B 1 174 ? -12.142 240.726 -41.317 1.00 24.05 174 LEU B O 1
ATOM 4851 N N . GLY B 1 175 ? -11.383 242.598 -42.275 1.00 25.73 175 GLY B N 1
ATOM 4852 C CA . GLY B 1 175 ? -11.897 242.214 -43.583 1.00 27.52 175 GLY B CA 1
ATOM 4853 C C . GLY B 1 175 ? -11.092 241.175 -44.341 1.00 28.74 175 GLY B C 1
ATOM 4854 O O . GLY B 1 175 ? -10.586 241.450 -45.433 1.00 26.60 175 GLY B O 1
ATOM 4855 N N . PHE B 1 176 ? -10.963 239.975 -43.781 1.00 29.23 176 PHE B N 1
ATOM 4856 C CA . PHE B 1 176 ? -10.168 238.927 -44.399 1.00 27.11 176 PHE B CA 1
ATOM 4857 C C . PHE B 1 176 ? -10.914 237.608 -44.286 1.00 28.01 176 PHE B C 1
ATOM 4858 O O . PHE B 1 176 ? -11.749 237.422 -43.397 1.00 31.61 176 PHE B O 1
ATOM 4866 N N . ARG B 1 177 ? -10.620 236.703 -45.217 1.00 32.96 177 ARG B N 1
ATOM 4867 C CA . ARG B 1 177 ? -11.396 235.483 -45.382 1.00 36.77 177 ARG B CA 1
ATOM 4868 C C . ARG B 1 177 ? -10.933 234.355 -44.470 1.00 31.89 177 ARG B C 1
ATOM 4869 O O . ARG B 1 177 ? -11.730 233.460 -44.166 1.00 33.75 177 ARG B O 1
ATOM 4877 N N . THR B 1 178 ? -9.666 234.364 -44.053 1.00 29.83 178 THR B N 1
ATOM 4878 C CA . THR B 1 178 ? -9.091 233.307 -43.229 1.00 27.79 178 THR B CA 1
ATOM 4879 C C . THR B 1 178 ? -8.287 233.939 -42.101 1.00 28.54 178 THR B C 1
ATOM 4880 O O . THR B 1 178 ? -7.909 235.111 -42.166 1.00 27.96 178 THR B O 1
ATOM 4884 N N . PHE B 1 179 ? -8.010 233.139 -41.065 1.00 26.40 179 PHE B N 1
ATOM 4885 C CA . PHE B 1 179 ? -7.113 233.602 -40.008 1.00 27.23 179 PHE B CA 1
ATOM 4886 C C . PHE B 1 179 ? -5.700 233.837 -40.540 1.00 25.05 179 PHE B C 1
ATOM 4887 O O . PHE B 1 179 ? -5.041 234.816 -40.165 1.00 24.74 179 PHE B O 1
ATOM 4895 N N . LYS B 1 180 ? -5.205 232.942 -41.393 1.00 24.12 180 LYS B N 1
ATOM 4896 C CA . LYS B 1 180 ? -3.867 233.134 -41.938 1.00 27.56 180 LYS B CA 1
ATOM 4897 C C . LYS B 1 180 ? -3.736 234.510 -42.586 1.00 25.38 180 LYS B C 1
ATOM 4898 O O . LYS B 1 180 ? -2.776 235.240 -42.323 1.00 27.38 180 LYS B O 1
ATOM 4904 N N . GLU B 1 181 ? -4.728 234.904 -43.389 1.00 26.04 181 GLU B N 1
ATOM 4905 C CA . GLU B 1 181 ? -4.669 236.185 -44.084 1.00 25.25 181 GLU B CA 1
ATOM 4906 C C . GLU B 1 181 ? -4.785 237.352 -43.118 1.00 24.41 181 GLU B C 1
ATOM 4907 O O . GLU B 1 181 ? -4.158 238.403 -43.322 1.00 23.45 181 GLU B O 1
ATOM 4913 N N . ALA B 1 182 ? -5.602 237.193 -42.071 1.00 27.28 182 ALA B N 1
ATOM 4914 C CA . ALA B 1 182 ? -5.711 238.231 -41.052 1.00 24.57 182 ALA B CA 1
ATOM 4915 C C . ALA B 1 182 ? -4.384 238.415 -40.328 1.00 22.35 182 ALA B C 1
ATOM 4916 O O . ALA B 1 182 ? -3.962 239.546 -40.060 1.00 23.49 182 ALA B O 1
ATOM 4918 N N . LEU B 1 183 ? -3.692 237.314 -40.042 1.00 21.66 183 LEU B N 1
ATOM 4919 C CA . LEU B 1 183 ? -2.405 237.410 -39.370 1.00 21.91 183 LEU B CA 1
ATOM 4920 C C . LEU B 1 183 ? -1.350 238.009 -40.292 1.00 22.25 183 LEU B C 1
ATOM 4921 O O . LEU B 1 183 ? -0.519 238.817 -39.856 1.00 21.87 183 LEU B O 1
ATOM 4926 N N . GLN B 1 184 ? -1.380 237.632 -41.576 1.00 23.31 184 GLN B N 1
ATOM 4927 C CA . GLN B 1 184 ? -0.495 238.239 -42.568 1.00 22.84 184 GLN B CA 1
ATOM 4928 C C . GLN B 1 184 ? -0.698 239.748 -42.637 1.00 23.63 184 GLN B C 1
ATOM 4929 O O . GLN B 1 184 ? 0.273 240.514 -42.643 1.00 23.37 184 GLN B O 1
ATOM 4935 N N . ALA B 1 185 ? -1.956 240.199 -42.651 1.00 22.63 185 ALA B N 1
ATOM 4936 C CA . ALA B 1 185 ? -2.223 241.635 -42.643 1.00 21.28 185 ALA B CA 1
ATOM 4937 C C . ALA B 1 185 ? -1.630 242.293 -41.407 1.00 24.66 185 ALA B C 1
ATOM 4938 O O . ALA B 1 185 ? -0.980 243.343 -41.503 1.00 25.68 185 ALA B O 1
ATOM 4940 N N . ALA B 1 186 ? -1.859 241.691 -40.226 1.00 19.56 186 ALA B N 1
ATOM 4941 C CA . ALA B 1 186 ? -1.256 242.197 -38.992 1.00 24.30 186 ALA B CA 1
ATOM 4942 C C . ALA B 1 186 ? 0.265 242.236 -39.087 1.00 21.29 186 ALA B C 1
ATOM 4943 O O . ALA B 1 186 ? 0.902 243.174 -38.592 1.00 22.72 186 ALA B O 1
ATOM 4945 N N . ASN B 1 187 ? 0.869 241.219 -39.704 1.00 19.50 187 ASN B N 1
ATOM 4946 C CA . ASN B 1 187 ? 2.320 241.233 -39.873 1.00 22.13 187 ASN B CA 1
ATOM 4947 C C . ASN B 1 187 ? 2.751 242.394 -40.754 1.00 22.13 187 ASN B C 1
ATOM 4948 O O . ASN B 1 187 ? 3.777 243.035 -40.489 1.00 22.93 187 ASN B O 1
ATOM 4953 N N . LYS B 1 188 ? 1.954 242.716 -41.774 1.00 20.42 188 LYS B N 1
ATOM 4954 C CA . LYS B 1 188 ? 2.307 243.830 -42.645 1.00 24.75 188 LYS B CA 1
ATOM 4955 C C . LYS B 1 188 ? 2.139 245.170 -41.934 1.00 23.09 188 LYS B C 1
ATOM 4956 O O . LYS B 1 188 ? 2.992 246.052 -42.071 1.00 25.70 188 LYS B O 1
ATOM 4962 N N . VAL B 1 189 ? 1.060 245.349 -41.164 1.00 24.49 189 VAL B N 1
ATOM 4963 C CA . VAL B 1 189 ? 0.874 246.618 -40.449 1.00 24.83 189 VAL B CA 1
ATOM 4964 C C . VAL B 1 189 ? 1.970 246.813 -39.406 1.00 25.86 189 VAL B C 1
ATOM 4965 O O . VAL B 1 189 ? 2.520 247.914 -39.259 1.00 26.11 189 VAL B O 1
ATOM 4969 N N . PHE B 1 190 ? 2.329 245.740 -38.695 1.00 23.67 190 PHE B N 1
ATOM 4970 C CA . PHE B 1 190 ? 3.316 245.841 -37.621 1.00 23.22 190 PHE B CA 1
ATOM 4971 C C . PHE B 1 190 ? 4.680 246.250 -38.164 1.00 23.63 190 PHE B C 1
ATOM 4972 O O . PHE B 1 190 ? 5.326 247.163 -37.637 1.00 26.21 190 PHE B O 1
ATOM 4980 N N . HIS B 1 191 ? 5.125 245.606 -39.242 1.00 25.72 191 HIS B N 1
ATOM 4981 C CA . HIS B 1 191 ? 6.450 245.911 -39.773 1.00 26.33 191 HIS B CA 1
ATOM 4982 C C . HIS B 1 191 ? 6.483 247.263 -40.489 1.00 26.03 191 HIS B C 1
ATOM 4983 O O . HIS B 1 191 ? 7.478 247.986 -40.403 1.00 28.44 191 HIS B O 1
ATOM 4990 N N . ASN B 1 192 ? 5.411 247.610 -41.206 1.00 26.00 192 ASN B N 1
ATOM 4991 C CA . ASN B 1 192 ? 5.293 248.943 -41.788 1.00 29.32 192 ASN B CA 1
ATOM 4992 C C . ASN B 1 192 ? 5.208 250.012 -40.711 1.00 32.18 192 ASN B C 1
ATOM 4993 O O . ASN B 1 192 ? 5.751 251.108 -40.881 1.00 35.10 192 ASN B O 1
ATOM 4998 N N . LEU B 1 193 ? 4.494 249.727 -39.614 1.00 28.23 193 LEU B N 1
ATOM 4999 C CA . LEU B 1 193 ? 4.487 250.648 -38.479 1.00 28.66 193 LEU B CA 1
ATOM 5000 C C . LEU B 1 193 ? 5.906 250.902 -37.985 1.00 27.39 193 LEU B C 1
ATOM 5001 O O . LEU B 1 193 ? 6.315 252.053 -37.828 1.00 31.46 193 LEU B O 1
ATOM 5006 N N . ALA B 1 194 ? 6.686 249.833 -37.774 1.00 28.47 194 ALA B N 1
ATOM 5007 C CA . ALA B 1 194 ? 8.069 249.999 -37.330 1.00 30.89 194 ALA B CA 1
ATOM 5008 C C . ALA B 1 194 ? 8.884 250.812 -38.332 1.00 29.76 194 ALA B C 1
ATOM 5009 O O . ALA B 1 194 ? 9.667 251.686 -37.942 1.00 31.68 194 ALA B O 1
ATOM 5011 N N . LYS B 1 195 ? 8.709 250.548 -39.625 1.00 32.58 195 LYS B N 1
ATOM 5012 C CA . LYS B 1 195 ? 9.4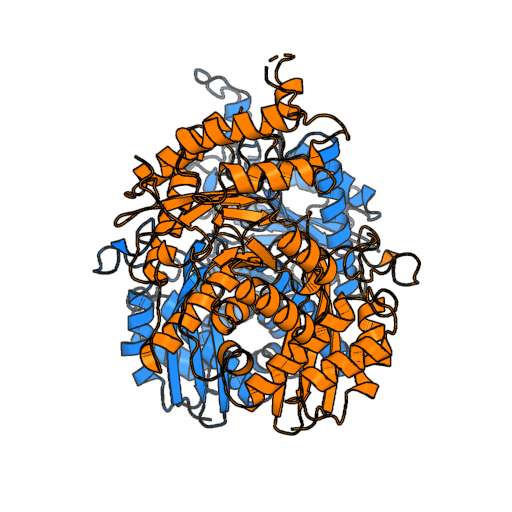54 251.299 -40.636 1.00 33.40 195 LYS B CA 1
ATOM 5013 C C . LYS B 1 195 ? 9.116 252.791 -40.586 1.00 34.81 195 LYS B C 1
ATOM 5014 O O . LYS B 1 195 ? 10.012 253.638 -40.666 1.00 36.24 195 LYS B O 1
ATOM 5020 N N . LEU B 1 196 ? 7.832 253.133 -40.424 1.00 33.97 196 LEU B N 1
ATOM 5021 C CA . LEU B 1 196 ? 7.446 254.541 -40.354 1.00 31.55 196 LEU B CA 1
ATOM 5022 C C . LEU B 1 196 ? 7.998 255.208 -39.104 1.00 34.63 196 LEU B C 1
ATOM 5023 O O . LEU B 1 196 ? 8.458 256.354 -39.161 1.00 37.40 196 LEU B O 1
ATOM 5028 N N . LEU B 1 197 ? 7.972 254.501 -37.968 1.00 36.24 197 LEU B N 1
ATOM 5029 C CA . LEU B 1 197 ? 8.492 255.062 -36.723 1.00 34.36 197 LEU B CA 1
ATOM 5030 C C . LEU B 1 197 ? 9.981 255.352 -36.832 1.00 35.65 197 LEU B C 1
ATOM 5031 O O . LEU B 1 197 ? 10.457 256.394 -36.359 1.00 37.74 197 LEU B O 1
ATOM 5036 N N . LYS B 1 198 ? 10.737 254.434 -37.437 1.00 35.64 198 LYS B N 1
ATOM 5037 C CA . LYS B 1 198 ? 12.150 254.698 -37.669 1.00 38.21 198 LYS B CA 1
ATOM 5038 C C . LYS B 1 198 ? 12.333 255.883 -38.608 1.00 39.70 198 LYS B C 1
ATOM 5039 O O . LYS B 1 198 ? 13.214 256.722 -38.393 1.00 44.60 198 LYS B O 1
ATOM 5045 N N . LYS B 1 199 ? 11.490 255.986 -39.639 1.00 37.32 199 LYS B N 1
ATOM 5046 C CA . LYS B 1 199 ? 11.620 257.085 -40.594 1.00 40.55 199 LYS B CA 1
ATOM 5047 C C . LYS B 1 199 ? 11.414 258.443 -39.931 1.00 44.45 199 LYS B C 1
ATOM 5048 O O . LYS B 1 199 ? 12.008 259.438 -40.361 1.00 44.90 199 LYS B O 1
ATOM 5054 N N . SER B 1 200 ? 10.582 258.512 -38.894 1.00 41.03 200 SER B N 1
ATOM 5055 C CA . SER B 1 200 ? 10.334 259.764 -38.195 1.00 36.66 200 SER B CA 1
ATOM 5056 C C . SER B 1 200 ? 11.170 259.906 -36.936 1.00 39.22 200 SER B C 1
ATOM 5057 O O . SER B 1 200 ? 10.902 260.789 -36.122 1.00 40.15 200 SER B O 1
ATOM 5060 N N . GLY B 1 201 ? 12.162 259.050 -36.746 1.00 39.33 201 GLY B N 1
ATOM 5061 C CA . GLY B 1 201 ? 13.062 259.229 -35.632 1.00 37.72 201 GLY B CA 1
ATOM 5062 C C . GLY B 1 201 ? 12.567 258.753 -34.287 1.00 40.06 201 GLY B C 1
ATOM 5063 O O . GLY B 1 201 ? 13.120 259.173 -33.272 1.00 42.38 201 GLY B O 1
ATOM 5064 N N . PHE B 1 202 ? 11.561 257.878 -34.237 1.00 40.74 202 PHE B N 1
ATOM 5065 C CA . PHE B 1 202 ? 11.082 257.333 -32.973 1.00 34.54 202 PHE B CA 1
ATOM 5066 C C . PHE B 1 202 ? 11.815 256.042 -32.627 1.00 35.65 202 PHE B C 1
ATOM 5067 O O . PHE B 1 202 ? 12.445 255.404 -33.473 1.00 39.21 202 PHE B O 1
ATOM 5075 N N . GLU B 1 203 ? 11.729 255.665 -31.358 1.00 39.25 203 GLU B N 1
ATOM 5076 C CA . GLU B 1 203 ? 12.342 254.430 -30.902 1.00 39.55 203 GLU B CA 1
ATOM 5077 C C . GLU B 1 203 ? 11.473 253.233 -31.261 1.00 37.33 203 GLU B C 1
ATOM 5078 O O . GLU B 1 203 ? 10.238 253.295 -31.270 1.00 27.95 203 GLU B O 1
ATOM 5084 N N . THR B 1 204 ? 12.140 252.121 -31.524 1.00 28.99 204 THR B N 1
ATOM 5085 C CA . THR B 1 204 ? 11.466 250.924 -31.978 1.00 30.57 204 THR B CA 1
ATOM 5086 C C . THR B 1 204 ? 11.709 249.726 -31.062 1.00 31.51 204 THR B C 1
ATOM 5087 O O . THR B 1 204 ? 11.315 248.604 -31.397 1.00 30.71 204 THR B O 1
ATOM 5091 N N . GLN B 1 205 ? 12.323 249.940 -29.900 1.00 34.31 205 GLN B N 1
ATOM 5092 C CA . GLN B 1 205 ? 12.364 248.929 -28.858 1.00 27.68 205 GLN B CA 1
ATOM 5093 C C . GLN B 1 205 ? 10.949 248.614 -28.365 1.00 27.36 205 GLN B C 1
ATOM 5094 O O . GLN B 1 205 ? 10.005 249.364 -28.599 1.00 29.40 205 GLN B O 1
ATOM 5100 N N . VAL B 1 206 ? 10.800 247.485 -27.667 1.00 26.34 206 VAL B N 1
ATOM 5101 C CA . VAL B 1 206 ? 9.471 247.000 -27.305 1.00 29.29 206 VAL B CA 1
ATOM 5102 C C . VAL B 1 206 ? 9.340 246.829 -25.791 1.00 25.49 206 VAL B C 1
ATOM 5103 O O . VAL B 1 206 ? 10.326 246.708 -25.060 1.00 26.40 206 VAL B O 1
ATOM 5107 N N . GLY B 1 207 ? 8.088 246.820 -25.333 1.00 25.08 207 GLY B N 1
ATOM 5108 C CA . GLY B 1 207 ? 7.740 246.548 -23.952 1.00 24.06 207 GLY B CA 1
ATOM 5109 C C . GLY B 1 207 ? 7.301 245.108 -23.731 1.00 29.69 207 GLY B C 1
ATOM 5110 O O . GLY B 1 207 ? 7.555 244.214 -24.549 1.00 25.83 207 GLY B O 1
ATOM 5111 N N . ASP B 1 208 ? 6.602 244.893 -22.609 1.00 27.71 208 ASP B N 1
ATOM 5112 C CA . ASP B 1 208 ? 6.280 243.547 -22.130 1.00 27.96 208 ASP B CA 1
ATOM 5113 C C . ASP B 1 208 ? 5.430 242.749 -23.119 1.00 27.43 208 ASP B C 1
ATOM 5114 O O . ASP B 1 208 ? 5.491 241.514 -23.116 1.00 23.40 208 ASP B O 1
ATOM 5119 N N . GLU B 1 209 ? 4.610 243.414 -23.937 1.00 24.23 209 GLU B N 1
ATOM 5120 C CA . GLU B 1 209 ? 3.784 242.723 -24.928 1.00 29.97 209 GLU B CA 1
ATOM 5121 C C . GLU B 1 209 ? 4.369 242.746 -26.327 1.00 26.44 209 GLU B C 1
ATOM 5122 O O . GLU B 1 209 ? 3.656 242.398 -27.273 1.00 27.51 209 GLU B O 1
ATOM 5128 N N . GLY B 1 210 ? 5.630 243.146 -26.483 1.00 25.21 210 GLY B N 1
ATOM 5129 C CA . GLY B 1 210 ? 6.258 243.201 -27.792 1.00 24.53 210 GLY B CA 1
ATOM 5130 C C . GLY B 1 210 ? 5.768 244.291 -28.717 1.00 23.89 210 GLY B C 1
ATOM 5131 O O . GLY B 1 210 ? 6.037 244.226 -29.923 1.00 26.91 210 GLY B O 1
ATOM 5132 N N . GLY B 1 211 ? 5.027 245.273 -28.199 1.00 25.90 211 GLY B N 1
ATOM 5133 C CA . GLY B 1 211 ? 4.652 246.448 -28.950 1.00 25.61 211 GLY B CA 1
ATOM 5134 C C . GLY B 1 211 ? 5.593 247.613 -28.669 1.00 24.87 211 GLY B C 1
ATOM 5135 O O . GLY B 1 211 ? 6.563 247.494 -27.930 1.00 27.41 211 GLY B O 1
ATOM 5136 N N . PHE B 1 212 ? 5.278 248.757 -29.278 1.00 22.77 212 PHE B N 1
ATOM 5137 C CA . PHE B 1 212 ? 6.121 249.943 -29.240 1.00 24.71 212 PHE B CA 1
ATOM 5138 C C . PHE B 1 212 ? 5.583 250.970 -28.254 1.00 21.96 212 PHE B C 1
ATOM 5139 O O . PHE B 1 212 ? 4.381 251.037 -27.980 1.00 26.38 212 PHE B O 1
ATOM 5147 N N . ALA B 1 213 ? 6.489 251.785 -27.725 1.00 27.88 213 ALA B N 1
ATOM 5148 C CA . ALA B 1 213 ? 6.123 252.959 -26.927 1.00 32.32 213 ALA B CA 1
ATOM 5149 C C . ALA B 1 213 ? 6.949 254.143 -27.404 1.00 30.70 213 ALA B C 1
ATOM 5150 O O . ALA B 1 213 ? 7.848 254.613 -26.702 1.00 31.10 213 ALA B O 1
ATOM 5152 N N . PRO B 1 214 ? 6.670 254.649 -28.599 1.00 32.63 214 PRO B N 1
ATOM 5153 C CA . PRO B 1 214 ? 7.430 255.790 -29.118 1.00 32.99 214 PRO B CA 1
ATOM 5154 C C . PRO B 1 214 ? 6.968 257.081 -28.452 1.00 36.07 214 PRO B C 1
ATOM 5155 O O . PRO B 1 214 ? 5.931 257.128 -27.794 1.00 38.60 214 PRO B O 1
ATOM 5159 N N . ASN B 1 215 ? 7.770 258.137 -28.630 1.00 34.36 215 ASN B N 1
ATOM 5160 C CA . ASN B 1 215 ? 7.570 259.416 -27.938 1.00 36.70 215 ASN B CA 1
ATOM 5161 C C . ASN B 1 215 ? 6.498 260.292 -28.608 1.00 37.35 215 ASN B C 1
ATOM 5162 O O . ASN B 1 215 ? 6.740 261.425 -29.018 1.00 39.26 215 ASN B O 1
ATOM 5167 N N . PHE B 1 216 ? 5.281 259.760 -28.701 1.00 39.54 216 PHE B N 1
ATOM 5168 C CA . PHE B 1 216 ? 4.165 260.548 -29.215 1.00 38.14 216 PHE B CA 1
ATOM 5169 C C . PHE B 1 216 ? 3.751 261.618 -28.206 1.00 38.55 216 PHE B C 1
ATOM 5170 O O . PHE B 1 216 ? 3.863 261.434 -26.990 1.00 37.19 216 PHE B O 1
ATOM 5178 N N . ASN B 1 217 ? 3.255 262.746 -28.727 1.00 37.60 217 ASN B N 1
ATOM 5179 C CA . ASN B 1 217 ? 2.864 263.889 -27.907 1.00 36.40 217 ASN B CA 1
ATOM 5180 C C . ASN B 1 217 ? 1.420 263.835 -27.433 1.00 37.15 217 ASN B C 1
ATOM 5181 O O . ASN B 1 217 ? 1.073 264.544 -26.480 1.00 39.24 217 ASN B O 1
ATOM 5186 N N . SER B 1 218 ? 0.569 263.038 -28.075 1.00 36.02 218 SER B N 1
ATOM 5187 C CA . SER B 1 218 ? -0.840 263.007 -27.713 1.00 31.56 218 SER B CA 1
ATOM 5188 C C . SER B 1 218 ? -1.490 261.773 -28.321 1.00 35.80 218 SER B C 1
ATOM 5189 O O . SER B 1 218 ? -0.976 261.180 -29.274 1.00 34.29 218 SER B O 1
ATOM 5192 N N . HIS B 1 219 ? -2.635 261.399 -27.745 1.00 35.84 219 HIS B N 1
ATOM 5193 C CA . HIS B 1 219 ? -3.465 260.339 -28.308 1.00 34.37 219 HIS B CA 1
ATOM 5194 C C . HIS B 1 219 ? -3.727 260.560 -29.783 1.00 37.65 219 HIS B C 1
ATOM 5195 O O . HIS B 1 219 ? -3.697 259.613 -30.582 1.00 34.44 219 HIS B O 1
ATOM 5202 N N . GLU B 1 220 ? -4.026 261.804 -30.156 1.00 36.95 220 GLU B N 1
ATOM 5203 C CA . GLU B 1 220 ? -4.404 262.085 -31.533 1.00 34.77 220 GLU B CA 1
ATOM 5204 C C . GLU B 1 220 ? -3.246 261.800 -32.480 1.00 33.43 220 GLU B C 1
ATOM 5205 O O . GLU B 1 220 ? -3.439 261.212 -33.553 1.00 33.92 220 GLU B O 1
ATOM 5211 N N . GLN B 1 221 ? -2.033 262.196 -32.094 1.00 32.16 221 GLN B N 1
ATOM 5212 C CA . GLN B 1 221 ? -0.874 261.898 -32.925 1.00 36.25 221 GLN B CA 1
ATOM 5213 C C . GLN B 1 221 ? -0.678 260.394 -33.088 1.00 35.73 221 GLN B C 1
ATOM 5214 O O . GLN B 1 221 ? -0.385 259.915 -34.190 1.00 35.59 221 GLN B O 1
ATOM 5220 N N . ALA B 1 222 ? -0.836 259.632 -32.004 1.00 34.80 222 ALA B N 1
ATOM 5221 C CA . ALA B 1 222 ? -0.690 258.184 -32.104 1.00 33.16 222 ALA B CA 1
ATOM 5222 C C . ALA B 1 222 ? -1.742 257.597 -33.039 1.00 34.72 222 ALA B C 1
ATOM 5223 O O . ALA B 1 222 ? -1.417 256.823 -33.949 1.00 33.19 222 ALA B O 1
ATOM 5225 N N . LEU B 1 223 ? -3.007 257.984 -32.850 1.00 31.36 223 LEU B N 1
ATOM 5226 C CA . LEU B 1 223 ? -4.071 257.483 -33.714 1.00 34.75 223 LEU B CA 1
ATOM 5227 C C . LEU B 1 223 ? -3.836 257.871 -35.176 1.00 37.00 223 LEU B C 1
ATOM 5228 O O . LEU B 1 223 ? -4.051 257.054 -36.079 1.00 32.73 223 LEU B O 1
ATOM 5233 N N . ASP B 1 224 ? -3.371 259.103 -35.425 1.00 38.83 224 ASP B N 1
ATOM 5234 C CA . ASP B 1 224 ? -2.998 259.513 -36.781 1.00 36.04 224 ASP B CA 1
ATOM 5235 C C . ASP B 1 224 ? -1.905 258.615 -37.346 1.00 37.89 224 ASP B C 1
ATOM 5236 O O . ASP B 1 224 ? -2.000 258.127 -38.481 1.00 33.84 224 ASP B O 1
ATOM 5241 N N . PHE B 1 225 ? -0.846 258.393 -36.561 1.00 35.36 225 PHE B N 1
ATOM 5242 C CA . PHE B 1 225 ? 0.246 257.550 -37.025 1.00 37.93 225 PHE B CA 1
ATOM 5243 C C . PHE B 1 225 ? -0.247 256.144 -37.358 1.00 37.70 225 PHE B C 1
ATOM 5244 O O . PHE B 1 225 ? 0.156 255.559 -38.371 1.00 36.55 225 PHE B O 1
ATOM 5252 N N . LEU B 1 226 ? -1.136 255.602 -36.522 1.00 33.57 226 LEU B N 1
ATOM 5253 C CA . LEU B 1 226 ? -1.628 254.245 -36.702 1.00 33.20 226 LEU B CA 1
ATOM 5254 C C . LEU B 1 226 ? -2.487 254.134 -37.957 1.00 33.51 226 LEU B C 1
ATOM 5255 O O . LEU B 1 226 ? -2.370 253.164 -38.715 1.00 30.19 226 LEU B O 1
ATOM 5260 N N . VAL B 1 227 ? -3.363 255.112 -38.184 1.00 35.34 227 VAL B N 1
ATOM 5261 C CA . VAL B 1 227 ? -4.176 255.115 -39.392 1.00 34.38 227 VAL B CA 1
ATOM 5262 C C . VAL B 1 227 ? -3.279 255.126 -40.622 1.00 37.90 227 VAL B C 1
ATOM 5263 O O . VAL B 1 227 ? -3.476 254.346 -41.562 1.00 34.79 227 VAL B O 1
ATOM 5267 N N . ASP B 1 228 ? -2.239 255.959 -40.605 1.00 40.60 228 ASP B N 1
ATOM 5268 C CA . ASP B 1 228 ? -1.358 256.057 -41.761 1.00 40.37 228 ASP B CA 1
ATOM 5269 C C . ASP B 1 228 ? -0.632 254.741 -42.030 1.00 39.13 228 ASP B C 1
ATOM 5270 O O . ASP B 1 228 ? -0.478 254.337 -43.189 1.00 38.84 228 ASP B O 1
ATOM 5275 N N . ALA B 1 229 ? -0.174 254.060 -40.975 1.00 37.54 229 ALA B N 1
ATOM 5276 C CA . ALA B 1 229 ? 0.525 252.792 -41.167 1.00 37.55 229 ALA B CA 1
ATOM 5277 C C . ALA B 1 229 ? -0.393 251.735 -41.773 1.00 33.82 229 ALA B C 1
ATOM 5278 O O . ALA B 1 229 ? 0.041 250.929 -42.605 1.00 31.11 229 ALA B O 1
ATOM 5280 N N . ILE B 1 230 ? -1.668 251.728 -41.375 1.00 36.10 230 ILE B N 1
ATOM 5281 C CA . ILE B 1 230 ? -2.633 250.796 -41.961 1.00 34.44 230 ILE B CA 1
ATOM 5282 C C . ILE B 1 230 ? -2.799 251.071 -43.449 1.00 36.31 230 ILE B C 1
ATOM 5283 O O . ILE B 1 230 ? -2.868 250.143 -44.269 1.00 34.06 230 ILE B O 1
ATOM 5288 N N . LYS B 1 231 ? -2.863 252.353 -43.819 1.00 36.44 231 LYS B N 1
ATOM 5289 C CA . LYS B 1 231 ? -2.956 252.719 -45.225 1.00 42.13 231 LYS B CA 1
ATOM 5290 C C . LYS B 1 231 ? -1.675 252.368 -45.983 1.00 34.91 231 LYS B C 1
ATOM 5291 O O . LYS B 1 231 ? -1.735 251.831 -47.089 1.00 33.05 231 LYS B O 1
ATOM 5297 N N . GLU B 1 232 ? -0.512 252.645 -45.397 1.00 35.84 232 GLU B N 1
ATOM 5298 C CA . GLU B 1 232 ? 0.756 252.314 -46.045 1.00 38.82 232 GLU B CA 1
ATOM 5299 C C . GLU B 1 232 ? 0.870 250.824 -46.371 1.00 36.69 232 GLU B C 1
ATOM 5300 O O . GLU B 1 232 ? 1.467 250.452 -47.389 1.00 35.72 232 GLU B O 1
ATOM 5306 N N . SER B 1 233 ? 0.336 249.955 -45.506 1.00 32.46 233 SER B N 1
ATOM 5307 C CA . SER B 1 233 ? 0.403 248.506 -45.702 1.00 33.93 233 SER B CA 1
ATOM 5308 C C . SER B 1 233 ? -0.556 247.993 -46.766 1.00 29.16 233 SER B C 1
ATOM 5309 O O . SER B 1 233 ? -0.516 246.800 -47.073 1.00 28.84 233 SER B O 1
ATOM 5312 N N . GLY B 1 234 ? -1.426 248.843 -47.311 1.00 33.49 234 GLY B N 1
ATOM 5313 C CA . GLY B 1 234 ? -2.382 248.439 -48.322 1.00 26.24 234 GLY B CA 1
ATOM 5314 C C . GLY B 1 234 ? -3.788 248.134 -47.833 1.00 34.59 234 GLY B C 1
ATOM 5315 O O . GLY B 1 234 ? -4.563 247.531 -48.590 1.00 27.86 234 GLY B O 1
ATOM 5316 N N . PHE B 1 235 ? -4.154 248.544 -46.612 1.00 28.37 235 PHE B N 1
ATOM 5317 C CA . PHE B 1 235 ? -5.445 248.191 -46.028 1.00 30.45 235 PHE B CA 1
ATOM 5318 C C . PHE B 1 235 ? -6.276 249.441 -45.743 1.00 30.47 235 PHE B C 1
ATOM 5319 O O . PHE B 1 235 ? -5.811 250.572 -45.878 1.00 30.10 235 PHE B O 1
ATOM 5327 N N . ASN B 1 236 ? -7.533 249.229 -45.352 1.00 31.97 236 ASN B N 1
ATOM 5328 C CA . ASN B 1 236 ? -8.455 250.337 -45.179 1.00 32.00 236 ASN B CA 1
ATOM 5329 C C . ASN B 1 236 ? -8.840 250.493 -43.714 1.00 33.63 236 ASN B C 1
ATOM 5330 O O . ASN B 1 236 ? -9.457 249.584 -43.143 1.00 28.55 236 ASN B O 1
ATOM 5335 N N . PRO B 1 237 ? -8.505 251.614 -43.073 1.00 33.59 237 PRO B N 1
ATOM 5336 C CA . PRO B 1 237 ? -8.982 251.858 -41.703 1.00 28.87 237 PRO B CA 1
ATOM 5337 C C . PRO B 1 237 ? -10.498 251.957 -41.697 1.00 35.89 237 PRO B C 1
ATOM 5338 O O . PRO B 1 237 ? -11.085 252.759 -42.429 1.00 37.23 237 PRO B O 1
ATOM 5342 N N . GLY B 1 238 ? -11.131 251.121 -40.886 1.00 34.33 238 GLY B N 1
ATOM 5343 C CA . GLY B 1 238 ? -12.576 251.029 -40.890 1.00 34.17 238 GLY B CA 1
ATOM 5344 C C . GLY B 1 238 ? -13.039 249.693 -40.355 1.00 33.43 238 GLY B C 1
ATOM 5345 O O . GLY B 1 238 ? -12.251 248.869 -39.893 1.00 31.39 238 GLY B O 1
ATOM 5346 N N . PHE B 1 239 ? -14.354 249.500 -40.429 1.00 36.88 239 PHE B N 1
ATOM 5347 C CA . PHE B 1 239 ? -15.028 248.325 -39.888 1.00 36.84 239 PHE B CA 1
ATOM 5348 C C . PHE B 1 239 ? -15.449 247.348 -40.976 1.00 38.78 239 PHE B C 1
ATOM 5349 O O . PHE B 1 239 ? -15.138 246.157 -40.890 1.00 39.49 239 PHE B O 1
ATOM 5357 N N . LYS B 1 240 ? -16.153 247.836 -41.995 1.00 38.15 240 LYS B N 1
ATOM 5358 C CA . LYS B 1 240 ? -16.778 247.021 -43.025 1.00 42.63 240 LYS B CA 1
ATOM 5359 C C . LYS B 1 240 ? -15.925 246.995 -44.288 1.00 36.66 240 LYS B C 1
ATOM 5360 O O . LYS B 1 240 ? -15.032 247.825 -44.481 1.00 35.11 240 LYS B O 1
ATOM 5366 N N . GLY B 1 241 ? -16.218 246.021 -45.152 1.00 30.19 241 GLY B N 1
ATOM 5367 C CA . GLY B 1 241 ? -15.535 245.866 -46.419 1.00 30.06 241 GLY B CA 1
ATOM 5368 C C . GLY B 1 241 ? -14.282 245.010 -46.319 1.00 37.68 241 GLY B C 1
ATOM 5369 O O . GLY B 1 241 ? -13.789 244.682 -45.238 1.00 30.52 241 GLY B O 1
ATOM 5370 N N . GLU B 1 242 ? -13.744 244.653 -47.487 1.00 33.22 242 GLU B N 1
ATOM 5371 C CA . GLU B 1 242 ? -12.526 243.859 -47.518 1.00 29.95 242 GLU B CA 1
ATOM 5372 C C . GLU B 1 242 ? -11.323 244.715 -47.135 1.00 31.89 242 GLU B C 1
ATOM 5373 O O . GLU B 1 242 ? -11.328 245.939 -47.298 1.00 35.24 242 GLU B O 1
ATOM 5379 N N . ASN B 1 243 ? -10.304 244.060 -46.581 1.00 32.90 243 ASN B N 1
ATOM 5380 C CA . ASN B 1 243 ? -9.074 244.684 -46.095 1.00 32.30 243 ASN B CA 1
ATOM 5381 C C . ASN B 1 243 ? -9.304 245.679 -44.962 1.00 28.96 243 ASN B C 1
ATOM 5382 O O . ASN B 1 243 ? -8.394 246.441 -44.619 1.00 27.27 243 ASN B O 1
ATOM 5387 N N . ALA B 1 244 ? -10.487 245.685 -44.363 1.00 26.59 244 ALA B N 1
ATOM 5388 C CA . ALA B 1 244 ? -10.754 246.589 -43.255 1.00 29.64 244 ALA B CA 1
ATOM 5389 C C . ALA B 1 244 ? -9.924 246.180 -42.050 1.00 29.02 244 ALA B C 1
ATOM 5390 O O . ALA B 1 244 ? -9.865 244.998 -41.694 1.00 26.09 244 ALA B O 1
ATOM 5392 N N . VAL B 1 245 ? -9.274 247.163 -41.435 1.00 29.19 245 VAL B N 1
ATOM 5393 C CA . VAL B 1 245 ? -8.537 246.978 -40.194 1.00 25.51 245 VAL B CA 1
ATOM 5394 C C . VAL B 1 245 ? -9.011 248.044 -39.220 1.00 28.50 245 VAL B C 1
ATOM 5395 O O . VAL B 1 245 ? -8.945 249.238 -39.531 1.00 30.65 245 VAL B O 1
ATOM 5399 N N . ALA B 1 246 ? -9.490 247.619 -38.050 1.00 25.72 246 ALA B N 1
ATOM 5400 C CA . ALA B 1 246 ? -10.003 248.534 -37.044 1.00 21.90 246 ALA B CA 1
ATOM 5401 C C . ALA B 1 246 ? -8.966 248.787 -35.947 1.00 28.65 246 ALA B C 1
ATOM 5402 O O . ALA B 1 246 ? -7.895 248.180 -35.897 1.00 28.24 246 ALA B O 1
ATOM 5404 N N . ILE B 1 247 ? -9.303 249.704 -35.053 1.00 28.72 247 ILE B N 1
ATOM 5405 C CA . ILE B 1 247 ? -8.476 250.021 -33.900 1.00 27.07 247 ILE B CA 1
ATOM 5406 C C . ILE B 1 247 ? -9.280 249.709 -32.645 1.00 27.42 247 ILE B C 1
ATOM 5407 O O . ILE B 1 247 ? -10.513 249.809 -32.639 1.00 25.57 247 ILE B O 1
ATOM 5412 N N . ALA B 1 248 ? -8.581 249.282 -31.592 1.00 25.21 248 ALA B N 1
ATOM 5413 C CA . ALA B 1 248 ? -9.175 249.127 -30.270 1.00 27.33 248 ALA B CA 1
ATOM 5414 C C . ALA B 1 248 ? -8.270 249.802 -29.249 1.00 27.31 248 ALA B C 1
ATOM 5415 O O . ALA B 1 248 ? -7.054 249.856 -29.412 1.00 26.62 248 ALA B O 1
ATOM 5417 N N . ILE B 1 249 ? -8.868 250.343 -28.202 1.00 26.37 249 ILE B N 1
ATOM 5418 C CA . ILE B 1 249 ? -8.117 251.087 -27.204 1.00 33.04 249 ILE B CA 1
ATOM 5419 C C . ILE B 1 249 ? -8.343 250.451 -25.840 1.00 27.91 249 ILE B C 1
ATOM 5420 O O . ILE B 1 249 ? -9.450 249.996 -25.540 1.00 27.32 249 ILE B O 1
ATOM 5425 N N . ASP B 1 250 ? -7.282 250.397 -25.030 1.00 29.83 250 ASP B N 1
ATOM 5426 C CA . ASP B 1 250 ? -7.381 250.114 -23.600 1.00 31.07 250 ASP B CA 1
ATOM 5427 C C . ASP B 1 250 ? -6.974 251.380 -22.849 1.00 32.74 250 ASP B C 1
ATOM 5428 O O . ASP B 1 250 ? -5.784 251.698 -22.733 1.00 29.48 250 ASP B O 1
ATOM 5433 N N . ALA B 1 251 ? -7.969 252.088 -22.316 1.00 32.27 251 ALA B N 1
ATOM 5434 C CA . ALA B 1 251 ? -7.686 253.353 -21.656 1.00 26.25 251 ALA B CA 1
ATOM 5435 C C . ALA B 1 251 ? -7.083 253.157 -20.271 1.00 28.18 251 ALA B C 1
ATOM 5436 O O . ALA B 1 251 ? -6.312 254.013 -19.813 1.00 26.89 251 ALA B O 1
ATOM 5438 N N . ALA B 1 252 ? -7.401 252.039 -19.614 1.00 29.66 252 ALA B N 1
ATOM 5439 C CA . ALA B 1 252 ? -7.050 251.781 -18.213 1.00 29.20 252 ALA B CA 1
ATOM 5440 C C . ALA B 1 252 ? -7.347 253.012 -17.346 1.00 30.17 252 ALA B C 1
ATOM 5441 O O . ALA B 1 252 ? -6.479 253.563 -16.660 1.00 28.45 252 ALA B O 1
ATOM 5443 N N . ALA B 1 253 ? -8.612 253.445 -17.391 1.00 29.29 253 ALA B N 1
ATOM 5444 C CA . ALA B 1 253 ? -8.967 254.747 -16.827 1.00 33.28 253 ALA B CA 1
ATOM 5445 C C . ALA B 1 253 ? -8.909 254.801 -15.293 1.00 30.01 253 ALA B C 1
ATOM 5446 O O . ALA B 1 253 ? -8.864 255.901 -14.736 1.00 34.59 253 ALA B O 1
ATOM 5448 N N . SER B 1 254 ? -8.897 253.664 -14.592 1.00 29.14 254 SER B N 1
ATOM 5449 C CA . SER B 1 254 ? -8.666 253.705 -13.148 1.00 30.43 254 SER B CA 1
ATOM 5450 C C . SER B 1 254 ? -7.351 254.397 -12.809 1.00 38.63 254 SER B C 1
ATOM 5451 O O . SER B 1 254 ? -7.206 254.953 -11.713 1.00 38.05 254 SER B O 1
ATOM 5454 N N . GLU B 1 255 ? -6.384 254.377 -13.731 1.00 36.49 255 GLU B N 1
ATOM 5455 C CA . GLU B 1 255 ? -5.052 254.876 -13.421 1.00 35.85 255 GLU B CA 1
ATOM 5456 C C . GLU B 1 255 ? -4.983 256.396 -13.412 1.00 37.21 255 GLU B C 1
ATOM 5457 O O . GLU B 1 255 ? -4.100 256.954 -12.758 1.00 38.44 255 GLU B O 1
ATOM 5463 N N . PHE B 1 256 ? -5.874 257.092 -14.125 1.00 39.37 256 PHE B N 1
ATOM 5464 C CA . PHE B 1 256 ? -5.825 258.551 -14.126 1.00 40.65 256 PHE B CA 1
ATOM 5465 C C . PHE B 1 256 ? -7.097 259.165 -13.541 1.00 37.74 256 PHE B C 1
ATOM 5466 O O . PHE B 1 256 ? -7.505 260.265 -13.919 1.00 36.73 256 PHE B O 1
ATOM 5474 N N . TYR B 1 257 ? -7.695 258.483 -12.570 1.00 40.17 257 TYR B N 1
ATOM 5475 C CA . TYR B 1 257 ? -8.901 258.934 -11.886 1.00 38.14 257 TYR B CA 1
ATOM 5476 C C . TYR B 1 257 ? -8.568 259.236 -10.427 1.00 39.42 257 TYR B C 1
ATOM 5477 O O . TYR B 1 257 ? -7.952 258.408 -9.748 1.00 39.37 257 TYR B O 1
ATOM 5486 N N . ASN B 1 258 ? -8.974 260.413 -9.943 1.00 38.96 258 ASN B N 1
ATOM 5487 C CA . ASN B 1 258 ? -8.702 260.824 -8.567 1.00 45.79 258 ASN B CA 1
ATOM 5488 C C . ASN B 1 258 ? -9.904 260.664 -7.641 1.00 46.57 258 ASN B C 1
ATOM 5489 O O . ASN B 1 258 ? -9.910 261.240 -6.549 1.00 47.44 258 ASN B O 1
ATOM 5494 N N . GLY B 1 259 ? -10.923 259.913 -8.053 1.00 45.27 259 GLY B N 1
ATOM 5495 C CA . GLY B 1 259 ? -12.150 259.806 -7.300 1.00 45.36 259 GLY B CA 1
ATOM 5496 C C . GLY B 1 259 ? -13.232 260.787 -7.700 1.00 50.19 259 GLY B C 1
ATOM 5497 O O . GLY B 1 259 ? -14.410 260.543 -7.402 1.00 48.37 259 GLY B O 1
ATOM 5498 N N . GLN B 1 260 ? -12.872 261.892 -8.365 1.00 50.26 260 GLN B N 1
ATOM 5499 C CA . GLN B 1 260 ? -13.849 262.890 -8.793 1.00 47.32 260 GLN B CA 1
ATOM 5500 C C . GLN B 1 260 ? -13.636 263.315 -10.245 1.00 48.56 260 GLN B C 1
ATOM 5501 O O . GLN B 1 260 ? -14.599 263.669 -10.935 1.00 49.56 260 GLN B O 1
ATOM 5507 N N . LYS B 1 261 ? -12.389 263.303 -10.721 1.00 45.52 261 LYS B N 1
ATOM 5508 C CA . LYS B 1 261 ? -12.094 263.730 -12.082 1.00 45.41 261 LYS B CA 1
ATOM 5509 C C . LYS B 1 261 ? -11.052 262.815 -12.708 1.00 42.02 261 LYS B C 1
ATOM 5510 O O . LYS B 1 261 ? -10.254 262.175 -12.021 1.00 40.48 261 LYS B O 1
ATOM 5516 N N . TYR B 1 262 ? -11.059 262.776 -14.034 1.00 41.73 262 TYR B N 1
ATOM 5517 C CA . TYR B 1 262 ? -10.020 262.105 -14.805 1.00 39.61 262 TYR B CA 1
ATOM 5518 C C . TYR B 1 262 ? -8.988 263.140 -15.236 1.00 39.07 262 TYR B C 1
ATOM 5519 O O . TYR B 1 262 ? -9.347 264.197 -15.762 1.00 41.64 262 TYR B O 1
ATOM 5528 N N . VAL B 1 263 ? -7.712 262.846 -15.012 1.00 35.72 263 VAL B N 1
ATOM 5529 C CA . VAL B 1 263 ? -6.637 263.768 -15.360 1.00 38.31 263 VAL B CA 1
ATOM 5530 C C . VAL B 1 263 ? -5.650 263.062 -16.282 1.00 40.43 263 VAL B C 1
ATOM 5531 O O . VAL B 1 263 ? -4.994 262.096 -15.872 1.00 41.96 263 VAL B O 1
ATOM 5535 N N . PHE B 1 264 ? -5.525 263.560 -17.516 1.00 36.65 264 PHE B N 1
ATOM 5536 C CA . PHE B 1 264 ? -4.435 263.174 -18.411 1.00 37.34 264 PHE B CA 1
ATOM 5537 C C . PHE B 1 264 ? -3.147 263.772 -17.852 1.00 41.55 264 PHE B C 1
ATOM 5538 O O . PHE B 1 264 ? -2.698 264.845 -18.260 1.00 46.17 264 PHE B O 1
ATOM 5546 N N . LYS B 1 265 ? -2.532 263.053 -16.906 1.00 40.78 265 LYS B N 1
ATOM 5547 C CA . LYS B 1 265 ? -1.457 263.648 -16.115 1.00 41.71 265 LYS B CA 1
ATOM 5548 C C . LYS B 1 265 ? -0.217 263.941 -16.954 1.00 42.70 265 LYS B C 1
ATOM 5549 O O . LYS B 1 265 ? 0.408 264.996 -16.795 1.00 42.85 265 LYS B O 1
ATOM 5555 N N . LYS B 1 266 ? 0.167 263.030 -17.847 1.00 41.67 266 LYS B N 1
ATOM 5556 C CA . LYS B 1 266 ? 1.380 263.272 -18.617 1.00 41.38 266 LYS B CA 1
ATOM 5557 C C . LYS B 1 266 ? 1.173 264.387 -19.636 1.00 44.84 266 LYS B C 1
ATOM 5558 O O . LYS B 1 266 ? 2.070 265.209 -19.854 1.00 44.55 266 LYS B O 1
ATOM 5564 N N . LEU B 1 267 ? 0.004 264.421 -20.281 1.00 40.52 267 LEU B N 1
ATOM 5565 C CA . LEU B 1 267 ? -0.308 265.537 -21.165 1.00 38.09 267 LEU B CA 1
ATOM 5566 C C . LEU B 1 267 ? -0.269 266.862 -20.407 1.00 45.64 267 LEU B C 1
ATOM 5567 O O . LEU B 1 267 ? 0.284 267.854 -20.902 1.00 45.73 267 LEU B O 1
ATOM 5572 N N . LYS B 1 268 ? -0.833 266.890 -19.193 1.00 47.99 268 LYS B N 1
ATOM 5573 C CA . LYS B 1 268 ? -0.844 268.110 -18.388 1.00 47.78 268 LYS B CA 1
ATOM 5574 C C . LYS B 1 268 ? 0.571 268.547 -18.027 1.00 51.22 268 LYS B C 1
ATOM 5575 O O . LYS B 1 268 ? 0.921 269.728 -18.156 1.00 52.24 268 LYS B O 1
ATOM 5581 N N . ALA B 1 269 ? 1.401 267.603 -17.570 1.00 48.45 269 ALA B N 1
ATOM 5582 C CA . ALA B 1 269 ? 2.784 267.929 -17.230 1.00 50.35 269 ALA B CA 1
ATOM 5583 C C . ALA B 1 269 ? 3.560 268.431 -18.443 1.00 55.02 269 ALA B C 1
ATOM 5584 O O . ALA B 1 269 ? 4.422 269.308 -18.309 1.00 54.47 269 ALA B O 1
ATOM 5586 N N . ALA B 1 270 ? 3.248 267.911 -19.634 1.00 57.49 270 ALA B N 1
ATOM 5587 C CA . ALA B 1 270 ? 3.983 268.288 -20.836 1.00 54.88 270 ALA B CA 1
ATOM 5588 C C . ALA B 1 270 ? 3.780 269.761 -21.186 1.00 57.95 270 ALA B C 1
ATOM 5589 O O . ALA B 1 270 ? 4.709 270.413 -21.688 1.00 56.79 270 ALA B O 1
ATOM 5591 N N . SER B 1 271 ? 2.580 270.253 -20.914 1.00 55.85 271 SER B N 1
ATOM 5592 C CA . SER B 1 271 ? 2.231 271.630 -21.190 1.00 60.45 271 SER B CA 1
ATOM 5593 C C . SER B 1 271 ? 2.699 272.577 -20.091 1.00 64.40 271 SER B C 1
ATOM 5594 O O . SER B 1 271 ? 1.953 273.416 -19.630 1.00 66.82 271 SER B O 1
ATOM 5597 N N . LEU B 1 272 ? 3.949 272.435 -19.685 1.00 67.21 272 LEU B N 1
ATOM 5598 C CA . LEU B 1 272 ? 4.521 273.291 -18.667 1.00 67.62 272 LEU B CA 1
ATOM 5599 C C . LEU B 1 272 ? 5.897 273.758 -19.125 1.00 64.52 272 LEU B C 1
ATOM 5600 O O . LEU B 1 272 ? 6.582 273.056 -19.859 1.00 60.75 272 LEU B O 1
ATOM 5605 N N . LYS B 1 282 ? -7.109 270.206 -23.142 1.00 55.61 282 LYS B N 1
ATOM 5606 C CA . LYS B 1 282 ? -7.935 269.779 -22.020 1.00 53.81 282 LYS B CA 1
ATOM 5607 C C . LYS B 1 282 ? -7.292 268.589 -21.319 1.00 53.23 282 LYS B C 1
ATOM 5608 O O . LYS B 1 282 ? -7.037 267.563 -21.948 1.00 53.53 282 LYS B O 1
ATOM 5614 N N . PHE B 1 283 ? -7.018 268.737 -20.018 1.00 55.90 283 PHE B N 1
ATOM 5615 C CA . PHE B 1 283 ? -6.416 267.689 -19.199 1.00 49.54 283 PHE B CA 1
ATOM 5616 C C . PHE B 1 283 ? -7.372 267.059 -18.208 1.00 46.40 283 PHE B C 1
ATOM 5617 O O . PHE B 1 283 ? -7.178 265.900 -17.851 1.00 46.47 283 PHE B O 1
ATOM 5625 N N . GLU B 1 284 ? -8.357 267.811 -17.717 1.00 50.88 284 GLU B N 1
ATOM 5626 C CA . GLU B 1 284 ? -9.290 267.361 -16.695 1.00 46.72 284 GLU B CA 1
ATOM 5627 C C . GLU B 1 284 ? -10.651 267.098 -17.312 1.00 44.71 284 GLU B C 1
ATOM 5628 O O . GLU B 1 284 ? -11.121 267.870 -18.155 1.00 46.00 284 GLU B O 1
ATOM 5634 N N . PHE B 1 285 ? -11.286 266.021 -16.863 1.00 37.06 285 PHE B N 1
ATOM 5635 C CA . PHE B 1 285 ? -12.591 265.610 -17.346 1.00 39.88 285 PHE B CA 1
ATOM 5636 C C . PHE B 1 285 ? -13.366 265.062 -16.163 1.00 43.86 285 PHE B C 1
ATOM 5637 O O . PHE B 1 285 ? -12.828 264.252 -15.401 1.00 44.25 285 PHE B O 1
ATOM 5645 N N . ASN B 1 286 ? -14.611 265.507 -15.996 1.00 44.79 286 ASN B N 1
ATOM 5646 C CA . ASN B 1 286 ? -15.535 264.702 -15.216 1.00 43.77 286 ASN B CA 1
ATOM 5647 C C . ASN B 1 286 ? -16.054 263.574 -16.108 1.00 35.46 286 ASN B C 1
ATOM 5648 O O . ASN B 1 286 ? -15.724 263.494 -17.293 1.00 38.42 286 ASN B O 1
ATOM 5653 N N . SER B 1 287 ? -16.878 262.694 -15.540 1.00 34.61 287 SER B N 1
ATOM 5654 C CA . SER B 1 287 ? -17.345 261.526 -16.282 1.00 36.60 287 SER B CA 1
ATOM 5655 C C . SER B 1 287 ? -18.030 261.915 -17.591 1.00 42.42 287 SER B C 1
ATOM 5656 O O . SER B 1 287 ? -17.795 261.286 -18.632 1.00 39.87 287 SER B O 1
ATOM 5659 N N . GLU B 1 288 ? -18.879 262.947 -17.567 1.00 40.20 288 GLU B N 1
ATOM 5660 C CA . GLU B 1 288 ? -19.598 263.322 -18.781 1.00 41.50 288 GLU B CA 1
ATOM 5661 C C . GLU B 1 288 ? -18.655 263.907 -19.830 1.00 42.88 288 GLU B C 1
ATOM 5662 O O . GLU B 1 288 ? -18.840 263.689 -21.033 1.00 42.05 288 GLU B O 1
ATOM 5668 N N . GLU B 1 289 ? -17.646 264.660 -19.392 1.00 41.83 289 GLU B N 1
ATOM 5669 C CA . GLU B 1 289 ? -16.682 265.225 -20.327 1.00 42.51 289 GLU B CA 1
ATOM 5670 C C . GLU B 1 289 ? -15.792 264.143 -20.921 1.00 39.99 289 GLU B C 1
ATOM 5671 O O . GLU B 1 289 ? -15.429 264.215 -22.098 1.00 40.97 289 GLU B O 1
ATOM 5677 N N . LEU B 1 290 ? -15.412 263.146 -20.114 1.00 38.41 290 LEU B N 1
ATOM 5678 C CA . LEU B 1 290 ? -14.641 262.022 -20.639 1.00 40.02 290 LEU B CA 1
ATOM 5679 C C . LEU B 1 290 ? -15.447 261.268 -21.693 1.00 41.18 290 LEU B C 1
ATOM 5680 O O . LEU B 1 290 ? -14.959 261.002 -22.801 1.00 34.77 290 LEU B O 1
ATOM 5685 N N . LEU B 1 291 ? -16.704 260.945 -21.372 1.00 37.77 291 LEU B N 1
ATOM 5686 C CA . LEU B 1 291 ? -17.596 260.366 -22.366 1.00 37.77 291 LEU B CA 1
ATOM 5687 C C . LEU B 1 291 ? -17.653 261.215 -23.633 1.00 38.26 291 LEU B C 1
ATOM 5688 O O . LEU B 1 291 ? -17.830 260.679 -24.734 1.00 38.09 291 LEU B O 1
ATOM 5693 N N . ASN B 1 292 ? -17.499 262.537 -23.503 1.00 38.75 292 ASN B N 1
ATOM 5694 C CA . ASN B 1 292 ? -17.547 263.394 -24.686 1.00 41.03 292 ASN B CA 1
ATOM 5695 C C . ASN B 1 292 ? -16.286 263.246 -25.525 1.00 35.52 292 ASN B C 1
ATOM 5696 O O . ASN B 1 292 ? -16.359 263.206 -26.758 1.00 33.40 292 ASN B O 1
ATOM 5701 N N . TYR B 1 293 ? -15.123 263.213 -24.867 1.00 35.12 293 TYR B N 1
ATOM 5702 C CA . TYR B 1 293 ? -13.862 262.987 -25.563 1.00 35.01 293 TYR B CA 1
ATOM 5703 C C . TYR B 1 293 ? -13.901 261.692 -26.374 1.00 37.09 293 TYR B C 1
ATOM 5704 O O . TYR B 1 293 ? -13.411 261.651 -27.510 1.00 34.74 293 TYR B O 1
ATOM 5713 N N . TYR B 1 294 ? -14.485 260.620 -25.813 1.00 35.04 294 TYR B N 1
ATOM 5714 C CA . TYR B 1 294 ? -14.505 259.350 -26.536 1.00 36.52 294 TYR B CA 1
ATOM 5715 C C . TYR B 1 294 ? -15.270 259.492 -27.842 1.00 36.41 294 TYR B C 1
ATOM 5716 O O . TYR B 1 294 ? -14.773 259.101 -28.902 1.00 38.59 294 TYR B O 1
ATOM 5725 N N . GLY B 1 295 ? -16.471 260.084 -27.790 1.00 34.75 295 GLY B N 1
ATOM 5726 C CA . GLY B 1 295 ? -17.252 260.273 -29.002 1.00 34.25 295 GLY B CA 1
ATOM 5727 C C . GLY B 1 295 ? -16.539 261.103 -30.051 1.00 36.75 295 GLY B C 1
ATOM 5728 O O . GLY B 1 295 ? -16.760 260.919 -31.253 1.00 38.24 295 GLY B O 1
ATOM 5729 N N . GLN B 1 296 ? -15.671 262.021 -29.618 1.00 36.14 296 GLN B N 1
ATOM 5730 C CA . GLN B 1 296 ? -14.811 262.724 -30.566 1.00 39.79 296 GLN B CA 1
ATOM 5731 C C . GLN B 1 296 ? -13.866 261.757 -31.262 1.00 33.15 296 GLN B C 1
ATOM 5732 O O . GLN B 1 296 ? -13.789 261.732 -32.492 1.00 39.35 296 GLN B O 1
ATOM 5738 N N . LEU B 1 297 ? -13.125 260.961 -30.482 1.00 35.78 297 LEU B N 1
ATOM 5739 C CA . LEU B 1 297 ? -12.250 259.945 -31.060 1.00 35.47 297 LEU B CA 1
ATOM 5740 C C . LEU B 1 297 ? -13.042 258.953 -31.896 1.00 32.72 297 LEU B C 1
ATOM 5741 O O . LEU B 1 297 ? -12.636 258.616 -33.011 1.00 35.39 297 LEU B O 1
ATOM 5746 N N . LEU B 1 298 ? -14.198 258.502 -31.391 1.00 33.05 298 LEU B N 1
ATOM 5747 C CA . LEU B 1 298 ? -15.001 257.521 -32.122 1.00 35.36 298 LEU B CA 1
ATOM 5748 C C . LEU B 1 298 ? -15.485 258.065 -33.456 1.00 36.61 298 LEU B C 1
ATOM 5749 O O . LEU B 1 298 ? -15.661 257.299 -34.410 1.00 35.79 298 LEU B O 1
ATOM 5754 N N . ALA B 1 299 ? -15.716 259.377 -33.539 1.00 37.06 299 ALA B N 1
ATOM 5755 C CA . ALA B 1 299 ? -16.136 259.985 -34.793 1.00 39.68 299 ALA B CA 1
ATOM 5756 C C . ALA B 1 299 ? -14.974 260.106 -35.777 1.00 40.62 299 ALA B C 1
ATOM 5757 O O . ALA B 1 299 ? -15.155 259.889 -36.979 1.00 38.77 299 ALA B O 1
ATOM 5759 N N . LYS B 1 300 ? -13.773 260.438 -35.289 1.00 39.16 300 LYS B N 1
ATOM 5760 C CA . LYS B 1 300 ? -12.666 260.715 -36.199 1.00 34.77 300 LYS B CA 1
ATOM 5761 C C . LYS B 1 300 ? -11.957 259.441 -36.656 1.00 38.80 300 LYS B C 1
ATOM 5762 O O . LYS B 1 300 ? -11.627 259.313 -37.838 1.00 41.05 300 LYS B O 1
ATOM 5768 N N . TYR B 1 301 ? -11.728 258.486 -35.755 1.00 36.88 301 TYR B N 1
ATOM 5769 C CA . TYR B 1 301 ? -10.908 257.314 -36.023 1.00 35.84 301 TYR B CA 1
ATOM 5770 C C . TYR B 1 301 ? -11.728 256.028 -35.941 1.00 34.98 301 TYR B C 1
ATOM 5771 O O . TYR B 1 301 ? -12.766 255.986 -35.278 1.00 33.04 301 TYR B O 1
ATOM 5780 N N . PRO B 1 302 ? -11.298 254.957 -36.621 1.00 37.48 302 PRO B N 1
ATOM 5781 C CA . PRO B 1 302 ? -12.119 253.731 -36.696 1.00 36.07 302 PRO B CA 1
ATOM 5782 C C . PRO B 1 302 ? -11.942 252.811 -35.489 1.00 32.84 302 PRO B C 1
ATOM 5783 O O . PRO B 1 302 ? -11.478 251.675 -35.597 1.00 30.40 302 PRO B O 1
ATOM 5787 N N . ILE B 1 303 ? -12.341 253.297 -34.321 1.00 34.94 303 ILE B N 1
ATOM 5788 C CA . ILE B 1 303 ? -12.154 252.576 -33.067 1.00 30.68 303 ILE B CA 1
ATOM 5789 C C . ILE B 1 303 ? -13.397 251.729 -32.823 1.00 32.90 303 ILE B C 1
ATOM 5790 O O . ILE B 1 303 ? -14.485 252.259 -32.589 1.00 35.16 303 ILE B O 1
ATOM 5795 N N . ILE B 1 304 ? -13.233 250.406 -32.896 1.00 28.07 304 ILE B N 1
ATOM 5796 C CA . ILE B 1 304 ? -14.342 249.470 -32.733 1.00 27.02 304 ILE B CA 1
ATOM 5797 C C . ILE B 1 304 ? -14.549 249.067 -31.273 1.00 29.09 304 ILE B C 1
ATOM 5798 O O . ILE B 1 304 ? -15.609 248.526 -30.924 1.00 29.23 304 ILE B O 1
ATOM 5803 N N . SER B 1 305 ? -13.586 249.329 -30.398 1.00 25.26 305 SER B N 1
ATOM 5804 C CA . SER B 1 305 ? -13.637 248.736 -29.070 1.00 28.22 305 SER B CA 1
ATOM 5805 C C . SER B 1 305 ? -12.823 249.581 -28.109 1.00 26.54 305 SER B C 1
ATOM 5806 O O . SER B 1 305 ? -11.681 249.930 -28.414 1.00 26.40 305 SER B O 1
ATOM 5809 N N . ILE B 1 306 ? -13.413 249.904 -26.956 1.00 30.96 306 ILE B N 1
ATOM 5810 C CA . ILE B 1 306 ? -12.736 250.633 -25.891 1.00 25.07 306 ILE B CA 1
ATOM 5811 C C . ILE B 1 306 ? -12.843 249.818 -24.610 1.00 27.12 306 ILE B C 1
ATOM 5812 O O . ILE B 1 306 ? -13.949 249.453 -24.194 1.00 27.37 306 ILE B O 1
ATOM 5817 N N . GLU B 1 307 ? -11.692 249.551 -23.982 1.00 22.60 307 GLU B N 1
ATOM 5818 C CA . GLU B 1 307 ? -11.587 248.773 -22.758 1.00 25.74 307 GLU B CA 1
ATOM 5819 C C . GLU B 1 307 ? -11.240 249.695 -21.588 1.00 28.13 307 GLU B C 1
ATOM 5820 O O . GLU B 1 307 ? -10.400 250.596 -21.718 1.00 25.50 307 GLU B O 1
ATOM 5826 N N . ASP B 1 308 ? -11.891 249.456 -20.446 1.00 25.67 308 ASP B N 1
ATOM 5827 C CA . ASP B 1 308 ? -11.713 250.263 -19.230 1.00 27.26 308 ASP B CA 1
ATOM 5828 C C . ASP B 1 308 ? -11.768 251.755 -19.551 1.00 31.31 308 ASP B C 1
ATOM 5829 O O . ASP B 1 308 ? -10.911 252.537 -19.134 1.00 29.52 308 ASP B O 1
ATOM 5834 N N . GLY B 1 309 ? -12.782 252.142 -20.334 1.00 26.62 309 GLY B N 1
ATOM 5835 C CA . GLY B 1 309 ? -12.942 253.540 -20.675 1.00 26.40 309 GLY B CA 1
ATOM 5836 C C . GLY B 1 309 ? -13.158 254.428 -19.466 1.00 33.13 309 GLY B C 1
ATOM 5837 O O . GLY B 1 309 ? -12.820 255.614 -19.498 1.00 30.63 309 GLY B O 1
ATOM 5838 N N . PHE B 1 310 ? -13.711 253.872 -18.386 1.00 33.60 310 PHE B N 1
ATOM 5839 C CA . PHE B 1 310 ? -13.931 254.611 -17.151 1.00 31.68 310 PHE B CA 1
ATOM 5840 C C . PHE B 1 310 ? -13.321 253.829 -15.996 1.00 33.32 310 PHE B C 1
ATOM 5841 O O . PHE B 1 310 ? -12.841 252.707 -16.172 1.00 33.59 310 PHE B O 1
ATOM 5849 N N . ALA B 1 311 ? -13.293 254.450 -14.817 1.00 31.96 311 ALA B N 1
ATOM 5850 C CA . ALA B 1 311 ? -12.598 253.880 -13.671 1.00 32.28 311 ALA B CA 1
ATOM 5851 C C . ALA B 1 311 ? -13.420 252.761 -13.042 1.00 32.44 311 ALA B C 1
ATOM 5852 O O . ALA B 1 311 ? -14.644 252.698 -13.173 1.00 29.48 311 ALA B O 1
ATOM 5854 N N . GLU B 1 312 ? -12.716 251.862 -12.351 1.00 35.70 312 GLU B N 1
ATOM 5855 C CA . GLU B 1 312 ? -13.377 250.730 -11.713 1.00 36.08 312 GLU B CA 1
ATOM 5856 C C . GLU B 1 312 ? -14.415 251.180 -10.692 1.00 39.17 312 GLU B C 1
ATOM 5857 O O . GLU B 1 312 ? -15.405 250.469 -10.462 1.00 39.05 312 GLU B O 1
ATOM 5863 N N . SER B 1 313 ? -14.212 252.341 -10.070 1.00 34.40 313 SER B N 1
ATOM 5864 C CA . SER B 1 313 ? -15.156 252.867 -9.091 1.00 37.40 313 SER B CA 1
ATOM 5865 C C . SER B 1 313 ? -16.176 253.817 -9.706 1.00 37.66 313 SER B C 1
ATOM 5866 O O . SER B 1 313 ? -17.022 254.347 -8.977 1.00 38.64 313 SER B O 1
ATOM 5869 N N . ASP B 1 314 ? -16.111 254.049 -11.015 1.00 35.69 314 ASP B N 1
ATOM 5870 C CA . ASP B 1 314 ? -17.042 254.931 -11.714 1.00 35.04 314 ASP B CA 1
ATOM 5871 C C . ASP B 1 314 ? -17.991 254.093 -12.572 1.00 33.84 314 ASP B C 1
ATOM 5872 O O . ASP B 1 314 ? -17.969 254.130 -13.810 1.00 32.21 314 ASP B O 1
ATOM 5877 N N . TRP B 1 315 ? -18.848 253.333 -11.885 1.00 31.91 315 TRP B N 1
ATOM 5878 C CA . TRP B 1 315 ? -19.872 252.543 -12.558 1.00 31.39 315 TRP B CA 1
ATOM 5879 C C . TRP B 1 315 ? -20.878 253.415 -13.303 1.00 34.67 315 TRP B C 1
ATOM 5880 O O . TRP B 1 315 ? -21.418 252.995 -14.337 1.00 37.32 315 TRP B O 1
ATOM 5891 N N . GLN B 1 316 ? -21.170 254.615 -12.791 1.00 38.06 316 GLN B N 1
ATOM 5892 C CA . GLN B 1 316 ? -22.121 255.472 -13.489 1.00 37.05 316 GLN B CA 1
ATOM 5893 C C . GLN B 1 316 ? -21.549 255.933 -14.821 1.00 34.70 316 GLN B C 1
ATOM 5894 O O . GLN B 1 316 ? -22.279 256.037 -15.815 1.00 35.99 316 GLN B O 1
ATOM 5900 N N . GLY B 1 317 ? -20.241 256.200 -14.864 1.00 35.42 317 GLY B N 1
ATOM 5901 C CA . GLY B 1 317 ? -19.600 256.500 -16.135 1.00 34.79 317 GLY B CA 1
ATOM 5902 C C . GLY B 1 317 ? -19.710 255.354 -17.126 1.00 32.92 317 GLY B C 1
ATOM 5903 O O . GLY B 1 317 ? -19.999 255.569 -18.307 1.00 35.07 317 GLY B O 1
ATOM 5904 N N . PHE B 1 318 ? -19.498 254.121 -16.652 1.00 32.20 318 PHE B N 1
ATOM 5905 C CA . PHE B 1 318 ? -19.622 252.942 -17.507 1.00 31.03 318 PHE B CA 1
ATOM 5906 C C . PHE B 1 318 ? -21.035 252.805 -18.066 1.00 34.45 318 PHE B C 1
ATOM 5907 O O . PHE B 1 318 ? -21.223 252.629 -19.275 1.00 34.81 318 PHE B O 1
ATOM 5915 N N . ILE B 1 319 ? -22.046 252.883 -17.192 1.00 37.54 319 ILE B N 1
ATOM 5916 C CA . ILE B 1 319 ? -23.433 252.666 -17.609 1.00 33.82 319 ILE B CA 1
ATOM 5917 C C . ILE B 1 319 ? -23.845 253.686 -18.671 1.00 37.60 319 ILE B C 1
ATOM 5918 O O . ILE B 1 319 ? -24.520 253.346 -19.659 1.00 34.69 319 ILE B O 1
ATOM 5923 N N . ALA B 1 320 ? -23.425 254.944 -18.498 1.00 35.16 320 ALA B N 1
ATOM 5924 C CA . ALA B 1 320 ? -23.720 255.975 -19.489 1.00 34.86 320 ALA B CA 1
ATOM 5925 C C . ALA B 1 320 ? -22.901 255.777 -20.763 1.00 37.85 320 ALA B C 1
ATOM 5926 O O . ALA B 1 320 ? -23.413 255.997 -21.872 1.00 40.39 320 ALA B O 1
ATOM 5928 N N . PHE B 1 321 ? -21.633 255.359 -20.631 1.00 37.57 321 PHE B N 1
ATOM 5929 C CA . PHE B 1 321 ? -20.843 254.975 -21.807 1.00 34.20 321 PHE B CA 1
ATOM 5930 C C . PHE B 1 321 ? -21.568 253.908 -22.629 1.00 34.76 321 PHE B C 1
ATOM 5931 O O . PHE B 1 321 ? -21.793 254.071 -23.834 1.00 34.52 321 PHE B O 1
ATOM 5939 N N . ASN B 1 322 ? -21.964 252.813 -21.977 1.00 35.93 322 ASN B N 1
ATOM 5940 C CA . ASN B 1 322 ? -22.601 251.713 -22.693 1.00 33.63 322 ASN B CA 1
ATOM 5941 C C . ASN B 1 322 ? -23.907 252.149 -23.337 1.00 35.14 322 ASN B C 1
ATOM 5942 O O . ASN B 1 322 ? -24.256 251.671 -24.422 1.00 37.06 322 ASN B O 1
ATOM 5947 N N . GLN B 1 323 ? -24.633 253.070 -22.704 1.00 35.52 323 GLN B N 1
ATOM 5948 C CA . GLN B 1 323 ? -25.930 253.437 -23.247 1.00 38.74 323 GLN B CA 1
ATOM 5949 C C . GLN B 1 323 ? -25.804 254.399 -24.424 1.00 38.41 323 GLN B C 1
ATOM 5950 O O . GLN B 1 323 ? -26.677 254.413 -25.297 1.00 34.41 323 GLN B O 1
ATOM 5956 N N . LYS B 1 324 ? -24.721 255.177 -24.481 1.00 33.68 324 LYS B N 1
ATOM 5957 C CA . LYS B 1 324 ? -24.538 256.185 -25.520 1.00 32.39 324 LYS B CA 1
ATOM 5958 C C . LYS B 1 324 ? -23.808 255.656 -26.758 1.00 38.88 324 LYS B C 1
ATOM 5959 O O . LYS B 1 324 ? -24.103 256.093 -27.875 1.00 37.60 324 LYS B O 1
ATOM 5965 N N . TYR B 1 325 ? -22.865 254.723 -26.602 1.00 39.66 325 TYR B N 1
ATOM 5966 C CA . TYR B 1 325 ? -22.149 254.181 -27.749 1.00 36.47 325 TYR B CA 1
ATOM 5967 C C . TYR B 1 325 ? -22.151 252.659 -27.814 1.00 36.98 325 TYR B C 1
ATOM 5968 O O . TYR B 1 325 ? -21.630 252.104 -28.787 1.00 36.07 325 TYR B O 1
ATOM 5977 N N . GLY B 1 326 ? -22.723 251.970 -26.820 1.00 37.64 326 GLY B N 1
ATOM 5978 C CA . GLY B 1 326 ? -22.650 250.516 -26.757 1.00 35.45 326 GLY B CA 1
ATOM 5979 C C . GLY B 1 326 ? -23.432 249.791 -27.832 1.00 34.56 326 GLY B C 1
ATOM 5980 O O . GLY B 1 326 ? -23.224 248.592 -28.034 1.00 33.93 326 GLY B O 1
ATOM 5981 N N . ASN B 1 327 ? -24.336 250.479 -28.523 1.00 38.05 327 ASN B N 1
ATOM 5982 C CA . ASN B 1 327 ? -25.009 249.825 -29.640 1.00 43.47 327 ASN B CA 1
ATOM 5983 C C . ASN B 1 327 ? -24.068 249.615 -30.818 1.00 42.25 327 ASN B C 1
ATOM 5984 O O . ASN B 1 327 ? -24.234 248.650 -31.579 1.00 39.51 327 ASN B O 1
ATOM 5989 N N . ASN B 1 328 ? -23.070 250.493 -30.972 1.00 35.91 328 ASN B N 1
ATOM 5990 C CA . ASN B 1 328 ? -22.204 250.494 -32.142 1.00 42.10 328 ASN B CA 1
ATOM 5991 C C . ASN B 1 328 ? -20.733 250.242 -31.849 1.00 38.57 328 ASN B C 1
ATOM 5992 O O . ASN B 1 328 ? -19.948 250.162 -32.800 1.00 31.09 328 ASN B O 1
ATOM 5997 N N . HIS B 1 329 ? -20.327 250.168 -30.583 1.00 32.63 329 HIS B N 1
ATOM 5998 C CA . HIS B 1 329 ? -18.932 249.950 -30.238 1.00 31.11 329 HIS B CA 1
ATOM 5999 C C . HIS B 1 329 ? -18.848 248.967 -29.088 1.00 33.01 329 HIS B C 1
ATOM 6000 O O . HIS B 1 329 ? -19.759 248.876 -28.263 1.00 31.91 329 HIS B O 1
ATOM 6007 N N . GLN B 1 330 ? -17.740 248.231 -29.043 1.00 31.15 330 GLN B N 1
ATOM 6008 C CA . GLN B 1 330 ? -17.494 247.303 -27.949 1.00 30.11 330 GLN B CA 1
ATOM 6009 C C . GLN B 1 330 ? -17.013 248.064 -26.716 1.00 27.46 330 GLN B C 1
ATOM 6010 O O . GLN B 1 330 ? -16.112 248.906 -26.813 1.00 28.44 330 GLN B O 1
ATOM 6016 N N . ILE B 1 331 ? -17.632 247.778 -25.564 1.00 26.61 331 ILE B N 1
ATOM 6017 C CA . ILE B 1 331 ? -17.287 248.379 -24.269 1.00 26.77 331 ILE B CA 1
ATOM 6018 C C . ILE B 1 331 ? -16.814 247.256 -23.344 1.00 25.73 331 ILE B C 1
ATOM 6019 O O . ILE B 1 331 ? -17.634 246.490 -22.824 1.00 22.55 331 ILE B O 1
ATOM 6024 N N . VAL B 1 332 ? -15.506 247.187 -23.103 1.00 25.14 332 VAL B N 1
ATOM 6025 C CA . VAL B 1 332 ? -14.872 246.050 -22.439 1.00 23.27 332 VAL B CA 1
ATOM 6026 C C . VAL B 1 332 ? -14.545 246.422 -21.004 1.00 25.66 332 VAL B C 1
ATOM 6027 O O . VAL B 1 332 ? -13.977 247.495 -20.740 1.00 24.89 332 VAL B O 1
ATOM 6031 N N . GLY B 1 333 ? -14.880 245.528 -20.078 1.00 25.35 333 GLY B N 1
ATOM 6032 C CA . GLY B 1 333 ? -14.449 245.648 -18.692 1.00 28.41 333 GLY B CA 1
ATOM 6033 C C . GLY B 1 333 ? -13.259 244.742 -18.430 1.00 28.21 333 GLY B C 1
ATOM 6034 O O . GLY B 1 333 ? -13.230 243.593 -18.872 1.00 29.41 333 GLY B O 1
ATOM 6035 N N . ASP B 1 334 ? -12.274 245.273 -17.707 1.00 28.20 334 ASP B N 1
ATOM 6036 C CA . ASP B 1 334 ? -11.116 244.495 -17.276 1.00 29.89 334 ASP B CA 1
ATOM 6037 C C . ASP B 1 334 ? -10.854 244.724 -15.785 1.00 29.67 334 ASP B C 1
ATOM 6038 O O . ASP B 1 334 ? -11.153 243.863 -14.943 1.00 21.87 334 ASP B O 1
ATOM 6043 N N . ASP B 1 335 ? -10.288 245.886 -15.450 1.00 27.22 335 ASP B N 1
ATOM 6044 C CA . ASP B 1 335 ? -10.185 246.266 -14.049 1.00 28.80 335 ASP B CA 1
ATOM 6045 C C . ASP B 1 335 ? -11.558 246.346 -13.390 1.00 29.56 335 ASP B C 1
ATOM 6046 O O . ASP B 1 335 ? -11.673 246.146 -12.176 1.00 33.30 335 ASP B O 1
ATOM 6051 N N . LEU B 1 336 ? -12.606 246.578 -14.179 1.00 31.10 336 LEU B N 1
ATOM 6052 C CA . LEU B 1 336 ? -13.954 246.659 -13.634 1.00 30.44 336 LEU B CA 1
ATOM 6053 C C . LEU B 1 336 ? -14.425 245.313 -13.084 1.00 30.76 336 LEU B C 1
ATOM 6054 O O . LEU B 1 336 ? -15.094 245.262 -12.045 1.00 30.57 336 LEU B O 1
ATOM 6059 N N . THR B 1 337 ? -14.074 244.209 -13.759 1.00 31.53 337 THR B N 1
ATOM 6060 C CA . THR B 1 337 ? -14.676 242.910 -13.503 1.00 28.38 337 THR B CA 1
ATOM 6061 C C . THR B 1 337 ? -13.708 241.830 -13.031 1.00 30.01 337 THR B C 1
ATOM 6062 O O . THR B 1 337 ? -14.163 240.869 -12.399 1.00 31.64 337 THR B O 1
ATOM 6066 N N . VAL B 1 338 ? -12.408 241.955 -13.313 1.00 25.85 338 VAL B N 1
ATOM 6067 C CA . VAL B 1 338 ? -11.353 240.998 -12.955 1.00 25.28 338 VAL B CA 1
ATOM 6068 C C . VAL B 1 338 ? -11.823 239.543 -13.007 1.00 25.48 338 VAL B C 1
ATOM 6069 O O . VAL B 1 338 ? -11.533 238.754 -12.103 1.00 28.33 338 VAL B O 1
ATOM 6073 N N . THR B 1 339 ? -12.541 239.173 -14.068 1.00 25.66 339 THR B N 1
ATOM 6074 C CA . THR B 1 339 ? -13.007 237.796 -14.274 1.00 28.47 339 THR B CA 1
ATOM 6075 C C . THR B 1 339 ? -13.721 237.256 -13.020 1.00 34.33 339 THR B C 1
ATOM 6076 O O . THR B 1 339 ? -13.639 236.073 -12.674 1.00 32.73 339 THR B O 1
ATOM 6080 N N . ASN B 1 340 ? -14.434 238.139 -12.327 1.00 29.54 340 ASN B N 1
ATOM 6081 C CA . ASN B 1 340 ? -15.177 237.789 -11.126 1.00 26.72 340 ASN B CA 1
ATOM 6082 C C . ASN B 1 340 ? -16.642 237.603 -11.492 1.00 32.27 340 ASN B C 1
ATOM 6083 O O . ASN B 1 340 ? -17.317 238.564 -11.884 1.00 28.21 340 ASN B O 1
ATOM 6088 N N . VAL B 1 341 ? -17.130 236.371 -11.332 1.00 29.17 341 VAL B N 1
ATOM 6089 C CA . VAL B 1 341 ? -18.484 236.020 -11.753 1.00 32.19 341 VAL B CA 1
ATOM 6090 C C . VAL B 1 341 ? -19.536 236.888 -11.058 1.00 31.80 341 VAL B C 1
ATOM 6091 O O . VAL B 1 341 ? -20.519 237.309 -11.678 1.00 34.04 341 VAL B O 1
ATOM 6095 N N . GLU B 1 342 ? -19.346 237.180 -9.767 1.00 33.34 342 GLU B N 1
ATOM 6096 C CA . GLU B 1 342 ? -20.322 237.990 -9.036 1.00 32.76 342 GLU B CA 1
ATOM 6097 C C . GLU B 1 342 ? -20.320 239.441 -9.515 1.00 29.64 342 GLU B C 1
ATOM 6098 O O . GLU B 1 342 ? -21.385 240.053 -9.658 1.00 32.39 342 GLU B O 1
ATOM 6104 N N . ILE B 1 343 ? -19.141 240.016 -9.755 1.00 28.18 343 ILE B N 1
ATOM 6105 C CA . ILE B 1 343 ? -19.092 241.340 -10.364 1.00 28.40 343 ILE B CA 1
ATOM 6106 C C . ILE B 1 343 ? -19.658 241.299 -11.780 1.00 32.54 343 ILE B C 1
ATOM 6107 O O . ILE B 1 343 ? -20.305 242.254 -12.234 1.00 34.76 343 ILE B O 1
ATOM 6112 N N . LEU B 1 344 ? -19.430 240.196 -12.502 1.00 31.78 344 LEU B N 1
ATOM 6113 C CA . LEU B 1 344 ? -19.958 240.096 -13.860 1.00 32.48 344 LEU B CA 1
ATOM 6114 C C . LEU B 1 344 ? -21.478 240.149 -13.849 1.00 31.23 344 LEU B C 1
ATOM 6115 O O . LEU B 1 344 ? -22.082 240.847 -14.669 1.00 29.34 344 LEU B O 1
ATOM 6120 N N . LYS B 1 345 ? -22.110 239.429 -12.910 1.00 30.02 345 LYS B N 1
ATOM 6121 C CA . LYS B 1 345 ? -23.568 239.463 -12.784 1.00 27.17 345 LYS B CA 1
ATOM 6122 C C . LYS B 1 345 ? -24.081 240.885 -12.589 1.00 30.50 345 LYS B C 1
ATOM 6123 O O . LYS B 1 345 ? -25.124 241.252 -13.139 1.00 31.81 345 LYS B O 1
ATOM 6129 N N . LYS B 1 346 ? -23.364 241.701 -11.807 1.00 29.46 346 LYS B N 1
ATOM 6130 C CA . LYS B 1 346 ? -23.776 243.089 -11.601 1.00 30.77 346 LYS B CA 1
ATOM 6131 C C . LYS B 1 346 ? -23.571 243.926 -12.860 1.00 34.70 346 LYS B C 1
ATOM 6132 O O . LYS B 1 346 ? -24.399 244.788 -13.177 1.00 35.13 346 LYS B O 1
ATOM 6138 N N . ALA B 1 347 ? -22.473 243.691 -13.590 1.00 31.81 347 ALA B N 1
ATOM 6139 C CA . ALA B 1 347 ? -22.249 244.391 -14.853 1.00 29.65 347 ALA B CA 1
ATOM 6140 C C . ALA B 1 347 ? -23.313 244.029 -15.877 1.00 31.81 347 ALA B C 1
ATOM 6141 O O . ALA B 1 347 ? -23.719 244.874 -16.685 1.00 29.09 347 ALA B O 1
ATOM 6143 N N . ILE B 1 348 ? -23.769 242.774 -15.865 1.00 31.75 348 ILE B N 1
ATOM 6144 C CA . ILE B 1 348 ? -24.867 242.369 -16.738 1.00 33.66 348 ILE B CA 1
ATOM 6145 C C . ILE B 1 348 ? -26.164 243.038 -16.297 1.00 36.47 348 ILE B C 1
ATOM 6146 O O . ILE B 1 348 ? -26.880 243.639 -17.106 1.00 35.98 348 ILE B O 1
ATOM 6151 N N . ASN B 1 349 ? -26.468 242.964 -15.001 1.00 33.07 349 ASN B N 1
ATOM 6152 C CA . ASN B 1 349 ? -27.719 243.513 -14.495 1.00 38.77 349 ASN B CA 1
ATOM 6153 C C . ASN B 1 349 ? -27.807 245.028 -14.698 1.00 38.29 349 ASN B C 1
ATOM 6154 O O . ASN B 1 349 ? -28.887 245.552 -14.989 1.00 35.99 349 ASN B O 1
ATOM 6159 N N . LEU B 1 350 ? -26.688 245.742 -14.596 1.00 38.24 350 LEU B N 1
ATOM 6160 C CA . LEU B 1 350 ? -26.690 247.198 -14.682 1.00 35.64 350 LEU B CA 1
ATOM 6161 C C . LEU B 1 350 ? -26.331 247.722 -16.070 1.00 34.41 350 LEU B C 1
ATOM 6162 O O . LEU B 1 350 ? -26.187 248.940 -16.245 1.00 30.35 350 LEU B O 1
ATOM 6167 N N . LYS B 1 351 ? -26.164 246.836 -17.050 1.00 34.88 351 LYS B N 1
ATOM 6168 C CA . LYS B 1 351 ? -25.869 247.227 -18.426 1.00 35.26 351 LYS B CA 1
ATOM 6169 C C . LYS B 1 351 ? -24.649 248.148 -18.496 1.00 30.80 351 LYS B C 1
ATOM 6170 O O . LYS B 1 351 ? -24.642 249.164 -19.190 1.00 32.14 351 LYS B O 1
ATOM 6176 N N . ALA B 1 352 ? -23.594 247.775 -17.772 1.00 26.98 352 ALA B N 1
ATOM 6177 C CA . ALA B 1 352 ? -22.397 248.608 -17.725 1.00 30.65 352 ALA B CA 1
ATOM 6178 C C . ALA B 1 352 ? -21.431 248.356 -18.884 1.00 30.16 352 ALA B C 1
ATOM 6179 O O . ALA B 1 352 ? -20.664 249.257 -19.244 1.00 27.79 352 ALA B O 1
ATOM 6181 N N . ILE B 1 353 ? -21.435 247.153 -19.468 1.00 28.23 353 ILE B N 1
ATOM 6182 C CA . ILE B 1 353 ? -20.485 246.778 -20.514 1.00 31.78 353 ILE B CA 1
ATOM 6183 C C . ILE B 1 353 ? -21.176 245.816 -21.465 1.00 29.38 353 ILE B C 1
ATOM 6184 O O . ILE B 1 353 ? -22.196 245.212 -21.130 1.00 30.84 353 ILE B O 1
ATOM 6189 N N . ASN B 1 354 ? -20.587 245.629 -22.648 1.00 27.28 354 ASN B N 1
ATOM 6190 C CA . ASN B 1 354 ? -21.055 244.564 -23.531 1.00 29.55 354 ASN B CA 1
ATOM 6191 C C . ASN B 1 354 ? -19.956 243.557 -23.842 1.00 26.79 354 ASN B C 1
ATOM 6192 O O . ASN B 1 354 ? -20.093 242.770 -24.777 1.00 27.42 354 ASN B O 1
ATOM 6197 N N . SER B 1 355 ? -18.902 243.521 -23.033 1.00 27.14 355 SER B N 1
ATOM 6198 C CA . SER B 1 355 ? -17.767 242.648 -23.291 1.00 27.48 355 SER B CA 1
ATOM 6199 C C . SER B 1 355 ? -16.875 242.599 -22.046 1.00 29.53 355 SER B C 1
ATOM 6200 O O . SER B 1 355 ? -16.822 243.564 -21.279 1.00 26.91 355 SER B O 1
ATOM 6203 N N . ILE B 1 356 ? -16.161 241.481 -21.862 1.00 26.19 356 ILE B N 1
ATOM 6204 C CA . ILE B 1 356 ? -15.317 241.280 -20.684 1.00 25.05 356 ILE B CA 1
ATOM 6205 C C . ILE B 1 356 ? -14.038 240.524 -21.063 1.00 26.31 356 ILE B C 1
ATOM 6206 O O . ILE B 1 356 ? -14.070 239.566 -21.844 1.00 23.31 356 ILE B O 1
ATOM 6211 N N . LEU B 1 357 ? -12.904 240.984 -20.530 1.00 25.59 357 LEU B N 1
ATOM 6212 C CA . LEU B 1 357 ? -11.660 240.224 -20.612 1.00 27.34 357 LEU B CA 1
ATOM 6213 C C . LEU B 1 357 ? -11.738 238.993 -19.719 1.00 28.51 357 LEU B C 1
ATOM 6214 O O . LEU B 1 357 ? -12.258 239.058 -18.599 1.00 24.86 357 LEU B O 1
ATOM 6219 N N . ILE B 1 358 ? -11.196 237.875 -20.200 1.00 22.51 358 ILE B N 1
ATOM 6220 C CA . ILE B 1 358 ? -11.155 236.631 -19.436 1.00 25.23 358 ILE B CA 1
ATOM 6221 C C . ILE B 1 358 ? -9.695 236.281 -19.159 1.00 26.20 358 ILE B C 1
ATOM 6222 O O . ILE B 1 358 ? -8.924 236.011 -20.092 1.00 24.91 358 ILE B O 1
ATOM 6227 N N . LYS B 1 359 ? -9.316 236.263 -17.882 1.00 25.24 359 LYS B N 1
ATOM 6228 C CA . LYS B 1 359 ? -7.944 235.944 -17.485 1.00 23.86 359 LYS B CA 1
ATOM 6229 C C . LYS B 1 359 ? -7.979 234.733 -16.566 1.00 24.99 359 LYS B C 1
ATOM 6230 O O . LYS B 1 359 ? -8.379 234.852 -15.400 1.00 25.04 359 LYS B O 1
ATOM 6236 N N . LEU B 1 360 ? -7.559 233.573 -17.098 1.00 24.60 360 LEU B N 1
ATOM 6237 C CA . LEU B 1 360 ? -7.670 232.297 -16.377 1.00 26.08 360 LEU B CA 1
ATOM 6238 C C . LEU B 1 360 ? -7.170 232.406 -14.939 1.00 25.48 360 LEU B C 1
ATOM 6239 O O . LEU B 1 360 ? -7.774 231.841 -14.014 1.00 28.15 360 LEU B O 1
ATOM 6244 N N . ASN B 1 361 ? -6.059 233.109 -14.729 1.00 21.55 361 ASN B N 1
ATOM 6245 C CA . ASN B 1 361 ? -5.425 233.107 -13.419 1.00 27.55 361 ASN B CA 1
ATOM 6246 C C . ASN B 1 361 ? -5.989 234.175 -12.488 1.00 29.00 361 ASN B C 1
ATOM 6247 O O . ASN B 1 361 ? -5.552 234.266 -11.338 1.00 27.61 361 ASN B O 1
ATOM 6252 N N . GLN B 1 362 ? -6.972 234.960 -12.945 1.00 29.32 362 GLN B N 1
ATOM 6253 C CA . GLN B 1 362 ? -7.705 235.850 -12.055 1.00 27.35 362 GLN B CA 1
ATOM 6254 C C . GLN B 1 362 ? -8.830 235.135 -11.321 1.00 27.31 362 GLN B C 1
ATOM 6255 O O . GLN B 1 362 ? -9.320 235.647 -10.305 1.00 26.78 362 GLN B O 1
ATOM 6261 N N . ILE B 1 363 ? -9.259 233.976 -11.805 1.00 24.15 363 ILE B N 1
ATOM 6262 C CA . ILE B 1 363 ? -10.343 233.240 -11.179 1.00 27.38 363 ILE B CA 1
ATOM 6263 C C . ILE B 1 363 ? -9.855 231.930 -10.575 1.00 28.13 363 ILE B C 1
ATOM 6264 O O . ILE B 1 363 ? -10.268 231.570 -9.472 1.00 33.34 363 ILE B O 1
ATOM 6269 N N . GLY B 1 364 ? -8.932 231.230 -11.239 1.00 28.77 364 GLY B N 1
ATOM 6270 C CA . GLY B 1 364 ? -8.081 230.245 -10.587 1.00 24.62 364 GLY B CA 1
ATOM 6271 C C . GLY B 1 364 ? -8.169 228.831 -11.137 1.00 24.44 364 GLY B C 1
ATOM 6272 O O . GLY B 1 364 ? -7.236 228.047 -10.941 1.00 25.84 364 GLY B O 1
ATOM 6273 N N . THR B 1 365 ? -9.285 228.463 -11.768 1.00 24.03 365 THR B N 1
ATOM 6274 C CA . THR B 1 365 ? -9.386 227.136 -12.370 1.00 24.22 365 THR B CA 1
ATOM 6275 C C . THR B 1 365 ? -10.012 227.236 -13.747 1.00 22.05 365 THR B C 1
ATOM 6276 O O . THR B 1 365 ? -10.639 228.237 -14.106 1.00 20.37 365 THR B O 1
ATOM 6280 N N . LEU B 1 366 ? -9.859 226.144 -14.495 1.00 23.21 366 LEU B N 1
ATOM 6281 C CA . LEU B 1 366 ? -10.418 226.067 -15.840 1.00 27.58 366 LEU B CA 1
ATOM 6282 C C . LEU B 1 366 ? -11.942 225.961 -15.806 1.00 24.91 366 LEU B C 1
ATOM 6283 O O . LEU B 1 366 ? -12.626 226.635 -16.583 1.00 21.98 366 LEU B O 1
ATOM 6288 N N . SER B 1 367 ? -12.495 225.130 -14.904 1.00 25.89 367 SER B N 1
ATOM 6289 C CA . SER B 1 367 ? -13.951 224.974 -14.830 1.00 25.13 367 SER B CA 1
ATOM 6290 C C . SER B 1 367 ? -14.637 226.292 -14.474 1.00 23.84 367 SER B C 1
ATOM 6291 O O . SER B 1 367 ? -15.637 226.673 -15.093 1.00 25.86 367 SER B O 1
ATOM 6294 N N . GLU B 1 368 ? -14.107 227.008 -13.485 1.00 22.05 368 GLU B N 1
ATOM 6295 C CA . GLU B 1 368 ? -14.656 228.324 -13.161 1.00 24.10 368 GLU B CA 1
ATOM 6296 C C . GLU B 1 368 ? -14.549 229.282 -14.348 1.00 21.49 368 GLU B C 1
ATOM 6297 O O . GLU B 1 368 ? -15.477 230.050 -14.626 1.00 23.50 368 GLU B O 1
ATOM 6303 N N . THR B 1 369 ? -13.417 229.272 -15.047 1.00 25.61 369 THR B N 1
ATOM 6304 C CA . THR B 1 369 ? -13.277 230.115 -16.231 1.00 24.03 369 THR B CA 1
ATOM 6305 C C . THR B 1 369 ? -14.344 229.784 -17.271 1.00 22.25 369 THR B C 1
ATOM 6306 O O . THR B 1 369 ? -14.976 230.682 -17.840 1.00 21.27 369 THR B O 1
ATOM 6310 N N . LEU B 1 370 ? -14.573 228.496 -17.519 1.00 19.88 370 LEU B N 1
ATOM 6311 C CA . LEU B 1 370 ? -15.601 228.117 -18.482 1.00 21.51 370 LEU B CA 1
ATOM 6312 C C . LEU B 1 370 ? -16.987 228.536 -17.998 1.00 24.69 370 LEU B C 1
ATOM 6313 O O . LEU B 1 370 ? -17.822 228.972 -18.800 1.00 24.62 370 LEU B O 1
ATOM 6318 N N . ASP B 1 371 ? -17.241 228.446 -16.679 1.00 23.54 371 ASP B N 1
ATOM 6319 C CA . ASP B 1 371 ? -18.501 228.944 -16.132 1.00 20.71 371 ASP B CA 1
ATOM 6320 C C . ASP B 1 371 ? -18.644 230.440 -16.383 1.00 26.48 371 ASP B C 1
ATOM 6321 O O . ASP B 1 371 ? -19.739 230.922 -16.694 1.00 28.53 371 ASP B O 1
ATOM 6326 N N . ALA B 1 372 ? -17.544 231.198 -16.234 1.00 25.15 372 ALA B N 1
ATOM 6327 C CA . ALA B 1 372 ? -17.596 232.645 -16.419 1.00 23.79 372 ALA B CA 1
ATOM 6328 C C . ALA B 1 372 ? -17.789 233.011 -17.888 1.00 25.62 372 ALA B C 1
ATOM 6329 O O . ALA B 1 372 ? -18.569 233.917 -18.215 1.00 26.28 372 ALA B O 1
ATOM 6331 N N . ILE B 1 373 ? -17.069 232.326 -18.780 1.00 24.42 373 ILE B N 1
ATOM 6332 C CA . ILE B 1 373 ? -17.240 232.541 -20.215 1.00 26.83 373 ILE B CA 1
ATOM 6333 C C . ILE B 1 373 ? -18.688 232.294 -20.622 1.00 27.87 373 ILE B C 1
ATOM 6334 O O . ILE B 1 373 ? -19.308 233.106 -21.319 1.00 24.60 373 ILE B O 1
ATOM 6339 N N . HIS B 1 374 ? -19.244 231.162 -20.184 1.00 30.01 374 HIS B N 1
ATOM 6340 C CA . HIS B 1 374 ? -20.612 230.799 -20.542 1.00 27.99 374 HIS B CA 1
ATOM 6341 C C . HIS B 1 374 ? -21.627 231.813 -20.013 1.00 31.81 374 HIS B C 1
ATOM 6342 O O . HIS B 1 374 ? -22.615 232.118 -20.691 1.00 32.60 374 HIS B O 1
ATOM 6349 N N . LEU B 1 375 ? -21.417 232.331 -18.798 1.00 26.11 375 LEU B N 1
ATOM 6350 C CA . LEU B 1 375 ? -22.321 233.356 -18.279 1.00 29.94 375 LEU B CA 1
ATOM 6351 C C . LEU B 1 375 ? -22.277 234.608 -19.143 1.00 29.36 375 LEU B C 1
ATOM 6352 O O . LEU B 1 375 ? -23.319 235.194 -19.454 1.00 30.54 375 LEU B O 1
ATOM 6357 N N . ALA B 1 376 ? -21.073 235.037 -19.535 1.00 27.68 376 ALA B N 1
ATOM 6358 C CA . ALA B 1 376 ? -20.938 236.250 -20.337 1.00 28.24 376 ALA B CA 1
ATOM 6359 C C . ALA B 1 376 ? -21.629 236.101 -21.686 1.00 31.46 376 ALA B C 1
ATOM 6360 O O . ALA B 1 376 ? -22.341 237.012 -22.126 1.00 31.19 376 ALA B O 1
ATOM 6362 N N . GLN B 1 377 ? -21.436 234.948 -22.351 1.00 29.26 377 GLN B N 1
ATOM 6363 C CA . GLN B 1 377 ? -21.978 234.743 -23.697 1.00 31.65 377 GLN B CA 1
ATOM 6364 C C . GLN B 1 377 ? -23.493 234.571 -23.667 1.00 32.44 377 GLN B C 1
ATOM 6365 O O . GLN B 1 377 ? -24.199 235.097 -24.536 1.00 26.71 377 GLN B O 1
ATOM 6371 N N . LYS B 1 378 ? -24.004 233.829 -22.676 1.00 32.78 378 LYS B N 1
ATOM 6372 C CA . LYS B 1 378 ? -25.445 233.634 -22.530 1.00 32.96 378 LYS B CA 1
ATOM 6373 C C . LYS B 1 378 ? -26.173 234.965 -22.440 1.00 31.24 378 LYS B C 1
ATOM 6374 O O . LYS B 1 378 ? -27.318 235.085 -22.889 1.00 31.18 378 LYS B O 1
ATOM 6380 N N . SER B 1 379 ? -25.514 235.969 -21.881 1.00 29.54 379 SER B N 1
ATOM 6381 C CA . SER B 1 379 ? -26.089 237.277 -21.628 1.00 28.27 379 SER B CA 1
ATOM 6382 C C . SER B 1 379 ? -25.822 238.259 -22.749 1.00 29.23 379 SER B C 1
ATOM 6383 O O . SER B 1 379 ? -26.141 239.440 -22.607 1.00 30.41 379 SER B O 1
ATOM 6386 N N . GLY B 1 380 ? -25.227 237.806 -23.845 1.00 34.29 380 GLY B N 1
ATOM 6387 C CA . GLY B 1 380 ? -25.048 238.637 -25.015 1.00 31.84 380 GLY B CA 1
ATOM 6388 C C . GLY B 1 380 ? -23.767 239.435 -25.049 1.00 30.39 380 GLY B C 1
ATOM 6389 O O . GLY B 1 380 ? -23.629 240.312 -25.905 1.00 29.12 380 GLY B O 1
ATOM 6390 N N . MET B 1 381 ? -22.832 239.178 -24.144 1.00 28.12 381 MET B N 1
ATOM 6391 C CA . MET B 1 381 ? -21.537 239.836 -24.193 1.00 29.88 381 MET B CA 1
ATOM 6392 C C . MET B 1 381 ? -20.523 238.941 -24.893 1.00 27.31 381 MET B C 1
ATOM 6393 O O . MET B 1 381 ? -20.694 237.721 -24.987 1.00 28.21 381 MET B O 1
ATOM 6398 N N . THR B 1 382 ? -19.453 239.563 -25.377 1.00 23.73 382 THR B N 1
ATOM 6399 C CA . THR B 1 382 ? -18.309 238.814 -25.872 1.00 25.66 382 THR B CA 1
ATOM 6400 C C . THR B 1 382 ? -17.312 238.587 -24.736 1.00 24.48 382 THR B C 1
ATOM 6401 O O . THR B 1 382 ? -17.164 239.418 -23.840 1.00 29.95 382 THR B O 1
ATOM 6405 N N . ALA B 1 383 ? -16.654 237.438 -24.775 1.00 22.77 383 ALA B N 1
ATOM 6406 C CA . ALA B 1 383 ? -15.639 237.031 -23.810 1.00 28.06 383 ALA B CA 1
ATOM 6407 C C . ALA B 1 383 ? -14.288 237.036 -24.518 1.00 25.90 383 ALA B C 1
ATOM 6408 O O . ALA B 1 383 ? -13.958 236.086 -25.223 1.00 28.99 383 ALA B O 1
ATOM 6410 N N . VAL B 1 384 ? -13.511 238.100 -24.325 1.00 26.99 384 VAL B N 1
ATOM 6411 C CA . VAL B 1 384 ? -12.204 238.265 -24.962 1.00 25.77 384 VAL B CA 1
ATOM 6412 C C . VAL B 1 384 ? -11.144 237.554 -24.113 1.00 27.43 384 VAL B C 1
ATOM 6413 O O . VAL B 1 384 ? -10.809 238.011 -23.017 1.00 24.70 384 VAL B O 1
ATOM 6417 N N . ILE B 1 385 ? -10.595 236.446 -24.625 1.00 22.33 385 ILE B N 1
ATOM 6418 C CA . ILE B 1 385 ? -9.578 235.700 -23.886 1.00 25.88 385 ILE B CA 1
ATOM 6419 C C . ILE B 1 385 ? -8.276 236.488 -23.889 1.00 25.97 385 ILE B C 1
ATOM 6420 O O . ILE B 1 385 ? -7.768 236.873 -24.951 1.00 23.12 385 ILE B O 1
ATOM 6425 N N . SER B 1 386 ? -7.734 236.745 -22.702 1.00 23.24 386 SER B N 1
ATOM 6426 C CA . SER B 1 386 ? -6.628 237.679 -22.561 1.00 25.07 386 SER B CA 1
ATOM 6427 C C . SER B 1 386 ? -5.394 236.980 -22.009 1.00 25.05 386 SER B C 1
ATOM 6428 O O . SER B 1 386 ? -5.502 236.025 -21.243 1.00 24.49 386 SER B O 1
ATOM 6431 N N . HIS B 1 387 ? -4.224 237.484 -22.415 1.00 23.59 387 HIS B N 1
ATOM 6432 C CA . HIS B 1 387 ? -2.921 237.160 -21.848 1.00 21.74 387 HIS B CA 1
ATOM 6433 C C . HIS B 1 387 ? -2.680 237.976 -20.577 1.00 25.58 387 HIS B C 1
ATOM 6434 O O . HIS B 1 387 ? -3.524 238.766 -20.142 1.00 22.26 387 HIS B O 1
ATOM 6441 N N . ARG B 1 388 ? -1.507 237.782 -19.971 1.00 25.91 388 ARG B N 1
ATOM 6442 C CA . ARG B 1 388 ? -1.021 238.605 -18.871 1.00 21.91 388 ARG B CA 1
ATOM 6443 C C . ARG B 1 388 ? 0.292 239.262 -19.276 1.00 25.68 388 ARG B C 1
ATOM 6444 O O . ARG B 1 388 ? 0.853 238.967 -20.337 1.00 24.80 388 ARG B O 1
ATOM 6452 N N . SER B 1 389 ? 0.766 240.179 -18.426 1.00 22.81 389 SER B N 1
ATOM 6453 C CA . SER B 1 389 ? 2.055 240.827 -18.662 1.00 23.32 389 SER B CA 1
ATOM 6454 C C . SER B 1 389 ? 3.198 239.819 -18.635 1.00 23.18 389 SER B C 1
ATOM 6455 O O . SER B 1 389 ? 4.066 239.822 -19.521 1.00 23.52 389 SER B O 1
ATOM 6458 N N . GLY B 1 390 ? 3.238 238.977 -17.605 1.00 22.28 390 GLY B N 1
ATOM 6459 C CA . GLY B 1 390 ? 4.261 237.950 -17.490 1.00 22.56 390 GLY B CA 1
ATOM 6460 C C . GLY B 1 390 ? 3.744 236.664 -18.091 1.00 22.04 390 GLY B C 1
ATOM 6461 O O . GLY B 1 390 ? 2.756 236.124 -17.601 1.00 28.71 390 GLY B O 1
ATOM 6462 N N . GLU B 1 391 ? 4.364 236.184 -19.169 1.00 22.59 391 GLU B N 1
ATOM 6463 C CA . GLU B 1 391 ? 3.817 235.067 -19.933 1.00 24.66 391 GLU B CA 1
ATOM 6464 C C . GLU B 1 391 ? 4.878 234.021 -20.247 1.00 22.51 391 GLU B C 1
ATOM 6465 O O . GLU B 1 391 ? 6.005 234.085 -19.742 1.00 23.63 391 GLU B O 1
ATOM 6471 N N . SER B 1 392 ? 4.525 233.058 -21.084 1.00 19.80 392 SER B N 1
ATOM 6472 C CA . SER B 1 392 ? 5.425 231.960 -21.396 1.00 24.47 392 SER B CA 1
ATOM 6473 C C . SER B 1 392 ? 4.992 231.373 -22.730 1.00 24.61 392 SER B C 1
ATOM 6474 O O . SER B 1 392 ? 4.103 231.910 -23.403 1.00 26.63 392 SER B O 1
ATOM 6477 N N . GLU B 1 393 ? 5.611 230.262 -23.115 1.00 23.64 393 GLU B N 1
ATOM 6478 C CA . GLU B 1 393 ? 5.251 229.632 -24.379 1.00 24.07 393 GLU B CA 1
ATOM 6479 C C . GLU B 1 393 ? 4.004 228.778 -24.251 1.00 21.60 393 GLU B C 1
ATOM 6480 O O . GLU B 1 393 ? 3.604 228.140 -25.222 1.00 21.57 393 GLU B O 1
ATOM 6486 N N . ASP B 1 394 ? 3.404 228.743 -23.070 1.00 21.93 394 ASP B N 1
ATOM 6487 C CA . ASP B 1 394 ? 2.109 228.107 -22.899 1.00 24.68 394 ASP B CA 1
ATOM 6488 C C . ASP B 1 394 ? 1.080 228.769 -23.808 1.00 24.24 394 ASP B C 1
ATOM 6489 O O . ASP B 1 394 ? 0.986 229.997 -23.859 1.00 23.72 394 ASP B O 1
ATOM 6494 N N . THR B 1 395 ? 0.293 227.966 -24.524 1.00 20.32 395 THR B N 1
ATOM 6495 C CA . THR B 1 395 ? -0.653 228.544 -25.474 1.00 24.34 395 THR B CA 1
ATOM 6496 C C . THR B 1 395 ? -2.087 228.140 -25.176 1.00 25.20 395 THR B C 1
ATOM 6497 O O . THR B 1 395 ? -2.919 228.136 -26.091 1.00 23.35 395 THR B O 1
ATOM 6501 N N . THR B 1 396 ? -2.375 227.791 -23.917 1.00 19.17 396 THR B N 1
ATOM 6502 C CA . THR B 1 396 ? -3.721 227.419 -23.495 1.00 21.71 396 THR B CA 1
ATOM 6503 C C . THR B 1 396 ? -4.787 228.357 -24.046 1.00 20.56 396 THR B C 1
ATOM 6504 O O . THR B 1 396 ? -5.828 227.905 -24.535 1.00 21.34 396 THR B O 1
ATOM 6508 N N . ILE B 1 397 ? -4.548 229.671 -23.964 1.00 20.44 397 ILE B N 1
ATOM 6509 C CA . ILE B 1 397 ? -5.597 230.632 -24.286 1.00 18.32 397 ILE B CA 1
ATOM 6510 C C . ILE B 1 397 ? -5.953 230.604 -25.766 1.00 21.54 397 ILE B C 1
ATOM 6511 O O . ILE B 1 397 ? -7.049 231.042 -26.137 1.00 22.06 397 ILE B O 1
ATOM 6516 N N . ALA B 1 398 ? -5.061 230.101 -26.628 1.00 18.49 398 ALA B N 1
ATOM 6517 C CA . ALA B 1 398 ? -5.432 229.938 -28.031 1.00 23.56 398 ALA B CA 1
ATOM 6518 C C . ALA B 1 398 ? -6.448 228.815 -28.181 1.00 25.36 398 ALA B C 1
ATOM 6519 O O . ALA B 1 398 ? -7.470 228.974 -28.866 1.00 21.08 398 ALA B O 1
ATOM 6521 N N . ASP B 1 399 ? -6.189 227.672 -27.529 1.00 20.86 399 ASP B N 1
ATOM 6522 C CA . ASP B 1 399 ? -7.158 226.581 -27.569 1.00 26.48 399 ASP B CA 1
ATOM 6523 C C . ASP B 1 399 ? -8.443 226.965 -26.850 1.00 25.53 399 ASP B C 1
ATOM 6524 O O . ASP B 1 399 ? -9.526 226.560 -27.280 1.00 23.90 399 ASP B O 1
ATOM 6529 N N . LEU B 1 400 ? -8.349 227.777 -25.787 1.00 24.67 400 LEU B N 1
ATOM 6530 C CA . LEU B 1 400 ? -9.550 228.196 -25.074 1.00 19.67 400 LEU B CA 1
ATOM 6531 C C . LEU B 1 400 ? -10.423 229.089 -25.944 1.00 19.78 400 LEU B C 1
ATOM 6532 O O . LEU B 1 400 ? -11.637 228.897 -25.998 1.00 22.19 400 LEU B O 1
ATOM 6537 N N . ALA B 1 401 ? -9.824 230.051 -26.658 1.00 22.09 401 ALA B N 1
ATOM 6538 C CA . ALA B 1 401 ? -10.621 230.953 -27.491 1.00 21.79 401 ALA B CA 1
ATOM 6539 C C . ALA B 1 401 ? -11.375 230.200 -28.593 1.00 21.99 401 ALA B C 1
ATOM 6540 O O . ALA B 1 401 ? -12.538 230.506 -28.870 1.00 21.78 401 ALA B O 1
ATOM 6542 N N . VAL B 1 402 ? -10.754 229.184 -29.200 1.00 21.29 402 VAL B N 1
ATOM 6543 C CA . VAL B 1 402 ? -11.465 228.384 -30.200 1.00 23.37 402 VAL B CA 1
ATOM 6544 C C . VAL B 1 402 ? -12.488 227.459 -29.529 1.00 23.99 402 VAL B C 1
ATOM 6545 O O . VAL B 1 402 ? -13.618 227.310 -30.005 1.00 23.30 402 VAL B O 1
ATOM 6549 N N . ALA B 1 403 ? -12.124 226.849 -28.400 1.00 20.87 403 ALA B N 1
ATOM 6550 C CA . ALA B 1 403 ? -13.039 225.918 -27.738 1.00 23.81 403 ALA B CA 1
ATOM 6551 C C . ALA B 1 403 ? -14.392 226.562 -27.423 1.00 25.70 403 ALA B C 1
ATOM 6552 O O . ALA B 1 403 ? -15.438 225.923 -27.574 1.00 20.63 403 ALA B O 1
ATOM 6554 N N . VAL B 1 404 ? -14.396 227.830 -27.006 1.00 22.70 404 VAL B N 1
ATOM 6555 C CA . VAL B 1 404 ? -15.610 228.485 -26.530 1.00 19.23 404 VAL B CA 1
ATOM 6556 C C . VAL B 1 404 ? -16.200 229.421 -27.567 1.00 22.84 404 VAL B C 1
ATOM 6557 O O . VAL B 1 404 ? -17.141 230.150 -27.253 1.00 23.99 404 VAL B O 1
ATOM 6561 N N . SER B 1 405 ? -15.658 229.426 -28.796 1.00 24.34 405 SER B N 1
ATOM 6562 C CA . SER B 1 405 ? -16.044 230.368 -29.860 1.00 21.44 405 SER B CA 1
ATOM 6563 C C . SER B 1 405 ? -16.037 231.812 -29.367 1.00 23.00 405 SER B C 1
ATOM 6564 O O . SER B 1 405 ? -17.010 232.549 -29.528 1.00 26.88 405 SER B O 1
ATOM 6567 N N . SER B 1 406 ? -14.941 232.224 -28.726 1.00 19.62 406 SER B N 1
ATOM 6568 C CA . SER B 1 406 ? -14.909 233.597 -28.229 1.00 23.59 406 SER B CA 1
ATOM 6569 C C . SER B 1 406 ? -15.046 234.595 -29.371 1.00 22.80 406 SER B C 1
ATOM 6570 O O . SER B 1 406 ? -15.734 235.609 -29.230 1.00 22.61 406 SER B O 1
ATOM 6573 N N . GLY B 1 407 ? -14.430 234.304 -30.519 1.00 24.06 407 GLY B N 1
ATOM 6574 C CA . GLY B 1 407 ? -14.354 235.234 -31.624 1.00 22.80 407 GLY B CA 1
ATOM 6575 C C . GLY B 1 407 ? -13.318 236.324 -31.457 1.00 27.57 407 GLY B C 1
ATOM 6576 O O . GLY B 1 407 ? -13.040 237.047 -32.424 1.00 26.34 407 GLY B O 1
ATOM 6577 N N . GLN B 1 408 ? -12.738 236.476 -30.264 1.00 24.88 408 GLN B N 1
ATOM 6578 C CA . GLN B 1 408 ? -11.737 237.504 -30.035 1.00 22.62 408 GLN B CA 1
ATOM 6579 C C . GLN B 1 408 ? -10.689 237.017 -29.038 1.00 26.25 408 GLN B C 1
ATOM 6580 O O . GLN B 1 408 ? -11.002 236.362 -28.033 1.00 23.06 408 GLN B O 1
ATOM 6586 N N . ILE B 1 409 ? -9.442 237.373 -29.316 1.00 25.30 409 ILE B N 1
ATOM 6587 C CA . ILE B 1 409 ? -8.326 237.062 -28.441 1.00 22.30 409 ILE B CA 1
ATOM 6588 C C . ILE B 1 409 ? -7.475 238.322 -28.327 1.00 25.85 409 ILE B C 1
ATOM 6589 O O . ILE B 1 409 ? -7.440 239.161 -29.238 1.00 25.12 409 ILE B O 1
ATOM 6594 N N . LYS B 1 410 ? -6.823 238.472 -27.179 1.00 22.85 410 LYS B N 1
ATOM 6595 C CA . LYS B 1 410 ? -5.939 239.602 -26.899 1.00 22.78 410 LYS B CA 1
ATOM 6596 C C . LYS B 1 410 ? -4.681 238.998 -26.296 1.00 25.03 410 LYS B C 1
ATOM 6597 O O . LYS B 1 410 ? -4.675 238.589 -25.130 1.00 24.03 410 LYS B O 1
ATOM 6603 N N . THR B 1 411 ? -3.623 238.921 -27.098 1.00 20.85 411 THR B N 1
ATOM 6604 C CA . THR B 1 411 ? -2.448 238.194 -26.640 1.00 22.14 411 THR B CA 1
ATOM 6605 C C . THR B 1 411 ? -1.146 238.784 -27.165 1.00 22.52 411 THR B C 1
ATOM 6606 O O . THR B 1 411 ? -0.138 238.073 -27.208 1.00 22.09 411 THR B O 1
ATOM 6610 N N . GLY B 1 412 ? -1.126 240.051 -27.540 1.00 23.98 412 GLY B N 1
ATOM 6611 C CA . GLY B 1 412 ? 0.111 240.796 -27.617 1.00 26.93 412 GLY B CA 1
ATOM 6612 C C . GLY B 1 412 ? 0.360 241.351 -29.002 1.00 28.09 412 GLY B C 1
ATOM 6613 O O . GLY B 1 412 ? -0.450 241.216 -29.917 1.00 28.61 412 GLY B O 1
ATOM 6614 N N . SER B 1 413 ? 1.513 241.991 -29.136 1.00 26.40 413 SER B N 1
ATOM 6615 C CA . SER B 1 413 ? 1.953 242.471 -30.435 1.00 26.09 413 SER B CA 1
ATOM 6616 C C . SER B 1 413 ? 2.566 241.311 -31.201 1.00 26.13 413 SER B C 1
ATOM 6617 O O . SER B 1 413 ? 2.480 240.159 -30.773 1.00 26.18 413 SER B O 1
ATOM 6620 N N . LEU B 1 414 ? 3.215 241.595 -32.333 1.00 25.41 414 LEU B N 1
ATOM 6621 C CA . LEU B 1 414 ? 3.806 240.549 -33.169 1.00 24.03 414 LEU B CA 1
ATOM 6622 C C . LEU B 1 414 ? 5.309 240.375 -32.956 1.00 22.83 414 LEU B C 1
ATOM 6623 O O . LEU B 1 414 ? 6.055 240.131 -33.917 1.00 22.86 414 LEU B O 1
ATOM 6628 N N . SER B 1 415 ? 5.803 240.506 -31.727 1.00 22.68 415 SER B N 1
ATOM 6629 C CA . SER B 1 415 ? 7.167 240.088 -31.405 1.00 23.16 415 SER B CA 1
ATOM 6630 C C . SER B 1 415 ? 7.159 239.508 -30.004 1.00 21.10 415 SER B C 1
ATOM 6631 O O . SER B 1 415 ? 6.185 239.662 -29.270 1.00 22.86 415 SER B O 1
ATOM 6634 N N . ARG B 1 416 ? 8.265 238.838 -29.649 1.00 21.78 416 ARG B N 1
ATOM 6635 C CA . ARG B 1 416 ? 8.448 238.046 -28.428 1.00 22.61 416 ARG B CA 1
ATOM 6636 C C . ARG B 1 416 ? 7.697 236.723 -28.509 1.00 24.83 416 ARG B C 1
ATOM 6637 O O . ARG B 1 416 ? 6.495 236.699 -28.798 1.00 20.20 416 ARG B O 1
ATOM 6645 N N . THR B 1 417 ? 8.390 235.620 -28.216 1.00 24.24 417 THR B N 1
ATOM 6646 C CA . THR B 1 417 ? 7.734 234.317 -28.234 1.00 21.24 417 THR B CA 1
ATOM 6647 C C . THR B 1 417 ? 6.589 234.227 -27.220 1.00 22.39 417 THR B C 1
ATOM 6648 O O . THR B 1 417 ? 5.640 233.466 -27.441 1.00 21.97 417 THR B O 1
ATOM 6652 N N . ASP B 1 418 ? 6.644 234.985 -26.110 1.00 24.58 418 ASP B N 1
ATOM 6653 C CA . ASP B 1 418 ? 5.552 234.931 -25.125 1.00 23.65 418 ASP B CA 1
ATOM 6654 C C . ASP B 1 418 ? 4.206 235.345 -25.709 1.00 21.95 418 ASP B C 1
ATOM 6655 O O . ASP B 1 418 ? 3.169 234.928 -25.192 1.00 21.38 418 ASP B O 1
ATOM 6660 N N . ARG B 1 419 ? 4.197 236.125 -26.787 1.00 23.00 419 ARG B N 1
ATOM 6661 C CA . ARG B 1 419 ? 2.998 236.392 -27.569 1.00 19.68 419 ARG B CA 1
ATOM 6662 C C . ARG B 1 419 ? 2.924 235.553 -28.843 1.00 23.32 419 ARG B C 1
ATOM 6663 O O . ARG B 1 419 ? 1.864 235.001 -29.164 1.00 21.49 419 ARG B O 1
ATOM 6671 N N . ILE B 1 420 ? 4.044 235.434 -29.561 1.00 22.26 420 ILE B N 1
ATOM 6672 C CA . ILE B 1 420 ? 4.049 234.821 -30.886 1.00 23.57 420 ILE B CA 1
ATOM 6673 C C . ILE B 1 420 ? 3.554 233.380 -30.819 1.00 18.67 420 ILE B C 1
ATOM 6674 O O . ILE B 1 420 ? 2.790 232.932 -31.682 1.00 21.37 420 ILE B O 1
ATOM 6679 N N . ALA B 1 421 ? 3.953 232.643 -29.776 1.00 19.29 421 ALA B N 1
ATOM 6680 C CA . ALA B 1 421 ? 3.522 231.254 -29.623 1.00 20.92 421 ALA B CA 1
ATOM 6681 C C . ALA B 1 421 ? 2.002 231.113 -29.699 1.00 19.93 421 ALA B C 1
ATOM 6682 O O . ALA B 1 421 ? 1.487 230.129 -30.239 1.00 19.07 421 ALA B O 1
ATOM 6684 N N . LYS B 1 422 ? 1.258 232.074 -29.154 1.00 21.29 422 LYS B N 1
ATOM 6685 C CA . LYS B 1 422 ? -0.193 231.946 -29.232 1.00 20.52 422 LYS B CA 1
ATOM 6686 C C . LYS B 1 422 ? -0.666 232.074 -30.677 1.00 20.20 422 LYS B C 1
ATOM 6687 O O . LYS B 1 422 ? -1.546 231.323 -31.114 1.00 18.98 422 LYS B O 1
ATOM 6693 N N . TYR B 1 423 ? -0.077 232.992 -31.451 1.00 20.87 423 TYR B N 1
ATOM 6694 C CA . TYR B 1 423 ? -0.498 233.097 -32.847 1.00 20.68 423 TYR B CA 1
ATOM 6695 C C . TYR B 1 423 ? -0.095 231.846 -33.622 1.00 23.65 423 TYR B C 1
ATOM 6696 O O . TYR B 1 423 ? -0.873 231.342 -34.439 1.00 22.04 423 TYR B O 1
ATOM 6705 N N . ASN B 1 424 ? 1.104 231.314 -33.352 1.00 19.74 424 ASN B N 1
ATOM 6706 C CA . ASN B 1 424 ? 1.510 230.048 -33.959 1.00 21.58 424 ASN B CA 1
ATOM 6707 C C . ASN B 1 424 ? 0.534 228.926 -33.619 1.00 23.92 424 ASN B C 1
ATOM 6708 O O . ASN B 1 424 ? 0.184 228.114 -34.488 1.00 22.26 424 ASN B O 1
ATOM 6713 N N . ARG B 1 425 ? 0.076 228.868 -32.364 1.00 23.06 425 ARG B N 1
ATOM 6714 C CA . ARG B 1 425 ? -0.883 227.835 -31.987 1.00 23.70 425 ARG B CA 1
ATOM 6715 C C . ARG B 1 425 ? -2.195 228.008 -32.748 1.00 20.14 425 ARG B C 1
ATOM 6716 O O . ARG B 1 425 ? -2.820 227.025 -33.158 1.00 24.13 425 ARG B O 1
ATOM 6724 N N . LEU B 1 426 ? -2.623 229.249 -32.968 1.00 19.02 426 LEU B N 1
ATOM 6725 C CA . LEU B 1 426 ? -3.813 229.452 -33.787 1.00 21.61 426 LEU B CA 1
ATOM 6726 C C . LEU B 1 426 ? -3.575 228.974 -35.228 1.00 22.00 426 LEU B C 1
ATOM 6727 O O . LEU B 1 426 ? -4.467 228.391 -35.847 1.00 19.89 426 LEU B O 1
ATOM 6732 N N . LEU B 1 427 ? -2.358 229.170 -35.760 1.00 20.73 427 LEU B N 1
ATOM 6733 C CA . LEU B 1 427 ? -2.043 228.663 -37.098 1.00 23.83 427 LEU B CA 1
ATOM 6734 C C . LEU B 1 427 ? -2.080 227.139 -37.144 1.00 23.20 427 LEU B C 1
ATOM 6735 O O . LEU B 1 427 ? -2.576 226.560 -38.116 1.00 24.26 427 LEU B O 1
ATOM 6740 N N . VAL B 1 428 ? -1.551 226.470 -36.109 1.00 21.43 428 VAL B N 1
ATOM 6741 C CA . VAL B 1 428 ? -1.631 225.009 -36.047 1.00 22.89 428 VAL B CA 1
ATOM 6742 C C . VAL B 1 428 ? -3.086 224.544 -35.900 1.00 24.14 428 VAL B C 1
ATOM 6743 O O . VAL B 1 428 ? -3.490 223.538 -36.499 1.00 24.47 428 VAL B O 1
ATOM 6747 N N . ILE B 1 429 ? -3.892 225.254 -35.101 1.00 22.13 429 ILE B N 1
ATOM 6748 C CA . ILE B 1 429 ? -5.311 224.912 -34.986 1.00 21.16 429 ILE B CA 1
ATOM 6749 C C . ILE B 1 429 ? -6.021 225.133 -36.315 1.00 22.32 429 ILE B C 1
ATOM 6750 O O . ILE B 1 429 ? -6.837 224.309 -36.742 1.00 22.72 429 ILE B O 1
ATOM 6755 N N . GLU B 1 430 ? -5.734 226.251 -36.983 1.00 22.03 430 GLU B N 1
ATOM 6756 C CA . GLU B 1 430 ? -6.335 226.503 -38.292 1.00 23.80 430 GLU B CA 1
ATOM 6757 C C . GLU B 1 430 ? -5.990 225.391 -39.274 1.00 24.23 430 GLU B C 1
ATOM 6758 O O . GLU B 1 430 ? -6.851 224.941 -40.037 1.00 25.14 430 GLU B O 1
ATOM 6764 N N . GLU B 1 431 ? -4.737 224.926 -39.255 1.00 25.86 431 GLU B N 1
ATOM 6765 C CA . GLU B 1 431 ? -4.326 223.812 -40.102 1.00 22.23 431 GLU B CA 1
ATOM 6766 C C . GLU B 1 431 ? -5.108 222.548 -39.764 1.00 27.68 431 GLU B C 1
ATOM 6767 O O . GLU B 1 431 ? -5.557 221.826 -40.664 1.00 26.70 431 GLU B O 1
ATOM 6773 N N . TYR B 1 432 ? -5.292 222.267 -38.468 1.00 26.30 432 TYR B N 1
ATOM 6774 C CA . TYR B 1 432 ? -6.035 221.072 -38.072 1.00 26.03 432 TYR B CA 1
ATOM 6775 C C . TYR B 1 432 ? -7.483 221.146 -38.546 1.00 25.03 432 TYR B C 1
ATOM 6776 O O . TYR B 1 432 ? -8.030 220.157 -39.048 1.00 27.23 432 TYR B O 1
ATOM 6785 N N . LEU B 1 433 ? -8.118 222.313 -38.404 1.00 24.39 433 LEU B N 1
ATOM 6786 C CA . LEU B 1 433 ? -9.511 222.457 -38.830 1.00 27.24 433 LEU B CA 1
ATOM 6787 C C . LEU B 1 433 ? -9.651 222.425 -40.355 1.00 30.06 433 LEU B C 1
ATOM 6788 O O . LEU B 1 433 ? -10.689 222.005 -40.869 1.00 26.00 433 LEU B O 1
ATOM 6793 N N . ASN B 1 434 ? -8.626 222.861 -41.091 1.00 28.09 434 ASN B N 1
ATOM 6794 C CA . ASN B 1 434 ? -8.710 222.848 -42.547 1.00 29.03 434 ASN B CA 1
ATOM 6795 C C . ASN B 1 434 ? -8.786 221.424 -43.096 1.00 27.96 434 ASN B C 1
ATOM 6796 O O . ASN B 1 434 ? -9.585 221.152 -43.993 1.00 30.89 434 ASN B O 1
ATOM 6801 N N . SER B 1 435 ? -8.003 220.491 -42.555 1.00 33.95 435 SER B N 1
ATOM 6802 C CA . SER B 1 435 ? -8.115 219.118 -43.049 1.00 34.51 435 SER B CA 1
ATOM 6803 C C . SER B 1 435 ? -9.303 218.365 -42.442 1.00 34.04 435 SER B C 1
ATOM 6804 O O . SER B 1 435 ? -10.154 217.861 -43.180 1.00 42.04 435 SER B O 1
ATOM 6807 N N . TYR B 1 436 ? -9.409 218.302 -41.110 1.00 37.78 436 TYR B N 1
ATOM 6808 C CA . TYR B 1 436 ? -10.335 217.381 -40.446 1.00 33.55 436 TYR B CA 1
ATOM 6809 C C . TYR B 1 436 ? -11.666 218.020 -40.056 1.00 37.57 436 TYR B C 1
ATOM 6810 O O . TYR B 1 436 ? -12.483 217.369 -39.380 1.00 35.58 436 TYR B O 1
ATOM 6819 N N . ALA B 1 437 ? -11.916 219.261 -40.479 1.00 35.53 437 ALA B N 1
ATOM 6820 C CA . ALA B 1 437 ? -13.167 219.936 -40.146 1.00 33.48 437 ALA B CA 1
ATOM 6821 C C . ALA B 1 437 ? -13.388 221.118 -41.080 1.00 33.68 437 ALA B C 1
ATOM 6822 O O . ALA B 1 437 ? -13.298 220.981 -42.308 1.00 33.34 437 ALA B O 1
ATOM 6824 N N . LYS B 1 438 ? -13.650 222.291 -40.504 1.00 35.59 438 LYS B N 1
ATOM 6825 C CA . LYS B 1 438 ? -13.754 223.541 -41.249 1.00 37.51 438 LYS B CA 1
ATOM 6826 C C . LYS B 1 438 ? -13.194 224.656 -40.383 1.00 36.77 438 LYS B C 1
ATOM 6827 O O . LYS B 1 438 ? -13.496 224.715 -39.188 1.00 39.57 438 LYS B O 1
ATOM 6833 N N . ALA B 1 439 ? -12.383 225.538 -40.963 1.00 30.30 439 ALA B N 1
ATOM 6834 C CA . ALA B 1 439 ? -11.878 226.685 -40.220 1.00 33.96 439 ALA B CA 1
ATOM 6835 C C . ALA B 1 439 ? -12.644 227.927 -40.660 1.00 34.63 439 ALA B C 1
ATOM 6836 O O . ALA B 1 439 ? -12.753 228.205 -41.858 1.00 30.77 439 ALA B O 1
ATOM 6838 N N . ASP B 1 440 ? -13.195 228.653 -39.693 1.00 33.45 440 ASP B N 1
ATOM 6839 C CA . ASP B 1 440 ? -13.993 229.843 -39.965 1.00 30.42 440 ASP B CA 1
ATOM 6840 C C . ASP B 1 440 ? -13.322 231.077 -39.378 1.00 30.25 440 ASP B C 1
ATOM 6841 O O . ASP B 1 440 ? -12.941 231.094 -38.198 1.00 30.45 440 ASP B O 1
ATOM 6846 N N . TYR B 1 441 ? -13.176 232.101 -40.214 1.00 32.50 441 TYR B N 1
ATOM 6847 C CA . TYR B 1 441 ? -12.776 233.439 -39.798 1.00 28.74 441 TYR B CA 1
ATOM 6848 C C . TYR B 1 441 ? -13.820 234.381 -40.372 1.00 29.45 441 TYR B C 1
ATOM 6849 O O . TYR B 1 441 ? -14.010 234.418 -41.592 1.00 28.55 441 TYR B O 1
ATOM 6858 N N . ILE B 1 442 ? -14.523 235.113 -39.504 1.00 30.27 442 ILE B N 1
ATOM 6859 C CA . ILE B 1 442 ? -15.694 235.879 -39.915 1.00 27.19 442 ILE B CA 1
ATOM 6860 C C . ILE B 1 442 ? -15.516 237.374 -39.688 1.00 29.78 442 ILE B C 1
ATOM 6861 O O . ILE B 1 442 ? -16.474 238.138 -39.828 1.00 30.90 442 ILE B O 1
ATOM 6866 N N . GLY B 1 443 ? -14.312 237.805 -39.326 1.00 27.36 443 GLY B N 1
ATOM 6867 C CA . GLY B 1 443 ? -14.022 239.209 -39.135 1.00 25.40 443 GLY B CA 1
ATOM 6868 C C . GLY B 1 443 ? -15.031 239.962 -38.283 1.00 30.20 443 GLY B C 1
ATOM 6869 O O . GLY B 1 443 ? -15.250 239.657 -37.102 1.00 28.68 443 GLY B O 1
ATOM 6870 N N . ARG B 1 444 ? -15.658 240.949 -38.925 1.00 29.31 444 ARG B N 1
ATOM 6871 C CA . ARG B 1 444 ? -16.535 241.906 -38.267 1.00 30.21 444 ARG B CA 1
ATOM 6872 C C . ARG B 1 444 ? -17.742 241.235 -37.613 1.00 29.08 444 ARG B C 1
ATOM 6873 O O . ARG B 1 444 ? -18.329 241.789 -36.678 1.00 27.59 444 ARG B O 1
ATOM 6881 N N . GLU B 1 445 ? -18.117 240.042 -38.077 1.00 26.21 445 GLU B N 1
ATOM 6882 C CA . GLU B 1 445 ? -19.265 239.333 -37.538 1.00 26.03 445 GLU B CA 1
ATOM 6883 C C . GLU B 1 445 ? -19.017 238.753 -36.142 1.00 30.77 445 GLU B C 1
ATOM 6884 O O . GLU B 1 445 ? -19.975 238.299 -35.509 1.00 30.76 445 GLU B O 1
ATOM 6890 N N . VAL B 1 446 ? -17.785 238.761 -35.624 1.00 24.13 446 VAL B N 1
ATOM 6891 C CA . VAL B 1 446 ? -17.626 238.269 -34.256 1.00 28.79 446 VAL B CA 1
ATOM 6892 C C . VAL B 1 446 ? -18.346 239.173 -33.254 1.00 30.74 446 VAL B C 1
ATOM 6893 O O . VAL B 1 446 ? -18.701 238.714 -32.159 1.00 27.00 446 VAL B O 1
ATOM 6897 N N . PHE B 1 447 ? -18.615 240.435 -33.614 1.00 26.11 447 PHE B N 1
ATOM 6898 C CA . PHE B 1 447 ? -19.238 241.394 -32.692 1.00 31.17 447 PHE B CA 1
ATOM 6899 C C . PHE B 1 447 ? -20.762 241.209 -32.628 1.00 31.83 447 PHE B C 1
ATOM 6900 O O . PHE B 1 447 ? -21.547 242.117 -32.903 1.00 33.63 447 PHE B O 1
ATOM 6908 N N . TYR B 1 448 ? -21.183 240.004 -32.231 1.00 31.94 448 TYR B N 1
ATOM 6909 C CA . TYR B 1 448 ? -22.613 239.756 -32.043 1.00 32.29 448 TYR B CA 1
ATOM 6910 C C . TYR B 1 448 ? -23.208 240.581 -30.900 1.00 34.62 448 TYR B C 1
ATOM 6911 O O . TYR B 1 448 ? -24.435 240.651 -30.777 1.00 34.72 448 TYR B O 1
ATOM 6920 N N . ASN B 1 449 ? -22.375 241.198 -30.060 1.00 37.64 449 ASN B N 1
ATOM 6921 C CA . ASN B 1 449 ? -22.843 242.039 -28.962 1.00 32.14 449 ASN B CA 1
ATOM 6922 C C . ASN B 1 449 ? -23.236 243.437 -29.417 1.00 30.73 449 ASN B C 1
ATOM 6923 O O . ASN B 1 449 ? -23.841 244.173 -28.637 1.00 40.00 449 ASN B O 1
ATOM 6928 N N . LEU B 1 450 ? -22.900 243.833 -30.638 1.00 33.87 450 LEU B N 1
ATOM 6929 C CA . LEU B 1 450 ? -23.203 245.171 -31.129 1.00 40.01 450 LEU B CA 1
ATOM 6930 C C . LEU B 1 450 ? -24.497 245.105 -31.919 1.00 47.19 450 LEU B C 1
ATOM 6931 O O . LEU B 1 450 ? -24.576 244.383 -32.922 1.00 42.44 450 LEU B O 1
ATOM 6936 N N . LYS B 1 451 ? -25.505 245.855 -31.462 1.00 50.34 451 LYS B N 1
ATOM 6937 C CA . LYS B 1 451 ? -26.822 245.808 -32.094 1.00 58.12 451 LYS B CA 1
ATOM 6938 C C . LYS B 1 451 ? -26.737 246.213 -33.560 1.00 56.60 451 LYS B C 1
ATOM 6939 O O . LYS B 1 451 ? -27.299 245.547 -34.437 1.00 58.20 451 LYS B O 1
ATOM 6945 N N . LYS B 1 452 ? -26.026 247.296 -33.847 1.00 55.38 452 LYS B N 1
ATOM 6946 C CA . LYS B 1 452 ? -25.752 247.687 -35.220 1.00 68.03 452 LYS B CA 1
ATOM 6947 C C . LYS B 1 452 ? -24.271 248.006 -35.357 1.00 64.24 452 LYS B C 1
ATOM 6948 O O . LYS B 1 452 ? -23.699 248.699 -34.511 1.00 63.11 452 LYS B O 1
ATOM 6954 N N . LEU B 1 453 ? -23.652 247.491 -36.412 1.00 71.81 453 LEU B N 1
ATOM 6955 C CA . LEU B 1 453 ? -22.303 247.882 -36.793 1.00 72.83 453 LEU B CA 1
ATOM 6956 C C . LEU B 1 453 ? -22.398 248.693 -38.078 1.00 74.06 453 LEU B C 1
ATOM 6957 O O . LEU B 1 453 ? -22.816 248.165 -39.116 1.00 76.04 453 LEU B O 1
ATOM 6962 N N . GLU B 1 454 ? -22.018 249.968 -38.004 1.00 73.06 454 GLU B N 1
ATOM 6963 C CA . GLU B 1 454 ? -22.143 250.898 -39.120 1.00 76.85 454 GLU B CA 1
ATOM 6964 C C . GLU B 1 454 ? -20.812 251.064 -39.847 1.00 75.25 454 GLU B C 1
ATOM 6965 O O . GLU B 1 454 ? -19.756 250.621 -39.386 1.00 68.14 454 GLU B O 1
ATOM 6971 N N . HIS B 1 455 ? -20.884 251.716 -41.007 1.00 74.25 455 HIS B N 1
ATOM 6972 C CA . HIS B 1 455 ? -19.682 252.098 -41.737 1.00 71.66 455 HIS B CA 1
ATOM 6973 C C . HIS B 1 455 ? -18.986 253.246 -41.020 1.00 68.18 455 HIS B C 1
ATOM 6974 O O . HIS B 1 455 ? -19.628 254.217 -40.605 1.00 72.66 455 HIS B O 1
ATOM 6981 N N . HIS B 1 456 ? -17.667 253.135 -40.871 1.00 64.86 456 HIS B N 1
ATOM 6982 C CA . HIS B 1 456 ? -16.928 254.195 -40.194 1.00 66.71 456 HIS B CA 1
ATOM 6983 C C . HIS B 1 456 ? -16.866 255.472 -41.035 1.00 66.29 456 HIS B C 1
ATOM 6984 O O . HIS B 1 456 ? -16.859 256.576 -40.476 1.00 70.69 456 HIS B O 1
ATOM 6991 N N . HIS B 1 457 ? -16.837 255.353 -42.364 1.00 73.01 457 HIS B N 1
ATOM 6992 C CA . HIS B 1 457 ? -16.819 256.531 -43.240 1.00 77.02 457 HIS B CA 1
ATOM 6993 C C . HIS B 1 457 ? -18.213 257.161 -43.348 1.00 76.84 457 HIS B C 1
ATOM 6994 O O . HIS B 1 457 ? -18.555 258.089 -42.613 1.00 75.99 457 HIS B O 1
#

Sequence (906 aa):
SKITKVFAREILDSRGNPTIQVDVYTLAGGFGSAIVPSGASTGSREALELRDTNTKYADNWYGQKGVMTAVDNVNNIIAPEIIGLCCKNQRLIDQKIIELDGTPNKEKLGANAILGVSLAVAKAAANELRMPLFRYLGGTNPTLMPVPMLNVINGGEHASNTLDFQEFMIMPLGFRTFKEALQAANKVFHNLAKLLKKSGFETQVGDEGGFAPNFNSHEQALDFLVDAIKESGFNPGFKGENAVAIAIDAAASEFYNGQKYVFKKLKAASLSKNQADLDEKFEFNSEELLNYYGQLLAKYPIISIEDGFAESDWQGFIAFNQKYGNNHQIVGDDLTVTNVEILKKAINLKAINSILIKLNQIGTLSETLDAIHLAQKSGMTAVISHRSGESEDTTIADLAVAVSSGQIKTGSLSRTDRIAKYNRLLVIEEYLNSYAKADYIGREVFYNLKKLEHHHHHHSKITKVFAREILDSRGNPTIQVDVYTLAGGFGSAIVPSGASTGSREALELRDTNTKYADNWYGQKGVMTAVDNVNNIIAPEIIGLCCKNQRLIDQKIIELDGTPNKEKLGANAILGVSLAVAKAAANELRMPLFRYLGGTNPTLMPVPMLNVINGGEHASNTLDFQEFMIMPLGFRTFKEALQAANKVFHNLAKLLKKSGFETQVGDEGGFAPNFNSHEQALDFLVDAIKESGFNPGFKGENAVAIAIDAAASEFYNGQKYVFKKLKAASLKFEFNSEELLNYYGQLLAKYPIISIEDGFAESDWQGFIAFNQKYGNNHQIVGDDLTVTNVEILKKAINLKAINSILIKLNQIGTLSETLDAIHLAQKSGMTAVISHRSGESEDTTIADLAVAVSSGQIKTGSLSRTDRIAKYNRLLVIEEYLNSYAKADYIGREVFYNLKKLEHHH

Radius of gyration: 27.28 Å; Cα contacts (8 Å, |Δi|>4): 2190; chains: 2; bounding box: 77×71×61 Å

Organism: Mesomycoplasma hyopneumoniae (NCBI:txid2099)